Protein AF-A0A831V1U1-F1 (afdb_monomer_lite)

Radius of gyration: 28.72 Å; chains: 1; bounding box: 87×65×82 Å

Secondary structure (DSSP, 8-state):
--S-SS----TT--BTTTTSSTT--BSS-TTTTGGG--TT-TT----S-----BS-TTS-SSEEEEETT---EEEEE--SSS--EEEEETT--EESSTT-TTSPEESEEEE-TT-EEEEEBSTTSTTTTTT--EEEEEEESSHHHHHTT-EEEEEEESS----PPBGGGTTTT--SSTTGGGGPPBPTT---B--SS-TT-BPPPPPPPPTTSBPPPPPPPEEEEEE-SSSSS---EEEEEES-TTS---TTTTSTTTTT-TTSPPPPPTTTT-TTTT-B-TT--SEEE--TTTT-EEEE--BTTB--EEEEE--EEE--TT--HHHHHHHHHHTSSEE-EEBTTS-EE---GGGB-TTS-B-SSSEE------BTTBSS--S-B-TT--B--TT--EEE--SPPPBTTB-S--EEE--SS-TTS-EEEEEEEEEEEEE-STT--EEEEEEEEEEGGGHHHHHTTSS----EEEEEETT-EEEEEEEE-S-SEEPP-SSB-BEE--EE-EEESSSB--TTTSSSS--BTS----EE-HHHHHHHHHHHHHHHHHSSSPPPPPPPTT-SS--SS-----BTTTBT-GGGTTTT--EEEEEEE----B-TT--B---EEEEEEESSSHHHHHTTT-EEEEEEEPTT-EEEETTT-PBSS-STTS----SEEEEE--S-TTSPPPEEEE---EEEEE--B-TT--SEE-TTS-SEE---TTGGGTBSS-S--EE-TTSS-TT-EE--SB-TTSPBSP--BSS--S--SEEEETTB---HHHHTEEEEEE-TTSSEEEEPSGGGG-HHHHT------B-TTS-B----TT-TTPPPPPTTS--GGG--TT---SSPP-----

Foldseek 3Di:
DQWAQPPQVFLDPFACLAFHFAAFAFPFDPCPQVVVQDLVRPRSPPRAQTGAFTFQQQQGHLEAEDAQLAFDKDKDFQQDPFDKFKKAKAQWWAFQDNVDLPGAIFRIDIDTHGDIGIGGTPCRHACHLLSFFDKIKIAGPPVVRVSVPRIGIYGYKQAAAQKFAFCQCVVVNDHDDPPPVRTTAGDAFIDAQWGQRHQRHGIDHHDDHDFPAFHRHHAQRKGKHFDQLQPPPDGRIIAIDGDRLLAANMPPNQFPCRHPARSYAGWADAQFQPVVVPWNQLLPAIKTWHTVSNVWDWDADDHLFAGDIFTQATAIDHADSNGDSNLVSLQVVLLQFFDWGAGPVRHTQGQDQVLQDPVGHGHGRHRGHLNRGADAQASRGAQQAESSNDFQDAQDWGFHAQVDDDDVVDDGGPQIDGANAGPVRAQEAEKEKDAAWAQFEFLRWIDLGFIAIDFLVCVVCPRVLQDHQFFAEAEAAASGKYKYKYKYAYDQWQFGFLAAHIGGPQWWFKAKTDWHGHRQNARRDNHYSGGHRTWGYQVSQVSVLSNLLSNQVPPPHQDFHDDDVPDDPHDSHTDRFARPRQGCHPPSSRNSMIITMHMTTFHFSAHPVRATPGSAKIKIFTPRQRQSHVLSHGIHIYGYFHHPKWKAAPQPRHTALPDPNRGDDHQWIWIPDPDDPNHDHTDIGHDKDKRFNNKIFRHPQDASADNSSDHHDHDDLCSCVRIAFGPDWDQPPPDPCRVDIDHDQAEPVGHGDSNYDNGDDDRGHGMHIRSHDDDLQLLQKDQQDQDPVRHGIDGDDDLSRDSVLSPDDDDFDADPVRHTPDDDPVCPPDDDDDPQDDPVSSDYPSGGDPRDGPDRDD

pLDDT: mean 86.14, std 14.24, range [25.5, 98.62]

Structure (mmCIF, N/CA/C/O backbone):
data_AF-A0A831V1U1-F1
#
_entry.id   AF-A0A831V1U1-F1
#
loop_
_atom_site.group_PDB
_atom_site.id
_atom_site.type_symbol
_atom_site.label_atom_id
_atom_site.label_alt_id
_atom_site.label_comp_id
_atom_site.label_asym_id
_atom_site.label_entity_id
_atom_site.label_seq_id
_atom_site.pdbx_PDB_ins_code
_atom_site.Cartn_x
_atom_site.Cartn_y
_atom_site.Cartn_z
_atom_site.occupancy
_atom_site.B_iso_or_equiv
_atom_site.auth_seq_id
_atom_site.auth_comp_id
_atom_site.auth_asym_id
_atom_site.auth_atom_id
_atom_site.pdbx_PDB_model_num
ATOM 1 N N . MET A 1 1 ? -3.317 -6.434 -20.256 1.00 73.88 1 MET A N 1
ATOM 2 C CA . MET A 1 1 ? -1.854 -6.380 -20.459 1.00 73.88 1 MET A CA 1
ATOM 3 C C . MET A 1 1 ? -1.454 -7.655 -21.163 1.00 73.88 1 MET A C 1
ATOM 5 O O . MET A 1 1 ? -2.101 -8.667 -20.911 1.00 73.88 1 MET A O 1
ATOM 9 N N . HIS A 1 2 ? -0.514 -7.597 -22.107 1.00 75.56 2 HIS A N 1
ATOM 10 C CA . HIS A 1 2 ? -0.268 -8.735 -22.996 1.00 75.56 2 HIS A CA 1
ATOM 11 C C . HIS A 1 2 ? 0.249 -9.985 -22.270 1.00 75.56 2 HIS A C 1
ATOM 13 O O . HIS A 1 2 ? -0.296 -11.062 -22.506 1.00 75.56 2 HIS A O 1
ATOM 19 N N . ASP A 1 3 ? 1.255 -9.830 -21.404 1.00 86.31 3 ASP A N 1
ATOM 20 C CA . ASP A 1 3 ? 1.997 -10.955 -20.821 1.00 86.31 3 ASP A CA 1
ATOM 21 C C . ASP A 1 3 ? 1.844 -11.098 -19.295 1.00 86.31 3 ASP A C 1
ATOM 23 O O . ASP A 1 3 ? 2.495 -11.944 -18.692 1.00 86.31 3 ASP A O 1
ATOM 27 N N . CYS A 1 4 ? 0.979 -10.312 -18.641 1.00 89.25 4 CYS A N 1
ATOM 28 C CA . CYS A 1 4 ? 0.854 -10.379 -17.181 1.00 89.25 4 CYS A CA 1
ATOM 29 C C . CYS A 1 4 ? 0.055 -11.607 -16.708 1.00 89.25 4 CYS A C 1
ATOM 31 O O . CYS A 1 4 ? -1.171 -11.672 -16.888 1.00 89.25 4 CYS A O 1
ATOM 33 N N . LEU A 1 5 ? 0.741 -12.554 -16.066 1.00 92.12 5 LEU A N 1
ATOM 34 C CA . LEU A 1 5 ? 0.160 -13.791 -15.552 1.00 92.12 5 LEU A CA 1
ATOM 35 C C . LEU A 1 5 ? -0.629 -13.552 -14.265 1.00 92.12 5 LEU A C 1
ATOM 37 O O . LEU A 1 5 ? -1.731 -14.075 -14.139 1.00 92.12 5 LEU A O 1
ATOM 41 N N . ASP A 1 6 ? -0.103 -12.754 -13.341 1.00 89.38 6 ASP A N 1
ATOM 42 C CA . ASP A 1 6 ? -0.631 -12.612 -11.979 1.00 89.38 6 ASP A CA 1
ATOM 43 C C . ASP A 1 6 ? -1.456 -11.345 -11.734 1.00 89.38 6 ASP A C 1
ATOM 45 O O . ASP A 1 6 ? -2.028 -11.188 -10.662 1.00 89.38 6 ASP A O 1
ATOM 49 N N . CYS A 1 7 ? -1.619 -10.492 -12.744 1.00 86.38 7 CYS A N 1
ATOM 50 C CA . CYS A 1 7 ? -2.587 -9.399 -12.713 1.00 86.38 7 CYS A CA 1
ATOM 51 C C . CYS A 1 7 ? -4.013 -9.966 -12.709 1.00 86.38 7 CYS A C 1
ATOM 53 O O . CYS A 1 7 ? -4.438 -10.582 -13.702 1.00 86.38 7 CYS A O 1
ATOM 55 N N . ALA A 1 8 ? -4.736 -9.772 -11.607 1.00 77.31 8 ALA A N 1
ATOM 56 C CA . ALA A 1 8 ? -5.944 -10.511 -11.252 1.00 77.31 8 ALA A CA 1
ATOM 57 C C . ALA A 1 8 ? -7.177 -9.613 -11.059 1.00 77.31 8 ALA A C 1
ATOM 59 O O . ALA A 1 8 ? -7.968 -9.818 -10.144 1.00 77.31 8 ALA A O 1
ATOM 60 N N . TYR A 1 9 ? -7.385 -8.662 -11.976 1.00 71.94 9 TYR A N 1
ATOM 61 C CA . TYR A 1 9 ? -8.545 -7.756 -11.969 1.00 71.94 9 TYR A CA 1
ATOM 62 C C . TYR A 1 9 ? -8.716 -7.000 -10.646 1.00 71.94 9 TYR A C 1
ATOM 64 O O . TYR A 1 9 ? -9.843 -6.654 -10.284 1.00 71.94 9 TYR A O 1
ATOM 72 N N . GLU A 1 10 ? -7.607 -6.740 -9.950 1.00 66.44 10 GLU A N 1
ATOM 73 C CA . GLU A 1 10 ? -7.578 -5.862 -8.795 1.00 66.44 10 GLU A CA 1
ATOM 74 C C . GLU A 1 10 ? -8.264 -4.561 -9.205 1.00 66.44 10 GLU A C 1
ATOM 76 O O . GLU A 1 10 ? -8.009 -4.015 -10.287 1.00 66.44 10 GLU A O 1
ATOM 81 N N . GLU A 1 11 ? -9.188 -4.092 -8.370 1.00 61.53 11 GLU A N 1
ATOM 82 C CA . GLU A 1 11 ? -10.051 -2.965 -8.724 1.00 61.53 11 GLU A CA 1
ATOM 83 C C . GLU A 1 11 ? -9.225 -1.710 -9.062 1.00 61.53 11 GLU A C 1
ATOM 85 O O . GLU A 1 11 ? -9.681 -0.846 -9.815 1.00 61.53 11 GLU A O 1
ATOM 90 N N . PHE A 1 12 ? -7.986 -1.651 -8.552 1.00 60.12 12 PHE A N 1
ATOM 91 C CA . PHE A 1 12 ? -7.034 -0.564 -8.733 1.00 60.12 12 PHE A CA 1
ATOM 92 C C . PHE A 1 12 ? -5.619 -1.122 -8.863 1.00 60.12 12 PHE A C 1
ATOM 94 O O . PHE A 1 12 ? -4.846 -1.168 -7.909 1.00 60.12 12 PHE A O 1
ATOM 101 N N . PHE A 1 13 ? -5.261 -1.557 -10.066 1.00 62.22 13 PHE A N 1
ATOM 102 C CA . PHE A 1 13 ? -3.875 -1.890 -10.357 1.00 62.22 13 PHE A CA 1
ATOM 103 C C . PHE A 1 13 ? -3.053 -0.602 -10.523 1.00 62.22 13 PHE A C 1
ATOM 105 O O . PHE A 1 13 ? -3.128 0.061 -11.559 1.00 62.22 13 PHE A O 1
ATOM 112 N N . LEU A 1 14 ? -2.300 -0.231 -9.485 1.00 74.81 14 LEU A N 1
ATOM 113 C CA . LEU A 1 14 ? -1.526 1.018 -9.408 1.00 74.81 14 LEU A CA 1
ATOM 114 C C . LEU A 1 14 ? -0.040 0.824 -9.745 1.00 74.81 14 LEU A C 1
ATOM 116 O O . LEU A 1 14 ? 0.726 1.784 -9.679 1.00 74.81 14 LEU A O 1
ATOM 120 N N . ALA A 1 15 ? 0.375 -0.391 -10.119 1.00 84.38 15 ALA A N 1
ATOM 121 C CA . ALA A 1 15 ? 1.784 -0.730 -10.267 1.00 84.38 15 ALA A CA 1
ATOM 122 C C . ALA A 1 15 ? 2.310 -0.529 -11.699 1.00 84.38 15 ALA A C 1
ATOM 124 O O . ALA A 1 15 ? 1.796 -1.089 -12.673 1.00 84.38 15 ALA A O 1
ATOM 125 N N . ALA A 1 16 ? 3.415 0.205 -11.803 1.00 89.88 16 ALA A N 1
ATOM 126 C CA . ALA A 1 16 ? 4.151 0.459 -13.036 1.00 89.88 16 ALA A CA 1
ATOM 127 C C . ALA A 1 16 ? 4.931 -0.770 -13.536 1.00 89.88 16 ALA A C 1
ATOM 129 O O . ALA A 1 16 ? 5.255 -0.858 -14.720 1.00 89.88 16 ALA A O 1
ATOM 130 N N . SER A 1 17 ? 5.151 -1.767 -12.670 1.00 88.94 17 SER A N 1
ATOM 131 C CA . SER A 1 17 ? 5.842 -3.024 -12.998 1.00 88.94 17 SER A CA 1
ATOM 132 C C . SER A 1 17 ? 5.250 -3.776 -14.187 1.00 88.94 17 SER A C 1
ATOM 134 O O . SER A 1 17 ? 5.945 -4.577 -14.805 1.00 88.94 17 SER A O 1
ATOM 136 N N . THR A 1 18 ? 3.993 -3.514 -14.544 1.00 87.19 18 THR A N 1
ATOM 137 C CA . THR A 1 18 ? 3.295 -4.239 -15.606 1.00 87.19 18 THR A CA 1
ATOM 138 C C . THR A 1 18 ? 3.363 -3.581 -16.979 1.00 87.19 18 THR A C 1
ATOM 140 O O . THR A 1 18 ? 3.681 -4.262 -17.947 1.00 87.19 18 THR A O 1
ATOM 143 N N . VAL A 1 19 ? 3.063 -2.284 -17.095 1.00 86.00 19 VAL A N 1
ATOM 144 C CA . VAL A 1 19 ? 3.016 -1.547 -18.378 1.00 86.00 19 VAL A CA 1
ATOM 145 C C . VAL A 1 19 ? 3.568 -0.119 -18.270 1.00 86.00 19 VAL A C 1
ATOM 147 O O . VAL A 1 19 ? 3.154 0.768 -19.014 1.00 86.00 19 VAL A O 1
ATOM 150 N N . GLY A 1 20 ? 4.484 0.105 -17.326 1.00 88.06 20 GLY A N 1
ATOM 151 C CA . GLY A 1 20 ? 5.144 1.391 -17.129 1.00 88.06 20 GLY A CA 1
ATOM 152 C C . GLY A 1 20 ? 4.308 2.403 -16.343 1.00 88.06 20 GLY A C 1
ATOM 153 O O . GLY A 1 20 ? 3.296 2.078 -15.724 1.00 88.06 20 GLY A O 1
ATOM 154 N N . ASP A 1 21 ? 4.776 3.651 -16.334 1.00 92.06 21 ASP A N 1
ATOM 155 C CA . ASP A 1 21 ? 4.222 4.724 -15.505 1.00 92.06 21 ASP A CA 1
ATOM 156 C C . ASP A 1 21 ? 2.752 5.065 -15.840 1.00 92.06 21 ASP A C 1
ATOM 158 O O . ASP A 1 21 ? 2.279 4.947 -16.975 1.00 92.06 21 ASP A O 1
ATOM 162 N N . VAL A 1 22 ? 2.012 5.537 -14.831 1.00 89.06 22 VAL A N 1
ATOM 163 C CA . VAL A 1 22 ? 0.583 5.869 -14.952 1.00 89.06 22 VAL A CA 1
ATOM 164 C C . VAL A 1 22 ? 0.298 6.902 -16.033 1.00 89.06 22 VAL A C 1
ATOM 166 O O . VAL A 1 22 ? 0.948 7.941 -16.129 1.00 89.06 22 VAL A O 1
ATOM 169 N N . GLY A 1 23 ? -0.779 6.674 -16.790 1.00 87.88 23 GLY A N 1
ATOM 170 C CA . GLY A 1 23 ? -1.296 7.664 -17.735 1.00 87.88 23 GLY A CA 1
ATOM 171 C C . GLY A 1 23 ? -0.321 7.960 -18.872 1.00 87.88 23 GLY A C 1
ATOM 172 O O . GLY A 1 23 ? -0.492 8.961 -19.566 1.00 87.88 23 GLY A O 1
ATOM 173 N N . MET A 1 24 ? 0.691 7.104 -19.054 1.00 91.06 24 MET A N 1
ATOM 174 C CA . MET A 1 24 ? 1.722 7.290 -20.055 1.00 91.06 24 MET A CA 1
ATOM 175 C C . MET A 1 24 ? 1.120 7.354 -21.459 1.00 91.06 24 MET A C 1
ATOM 177 O O . MET A 1 24 ? 0.352 6.486 -21.888 1.00 91.06 24 MET A O 1
ATOM 181 N N . LEU A 1 25 ? 1.482 8.402 -22.192 1.00 91.81 25 LEU A N 1
ATOM 182 C CA . LEU A 1 25 ? 1.055 8.587 -23.568 1.00 91.81 25 LEU A CA 1
ATOM 183 C C . LEU A 1 25 ? 1.937 7.746 -24.485 1.00 91.81 25 LEU A C 1
ATOM 185 O O . LEU A 1 25 ? 3.139 7.966 -24.592 1.00 91.81 25 LEU A O 1
ATOM 189 N N . VAL A 1 26 ? 1.321 6.803 -25.189 1.00 92.12 26 VAL A N 1
ATOM 190 C CA . VAL A 1 26 ? 2.001 5.897 -26.122 1.00 92.12 26 VAL A CA 1
ATOM 191 C C . VAL A 1 26 ? 1.446 6.041 -27.536 1.00 92.12 26 VAL A C 1
ATOM 193 O O . VAL A 1 26 ? 0.350 6.567 -27.746 1.00 92.12 26 VAL A O 1
ATOM 196 N N . ASP A 1 27 ? 2.205 5.572 -28.523 1.00 91.56 27 ASP A N 1
ATOM 197 C CA . ASP A 1 27 ? 1.799 5.572 -29.931 1.00 91.56 27 ASP A CA 1
ATOM 198 C C . ASP A 1 27 ? 0.545 4.719 -30.192 1.00 91.56 27 ASP A C 1
ATOM 200 O O . ASP A 1 27 ? -0.335 5.130 -30.956 1.00 91.56 27 ASP A O 1
ATOM 204 N N . VAL A 1 28 ? 0.439 3.559 -29.536 1.00 88.94 28 VAL A N 1
ATOM 205 C CA . VAL A 1 28 ? -0.732 2.675 -29.611 1.00 88.94 28 VAL A CA 1
ATOM 206 C C . VAL A 1 28 ? -1.112 2.176 -28.211 1.00 88.94 28 VAL A C 1
ATOM 208 O O . VAL A 1 28 ? -0.437 1.302 -27.672 1.00 88.94 28 VAL A O 1
ATOM 211 N N . PRO A 1 29 ? -2.209 2.685 -27.619 1.00 83.56 29 PRO A N 1
ATOM 212 C CA . PRO A 1 29 ? -2.657 2.251 -26.299 1.00 83.56 29 PRO A CA 1
ATOM 213 C C . PRO A 1 29 ? -3.017 0.762 -26.225 1.00 83.56 29 PRO A C 1
ATOM 215 O O . PRO A 1 29 ? -3.589 0.192 -27.161 1.00 83.56 29 PRO A O 1
ATOM 218 N N . ALA A 1 30 ? -2.782 0.154 -25.059 1.00 75.50 30 ALA A N 1
ATOM 219 C CA . ALA A 1 30 ? -3.033 -1.266 -24.803 1.00 75.50 30 ALA A CA 1
ATOM 220 C C . ALA A 1 30 ? -4.495 -1.701 -25.059 1.00 75.50 30 ALA A C 1
ATOM 222 O O . ALA A 1 30 ? -4.759 -2.852 -25.420 1.00 75.50 30 ALA A O 1
ATOM 223 N N . ASN A 1 31 ? -5.468 -0.790 -24.931 1.00 73.19 31 ASN A N 1
ATOM 224 C CA . ASN A 1 31 ? -6.891 -1.085 -25.129 1.00 73.19 31 ASN A CA 1
ATOM 225 C C . ASN A 1 31 ? -7.378 -0.991 -26.588 1.00 73.19 31 ASN A C 1
ATOM 227 O O . ASN A 1 31 ? -8.497 -1.419 -26.862 1.00 73.19 31 ASN A O 1
ATOM 231 N N . VAL A 1 32 ? -6.567 -0.496 -27.531 1.00 77.56 32 VAL A N 1
ATOM 232 C CA . VAL A 1 32 ? -6.975 -0.353 -28.943 1.00 77.56 32 VAL A CA 1
ATOM 233 C C . VAL A 1 32 ? -7.375 -1.705 -29.539 1.00 77.56 32 VAL A C 1
ATOM 235 O O . VAL A 1 32 ? -6.604 -2.663 -29.497 1.00 77.56 32 VAL A O 1
ATOM 238 N N . GLY A 1 33 ? -8.567 -1.799 -30.122 1.00 71.19 33 GLY A N 1
ATOM 239 C CA . GLY A 1 33 ? -9.129 -3.022 -30.694 1.00 71.19 33 GLY A CA 1
ATOM 240 C C . GLY A 1 33 ? -9.949 -3.864 -29.710 1.00 71.19 33 GLY A C 1
ATOM 241 O O . GLY A 1 33 ? -10.678 -4.751 -30.160 1.00 71.19 33 GLY A O 1
ATOM 242 N N . LEU A 1 34 ? -9.898 -3.589 -28.398 1.00 70.19 34 LEU A N 1
ATOM 243 C CA . LEU A 1 34 ? -10.770 -4.254 -27.418 1.00 70.19 34 LEU A CA 1
ATOM 244 C C . LEU A 1 34 ? -12.226 -3.797 -27.552 1.00 70.19 34 LEU A C 1
ATOM 246 O O . LEU A 1 34 ? -13.135 -4.555 -27.242 1.00 70.19 34 LEU A O 1
ATOM 250 N N . GLU A 1 35 ? -12.478 -2.608 -28.097 1.00 69.19 35 GLU A N 1
ATOM 251 C CA . GLU A 1 35 ? -13.822 -2.118 -28.413 1.00 69.19 35 GLU A CA 1
ATOM 252 C C . GLU A 1 35 ? -14.573 -2.984 -29.443 1.00 69.19 35 GLU A C 1
ATOM 254 O O . GLU A 1 35 ? -15.791 -2.869 -29.580 1.00 69.19 35 GLU A O 1
ATOM 259 N N . ALA A 1 36 ? -13.858 -3.847 -30.172 1.00 70.31 36 ALA A N 1
ATOM 260 C CA . ALA A 1 36 ? -14.434 -4.810 -31.109 1.00 70.31 36 ALA A CA 1
ATOM 261 C C . ALA A 1 36 ? -14.717 -6.188 -30.474 1.00 70.31 36 ALA A C 1
ATOM 263 O O . ALA A 1 36 ? -15.311 -7.045 -31.135 1.00 70.31 36 ALA A O 1
ATOM 264 N N . CYS A 1 37 ? -14.299 -6.395 -29.220 1.00 68.88 37 CYS A N 1
ATOM 265 C CA . CYS A 1 37 ? -14.507 -7.613 -28.442 1.00 68.88 37 CYS A CA 1
ATOM 266 C C . CYS A 1 37 ? -15.970 -7.677 -27.979 1.00 68.88 37 CYS A C 1
ATOM 268 O O . CYS A 1 37 ? -16.477 -6.740 -27.359 1.00 68.88 37 CYS A O 1
ATOM 270 N N . ASP A 1 38 ? -16.680 -8.757 -28.312 1.00 64.56 38 ASP A N 1
ATOM 271 C CA . ASP A 1 38 ? -18.042 -8.950 -27.806 1.00 64.56 38 ASP A CA 1
ATOM 272 C C . ASP A 1 38 ? -18.037 -9.585 -26.397 1.00 64.56 38 ASP A C 1
ATOM 274 O O . ASP A 1 38 ? -17.019 -10.127 -25.969 1.00 64.56 38 ASP A O 1
ATOM 278 N N . PRO A 1 39 ? -19.156 -9.557 -25.645 1.00 58.59 39 PRO A N 1
ATOM 279 C CA . PRO A 1 39 ? -19.223 -10.162 -24.308 1.00 58.59 39 PRO A CA 1
ATOM 280 C C . PRO A 1 39 ? -18.994 -11.681 -24.263 1.00 58.59 39 PRO A C 1
ATOM 282 O O . PRO A 1 39 ? -18.900 -12.246 -23.179 1.00 58.59 39 PRO A O 1
ATOM 285 N N . ALA A 1 40 ? -18.963 -12.357 -25.415 1.00 63.41 40 ALA A N 1
ATOM 286 C CA . ALA A 1 40 ? -18.595 -13.766 -25.541 1.00 63.41 40 ALA A CA 1
ATOM 287 C C . ALA A 1 40 ? -17.118 -13.936 -25.951 1.00 63.41 40 ALA A C 1
ATOM 289 O O . ALA A 1 40 ? -16.709 -15.033 -26.332 1.00 63.41 40 ALA A O 1
ATOM 290 N N . LEU A 1 41 ? -16.340 -12.854 -25.873 1.00 61.53 41 LEU A N 1
ATOM 291 C CA . LEU A 1 41 ? -14.935 -12.753 -26.239 1.00 61.53 41 LEU A CA 1
ATOM 292 C C . LEU A 1 41 ? -14.646 -13.120 -27.708 1.00 61.53 41 LEU A C 1
ATOM 294 O O . LEU A 1 41 ? -13.529 -13.502 -28.065 1.00 61.53 41 LEU A O 1
ATOM 298 N N . ASN A 1 42 ? -15.629 -12.979 -28.605 1.00 62.19 42 ASN A N 1
ATOM 299 C CA . ASN A 1 42 ? -15.361 -13.090 -30.036 1.00 62.19 42 ASN A CA 1
ATOM 300 C C . ASN A 1 42 ? -14.681 -11.815 -30.549 1.00 62.19 42 ASN A C 1
ATOM 302 O O . ASN A 1 42 ? -14.969 -10.708 -30.100 1.00 62.19 42 ASN A O 1
ATOM 306 N N . ASN A 1 43 ? -13.833 -11.975 -31.569 1.00 63.91 43 ASN A N 1
ATOM 307 C CA . ASN A 1 43 ? -13.110 -10.891 -32.252 1.00 63.91 43 ASN A CA 1
ATOM 308 C C . ASN A 1 43 ? -12.090 -10.130 -31.388 1.00 63.91 43 ASN A C 1
ATOM 310 O O . ASN A 1 43 ? -11.574 -9.107 -31.827 1.00 63.91 43 ASN A O 1
ATOM 314 N N . CYS A 1 44 ? -11.706 -10.659 -30.227 1.00 65.44 44 CYS A N 1
ATOM 315 C CA . CYS A 1 44 ? -10.692 -10.062 -29.349 1.00 65.44 44 CYS A CA 1
ATOM 316 C C . CYS A 1 44 ? -9.257 -10.370 -29.823 1.00 65.44 44 CYS A C 1
ATOM 318 O O . CYS A 1 44 ? -8.339 -10.461 -29.023 1.00 65.44 44 CYS A O 1
ATOM 320 N N . ALA A 1 45 ? -9.046 -10.543 -31.135 1.00 52.66 45 ALA A N 1
ATOM 321 C CA . ALA A 1 45 ? -7.785 -10.992 -31.738 1.00 52.66 45 ALA A CA 1
ATOM 322 C C . ALA A 1 45 ? -6.632 -9.964 -31.656 1.00 52.66 45 ALA A C 1
ATOM 324 O O . ALA A 1 45 ? -5.567 -10.196 -32.220 1.00 52.66 45 ALA A O 1
ATOM 325 N N . ALA A 1 46 ? -6.831 -8.835 -30.974 1.00 53.16 46 ALA A N 1
ATOM 326 C CA . ALA A 1 46 ? -5.822 -7.804 -30.747 1.00 53.16 46 ALA A CA 1
ATOM 327 C C . ALA A 1 46 ? -5.061 -8.033 -29.423 1.00 53.16 46 ALA A C 1
ATOM 329 O O . ALA A 1 46 ? -4.960 -7.116 -28.605 1.00 53.16 46 ALA A O 1
ATOM 330 N N . VAL A 1 47 ? -4.567 -9.259 -29.208 1.00 60.59 47 VAL A N 1
ATOM 331 C CA . VAL A 1 47 ? -3.699 -9.625 -28.073 1.00 60.59 47 VAL A CA 1
ATOM 332 C C . VAL A 1 47 ? -2.246 -9.616 -28.556 1.00 60.59 47 VAL A C 1
ATOM 334 O O . VAL A 1 47 ? -1.930 -10.270 -29.549 1.00 60.59 47 VAL A O 1
ATOM 337 N N . GLY A 1 48 ? -1.392 -8.834 -27.899 1.00 63.94 48 GLY A N 1
ATOM 338 C CA . GLY A 1 48 ? 0.006 -8.584 -28.274 1.00 63.94 48 GLY A CA 1
ATOM 339 C C . GLY A 1 48 ? 0.500 -7.258 -27.683 1.00 63.94 48 GLY A C 1
ATOM 340 O O . GLY A 1 48 ? -0.353 -6.441 -27.317 1.00 63.94 48 GLY A O 1
ATOM 341 N N . PRO A 1 49 ? 1.824 -7.017 -27.608 1.00 71.75 49 PRO A N 1
ATOM 342 C CA . PRO A 1 49 ? 2.349 -5.707 -27.235 1.00 71.75 49 PRO A CA 1
ATOM 343 C C . PRO A 1 49 ? 1.935 -4.694 -28.307 1.00 71.75 49 PRO A C 1
ATOM 345 O O . PRO A 1 49 ? 1.986 -4.991 -29.508 1.00 71.75 49 PRO A O 1
ATOM 348 N N . LYS A 1 50 ? 1.452 -3.521 -27.888 1.00 81.56 50 LYS A N 1
ATOM 349 C CA . LYS A 1 50 ? 0.927 -2.508 -28.822 1.00 81.56 50 LYS A CA 1
ATOM 350 C C . LYS A 1 50 ? 1.826 -1.292 -28.900 1.00 81.56 50 LYS A C 1
ATOM 352 O O . LYS A 1 50 ? 2.116 -0.829 -30.006 1.00 81.56 50 LYS A O 1
ATOM 357 N N . ALA A 1 51 ? 2.252 -0.803 -27.742 1.00 89.19 51 ALA A N 1
ATOM 358 C CA . ALA A 1 51 ? 3.091 0.372 -27.642 1.00 89.19 51 ALA A CA 1
ATOM 359 C C . ALA A 1 51 ? 4.518 0.069 -28.119 1.00 89.19 51 ALA A C 1
ATOM 361 O O . ALA A 1 51 ? 5.123 -0.924 -27.727 1.00 89.19 51 ALA A O 1
ATOM 362 N N . ASN A 1 52 ? 5.070 0.949 -28.953 1.00 90.25 52 ASN A N 1
ATOM 363 C CA . ASN A 1 52 ? 6.470 0.883 -29.385 1.00 90.25 52 ASN A CA 1
ATOM 364 C C . ASN A 1 52 ? 7.306 2.017 -28.794 1.00 90.25 52 ASN A C 1
ATOM 366 O O . ASN A 1 52 ? 8.536 1.932 -28.781 1.00 90.25 52 ASN A O 1
ATOM 370 N N . VAL A 1 53 ? 6.660 3.110 -28.377 1.00 92.56 53 VAL A N 1
ATOM 371 C CA . VAL A 1 53 ? 7.341 4.297 -27.864 1.00 92.56 53 VAL A CA 1
ATOM 372 C C . VAL A 1 53 ? 6.424 5.119 -26.961 1.00 92.56 53 VAL A C 1
ATOM 374 O O . VAL A 1 53 ? 5.238 5.289 -27.251 1.00 92.56 53 VAL A O 1
ATOM 377 N N . ALA A 1 54 ? 7.004 5.674 -25.898 1.00 93.94 54 ALA A N 1
ATOM 378 C CA . ALA A 1 54 ? 6.385 6.733 -25.112 1.00 93.94 54 ALA A CA 1
ATOM 379 C C . ALA A 1 54 ? 6.525 8.080 -25.841 1.00 93.94 54 ALA A C 1
ATOM 381 O O . ALA A 1 54 ? 7.601 8.448 -26.320 1.00 93.94 54 ALA A O 1
ATOM 382 N N . LEU A 1 55 ? 5.425 8.813 -25.944 1.00 92.94 55 LEU A N 1
ATOM 383 C CA . LEU A 1 55 ? 5.369 10.143 -26.538 1.00 92.94 55 LEU A CA 1
ATOM 384 C C . LEU A 1 55 ? 5.694 11.202 -25.481 1.00 92.94 55 LEU A C 1
ATOM 386 O O . LEU A 1 55 ? 5.445 10.992 -24.302 1.00 92.94 55 LEU A O 1
ATOM 390 N N . TYR A 1 56 ? 6.193 12.359 -25.924 1.00 92.00 56 TYR A N 1
ATOM 391 C CA . TYR A 1 56 ? 6.514 13.501 -25.050 1.00 92.00 56 TYR A CA 1
ATOM 392 C C . TYR A 1 56 ? 7.513 13.123 -23.939 1.00 92.00 56 TYR A C 1
ATOM 394 O O . TYR A 1 56 ? 7.190 13.186 -22.763 1.00 92.00 56 TYR A O 1
ATOM 402 N N . PRO A 1 57 ? 8.743 12.713 -24.292 1.00 89.31 57 PRO A N 1
ATOM 403 C CA . PRO A 1 57 ? 9.718 12.155 -23.346 1.00 89.31 57 PRO A CA 1
ATOM 404 C C . PRO A 1 57 ? 10.152 13.110 -22.221 1.00 89.31 57 PRO A C 1
ATOM 406 O O . PRO A 1 57 ? 10.815 12.683 -21.281 1.00 89.31 57 PRO A O 1
ATOM 409 N N . ASP A 1 58 ? 9.849 14.401 -22.339 1.00 85.69 58 ASP A N 1
ATOM 410 C CA . ASP A 1 58 ? 10.061 15.405 -21.303 1.00 85.69 58 ASP A CA 1
ATOM 411 C C . ASP A 1 58 ? 8.968 15.418 -20.220 1.00 85.69 58 ASP A C 1
ATOM 413 O O . ASP A 1 58 ? 9.232 15.927 -19.133 1.00 85.69 58 ASP A O 1
ATOM 417 N N . ASP A 1 59 ? 7.788 14.854 -20.502 1.00 88.56 59 ASP A N 1
ATOM 418 C CA . ASP A 1 59 ? 6.649 14.701 -19.583 1.00 88.56 59 ASP A CA 1
ATOM 419 C C . ASP A 1 59 ? 5.684 13.598 -20.091 1.00 88.56 59 ASP A C 1
ATOM 421 O O . ASP A 1 59 ? 4.597 13.892 -20.601 1.00 88.56 59 ASP A O 1
ATOM 425 N N . PRO A 1 60 ? 6.104 12.315 -20.084 1.00 86.44 60 PRO A N 1
ATOM 426 C CA . PRO A 1 60 ? 5.393 11.267 -20.818 1.00 86.44 60 PRO A CA 1
ATOM 427 C C . PRO A 1 60 ? 4.151 10.729 -20.094 1.00 86.44 60 PRO A C 1
ATOM 429 O O . PRO A 1 60 ? 3.358 10.022 -20.718 1.00 86.44 60 PRO A O 1
ATOM 432 N N . SER A 1 61 ? 3.983 11.018 -18.800 1.00 92.81 61 SER A N 1
ATOM 433 C CA . SER A 1 61 ? 3.074 10.314 -17.882 1.00 92.81 61 SER A CA 1
ATOM 434 C C . SER A 1 61 ? 2.528 11.222 -16.777 1.00 92.81 61 SER A C 1
ATOM 436 O O . SER A 1 61 ? 3.062 12.293 -16.524 1.00 92.81 61 SER A O 1
ATOM 438 N N . ASN A 1 62 ? 1.524 10.753 -16.034 1.00 92.94 62 ASN A N 1
ATOM 439 C CA . ASN A 1 62 ? 0.980 11.431 -14.850 1.00 92.94 62 ASN A CA 1
ATOM 440 C C . ASN A 1 62 ? 1.850 11.197 -13.593 1.00 92.94 62 ASN A C 1
ATOM 442 O O . ASN A 1 62 ? 1.348 10.826 -12.527 1.00 92.94 62 ASN A O 1
ATOM 446 N N . VAL A 1 63 ? 3.166 11.381 -13.724 1.00 95.50 63 VAL A N 1
ATOM 447 C CA . VAL A 1 63 ? 4.140 11.215 -12.637 1.00 95.50 63 VAL A CA 1
ATOM 448 C C . VAL A 1 63 ? 4.894 12.524 -12.446 1.00 95.50 63 VAL A C 1
ATOM 450 O O . VAL A 1 63 ? 5.647 12.967 -13.306 1.00 95.50 63 VAL A O 1
ATOM 453 N N . HIS A 1 64 ? 4.707 13.145 -11.288 1.00 95.38 64 HIS A N 1
ATOM 454 C CA . HIS A 1 64 ? 5.462 14.320 -10.866 1.00 95.38 64 HIS A CA 1
ATOM 455 C C . HIS A 1 64 ? 6.757 13.880 -10.203 1.00 95.38 64 HIS A C 1
ATOM 457 O O . HIS A 1 64 ? 6.795 12.844 -9.547 1.00 95.38 64 HIS A O 1
ATOM 463 N N . HIS A 1 65 ? 7.813 14.680 -10.308 1.00 96.06 65 HIS A N 1
ATOM 464 C CA . HIS A 1 65 ? 9.127 14.286 -9.809 1.00 96.06 65 HIS A CA 1
ATOM 465 C C . HIS A 1 65 ? 9.773 15.366 -8.937 1.00 96.06 65 HIS A C 1
ATOM 467 O O . HIS A 1 65 ? 9.695 16.559 -9.238 1.00 96.06 65 HIS A O 1
ATOM 473 N N . SER A 1 66 ? 10.485 14.942 -7.895 1.00 96.56 66 SER A N 1
ATOM 474 C CA . SER A 1 66 ? 11.416 15.790 -7.138 1.00 96.56 66 SER A CA 1
ATOM 475 C C . SER A 1 66 ? 12.523 14.959 -6.501 1.00 96.56 66 SER A C 1
ATOM 477 O O . SER A 1 66 ? 12.421 13.737 -6.435 1.00 96.56 66 SER A O 1
ATOM 479 N N . TYR A 1 67 ? 13.576 15.608 -6.008 1.00 97.12 67 TYR A N 1
ATOM 480 C CA . TYR A 1 67 ? 14.576 14.933 -5.183 1.00 97.12 67 TYR A CA 1
ATOM 481 C C . TYR A 1 67 ? 14.161 14.937 -3.712 1.00 97.12 67 TYR A C 1
ATOM 483 O O . TYR A 1 67 ? 13.499 15.871 -3.250 1.00 97.12 67 TYR A O 1
ATOM 491 N N . THR A 1 68 ? 14.589 13.936 -2.940 1.00 95.62 68 THR A N 1
ATOM 492 C CA . THR A 1 68 ? 14.461 13.955 -1.475 1.00 95.62 68 THR A CA 1
ATOM 493 C C . THR A 1 68 ? 14.988 15.284 -0.917 1.00 95.62 68 THR A C 1
ATOM 495 O O . THR A 1 68 ? 16.041 15.776 -1.325 1.00 95.62 68 THR A O 1
ATOM 498 N N . ASN A 1 69 ? 14.264 15.866 0.045 1.00 92.75 69 ASN A N 1
ATOM 499 C CA . ASN A 1 69 ? 14.476 17.203 0.619 1.00 92.75 69 ASN A CA 1
ATOM 500 C C . ASN A 1 69 ? 14.081 18.397 -0.254 1.00 92.75 69 ASN A C 1
ATOM 502 O O . ASN A 1 69 ? 14.280 19.532 0.193 1.00 92.75 69 ASN A O 1
ATOM 506 N N . ASP A 1 70 ? 13.539 18.222 -1.460 1.00 94.88 70 ASP A N 1
ATOM 507 C CA . ASP A 1 70 ? 13.013 19.348 -2.231 1.00 94.88 70 ASP A CA 1
ATOM 508 C C . ASP A 1 70 ? 11.768 19.951 -1.580 1.00 94.88 70 ASP A C 1
ATOM 510 O O . ASP A 1 70 ? 10.888 19.254 -1.091 1.00 94.88 70 ASP A O 1
ATOM 514 N N . ALA A 1 71 ? 11.673 21.283 -1.589 1.00 92.62 71 ALA A N 1
ATOM 515 C CA . ALA A 1 71 ? 10.512 21.953 -1.019 1.00 92.62 71 ALA A CA 1
ATOM 516 C C . ALA A 1 71 ? 9.394 21.937 -2.064 1.00 92.62 71 ALA A C 1
ATOM 518 O O . ALA A 1 71 ? 9.544 22.551 -3.121 1.00 92.62 71 ALA A O 1
ATOM 519 N N . VAL A 1 72 ? 8.285 21.261 -1.762 1.00 93.31 72 VAL A N 1
ATOM 520 C CA . VAL A 1 72 ? 7.180 21.048 -2.704 1.00 93.31 72 VAL A CA 1
ATOM 521 C C . VAL A 1 72 ? 5.896 21.684 -2.182 1.00 93.31 72 VAL A C 1
ATOM 523 O O . VAL A 1 72 ? 5.608 21.681 -0.984 1.00 93.31 72 VAL A O 1
ATOM 526 N N . LYS A 1 73 ? 5.128 22.269 -3.105 1.00 94.38 73 LYS A N 1
ATOM 527 C CA . LYS A 1 73 ? 3.782 22.784 -2.854 1.00 94.38 73 LYS A CA 1
ATOM 528 C C . LYS A 1 73 ? 2.855 22.305 -3.955 1.00 94.38 73 LYS A C 1
ATOM 530 O O . LYS A 1 73 ? 3.117 22.577 -5.125 1.00 94.38 73 LYS A O 1
ATOM 535 N N . PHE A 1 74 ? 1.738 21.704 -3.577 1.00 94.69 74 PHE A N 1
ATOM 536 C CA . PHE A 1 74 ? 0.671 21.363 -4.512 1.00 94.69 74 PHE A CA 1
ATOM 537 C C . PHE A 1 74 ? -0.359 22.488 -4.530 1.00 94.69 74 PHE A C 1
ATOM 539 O O . PHE A 1 74 ? -0.772 22.988 -3.484 1.00 94.69 74 PHE A O 1
ATOM 546 N N . ARG A 1 75 ? -0.771 22.924 -5.722 1.00 94.31 75 ARG A N 1
ATOM 547 C CA . ARG A 1 75 ? -1.842 23.914 -5.895 1.00 94.31 75 ARG A CA 1
ATOM 548 C C . ARG A 1 75 ? -3.002 23.246 -6.604 1.00 94.31 75 ARG A C 1
ATOM 550 O O . ARG A 1 75 ? -2.992 23.137 -7.825 1.00 94.31 75 ARG A O 1
ATOM 557 N N . ASN A 1 76 ? -3.984 22.815 -5.829 1.00 93.25 76 ASN A N 1
ATOM 558 C CA . ASN A 1 76 ? -5.145 22.114 -6.347 1.00 93.25 76 ASN A CA 1
ATOM 559 C C . ASN A 1 76 ? -6.308 23.090 -6.559 1.00 93.25 76 ASN A C 1
ATOM 561 O O . ASN A 1 76 ? -6.605 23.918 -5.694 1.00 93.25 76 ASN A O 1
ATOM 565 N N . LEU A 1 77 ? -6.959 23.001 -7.716 1.00 93.75 77 LEU A N 1
ATOM 566 C CA . LEU A 1 77 ? -8.108 23.811 -8.100 1.00 93.75 77 LEU A CA 1
ATOM 567 C C . LEU A 1 77 ? -9.202 22.891 -8.636 1.00 93.75 77 LEU A C 1
ATOM 569 O O . LEU A 1 77 ? -9.010 22.215 -9.644 1.00 93.75 77 LEU A O 1
ATOM 573 N N . HIS A 1 78 ? -10.389 22.960 -8.040 1.00 94.12 78 HIS A N 1
ATOM 574 C CA . HIS A 1 78 ? -11.565 22.311 -8.607 1.00 94.12 78 HIS A CA 1
ATOM 575 C C . HIS A 1 78 ? -12.177 23.209 -9.684 1.00 94.12 78 HIS A C 1
ATOM 577 O O . HIS A 1 78 ? -12.923 24.154 -9.406 1.00 94.12 78 HIS A O 1
ATOM 583 N N . ALA A 1 79 ? -11.820 22.920 -10.935 1.00 91.00 79 ALA A N 1
ATOM 584 C CA . ALA A 1 79 ? -12.320 23.626 -12.114 1.00 91.00 79 ALA A CA 1
ATOM 585 C C . ALA A 1 79 ? -13.676 23.092 -12.624 1.00 91.00 79 ALA A C 1
ATOM 587 O O . ALA A 1 79 ? -14.254 23.662 -13.554 1.00 91.00 79 ALA A O 1
ATOM 588 N N . GLY A 1 80 ? -14.177 21.993 -12.053 1.00 86.75 80 GLY A N 1
ATOM 589 C CA . GLY A 1 80 ? -15.407 21.333 -12.474 1.00 86.75 80 GLY A CA 1
ATOM 590 C C . GLY A 1 80 ? -16.680 22.041 -11.981 1.00 86.75 80 GLY A C 1
ATOM 591 O O . GLY A 1 80 ? -16.657 22.809 -11.020 1.00 86.75 80 GLY A O 1
ATOM 592 N N . PRO A 1 81 ? -17.834 21.794 -12.628 1.00 85.31 81 PRO A N 1
ATOM 593 C CA . PRO A 1 81 ? -19.087 22.475 -12.299 1.00 85.31 81 PRO A CA 1
ATOM 594 C C . PRO A 1 81 ? -19.906 21.801 -11.181 1.00 85.31 81 PRO A C 1
ATOM 596 O O . PRO A 1 81 ? -20.908 22.373 -10.749 1.00 85.31 81 PRO A O 1
ATOM 599 N N . LYS A 1 82 ? -19.560 20.570 -10.776 1.00 84.69 82 LYS A N 1
ATOM 600 C CA . LYS A 1 82 ? -20.313 19.715 -9.839 1.00 84.69 82 LYS A CA 1
ATOM 601 C C . LYS A 1 82 ? -19.369 18.782 -9.069 1.00 84.69 82 LYS A C 1
ATOM 603 O O . LYS A 1 82 ? -18.207 18.681 -9.441 1.00 84.69 82 LYS A O 1
ATOM 608 N N . GLU A 1 83 ? -19.940 18.101 -8.071 1.00 85.44 83 GLU A N 1
ATOM 609 C CA . GLU A 1 83 ? -19.333 17.050 -7.234 1.00 85.44 83 GLU A CA 1
ATOM 610 C C . GLU A 1 83 ? -18.199 17.521 -6.317 1.00 85.44 83 GLU A C 1
ATOM 612 O O . GLU A 1 83 ? -17.491 18.481 -6.603 1.00 85.44 83 GLU A O 1
ATOM 617 N N . GLN A 1 84 ? -18.088 16.874 -5.158 1.00 89.88 84 GLN A N 1
ATOM 618 C CA . GLN A 1 84 ? -16.955 17.031 -4.248 1.00 89.88 84 GLN A CA 1
ATOM 619 C C . GLN A 1 84 ? -15.903 15.982 -4.612 1.00 89.88 84 GLN A C 1
ATOM 621 O O . GLN A 1 84 ? -16.257 14.876 -5.013 1.00 89.88 84 GLN A O 1
ATOM 626 N N . HIS A 1 85 ? -14.635 16.328 -4.434 1.00 93.25 85 HIS A N 1
ATOM 627 C CA . HIS A 1 85 ? -13.508 15.403 -4.507 1.00 93.25 85 HIS A CA 1
ATOM 628 C C . HIS A 1 85 ? -12.749 15.450 -3.183 1.00 93.25 85 HIS A C 1
ATOM 630 O O . HIS A 1 85 ? -12.851 16.432 -2.448 1.00 93.25 85 HIS A O 1
ATOM 636 N N . ILE A 1 86 ? -11.972 14.420 -2.877 1.00 93.56 86 ILE A N 1
ATOM 637 C CA . ILE A 1 86 ? -11.129 14.391 -1.679 1.00 93.56 86 ILE A CA 1
ATOM 638 C C . ILE A 1 86 ? -9.695 14.227 -2.150 1.00 93.56 86 ILE A C 1
ATOM 640 O O . ILE A 1 86 ? -9.327 13.140 -2.553 1.00 93.56 86 ILE A O 1
ATOM 644 N N . PHE A 1 87 ? -8.891 15.288 -2.144 1.00 95.19 87 PHE A N 1
ATOM 645 C CA . PHE A 1 87 ? -7.469 15.160 -2.464 1.00 95.19 87 PHE A CA 1
ATOM 646 C C . PHE A 1 87 ? -6.778 14.451 -1.305 1.00 95.19 87 PHE A C 1
ATOM 648 O O . PHE A 1 87 ? -6.690 15.047 -0.235 1.00 95.19 87 PHE A O 1
ATOM 655 N N . HIS A 1 88 ? -6.320 13.222 -1.514 1.00 95.31 88 HIS A N 1
ATOM 656 C CA . HIS A 1 88 ? -5.476 12.488 -0.579 1.00 95.31 88 HIS A CA 1
ATOM 657 C C . HIS A 1 88 ? -4.085 12.293 -1.180 1.00 95.31 88 HIS A C 1
ATOM 659 O O . HIS A 1 88 ? -3.983 12.053 -2.380 1.00 95.31 88 HIS A O 1
ATOM 665 N N . LEU A 1 89 ? -3.036 12.426 -0.368 1.00 95.62 89 LEU A N 1
ATOM 666 C CA . LEU A 1 89 ? -1.641 12.222 -0.753 1.00 95.62 89 LEU A CA 1
ATOM 667 C C . LEU A 1 89 ? -0.963 11.301 0.266 1.00 95.62 89 LEU A C 1
ATOM 669 O O . LEU A 1 89 ? -0.938 11.605 1.458 1.00 95.62 89 LEU A O 1
ATOM 673 N N . HIS A 1 90 ? -0.370 10.213 -0.216 1.00 95.25 90 HIS A N 1
ATOM 674 C CA . HIS A 1 90 ? 0.275 9.219 0.637 1.00 95.25 90 HIS A CA 1
ATOM 675 C C . HIS A 1 90 ? 1.594 9.746 1.239 1.00 95.25 90 HIS A C 1
ATOM 677 O O . HIS A 1 90 ? 2.333 10.520 0.616 1.00 95.25 90 HIS A O 1
ATOM 683 N N . ASN A 1 91 ? 1.891 9.307 2.469 1.00 93.44 91 ASN A N 1
ATOM 684 C CA . ASN A 1 91 ? 3.107 9.554 3.272 1.00 93.44 91 ASN A CA 1
ATOM 685 C C . ASN A 1 91 ? 3.491 11.024 3.559 1.00 93.44 91 ASN A C 1
ATOM 687 O O . ASN A 1 91 ? 4.453 11.303 4.278 1.00 93.44 91 ASN A O 1
ATOM 691 N N . HIS A 1 92 ? 2.769 11.993 3.000 1.00 94.88 92 HIS A N 1
ATOM 692 C CA . HIS A 1 92 ? 3.097 13.406 3.115 1.00 94.88 92 HIS A CA 1
ATOM 693 C C . HIS A 1 92 ? 1.913 14.190 3.652 1.00 94.88 92 HIS A C 1
ATOM 695 O O . HIS A 1 92 ? 0.802 14.116 3.141 1.00 94.88 92 HIS A O 1
ATOM 701 N N . GLN A 1 93 ? 2.192 15.019 4.648 1.00 93.62 93 GLN A N 1
ATOM 702 C CA . GLN A 1 93 ? 1.182 15.807 5.331 1.00 93.62 93 GLN A CA 1
ATOM 703 C C . GLN A 1 93 ? 1.478 17.303 5.220 1.00 93.62 93 GLN A C 1
ATOM 705 O O . GLN A 1 93 ? 2.619 17.733 4.992 1.00 93.62 93 GLN A O 1
ATOM 710 N N . TRP A 1 94 ? 0.435 18.103 5.408 1.00 93.44 94 TRP A N 1
ATOM 711 C CA . TRP A 1 94 ? 0.477 19.561 5.429 1.00 93.44 94 TRP A CA 1
ATOM 712 C C . TRP A 1 94 ? -0.433 20.106 6.529 1.00 93.44 94 TRP A C 1
ATOM 714 O O . TRP A 1 94 ? -1.340 19.434 7.016 1.00 93.44 94 TRP A O 1
ATOM 724 N N . LEU A 1 95 ? -0.225 21.365 6.904 1.00 91.31 95 LEU A N 1
ATOM 725 C CA . LEU A 1 95 ? -1.188 22.098 7.723 1.00 91.31 95 LEU A CA 1
ATOM 726 C C . LEU A 1 95 ? -2.282 22.704 6.839 1.00 91.31 95 LEU A C 1
ATOM 728 O O . LEU A 1 95 ? -1.976 23.330 5.822 1.00 91.31 95 LEU A O 1
ATOM 732 N N . PHE A 1 96 ? -3.551 22.596 7.246 1.00 90.69 96 PHE A N 1
ATOM 733 C CA . PHE A 1 96 ? -4.677 23.228 6.539 1.00 90.69 96 PHE A CA 1
ATOM 734 C C . PHE A 1 96 ? -4.448 24.733 6.302 1.00 90.69 96 PHE A C 1
ATOM 736 O O . PHE A 1 96 ? -4.747 25.267 5.234 1.00 90.69 96 PHE A O 1
ATOM 743 N N . ASN A 1 97 ? -3.871 25.416 7.290 1.00 89.69 97 ASN A N 1
ATOM 744 C CA . ASN A 1 97 ? -3.330 26.762 7.191 1.00 89.69 97 ASN A CA 1
ATOM 745 C C . ASN A 1 97 ? -1.871 26.752 7.662 1.00 89.69 97 ASN A C 1
ATOM 747 O O . ASN A 1 97 ? -1.606 26.727 8.858 1.00 89.69 97 ASN A O 1
ATOM 751 N N . ALA A 1 98 ? -0.930 26.846 6.723 1.00 85.56 98 ALA A N 1
ATOM 752 C CA . ALA A 1 98 ? 0.509 26.799 7.000 1.00 85.56 98 ALA A CA 1
ATOM 753 C C . ALA A 1 98 ? 1.037 27.920 7.921 1.00 85.56 98 ALA A C 1
ATOM 755 O O . ALA A 1 98 ? 2.144 27.811 8.435 1.00 85.56 98 ALA A O 1
ATOM 756 N N . ASN A 1 99 ? 0.274 29.001 8.133 1.00 84.38 99 ASN A N 1
ATOM 757 C CA . ASN A 1 99 ? 0.666 30.102 9.025 1.00 84.38 99 ASN A CA 1
ATOM 758 C C . ASN A 1 99 ? 0.089 29.976 10.445 1.00 84.38 99 ASN A C 1
ATOM 760 O O . ASN A 1 99 ? 0.197 30.924 11.223 1.00 84.38 99 ASN A O 1
ATOM 764 N N . ASP A 1 100 ? -0.585 28.869 10.753 1.00 85.06 100 ASP A N 1
ATOM 765 C CA . ASP A 1 100 ? -1.203 28.614 12.049 1.00 85.06 100 ASP A CA 1
ATOM 766 C C . ASP A 1 100 ? -0.797 27.220 12.535 1.00 85.06 100 ASP A C 1
ATOM 768 O O . ASP A 1 100 ? -1.209 26.200 11.989 1.00 85.06 100 ASP A O 1
ATOM 772 N N . ASP A 1 101 ? 0.016 27.178 13.580 1.00 78.44 101 ASP A N 1
ATOM 773 C CA . ASP A 1 101 ? 0.451 25.954 14.252 1.00 78.44 101 ASP A CA 1
ATOM 774 C C . ASP A 1 101 ? -0.686 25.272 15.041 1.00 78.44 101 ASP A C 1
ATOM 776 O O . ASP A 1 101 ? -0.577 24.108 15.429 1.00 78.44 101 ASP A O 1
ATOM 780 N N . ASN A 1 102 ? -1.823 25.959 15.211 1.00 84.81 102 ASN A N 1
ATOM 781 C CA . ASN A 1 102 ? -3.086 25.388 15.680 1.00 84.81 102 ASN A CA 1
ATOM 782 C C . ASN A 1 102 ? -3.973 24.879 14.528 1.00 84.81 102 ASN A C 1
ATOM 784 O O . ASN A 1 102 ? -5.110 24.463 14.758 1.00 84.81 102 ASN A O 1
ATOM 788 N N . SER A 1 103 ? -3.467 24.846 13.291 1.00 88.06 103 SER A N 1
ATOM 789 C CA . SER A 1 103 ? -4.195 24.304 12.144 1.00 88.06 103 SER A CA 1
ATOM 790 C C . SER A 1 103 ? -4.152 22.779 12.064 1.00 88.06 103 SER A C 1
ATOM 792 O O . SER A 1 103 ? -3.206 22.152 12.525 1.00 88.06 103 SER A O 1
ATOM 794 N N . ASN A 1 104 ? -5.182 22.150 11.503 1.00 87.88 104 ASN A N 1
ATOM 795 C CA . ASN A 1 104 ? -5.223 20.691 11.374 1.00 87.88 104 ASN A CA 1
ATOM 796 C C . ASN A 1 104 ? -4.063 20.187 10.510 1.00 87.88 104 ASN A C 1
ATOM 798 O O . ASN A 1 104 ? -3.791 20.762 9.454 1.00 87.88 104 ASN A O 1
ATOM 802 N N . TYR A 1 105 ? -3.418 19.118 10.966 1.00 90.38 105 TYR A N 1
ATOM 803 C CA . TYR A 1 105 ? -2.430 18.364 10.208 1.00 90.38 105 TYR A CA 1
ATOM 804 C C . TYR A 1 105 ? -3.168 17.317 9.374 1.00 90.38 105 TYR A C 1
ATOM 806 O O . TYR A 1 105 ? -3.968 16.558 9.913 1.00 90.38 105 TYR A O 1
ATOM 814 N N . LEU A 1 106 ? -2.991 17.366 8.057 1.00 93.19 106 LEU A N 1
ATOM 815 C CA . LEU A 1 106 ? -3.830 16.667 7.090 1.00 93.19 106 LEU A CA 1
ATOM 816 C C . LEU A 1 106 ? -2.977 15.912 6.073 1.00 93.19 106 LEU A C 1
ATOM 818 O O . LEU A 1 106 ? -1.936 16.412 5.650 1.00 93.19 106 LEU A O 1
ATOM 822 N N . ASP A 1 107 ? -3.495 14.777 5.617 1.00 93.88 107 ASP A N 1
ATOM 823 C CA . ASP A 1 107 ? -3.102 14.083 4.385 1.00 93.88 107 ASP A CA 1
ATOM 824 C C . ASP A 1 107 ? -4.251 14.012 3.363 1.00 93.88 107 ASP A C 1
ATOM 826 O O . ASP A 1 107 ? -4.062 13.537 2.243 1.00 93.88 107 ASP A O 1
ATOM 830 N N . ALA A 1 108 ? -5.448 14.476 3.737 1.00 94.31 108 ALA A N 1
ATOM 831 C CA . ALA A 1 108 ? -6.644 14.462 2.914 1.00 94.31 108 ALA A CA 1
ATOM 832 C C . ALA A 1 108 ? -7.449 15.762 3.072 1.00 94.31 108 ALA A C 1
ATOM 834 O O . ALA A 1 108 ? -7.622 16.289 4.173 1.00 94.31 108 ALA A O 1
ATOM 835 N N . GLN A 1 109 ? -7.968 16.295 1.963 1.00 93.25 109 GLN A N 1
ATOM 836 C CA . GLN A 1 109 ? -8.764 17.523 1.947 1.00 93.25 109 GLN A CA 1
ATOM 837 C C . GLN A 1 109 ? -9.907 17.446 0.931 1.00 93.25 109 GLN A C 1
ATOM 839 O O . GLN A 1 109 ? -9.685 17.363 -0.278 1.00 93.25 109 GLN A O 1
ATOM 844 N N . GLY A 1 110 ? -11.140 17.592 1.423 1.00 93.81 110 GLY A N 1
ATOM 845 C CA . GLY A 1 110 ? -12.314 17.804 0.578 1.00 93.81 110 GLY A CA 1
ATOM 846 C C . GLY A 1 110 ? -12.203 19.106 -0.224 1.00 93.81 110 GLY A C 1
ATOM 847 O O . GLY A 1 110 ? -11.899 20.164 0.338 1.00 93.81 110 GLY A O 1
ATOM 848 N N . ILE A 1 111 ? -12.454 19.034 -1.529 1.00 93.12 111 ILE A N 1
ATOM 849 C CA . ILE A 1 111 ? -12.426 20.151 -2.471 1.00 93.12 111 ILE A CA 1
ATOM 850 C C . ILE A 1 111 ? -13.692 20.123 -3.337 1.00 93.12 111 ILE A C 1
ATOM 852 O O . ILE A 1 111 ? -14.034 19.105 -3.937 1.00 93.12 111 ILE A O 1
ATOM 856 N N . GLY A 1 112 ? -14.395 21.255 -3.405 1.00 94.25 112 GLY A N 1
ATOM 857 C CA . GLY A 1 112 ? -15.669 21.384 -4.114 1.00 94.25 112 GLY A CA 1
ATOM 858 C C . GLY A 1 112 ? -15.610 22.399 -5.256 1.00 94.25 112 GLY A C 1
ATOM 859 O O . GLY A 1 112 ? -14.624 23.123 -5.385 1.00 94.25 112 GLY A O 1
ATOM 860 N N . PRO A 1 113 ? -16.668 22.510 -6.077 1.00 94.12 113 PRO A N 1
ATOM 861 C CA . PRO A 1 113 ? -16.657 23.343 -7.277 1.00 94.12 113 PRO A CA 1
ATOM 862 C C . PRO A 1 113 ? -16.255 24.796 -7.002 1.00 94.12 113 PRO A C 1
ATOM 864 O O . PRO A 1 113 ? -16.885 25.489 -6.199 1.00 94.12 113 PRO A O 1
ATOM 867 N N . GLY A 1 114 ? -15.217 25.272 -7.695 1.00 91.94 114 GLY A N 1
ATOM 868 C CA . GLY A 1 114 ? -14.717 26.644 -7.589 1.00 91.94 114 GLY A CA 1
ATOM 869 C C . GLY A 1 114 ? -13.823 26.933 -6.378 1.00 91.94 114 GLY A C 1
ATOM 870 O O . GLY A 1 114 ? -13.393 28.079 -6.227 1.00 91.94 114 GLY A O 1
ATOM 871 N N . SER A 1 115 ? -13.523 25.945 -5.527 1.00 93.38 115 SER A N 1
ATOM 872 C CA . SER A 1 115 ? -12.525 26.094 -4.465 1.00 93.38 115 SER A CA 1
ATOM 873 C C . SER A 1 115 ? -11.123 25.721 -4.952 1.00 93.38 115 SER A C 1
ATOM 875 O O . SER A 1 115 ? -10.948 24.967 -5.910 1.00 93.38 115 SER A O 1
ATOM 877 N N . GLY A 1 116 ? -10.104 26.241 -4.271 1.00 92.81 116 GLY A N 1
ATOM 878 C CA . GLY A 1 116 ? -8.713 25.881 -4.509 1.00 92.81 116 GLY A CA 1
ATOM 879 C C . GLY A 1 116 ? -7.900 25.985 -3.227 1.00 92.81 116 GLY A C 1
ATOM 880 O O . GLY A 1 116 ? -8.150 26.868 -2.404 1.00 92.81 116 GLY A O 1
ATOM 881 N N . TYR A 1 117 ? -6.942 25.080 -3.070 1.00 93.81 117 TYR A N 1
ATOM 882 C CA . TYR A 1 117 ? -6.086 24.967 -1.895 1.00 93.81 117 TYR A CA 1
ATOM 883 C C . TYR A 1 117 ? -4.619 24.910 -2.318 1.00 93.81 117 TYR A C 1
ATOM 885 O O . TYR A 1 117 ? -4.277 24.446 -3.405 1.00 93.81 117 TYR A O 1
ATOM 893 N N . THR A 1 118 ? -3.742 25.428 -1.461 1.00 94.38 118 THR A N 1
ATOM 894 C CA . THR A 1 118 ? -2.296 25.227 -1.580 1.00 94.38 118 THR A CA 1
ATOM 895 C C . THR A 1 118 ? -1.858 24.354 -0.419 1.00 94.38 118 THR A C 1
ATOM 897 O O . THR A 1 118 ? -1.998 24.766 0.728 1.00 94.38 118 THR A O 1
ATOM 900 N N . TYR A 1 119 ? -1.349 23.169 -0.728 1.00 94.19 119 TYR A N 1
ATOM 901 C CA . TYR A 1 119 ? -0.816 22.225 0.244 1.00 94.19 119 TYR A CA 1
ATOM 902 C C . TYR A 1 119 ? 0.691 22.467 0.344 1.00 94.19 119 TYR A C 1
ATOM 904 O O . TYR A 1 119 ? 1.438 22.195 -0.600 1.00 94.19 119 TYR A O 1
ATOM 912 N N . GLU A 1 120 ? 1.130 23.075 1.446 1.00 93.88 120 GLU A N 1
ATOM 913 C CA . GLU A 1 120 ? 2.551 23.276 1.739 1.00 93.88 120 GLU A CA 1
ATOM 914 C C . GLU A 1 120 ? 3.055 22.059 2.506 1.00 93.88 120 GLU A C 1
ATOM 916 O O . GLU A 1 120 ? 2.717 21.894 3.674 1.00 93.88 120 GLU A O 1
ATOM 921 N N . ILE A 1 121 ? 3.805 21.185 1.834 1.00 94.38 121 ILE A N 1
ATOM 922 C CA . ILE A 1 121 ? 4.229 19.914 2.425 1.00 94.38 121 ILE A CA 1
ATOM 923 C C . ILE A 1 121 ? 5.201 20.182 3.583 1.00 94.38 121 ILE A C 1
ATOM 925 O O . ILE A 1 121 ? 6.199 20.892 3.416 1.00 94.38 121 ILE A O 1
ATOM 929 N N . ASN A 1 122 ? 4.896 19.620 4.755 1.00 89.38 122 ASN A N 1
ATOM 930 C CA . ASN A 1 122 ? 5.657 19.833 5.986 1.00 89.38 122 ASN A CA 1
ATOM 931 C C . ASN A 1 122 ? 7.057 19.178 5.945 1.00 89.38 122 ASN A C 1
ATOM 933 O O . ASN A 1 122 ? 7.405 18.437 5.025 1.00 89.38 122 ASN A O 1
ATOM 937 N N . PHE A 1 123 ? 7.881 19.489 6.955 1.00 86.00 123 PHE A N 1
ATOM 938 C CA . PHE A 1 123 ? 9.174 18.838 7.246 1.00 86.00 123 PHE A CA 1
ATOM 939 C C . PHE A 1 123 ? 10.183 18.801 6.083 1.00 86.00 123 PHE A C 1
ATOM 941 O O . PHE A 1 123 ? 10.973 17.870 5.914 1.00 86.00 123 PHE A O 1
ATOM 948 N N . GLY A 1 124 ? 10.199 19.875 5.291 1.00 77.75 124 GLY A N 1
ATOM 949 C CA . GLY A 1 124 ? 11.155 20.053 4.198 1.00 77.75 124 GLY A CA 1
ATOM 950 C C . GLY A 1 124 ? 10.672 19.541 2.843 1.00 77.75 124 GLY A C 1
ATOM 951 O O . GLY A 1 124 ? 11.427 19.658 1.881 1.00 77.75 124 GLY A O 1
ATOM 952 N N . GLY A 1 125 ? 9.425 19.069 2.746 1.00 90.25 125 GLY A N 1
ATOM 953 C CA . GLY A 1 125 ? 8.777 18.711 1.490 1.00 90.25 125 GLY A CA 1
ATOM 954 C C . GLY A 1 125 ? 8.970 17.245 1.107 1.00 90.25 125 GLY A C 1
ATOM 955 O O . GLY A 1 125 ? 8.478 16.350 1.788 1.00 90.25 125 GLY A O 1
ATOM 956 N N . SER A 1 126 ? 9.645 17.015 -0.016 1.00 94.94 126 SER A N 1
ATOM 957 C CA . SER A 1 126 ? 9.846 15.709 -0.642 1.00 94.94 126 SER A CA 1
ATOM 958 C C . SER A 1 126 ? 10.508 14.701 0.290 1.00 94.94 126 SER A C 1
ATOM 960 O O . SER A 1 126 ? 11.576 14.970 0.849 1.00 94.94 126 SER A O 1
ATOM 962 N N . GLY A 1 127 ? 9.889 13.527 0.405 1.00 91.75 127 GLY A N 1
ATOM 963 C CA . GLY A 1 127 ? 10.317 12.437 1.279 1.00 91.75 127 GLY A CA 1
ATOM 964 C C . GLY A 1 127 ? 9.833 12.567 2.731 1.00 91.75 127 GLY A C 1
ATOM 965 O O . GLY A 1 127 ? 10.102 11.678 3.538 1.00 91.75 127 GLY A O 1
ATOM 966 N N . ASN A 1 128 ? 9.165 13.683 3.055 1.00 84.62 128 ASN A N 1
ATOM 967 C CA . ASN A 1 128 ? 8.718 14.140 4.377 1.00 84.62 128 ASN A CA 1
ATOM 968 C C . ASN A 1 128 ? 9.697 13.781 5.531 1.00 84.62 128 ASN A C 1
ATOM 970 O O . ASN A 1 128 ? 10.887 13.616 5.273 1.00 84.62 128 ASN A O 1
ATOM 974 N N . ARG A 1 129 ? 9.291 13.752 6.811 1.00 90.62 129 ARG A N 1
ATOM 975 C CA . ARG A 1 129 ? 10.216 13.568 7.964 1.00 90.62 129 ARG A CA 1
ATOM 976 C C . ARG A 1 129 ? 11.240 12.433 7.767 1.00 90.62 129 ARG A C 1
ATOM 978 O O . ARG A 1 129 ? 12.432 12.649 7.978 1.00 90.62 129 ARG A O 1
ATOM 985 N N . ASN A 1 130 ? 10.796 11.289 7.247 1.00 90.94 130 ASN A N 1
ATOM 986 C CA . ASN A 1 130 ? 11.607 10.079 7.071 1.00 90.94 130 ASN A CA 1
ATOM 987 C C . ASN A 1 130 ? 12.653 10.158 5.958 1.00 90.94 130 ASN A C 1
ATOM 989 O O . ASN A 1 130 ? 13.496 9.267 5.875 1.00 90.94 130 ASN A O 1
ATOM 993 N N . LYS A 1 131 ? 12.607 11.184 5.099 1.00 94.19 131 LYS A N 1
ATOM 994 C CA . LYS A 1 131 ? 13.484 11.328 3.923 1.00 94.19 131 LYS A CA 1
ATOM 995 C C . LYS A 1 131 ? 13.350 10.166 2.941 1.00 94.19 131 LYS A C 1
ATOM 997 O O . LYS A 1 131 ? 14.345 9.698 2.389 1.00 94.19 131 LYS A O 1
ATOM 1002 N N . THR A 1 132 ? 12.118 9.713 2.744 1.00 94.31 132 THR A N 1
ATOM 1003 C CA . THR A 1 132 ? 11.829 8.563 1.895 1.00 94.31 132 THR A CA 1
ATOM 1004 C C . THR A 1 132 ? 12.044 8.864 0.410 1.00 94.31 132 THR A C 1
ATOM 1006 O O . THR A 1 132 ? 11.910 10.012 -0.027 1.00 94.31 132 THR A O 1
ATOM 1009 N N . SER A 1 133 ? 12.396 7.833 -0.349 1.00 96.06 133 SER A N 1
ATOM 1010 C CA . SER A 1 133 ? 12.290 7.770 -1.811 1.00 96.06 133 SER A CA 1
ATOM 1011 C C . SER A 1 133 ? 11.134 6.841 -2.182 1.00 96.06 133 SER A C 1
ATOM 1013 O O . SER A 1 133 ? 10.651 6.098 -1.335 1.00 96.06 133 SER A O 1
ATOM 1015 N N . GLY A 1 134 ? 10.654 6.905 -3.422 1.00 96.75 134 GLY A N 1
ATOM 1016 C CA . GLY A 1 134 ? 9.539 6.067 -3.876 1.00 96.75 134 GLY A CA 1
ATOM 1017 C C . GLY A 1 134 ? 8.433 6.837 -4.581 1.00 96.75 134 GLY A C 1
ATOM 1018 O O . GLY A 1 134 ? 8.509 8.060 -4.731 1.00 96.75 134 GLY A O 1
ATOM 1019 N N . ASP A 1 135 ? 7.395 6.116 -4.996 1.00 97.19 135 ASP A N 1
ATOM 1020 C CA . ASP A 1 135 ? 6.199 6.692 -5.612 1.00 97.19 135 ASP A CA 1
ATOM 1021 C C . ASP A 1 135 ? 5.099 6.910 -4.566 1.00 97.19 135 ASP A C 1
ATOM 1023 O O . ASP A 1 135 ? 4.539 5.963 -4.023 1.00 97.19 135 ASP A O 1
ATOM 1027 N N . ALA A 1 136 ? 4.769 8.170 -4.281 1.00 95.69 136 ALA A N 1
ATOM 1028 C CA . ALA A 1 136 ? 3.607 8.532 -3.476 1.00 95.69 136 ALA A CA 1
ATOM 1029 C C . ALA A 1 136 ? 2.421 8.805 -4.400 1.00 95.69 136 ALA A C 1
ATOM 1031 O O . ALA A 1 136 ? 2.468 9.731 -5.212 1.00 95.69 136 ALA A O 1
ATOM 1032 N N . ILE A 1 137 ? 1.343 8.035 -4.282 1.00 94.38 137 ILE A N 1
ATOM 1033 C CA . ILE A 1 137 ? 0.114 8.348 -5.008 1.00 94.38 137 ILE A CA 1
ATOM 1034 C C . ILE A 1 137 ? -0.578 9.557 -4.377 1.00 94.38 137 ILE A C 1
ATOM 1036 O O . ILE A 1 137 ? -0.589 9.745 -3.156 1.00 94.38 137 ILE A O 1
ATOM 1040 N N . PHE A 1 138 ? -1.194 10.375 -5.223 1.00 94.25 138 PHE A N 1
ATOM 1041 C CA . PHE A 1 138 ? -2.254 11.264 -4.788 1.00 94.25 138 PHE A CA 1
ATOM 1042 C C . PHE A 1 138 ? -3.478 11.101 -5.669 1.00 94.25 138 PHE A C 1
ATOM 1044 O O . PHE A 1 138 ? -3.391 10.936 -6.886 1.00 94.25 138 PHE A O 1
ATOM 1051 N N . HIS A 1 139 ? -4.646 11.130 -5.042 1.00 93.50 139 HIS A N 1
ATOM 1052 C CA . HIS A 1 139 ? -5.869 10.741 -5.714 1.00 93.50 139 HIS A CA 1
ATOM 1053 C C . HIS A 1 139 ? -7.119 11.353 -5.103 1.00 93.50 139 HIS A C 1
ATOM 1055 O O . HIS A 1 139 ? -7.088 11.959 -4.031 1.00 93.50 139 HIS A O 1
ATOM 1061 N N . CYS A 1 140 ? -8.240 11.188 -5.808 1.00 92.44 140 CYS A N 1
ATOM 1062 C CA . CYS A 1 140 ? -9.542 11.375 -5.196 1.00 92.44 140 CYS A CA 1
ATOM 1063 C C . CYS A 1 140 ? -9.839 10.203 -4.250 1.00 92.44 140 CYS A C 1
ATOM 1065 O O . CYS A 1 140 ? -10.031 9.079 -4.710 1.00 92.44 140 CYS A O 1
ATOM 1067 N N . HIS A 1 141 ? -9.953 10.461 -2.949 1.00 90.75 141 HIS A N 1
ATOM 1068 C CA . HIS A 1 141 ? -10.345 9.483 -1.921 1.00 90.75 141 HIS A CA 1
ATOM 1069 C C . HIS A 1 141 ? -11.858 9.190 -1.917 1.00 90.75 141 HIS A C 1
ATOM 1071 O O . HIS A 1 141 ? -12.455 8.829 -0.912 1.00 90.75 141 HIS A O 1
ATOM 1077 N N . PHE A 1 142 ? -12.515 9.392 -3.062 1.00 84.69 142 PHE A N 1
ATOM 1078 C CA . PHE A 1 142 ? -13.857 8.894 -3.322 1.00 84.69 142 PHE A CA 1
ATOM 1079 C C . PHE A 1 142 ? -13.759 7.825 -4.409 1.00 84.69 142 PHE A C 1
ATOM 1081 O O . PHE A 1 142 ? -13.474 8.134 -5.569 1.00 84.69 142 PHE A O 1
ATOM 1088 N N . TYR A 1 143 ? -13.967 6.564 -4.025 1.00 79.31 143 TYR A N 1
ATOM 1089 C CA . TYR A 1 143 ? -13.581 5.398 -4.828 1.00 79.31 143 TYR A CA 1
ATOM 1090 C C . TYR A 1 143 ? -14.100 5.365 -6.267 1.00 79.31 143 TYR A C 1
ATOM 1092 O O . TYR A 1 143 ? -13.312 5.046 -7.158 1.00 79.31 143 TYR A O 1
ATOM 1100 N N . PRO A 1 144 ? -15.350 5.761 -6.571 1.00 81.62 144 PRO A N 1
ATOM 1101 C CA . PRO A 1 144 ? -15.784 5.839 -7.962 1.00 81.62 144 PRO A CA 1
ATOM 1102 C C . PRO A 1 144 ? -14.910 6.770 -8.817 1.00 81.62 144 PRO A C 1
ATOM 1104 O O . PRO A 1 144 ? -14.637 6.468 -9.975 1.00 81.62 144 PRO A O 1
ATOM 1107 N N . HIS A 1 145 ? -14.438 7.895 -8.268 1.00 87.31 145 HIS A N 1
ATOM 1108 C CA . HIS A 1 145 ? -13.538 8.810 -8.981 1.00 87.31 145 HIS A CA 1
ATOM 1109 C C . HIS A 1 145 ? -12.137 8.225 -9.136 1.00 87.31 145 HIS A C 1
ATOM 1111 O O . HIS A 1 145 ? -11.540 8.368 -10.203 1.00 87.31 145 HIS A O 1
ATOM 1117 N N . PHE A 1 146 ? -11.642 7.538 -8.106 1.00 85.56 146 PHE A N 1
ATOM 1118 C CA . PHE A 1 146 ? -10.378 6.810 -8.169 1.00 85.56 146 PHE A CA 1
ATOM 1119 C C . PHE A 1 146 ? -10.393 5.775 -9.303 1.00 85.56 146 PHE A C 1
ATOM 1121 O O . PHE A 1 146 ? -9.523 5.787 -10.172 1.00 85.56 146 PHE A O 1
ATOM 1128 N N . ALA A 1 147 ? -11.467 4.988 -9.391 1.00 80.94 147 ALA A N 1
ATOM 1129 C CA . ALA A 1 147 ? -11.647 3.951 -10.410 1.00 80.94 147 ALA A CA 1
ATOM 1130 C C . ALA A 1 147 ? -11.715 4.506 -11.830 1.00 80.94 147 ALA A C 1
ATOM 1132 O O . ALA A 1 147 ? -11.308 3.860 -12.791 1.00 80.94 147 ALA A O 1
ATOM 1133 N N . MET A 1 148 ? -12.233 5.726 -11.970 1.00 82.50 148 MET A N 1
ATOM 1134 C CA . MET A 1 148 ? -12.314 6.429 -13.247 1.00 82.50 148 MET A CA 1
ATOM 1135 C C . MET A 1 148 ? -10.991 7.090 -13.667 1.00 82.50 148 MET A C 1
ATOM 1137 O O . MET A 1 148 ? -10.958 7.738 -14.713 1.00 82.50 148 MET A O 1
ATOM 1141 N N . GLY A 1 149 ? -9.912 6.931 -12.892 1.00 84.81 149 GLY A N 1
ATOM 1142 C CA . GLY A 1 149 ? -8.586 7.446 -13.237 1.00 84.81 149 GLY A CA 1
ATOM 1143 C C . GL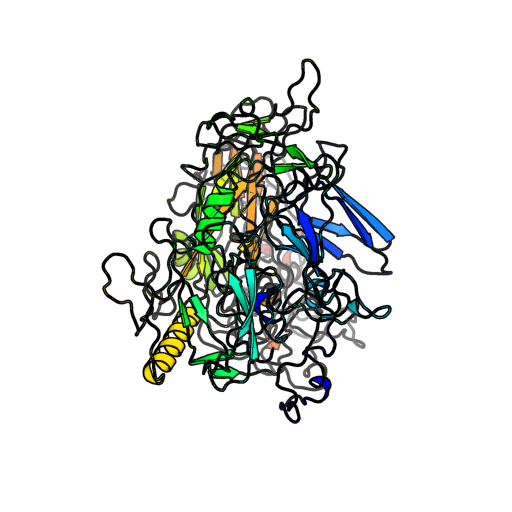Y A 1 149 ? -8.235 8.794 -12.605 1.00 84.81 149 GLY A C 1
ATOM 1144 O O . GLY A 1 149 ? -7.365 9.487 -13.123 1.00 84.81 149 GLY A O 1
ATOM 1145 N N . MET A 1 150 ? -8.914 9.216 -11.529 1.00 89.75 150 MET A N 1
ATOM 1146 C CA . MET A 1 150 ? -8.598 10.474 -10.836 1.00 89.75 150 MET A CA 1
ATOM 1147 C C . MET A 1 150 ? -7.474 10.287 -9.808 1.00 89.75 150 MET A C 1
ATOM 1149 O O . MET A 1 150 ? -7.691 10.394 -8.596 1.00 89.75 150 MET A O 1
ATOM 1153 N N . TRP A 1 151 ? -6.282 9.986 -10.312 1.00 91.12 151 TRP A N 1
ATOM 1154 C CA . TRP A 1 151 ? -5.070 9.772 -9.532 1.00 91.12 151 TRP A CA 1
ATOM 1155 C C . TRP A 1 151 ? -3.822 10.012 -10.376 1.00 91.12 151 TRP A C 1
ATOM 1157 O O . TRP A 1 151 ? -3.838 9.890 -11.601 1.00 91.12 151 TRP A O 1
ATOM 1167 N N . GLU A 1 152 ? -2.746 10.381 -9.698 1.00 93.50 152 GLU A N 1
ATOM 1168 C CA . GLU A 1 152 ? -1.434 10.666 -10.268 1.00 93.50 152 GLU A CA 1
ATOM 1169 C C . GLU A 1 152 ? -0.371 10.249 -9.238 1.00 93.50 152 GLU A C 1
ATOM 1171 O O . GLU A 1 152 ? -0.684 9.978 -8.074 1.00 93.50 152 GLU A O 1
ATOM 1176 N N . MET A 1 153 ? 0.892 10.183 -9.649 1.00 95.25 153 MET A N 1
ATOM 1177 C CA . MET A 1 153 ? 1.997 9.828 -8.754 1.00 95.25 153 MET A CA 1
ATOM 1178 C C . MET A 1 153 ? 2.935 11.001 -8.528 1.00 95.25 153 MET A C 1
ATOM 1180 O O . MET A 1 153 ? 3.099 11.876 -9.376 1.00 95.25 153 MET A O 1
ATOM 1184 N N . TRP A 1 154 ? 3.608 10.980 -7.388 1.00 96.69 154 TRP A N 1
ATOM 1185 C CA . TRP A 1 154 ? 4.743 11.822 -7.071 1.00 96.69 154 TRP A CA 1
ATOM 1186 C C . TRP A 1 154 ? 5.949 10.943 -6.726 1.00 96.69 154 TRP A C 1
ATOM 1188 O O . TRP A 1 154 ? 6.024 10.367 -5.643 1.00 96.69 154 TRP A O 1
ATOM 1198 N N . ARG A 1 155 ? 6.897 10.854 -7.661 1.00 97.50 155 ARG A N 1
ATOM 1199 C CA . ARG A 1 155 ? 8.152 10.116 -7.525 1.00 97.50 155 ARG A CA 1
ATOM 1200 C C . ARG A 1 155 ? 9.214 10.955 -6.828 1.00 97.50 155 ARG A C 1
ATOM 1202 O O . ARG A 1 155 ? 9.627 12.005 -7.335 1.00 97.50 155 ARG A O 1
ATOM 1209 N N . VAL A 1 156 ? 9.699 10.452 -5.700 1.00 97.69 156 VAL A N 1
ATOM 1210 C CA . VAL A 1 156 ? 10.791 11.044 -4.928 1.00 97.69 156 VAL A CA 1
ATOM 1211 C C . VAL A 1 156 ? 12.097 10.310 -5.223 1.00 97.69 156 VAL A C 1
ATOM 1213 O O . VAL A 1 156 ? 12.243 9.131 -4.905 1.00 97.69 156 VAL A O 1
ATOM 1216 N N . HIS A 1 157 ? 13.052 11.028 -5.811 1.00 97.88 157 HIS A N 1
ATOM 1217 C CA . HIS A 1 157 ? 14.351 10.503 -6.234 1.00 97.88 157 HIS A CA 1
ATOM 1218 C C . HIS A 1 157 ? 15.439 10.707 -5.175 1.00 97.88 157 HIS A C 1
ATOM 1220 O O . HIS A 1 157 ? 15.604 11.796 -4.619 1.00 97.88 157 HIS A O 1
ATOM 1226 N N . ASP A 1 158 ? 16.228 9.663 -4.951 1.00 97.50 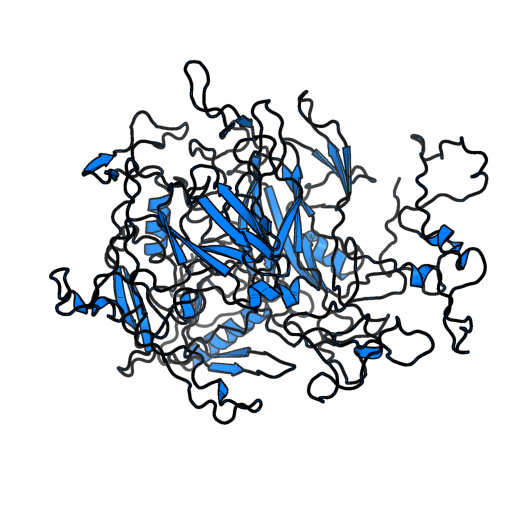158 ASP A N 1
ATOM 1227 C CA . ASP A 1 158 ? 17.362 9.578 -4.021 1.00 97.50 158 ASP A CA 1
ATOM 1228 C C . ASP A 1 158 ? 18.732 9.789 -4.696 1.00 97.50 158 ASP A C 1
ATOM 1230 O O . ASP A 1 158 ? 19.747 9.962 -4.019 1.00 97.50 158 ASP A O 1
ATOM 1234 N N . VAL A 1 159 ? 18.759 9.818 -6.027 1.00 97.25 159 VAL A N 1
ATOM 1235 C CA . VAL A 1 159 ? 19.941 10.037 -6.875 1.00 97.25 159 VAL A CA 1
ATOM 1236 C C . VAL A 1 159 ? 19.647 11.088 -7.942 1.00 97.25 159 VAL A C 1
ATOM 1238 O O . VAL A 1 159 ? 18.494 11.422 -8.188 1.00 97.25 159 VAL A O 1
ATOM 1241 N N . LEU A 1 160 ? 20.684 11.612 -8.594 1.00 96.44 160 LEU A N 1
ATOM 1242 C CA . LEU A 1 160 ? 20.556 12.577 -9.683 1.00 96.44 160 LEU A CA 1
ATOM 1243 C C . LEU A 1 160 ? 19.947 11.940 -10.942 1.00 96.44 160 LEU A C 1
ATOM 1245 O O . LEU A 1 160 ? 20.525 11.007 -11.501 1.00 96.44 160 LEU A O 1
ATOM 1249 N N . GLU A 1 161 ? 18.883 12.547 -11.470 1.00 95.56 161 GLU A N 1
ATOM 1250 C CA . GLU A 1 161 ? 18.263 12.166 -12.741 1.00 95.56 161 GLU A CA 1
ATOM 1251 C C . GLU A 1 161 ? 18.589 13.181 -13.842 1.00 95.56 161 GLU A C 1
ATOM 1253 O O . GLU A 1 161 ? 18.002 14.260 -13.951 1.00 95.56 161 GLU A O 1
ATOM 1258 N N . THR A 1 162 ? 19.550 12.825 -14.699 1.00 92.25 162 THR A N 1
ATOM 1259 C CA . THR A 1 162 ? 19.982 13.662 -15.834 1.00 92.25 162 THR A CA 1
ATOM 1260 C C . THR A 1 162 ? 19.081 13.537 -17.065 1.00 92.25 162 THR A C 1
ATOM 1262 O O . THR A 1 162 ? 19.337 14.193 -18.075 1.00 92.25 162 THR A O 1
ATOM 1265 N N . GLY A 1 163 ? 18.052 12.693 -16.980 1.00 92.25 163 GLY A N 1
ATOM 1266 C CA . GLY A 1 163 ? 17.159 12.316 -18.067 1.00 92.25 163 GLY A CA 1
ATOM 1267 C C . GLY A 1 163 ? 17.745 11.264 -19.007 1.00 92.25 163 GLY A C 1
ATOM 1268 O O . GLY A 1 163 ? 18.962 11.056 -19.078 1.00 92.25 163 GLY A O 1
ATOM 1269 N N . THR A 1 164 ? 16.861 10.592 -19.738 1.00 93.44 164 THR A N 1
ATOM 1270 C CA . THR A 1 164 ? 17.231 9.554 -20.704 1.00 93.44 164 THR A CA 1
ATOM 1271 C C . THR A 1 164 ? 17.783 10.157 -21.992 1.00 93.44 164 THR A C 1
ATOM 1273 O O . THR A 1 164 ? 17.148 10.987 -22.644 1.00 93.44 164 THR A O 1
ATOM 1276 N N . GLU A 1 165 ? 18.954 9.686 -22.426 1.00 91.88 165 GLU A N 1
ATOM 1277 C CA . GLU A 1 165 ? 19.431 9.981 -23.775 1.00 91.88 165 GLU A CA 1
ATOM 1278 C C . GLU A 1 165 ? 18.538 9.278 -24.806 1.00 91.88 165 GLU A C 1
ATOM 1280 O O . GLU A 1 165 ? 18.393 8.058 -24.783 1.00 91.88 165 GLU A O 1
ATOM 1285 N N . LEU A 1 166 ? 17.951 10.042 -25.728 1.00 92.75 166 LEU A N 1
ATOM 1286 C CA . LEU A 1 166 ? 17.085 9.512 -26.783 1.00 92.75 166 LEU A CA 1
ATOM 1287 C C . LEU A 1 166 ? 17.877 9.149 -28.041 1.00 92.75 166 LEU A C 1
ATOM 1289 O O . LEU A 1 166 ? 18.849 9.819 -28.392 1.00 92.75 166 LEU A O 1
ATOM 1293 N N . ALA A 1 167 ? 17.417 8.136 -28.779 1.00 91.81 167 ALA A N 1
ATOM 1294 C CA . ALA A 1 167 ? 18.063 7.667 -30.008 1.00 91.81 167 ALA A CA 1
ATOM 1295 C C . ALA A 1 167 ? 18.269 8.786 -31.052 1.00 91.81 167 ALA A C 1
ATOM 1297 O O . ALA A 1 167 ? 19.295 8.819 -31.737 1.00 91.81 167 ALA A O 1
ATOM 1298 N N . ALA A 1 168 ? 17.337 9.741 -31.135 1.00 91.31 168 ALA A N 1
ATOM 1299 C CA . ALA A 1 168 ? 17.437 10.903 -32.016 1.00 91.31 168 ALA A CA 1
ATOM 1300 C C . ALA A 1 168 ? 18.608 11.854 -31.685 1.00 91.31 168 ALA A C 1
ATOM 1302 O O . ALA A 1 168 ? 19.039 12.602 -32.560 1.00 91.31 168 ALA A O 1
ATOM 1303 N N . SER A 1 169 ? 19.157 11.824 -30.464 1.00 86.75 169 SER A N 1
ATOM 1304 C CA . SER A 1 169 ? 20.274 12.686 -30.035 1.00 86.75 169 SER A CA 1
ATOM 1305 C C . SER A 1 169 ? 21.639 12.255 -30.590 1.00 86.75 169 SER A C 1
ATOM 1307 O O . SER A 1 169 ? 22.603 13.026 -30.539 1.00 86.75 169 SER A O 1
ATOM 1309 N N . GLY A 1 170 ? 21.742 11.024 -31.107 1.00 74.31 170 GLY A N 1
ATOM 1310 C CA . GLY A 1 170 ? 22.912 10.522 -31.831 1.00 74.31 170 GLY A CA 1
ATOM 1311 C C . GLY A 1 170 ? 24.249 10.591 -31.078 1.00 74.31 170 GLY A C 1
ATOM 1312 O O . GLY A 1 170 ? 25.281 10.762 -31.729 1.00 74.31 170 GLY A O 1
ATOM 1313 N N . GLY A 1 171 ? 24.265 10.528 -29.738 1.00 71.19 171 GLY A N 1
ATOM 1314 C CA . GLY A 1 171 ? 25.491 10.618 -28.929 1.00 71.19 171 GLY A CA 1
ATOM 1315 C C . GLY A 1 171 ? 26.096 12.021 -28.810 1.00 71.19 171 GLY A C 1
ATOM 1316 O O . GLY A 1 171 ? 27.066 12.217 -28.080 1.00 71.19 171 GLY A O 1
ATOM 1317 N N . ALA A 1 172 ? 25.570 13.006 -29.545 1.00 70.81 172 ALA A N 1
ATOM 1318 C CA . ALA A 1 172 ? 26.073 14.381 -29.570 1.00 70.81 172 ALA A CA 1
ATOM 1319 C C . ALA A 1 172 ? 25.216 15.348 -28.733 1.00 70.81 172 ALA A C 1
ATOM 1321 O O . ALA A 1 172 ? 25.553 16.529 -28.640 1.00 70.81 172 ALA A O 1
ATOM 1322 N N . GLY A 1 173 ? 24.115 14.861 -28.151 1.00 67.19 173 GLY A N 1
ATOM 1323 C CA . GLY A 1 173 ? 23.190 15.641 -27.324 1.00 67.19 173 GLY A CA 1
ATOM 1324 C C . GLY A 1 173 ? 22.211 16.529 -28.103 1.00 67.19 173 GLY A C 1
ATOM 1325 O O . GLY A 1 173 ? 21.513 17.331 -27.490 1.00 67.19 173 GLY A O 1
ATOM 1326 N N . PHE A 1 174 ? 22.141 16.411 -29.435 1.00 75.69 174 PHE A N 1
ATOM 1327 C CA . PHE A 1 174 ? 21.256 17.225 -30.276 1.00 75.69 174 PHE A CA 1
ATOM 1328 C C . PHE A 1 174 ? 20.594 16.382 -31.370 1.00 75.69 174 PHE A C 1
ATOM 1330 O O . PHE A 1 174 ? 21.256 15.572 -32.013 1.00 75.69 174 PHE A O 1
ATOM 1337 N N . HIS A 1 175 ? 19.306 16.626 -31.617 1.00 82.62 175 HIS A N 1
ATOM 1338 C CA . HIS A 1 175 ? 18.555 16.031 -32.725 1.00 82.62 175 HIS A CA 1
ATOM 1339 C C . HIS A 1 175 ? 18.836 16.738 -34.060 1.00 82.62 175 HIS A C 1
ATOM 1341 O O . HIS A 1 175 ? 19.194 17.920 -34.091 1.00 82.62 175 HIS A O 1
ATOM 1347 N N . ALA A 1 176 ? 18.668 16.025 -35.176 1.00 82.88 176 ALA A N 1
ATOM 1348 C CA . ALA A 1 176 ? 19.013 16.526 -36.507 1.00 82.88 176 ALA A CA 1
ATOM 1349 C C . ALA A 1 176 ? 17.875 17.329 -37.156 1.00 82.88 176 ALA A C 1
ATOM 1351 O O . ALA A 1 176 ? 18.146 18.265 -37.918 1.00 82.88 176 ALA A O 1
ATOM 1352 N N . ALA A 1 177 ? 16.617 16.995 -36.852 1.00 84.50 177 ALA A N 1
ATOM 1353 C CA . ALA A 1 177 ? 15.441 17.698 -37.353 1.00 84.50 177 ALA A CA 1
ATOM 1354 C C . ALA A 1 177 ? 14.502 18.172 -36.226 1.00 84.50 177 ALA A C 1
ATOM 1356 O O . ALA A 1 177 ? 14.425 17.548 -35.168 1.00 84.50 177 ALA A O 1
ATOM 1357 N N . PRO A 1 178 ? 13.762 19.280 -36.435 1.00 83.38 178 PRO A N 1
ATOM 1358 C CA . PRO A 1 178 ? 12.841 19.806 -35.432 1.00 83.38 178 PRO A CA 1
ATOM 1359 C C . PRO A 1 178 ? 11.825 18.757 -34.969 1.00 83.38 178 PRO A C 1
ATOM 1361 O O . PRO A 1 178 ? 11.232 18.069 -35.797 1.00 83.38 178 PRO A O 1
ATOM 1364 N N . PHE A 1 179 ? 11.583 18.710 -33.657 1.00 82.75 179 PHE A N 1
ATOM 1365 C CA . PHE A 1 179 ? 10.594 17.844 -32.999 1.00 82.75 179 PHE A CA 1
ATOM 1366 C C . PHE A 1 179 ? 10.890 16.336 -33.033 1.00 82.75 179 PHE A C 1
ATOM 1368 O O . PHE A 1 179 ? 10.064 15.566 -32.552 1.00 82.75 179 PHE A O 1
ATOM 1375 N N . GLU A 1 180 ? 12.059 15.899 -33.517 1.00 85.19 180 GLU A N 1
ATOM 1376 C CA . GLU A 1 180 ? 12.432 14.471 -33.531 1.00 85.19 180 GLU A CA 1
ATOM 1377 C C . GLU A 1 180 ? 12.441 13.829 -32.138 1.00 85.19 180 GLU A C 1
ATOM 1379 O O . GLU A 1 180 ? 12.229 12.627 -32.026 1.00 85.19 180 GLU A O 1
ATOM 1384 N N . LEU A 1 181 ? 12.636 14.616 -31.073 1.00 82.88 181 LEU A N 1
ATOM 1385 C CA . LEU A 1 181 ? 12.587 14.100 -29.704 1.00 82.88 181 LEU A CA 1
ATOM 1386 C C . LEU A 1 181 ? 11.176 13.662 -29.288 1.00 82.88 181 LEU A C 1
ATOM 1388 O O . LEU A 1 181 ? 11.064 12.725 -28.517 1.00 82.88 181 LEU A O 1
ATOM 1392 N N . GLY A 1 182 ? 10.105 14.264 -29.821 1.00 83.62 182 GLY A N 1
ATOM 1393 C CA . GLY A 1 182 ? 8.739 14.087 -29.300 1.00 83.62 182 GLY A CA 1
ATOM 1394 C C . GLY A 1 182 ? 8.169 12.662 -29.368 1.00 83.62 182 GLY A C 1
ATOM 1395 O O . GLY A 1 182 ? 7.156 12.393 -28.731 1.00 83.62 182 GLY A O 1
ATOM 1396 N N . ALA A 1 183 ? 8.803 11.768 -30.130 1.00 85.75 183 ALA A N 1
ATOM 1397 C CA . ALA A 1 183 ? 8.454 10.349 -30.226 1.00 85.75 183 ALA A CA 1
ATOM 1398 C C . ALA A 1 183 ? 9.704 9.463 -30.416 1.00 85.75 183 ALA A C 1
ATOM 1400 O O . ALA A 1 183 ? 9.637 8.420 -31.066 1.00 85.75 183 ALA A O 1
ATOM 1401 N N . SER A 1 184 ? 10.875 9.910 -29.941 1.00 90.88 184 SER A N 1
ATOM 1402 C CA . SER A 1 184 ? 12.105 9.118 -30.046 1.00 90.88 184 SER A CA 1
ATOM 1403 C C . SER A 1 184 ? 12.193 8.134 -28.878 1.00 90.88 184 SER A C 1
ATOM 1405 O O . SER A 1 184 ? 12.110 8.577 -27.734 1.00 90.88 184 SER A O 1
ATOM 1407 N N . PRO A 1 185 ? 12.472 6.842 -29.123 1.00 93.62 185 PRO A N 1
ATOM 1408 C CA . PRO A 1 185 ? 12.744 5.901 -28.043 1.00 93.62 185 PRO A CA 1
ATOM 1409 C C . PRO A 1 185 ? 14.069 6.238 -27.331 1.00 93.62 185 PRO A C 1
ATOM 1411 O O . PRO A 1 185 ? 14.898 6.983 -27.890 1.00 93.62 185 PRO A O 1
ATOM 1414 N N . PRO A 1 186 ? 14.303 5.663 -26.136 1.00 94.38 186 PRO A N 1
ATOM 1415 C CA . PRO A 1 186 ? 15.612 5.661 -25.489 1.00 94.38 186 PRO A CA 1
ATOM 1416 C C . PRO A 1 186 ? 16.727 5.189 -26.433 1.00 94.38 186 PRO A C 1
ATOM 1418 O O . PRO A 1 186 ? 16.533 4.322 -27.289 1.00 94.38 186 PRO A O 1
ATOM 1421 N N . ALA A 1 187 ? 17.915 5.779 -26.304 1.00 92.69 187 ALA A N 1
ATOM 1422 C CA . ALA A 1 187 ? 19.107 5.310 -26.997 1.00 92.69 187 ALA A CA 1
ATOM 1423 C C . ALA A 1 187 ? 19.544 3.944 -26.445 1.00 92.69 187 ALA A C 1
ATOM 1425 O O . ALA A 1 187 ? 19.341 3.624 -25.275 1.00 92.69 187 ALA A O 1
ATOM 1426 N N . ALA A 1 188 ? 20.183 3.131 -27.287 1.00 91.31 188 ALA A N 1
ATOM 1427 C CA . ALA A 1 188 ? 20.679 1.826 -26.861 1.00 91.31 188 ALA A CA 1
ATOM 1428 C C . ALA A 1 188 ? 21.688 1.968 -25.706 1.00 91.31 188 ALA A C 1
ATOM 1430 O O . ALA A 1 188 ? 22.683 2.683 -25.837 1.00 91.31 188 ALA A O 1
ATOM 1431 N N . GLY A 1 189 ? 21.442 1.264 -24.598 1.00 89.75 189 GLY A N 1
ATOM 1432 C CA . GLY A 1 189 ? 22.273 1.336 -23.392 1.00 89.75 189 GLY A CA 1
ATOM 1433 C C . GLY A 1 189 ? 22.016 2.563 -22.507 1.00 89.75 189 GLY A C 1
ATOM 1434 O O . GLY A 1 189 ? 22.777 2.795 -21.570 1.00 89.75 189 GLY A O 1
ATOM 1435 N N . ALA A 1 190 ? 20.984 3.363 -22.793 1.00 92.31 190 ALA A N 1
ATOM 1436 C CA . ALA A 1 190 ? 20.609 4.488 -21.946 1.00 92.31 190 ALA A CA 1
ATOM 1437 C C . ALA A 1 190 ? 19.976 4.024 -20.622 1.00 92.31 190 ALA A C 1
ATOM 1439 O O . ALA A 1 190 ? 19.348 2.963 -20.544 1.00 92.31 190 ALA A O 1
ATOM 1440 N N . ARG A 1 191 ? 20.102 4.870 -19.593 1.00 94.75 191 ARG A N 1
ATOM 1441 C CA . ARG A 1 191 ? 19.286 4.802 -18.376 1.00 94.75 191 ARG A CA 1
ATOM 1442 C C . ARG A 1 191 ? 17.858 5.206 -18.746 1.00 94.75 191 ARG A C 1
ATOM 1444 O O . ARG A 1 191 ? 17.640 6.338 -19.176 1.00 94.75 191 ARG A O 1
ATOM 1451 N N . ALA A 1 192 ? 16.925 4.279 -18.617 1.00 95.81 192 ALA A N 1
ATOM 1452 C CA . ALA A 1 192 ? 15.507 4.417 -18.934 1.00 95.81 192 ALA A CA 1
ATOM 1453 C C . ALA A 1 192 ? 14.718 3.500 -17.985 1.00 95.81 192 ALA A C 1
ATOM 1455 O O . ALA A 1 192 ? 15.315 2.606 -17.381 1.00 95.81 192 ALA A O 1
ATOM 1456 N N . LEU A 1 193 ? 13.415 3.719 -17.828 1.00 96.56 193 LEU A N 1
ATOM 1457 C CA . LEU A 1 193 ? 12.570 2.778 -17.094 1.00 96.56 193 LEU A CA 1
ATOM 1458 C C . LEU A 1 193 ? 12.260 1.583 -18.002 1.00 96.56 193 LEU A C 1
ATOM 1460 O O . LEU A 1 193 ? 12.082 1.766 -19.209 1.00 96.56 193 LEU A O 1
ATOM 1464 N N . PRO A 1 194 ? 12.233 0.356 -17.471 1.00 95.75 194 PRO A N 1
ATOM 1465 C CA . PRO A 1 194 ? 11.766 -0.782 -18.241 1.00 95.75 194 PRO A CA 1
ATOM 1466 C C . PRO A 1 194 ? 10.241 -0.751 -18.395 1.00 95.75 194 PRO A C 1
ATOM 1468 O O . PRO A 1 194 ? 9.546 -0.006 -17.709 1.00 95.75 194 PRO A O 1
ATOM 1471 N N . ASP A 1 195 ? 9.725 -1.560 -19.312 1.00 94.06 195 ASP A N 1
ATOM 1472 C CA . ASP A 1 195 ? 8.310 -1.582 -19.667 1.00 94.06 195 ASP A CA 1
ATOM 1473 C C . ASP A 1 195 ? 7.891 -2.972 -20.162 1.00 94.06 195 ASP A C 1
ATOM 1475 O O . ASP A 1 195 ? 8.648 -3.638 -20.879 1.00 94.06 195 ASP A O 1
ATOM 1479 N N . GLY A 1 196 ? 6.684 -3.402 -19.786 1.00 90.94 196 GLY A N 1
ATOM 1480 C CA . GLY A 1 196 ? 6.144 -4.718 -20.134 1.00 90.94 196 GLY A CA 1
ATOM 1481 C C . GLY A 1 196 ? 5.702 -4.883 -21.591 1.00 90.94 196 GLY A C 1
ATOM 1482 O O . GLY A 1 196 ? 5.396 -6.001 -21.992 1.00 90.94 196 GLY A O 1
ATOM 1483 N N . GLU A 1 197 ? 5.668 -3.812 -22.390 1.00 89.31 197 GLU A N 1
ATOM 1484 C CA . GLU A 1 197 ? 5.326 -3.845 -23.819 1.00 89.31 197 GLU A CA 1
ATOM 1485 C C . GLU A 1 197 ? 6.372 -3.126 -24.702 1.00 89.31 197 GLU A C 1
ATOM 1487 O O . GLU A 1 197 ? 6.634 -3.551 -25.830 1.00 89.31 197 GLU A O 1
ATOM 1492 N N . ILE A 1 198 ? 7.006 -2.055 -24.210 1.00 93.06 198 ILE A N 1
ATOM 1493 C CA . ILE A 1 198 ? 7.952 -1.230 -24.973 1.00 93.06 198 ILE A CA 1
ATOM 1494 C C . ILE A 1 198 ? 9.372 -1.798 -24.862 1.00 93.06 198 ILE A C 1
ATOM 1496 O O . ILE A 1 198 ? 10.069 -1.641 -23.860 1.00 93.06 198 ILE A O 1
ATOM 1500 N N . LEU A 1 199 ? 9.863 -2.380 -25.958 1.00 93.38 199 LEU A N 1
ATOM 1501 C CA . LEU A 1 199 ? 11.175 -3.045 -26.021 1.00 93.38 199 LEU A CA 1
ATOM 1502 C C . LEU A 1 199 ? 12.385 -2.140 -25.736 1.00 93.38 199 LEU A C 1
ATOM 1504 O O . LEU A 1 199 ? 13.459 -2.633 -25.396 1.00 93.38 199 LEU A O 1
ATOM 1508 N N . ALA A 1 200 ? 12.256 -0.830 -25.946 1.00 93.88 200 ALA A N 1
ATOM 1509 C CA . ALA A 1 200 ? 13.320 0.135 -25.667 1.00 93.88 200 ALA A CA 1
ATOM 1510 C C . ALA A 1 200 ? 13.257 0.704 -24.237 1.00 93.88 200 ALA A C 1
ATOM 1512 O O . ALA A 1 200 ? 14.128 1.494 -23.872 1.00 93.88 200 ALA A O 1
ATOM 1513 N N . GLY A 1 201 ? 12.237 0.331 -23.458 1.00 94.75 201 GLY A N 1
ATOM 1514 C CA . GLY A 1 201 ? 11.859 1.023 -22.233 1.00 94.75 201 GLY A CA 1
ATOM 1515 C C . GLY A 1 201 ? 11.286 2.416 -22.495 1.00 94.75 201 GLY A C 1
ATOM 1516 O O . GLY A 1 201 ? 11.061 2.831 -23.639 1.00 94.75 201 GLY A O 1
ATOM 1517 N N . THR A 1 202 ? 11.076 3.155 -21.415 1.00 95.31 202 THR A N 1
ATOM 1518 C CA . THR A 1 202 ? 10.462 4.480 -21.415 1.00 95.31 202 THR A CA 1
ATOM 1519 C C . THR A 1 202 ? 11.439 5.528 -20.870 1.00 95.31 202 THR A C 1
ATOM 1521 O O . THR A 1 202 ? 12.273 5.246 -20.003 1.00 95.31 202 THR A O 1
ATOM 1524 N N . PRO A 1 203 ? 11.432 6.743 -21.437 1.00 94.69 203 PRO A N 1
ATOM 1525 C CA . PRO A 1 203 ? 12.366 7.789 -21.057 1.00 94.69 203 PRO A CA 1
ATOM 1526 C C . PRO A 1 203 ? 12.036 8.359 -19.675 1.00 94.69 203 PRO A C 1
ATOM 1528 O O . PRO A 1 203 ? 10.878 8.577 -19.338 1.00 94.69 203 PRO A O 1
ATOM 1531 N N . ILE A 1 204 ? 13.080 8.657 -18.909 1.00 94.56 204 ILE A N 1
ATOM 1532 C CA . ILE A 1 204 ? 13.015 9.374 -17.638 1.00 94.56 204 ILE A CA 1
ATOM 1533 C C . ILE A 1 204 ? 13.221 10.867 -17.920 1.00 94.56 204 ILE A C 1
ATOM 1535 O O . ILE A 1 204 ? 14.207 11.219 -18.587 1.00 94.56 204 ILE A O 1
ATOM 1539 N N . PRO A 1 205 ? 12.354 11.758 -17.405 1.00 93.44 205 PRO A N 1
ATOM 1540 C CA . PRO A 1 205 ? 12.567 13.197 -17.486 1.00 93.44 205 PRO A CA 1
ATOM 1541 C C . PRO A 1 205 ? 13.842 13.636 -16.754 1.00 93.44 205 PRO A C 1
ATOM 1543 O O . PRO A 1 205 ? 14.177 13.136 -15.682 1.00 93.44 205 PRO A O 1
ATOM 1546 N N . ALA A 1 206 ? 14.558 14.617 -17.307 1.00 92.25 206 ALA A N 1
ATOM 1547 C CA . ALA A 1 206 ? 15.663 15.251 -16.591 1.00 92.25 206 ALA A CA 1
ATOM 1548 C C . ALA A 1 206 ? 15.120 16.177 -15.494 1.00 92.25 206 ALA A C 1
ATOM 1550 O O . ALA A 1 206 ? 14.317 17.068 -15.778 1.00 92.25 206 ALA A O 1
ATOM 1551 N N . LEU A 1 207 ? 15.607 16.033 -14.261 1.00 93.88 207 LEU A N 1
ATOM 1552 C CA . LEU A 1 207 ? 15.195 16.890 -13.151 1.00 93.88 207 LEU A CA 1
ATOM 1553 C C . LEU A 1 207 ? 16.203 18.007 -12.912 1.00 93.88 207 LEU A C 1
ATOM 1555 O O . LEU A 1 207 ? 17.386 17.761 -12.671 1.00 93.88 207 LEU A O 1
ATOM 1559 N N . VAL A 1 208 ? 15.709 19.246 -12.901 1.00 91.81 208 VAL A N 1
ATOM 1560 C CA . VAL A 1 208 ? 16.507 20.431 -12.570 1.00 91.81 208 VAL A CA 1
ATOM 1561 C C . VAL A 1 208 ? 16.607 20.574 -11.046 1.00 91.81 208 VAL A C 1
ATOM 1563 O O . VAL A 1 208 ? 15.590 20.832 -10.403 1.00 91.81 208 VAL A O 1
ATOM 1566 N N . PRO A 1 209 ? 17.808 20.474 -10.451 1.00 91.06 209 PRO A N 1
ATOM 1567 C CA . PRO A 1 209 ? 17.974 20.599 -9.006 1.00 91.06 209 PRO A CA 1
ATOM 1568 C C . PRO A 1 209 ? 17.652 22.010 -8.499 1.00 91.06 209 PRO A C 1
ATOM 1570 O O . PRO A 1 209 ? 17.951 23.009 -9.164 1.00 91.06 209 PRO A O 1
ATOM 1573 N N . LEU A 1 210 ? 17.095 22.112 -7.288 1.00 91.25 210 LEU A N 1
ATOM 1574 C CA . LEU A 1 210 ? 16.786 23.407 -6.685 1.00 91.25 210 LEU A CA 1
ATOM 1575 C C . LEU A 1 210 ? 18.071 24.191 -6.333 1.00 91.25 210 LEU A C 1
ATOM 1577 O O . LEU A 1 210 ? 18.964 23.658 -5.667 1.00 91.25 210 LEU A O 1
ATOM 1581 N N . PRO A 1 211 ? 18.181 25.481 -6.716 1.00 89.69 211 PRO A N 1
ATOM 1582 C CA . PRO A 1 211 ? 19.347 26.296 -6.388 1.00 89.69 211 PRO A CA 1
ATOM 1583 C C . PRO A 1 211 ? 19.614 26.374 -4.882 1.00 89.69 211 PRO A C 1
ATOM 1585 O O . PRO A 1 211 ? 18.702 26.589 -4.085 1.00 89.69 211 PRO A O 1
ATOM 1588 N N . GLY A 1 212 ? 20.887 26.259 -4.499 1.00 88.50 212 GLY A N 1
ATOM 1589 C CA . GLY A 1 212 ? 21.320 26.351 -3.102 1.00 88.50 212 GLY A CA 1
ATOM 1590 C C . GLY A 1 212 ? 21.067 25.095 -2.262 1.00 88.50 212 GLY A C 1
ATOM 1591 O O . GLY A 1 212 ? 21.431 25.098 -1.089 1.00 88.50 212 GLY A O 1
ATOM 1592 N N . LYS A 1 213 ? 20.493 24.030 -2.840 1.00 91.00 213 LYS A N 1
ATOM 1593 C CA . LYS A 1 213 ? 20.419 22.710 -2.206 1.00 91.00 213 LYS A CA 1
ATOM 1594 C C . LYS A 1 213 ? 21.557 21.801 -2.689 1.00 91.00 213 LYS A C 1
ATOM 1596 O O . LYS A 1 213 ? 21.971 21.927 -3.847 1.00 91.00 213 LYS A O 1
ATOM 1601 N N . PRO A 1 214 ? 22.073 20.908 -1.825 1.00 94.75 214 PRO A N 1
ATOM 1602 C CA . PRO A 1 214 ? 22.947 19.818 -2.246 1.00 94.75 214 PRO A CA 1
ATOM 1603 C C . PRO A 1 214 ? 22.264 18.969 -3.321 1.00 94.75 214 PRO A C 1
ATOM 1605 O O . PRO A 1 214 ? 21.088 18.632 -3.199 1.00 94.75 214 PRO A O 1
ATOM 1608 N N . LEU A 1 215 ? 23.002 18.650 -4.380 1.00 95.56 215 LEU A N 1
ATOM 1609 C CA . LEU A 1 215 ? 22.554 17.768 -5.449 1.00 95.56 215 LEU A CA 1
ATOM 1610 C C . LEU A 1 215 ? 22.347 16.354 -4.906 1.00 95.56 215 LEU A C 1
ATOM 1612 O O . LEU A 1 215 ? 23.116 15.899 -4.055 1.00 95.56 215 LEU A O 1
ATOM 1616 N N . ALA A 1 216 ? 21.366 15.641 -5.450 1.00 96.25 216 ALA A N 1
ATOM 1617 C CA . ALA A 1 216 ? 21.281 14.207 -5.237 1.00 96.25 216 ALA A CA 1
ATOM 1618 C C . ALA A 1 216 ? 22.575 13.520 -5.744 1.00 96.25 216 ALA A C 1
ATOM 1620 O O . ALA A 1 216 ? 23.150 13.971 -6.745 1.00 96.25 216 ALA A O 1
ATOM 1621 N N . PRO A 1 217 ? 23.083 12.480 -5.058 1.00 96.25 217 PRO A N 1
ATOM 1622 C CA . PRO A 1 217 ? 24.288 11.763 -5.463 1.00 96.25 217 PRO A CA 1
ATOM 1623 C C . PRO A 1 217 ? 24.174 11.158 -6.863 1.00 96.25 217 PRO A C 1
ATOM 1625 O O . PRO A 1 217 ? 23.083 10.867 -7.347 1.00 96.25 217 PRO A O 1
ATOM 1628 N N . LEU A 1 218 ? 25.310 10.940 -7.528 1.00 95.56 218 LEU A N 1
ATOM 1629 C CA . LEU A 1 218 ? 25.301 10.268 -8.827 1.00 95.56 218 LEU A CA 1
ATOM 1630 C C . LEU A 1 218 ? 24.847 8.807 -8.674 1.00 95.56 218 LEU A C 1
ATOM 1632 O O . LEU A 1 218 ? 25.380 8.103 -7.808 1.00 95.56 218 LEU A O 1
ATOM 1636 N N . PRO A 1 219 ? 23.937 8.329 -9.538 1.00 97.12 219 PRO A N 1
ATOM 1637 C CA . PRO A 1 219 ? 23.492 6.947 -9.490 1.00 97.12 219 PRO A CA 1
ATOM 1638 C C . PRO A 1 219 ? 24.588 5.971 -9.916 1.00 97.12 219 PRO A C 1
ATOM 1640 O O . PRO A 1 219 ? 25.449 6.290 -10.744 1.00 97.12 219 PRO A O 1
ATOM 1643 N N . GLY A 1 220 ? 24.498 4.737 -9.419 1.00 97.50 220 GLY A N 1
ATOM 1644 C CA . GLY A 1 220 ? 25.121 3.587 -10.070 1.00 97.50 220 GLY A CA 1
ATOM 1645 C C . GLY A 1 220 ? 24.592 3.416 -11.500 1.00 97.50 220 GLY A C 1
ATOM 1646 O O . GLY A 1 220 ? 23.432 3.718 -11.794 1.00 97.50 220 GLY A O 1
ATOM 1647 N N . ARG A 1 221 ? 25.438 2.955 -12.429 1.00 97.25 221 ARG A N 1
ATOM 1648 C CA . ARG A 1 221 ? 25.029 2.814 -13.834 1.00 97.25 221 ARG A CA 1
ATOM 1649 C C . ARG A 1 221 ? 23.980 1.718 -14.003 1.00 97.25 221 ARG A C 1
ATOM 1651 O O . ARG A 1 221 ? 24.155 0.597 -13.523 1.00 97.25 221 ARG A O 1
ATOM 1658 N N . VAL A 1 222 ? 22.953 2.044 -14.780 1.00 97.38 222 VAL A N 1
ATOM 1659 C CA . VAL A 1 222 ? 21.870 1.151 -15.202 1.00 97.38 222 VAL A CA 1
ATOM 1660 C C . VAL A 1 222 ? 21.638 1.354 -16.692 1.00 97.38 222 VAL A C 1
ATOM 1662 O O . VAL A 1 222 ? 21.793 2.469 -17.194 1.00 97.38 222 VAL A O 1
ATOM 1665 N N . GLN A 1 223 ? 21.259 0.288 -17.385 1.00 96.31 223 GLN A N 1
ATOM 1666 C CA . GLN A 1 223 ? 20.762 0.357 -18.754 1.00 96.31 223 GLN A CA 1
ATOM 1667 C C . GLN A 1 223 ? 19.485 -0.464 -18.907 1.00 96.31 223 GLN A C 1
ATOM 1669 O O . GLN A 1 223 ? 19.284 -1.422 -18.166 1.00 96.31 223 GLN A O 1
ATOM 1674 N N . VAL A 1 224 ? 18.655 -0.123 -19.890 1.00 95.44 224 VAL A N 1
ATOM 1675 C CA . VAL A 1 224 ? 17.528 -0.975 -20.292 1.00 95.44 224 VAL A CA 1
ATOM 1676 C C . VAL A 1 224 ? 17.976 -1.970 -21.354 1.00 95.44 224 VAL A C 1
ATOM 1678 O O . VAL A 1 224 ? 18.695 -1.621 -22.297 1.00 95.44 224 VAL A O 1
ATOM 1681 N N . VAL A 1 225 ? 17.545 -3.219 -21.197 1.00 95.12 225 VAL A N 1
ATOM 1682 C CA . VAL A 1 225 ? 17.773 -4.303 -22.151 1.00 95.12 225 VAL A CA 1
ATOM 1683 C C . VAL A 1 225 ? 16.456 -4.970 -22.524 1.00 95.12 225 VAL A C 1
ATOM 1685 O O . VAL A 1 225 ? 15.502 -4.982 -21.753 1.00 95.12 225 VAL A O 1
ATOM 1688 N N . GLN A 1 226 ? 16.413 -5.531 -23.726 1.00 94.88 226 GLN A N 1
ATOM 1689 C CA . GLN A 1 226 ? 15.277 -6.316 -24.196 1.00 94.88 226 GLN A CA 1
ATOM 1690 C C . GLN A 1 226 ? 15.216 -7.655 -23.457 1.00 94.88 226 GLN A C 1
ATOM 1692 O O . GLN A 1 226 ? 16.247 -8.316 -23.304 1.00 94.88 226 GLN A O 1
ATOM 1697 N N . LYS A 1 227 ? 14.011 -8.054 -23.046 1.00 92.94 227 LYS A N 1
ATOM 1698 C CA . LYS A 1 227 ? 13.726 -9.354 -22.440 1.00 92.94 227 LYS A CA 1
ATOM 1699 C C . LYS A 1 227 ? 13.046 -10.247 -23.474 1.00 92.94 227 LYS A C 1
ATOM 1701 O O . LYS A 1 227 ? 12.021 -9.875 -24.034 1.00 92.94 227 LYS A O 1
ATOM 1706 N N . ASP A 1 228 ? 13.648 -11.407 -23.705 1.00 93.06 228 ASP A N 1
ATOM 1707 C CA . ASP A 1 228 ? 13.063 -12.540 -24.426 1.00 93.06 228 ASP A CA 1
ATOM 1708 C C . ASP A 1 228 ? 12.774 -13.623 -23.379 1.00 93.06 228 ASP A C 1
ATOM 1710 O O . ASP A 1 228 ? 13.678 -14.336 -22.930 1.00 93.06 228 ASP A O 1
ATOM 1714 N N . ALA A 1 229 ? 11.536 -13.645 -22.891 1.00 90.00 229 ALA A N 1
ATOM 1715 C CA . ALA A 1 229 ? 11.117 -14.475 -21.767 1.00 90.00 229 ALA A CA 1
ATOM 1716 C C . ALA A 1 229 ? 11.084 -15.966 -22.133 1.00 90.00 229 ALA A C 1
ATOM 1718 O O . ALA A 1 229 ? 11.284 -16.828 -21.268 1.00 90.00 229 ALA A O 1
ATOM 1719 N N . ASN A 1 230 ? 10.844 -16.268 -23.412 1.00 88.56 230 ASN A N 1
ATOM 1720 C CA . ASN A 1 230 ? 10.609 -17.617 -23.912 1.00 88.56 230 ASN A CA 1
ATOM 1721 C C . ASN A 1 230 ? 11.857 -18.234 -24.601 1.00 88.56 230 ASN A C 1
ATOM 1723 O O . ASN A 1 230 ? 11.969 -19.460 -24.717 1.00 88.56 230 ASN A O 1
ATOM 1727 N N . GLY A 1 231 ? 12.827 -17.402 -24.995 1.00 89.38 231 GLY A N 1
ATOM 1728 C CA . GLY A 1 231 ? 14.097 -17.785 -25.612 1.00 89.38 231 GLY A CA 1
ATOM 1729 C C . GLY A 1 231 ? 14.033 -18.091 -27.115 1.00 89.38 231 GLY A C 1
ATOM 1730 O O . GLY A 1 231 ? 14.929 -18.778 -27.625 1.00 89.38 231 GLY A O 1
ATOM 1731 N N . ASP A 1 232 ? 12.997 -17.651 -27.831 1.00 91.56 232 ASP A N 1
ATOM 1732 C CA . ASP A 1 232 ? 12.800 -17.881 -29.271 1.00 91.56 232 ASP A CA 1
ATOM 1733 C C . ASP A 1 232 ? 13.516 -16.856 -30.173 1.00 91.56 232 ASP A C 1
ATOM 1735 O O . ASP A 1 232 ? 13.572 -17.031 -31.399 1.00 91.56 232 ASP A O 1
ATOM 1739 N N . GLY A 1 233 ? 14.135 -15.837 -29.575 1.00 92.62 233 GLY A N 1
ATOM 1740 C CA . GLY A 1 233 ? 14.831 -14.744 -30.240 1.00 92.62 233 GLY A CA 1
ATOM 1741 C C . GLY A 1 233 ? 13.955 -13.527 -30.550 1.00 92.62 233 GLY A C 1
ATOM 1742 O O . GLY A 1 233 ? 14.432 -12.633 -31.259 1.00 92.62 233 GLY A O 1
ATOM 1743 N N . ILE A 1 234 ? 12.709 -13.481 -30.070 1.00 90.50 234 ILE A N 1
ATOM 1744 C CA . ILE A 1 234 ? 11.769 -12.367 -30.223 1.00 90.50 234 ILE A CA 1
ATOM 1745 C C . ILE A 1 234 ? 11.472 -11.779 -28.837 1.00 90.50 234 ILE A C 1
ATOM 1747 O O . ILE A 1 234 ? 10.710 -12.359 -28.079 1.00 90.50 234 ILE A O 1
ATOM 1751 N N . PRO A 1 235 ? 12.019 -10.598 -28.510 1.00 91.69 235 PRO A N 1
ATOM 1752 C CA . PRO A 1 235 ? 11.725 -9.950 -27.239 1.00 91.69 235 PRO A CA 1
ATOM 1753 C C . PRO A 1 235 ? 10.252 -9.567 -27.084 1.00 91.69 235 PRO A C 1
ATOM 1755 O O . PRO A 1 235 ? 9.660 -9.014 -28.016 1.00 91.69 235 PRO A O 1
ATOM 1758 N N . GLU A 1 236 ? 9.700 -9.790 -25.894 1.00 89.31 236 GLU A N 1
ATOM 1759 C CA . GLU A 1 236 ? 8.333 -9.407 -25.529 1.00 89.31 236 GLU A CA 1
ATOM 1760 C C . GLU A 1 236 ? 8.266 -8.106 -24.727 1.00 89.31 236 GLU A C 1
ATOM 1762 O O . GLU A 1 236 ? 7.264 -7.397 -24.805 1.00 89.31 236 GLU A O 1
ATOM 1767 N N . SER A 1 237 ? 9.323 -7.777 -23.981 1.00 91.69 237 SER A N 1
ATOM 1768 C CA . SER A 1 237 ? 9.353 -6.615 -23.091 1.00 91.69 237 SER A CA 1
ATOM 1769 C C . SER A 1 237 ? 10.767 -6.049 -22.921 1.00 91.69 237 SER A C 1
ATOM 1771 O O . SER A 1 237 ? 11.712 -6.414 -23.636 1.00 91.69 237 SER A O 1
ATOM 1773 N N . SER A 1 238 ? 10.928 -5.117 -21.985 1.00 94.25 238 SER A N 1
ATOM 1774 C CA . SER A 1 238 ? 12.229 -4.634 -21.535 1.00 94.25 238 SER A CA 1
ATOM 1775 C C . SER A 1 238 ? 12.386 -4.765 -20.022 1.00 94.25 238 SER A C 1
ATOM 1777 O O . SER A 1 238 ? 11.411 -4.788 -19.278 1.00 94.25 238 SER A O 1
ATOM 1779 N N . GLN A 1 239 ? 13.632 -4.856 -19.565 1.00 95.38 239 GLN A N 1
ATOM 1780 C CA . GLN A 1 239 ? 14.005 -4.950 -18.154 1.00 95.38 239 GLN A CA 1
ATOM 1781 C C . GLN A 1 239 ? 15.225 -4.071 -17.869 1.00 95.38 239 GLN A C 1
ATOM 1783 O O . GLN A 1 239 ? 16.004 -3.742 -18.774 1.00 95.38 239 GLN A O 1
ATOM 1788 N N . ALA A 1 240 ? 15.402 -3.684 -16.610 1.00 96.50 240 ALA A N 1
ATOM 1789 C CA . ALA A 1 240 ? 16.608 -2.994 -16.190 1.00 96.50 240 ALA A CA 1
ATOM 1790 C C . ALA A 1 240 ? 17.789 -3.973 -16.115 1.00 96.50 240 ALA A C 1
ATOM 1792 O O . ALA A 1 240 ? 17.639 -5.172 -15.896 1.00 96.50 240 ALA A O 1
ATOM 1793 N N . GLN A 1 241 ? 18.993 -3.444 -16.289 1.00 97.31 241 GLN A N 1
ATOM 1794 C CA . GLN A 1 241 ? 20.235 -4.136 -15.996 1.00 97.31 241 GLN A CA 1
ATOM 1795 C C . GLN A 1 241 ? 21.135 -3.203 -15.192 1.00 97.31 241 GLN A C 1
ATOM 1797 O O . GLN A 1 241 ? 21.690 -2.234 -15.728 1.00 97.31 241 GLN A O 1
ATOM 1802 N N . VAL A 1 242 ? 21.301 -3.508 -13.908 1.00 97.69 242 VAL A N 1
ATOM 1803 C CA . VAL A 1 242 ? 22.151 -2.749 -12.991 1.00 97.69 242 VAL A CA 1
ATOM 1804 C C . VAL A 1 242 ? 23.603 -3.181 -13.178 1.00 97.69 242 VAL A C 1
ATOM 1806 O O . VAL A 1 242 ? 23.982 -4.331 -12.941 1.00 97.69 242 VAL A O 1
ATOM 1809 N N . ILE A 1 243 ? 24.442 -2.241 -13.617 1.00 97.62 243 ILE A N 1
ATOM 1810 C CA . ILE A 1 243 ? 25.856 -2.479 -13.933 1.00 97.62 243 ILE A CA 1
ATOM 1811 C C . ILE A 1 243 ? 26.713 -2.318 -12.672 1.00 97.62 243 ILE A C 1
ATOM 1813 O O . ILE A 1 243 ? 27.550 -3.171 -12.373 1.00 97.62 243 ILE A O 1
ATOM 1817 N N . ASP A 1 244 ? 26.504 -1.236 -11.920 1.00 97.44 244 ASP A N 1
ATOM 1818 C CA . ASP A 1 244 ? 27.286 -0.919 -10.720 1.00 97.44 244 ASP A CA 1
ATOM 1819 C C . ASP A 1 244 ? 26.580 -1.420 -9.449 1.00 97.44 244 ASP A C 1
ATOM 1821 O O . ASP A 1 244 ? 26.125 -0.640 -8.623 1.00 97.44 244 ASP A O 1
ATOM 1825 N N . ARG A 1 245 ? 26.513 -2.745 -9.274 1.00 96.12 245 ARG A N 1
ATOM 1826 C CA . ARG A 1 245 ? 25.696 -3.416 -8.235 1.00 96.12 245 ARG A CA 1
ATOM 1827 C C . ARG A 1 245 ? 26.051 -3.096 -6.771 1.00 96.12 245 ARG A C 1
ATOM 1829 O O . ARG A 1 245 ? 25.271 -3.400 -5.884 1.00 96.12 245 ARG A O 1
ATOM 1836 N N . ASN A 1 246 ? 27.213 -2.491 -6.509 1.00 95.88 246 ASN A N 1
ATOM 1837 C CA . ASN A 1 246 ? 27.650 -2.089 -5.160 1.00 95.88 246 ASN A CA 1
ATOM 1838 C C . ASN A 1 246 ? 27.406 -0.596 -4.863 1.00 95.88 246 ASN A C 1
ATOM 1840 O O . ASN A 1 246 ? 27.904 -0.082 -3.863 1.00 95.88 246 ASN A O 1
ATOM 1844 N N . GLN A 1 247 ? 26.729 0.118 -5.758 1.00 96.69 247 GLN A N 1
ATOM 1845 C CA . GLN A 1 247 ? 26.377 1.526 -5.616 1.00 96.69 247 GLN A CA 1
ATOM 1846 C C . GLN A 1 247 ? 24.865 1.648 -5.769 1.00 96.69 247 GLN A C 1
ATOM 1848 O O . GLN A 1 247 ? 24.296 0.969 -6.618 1.00 96.69 247 GLN A O 1
ATOM 1853 N N . ASN A 1 248 ? 24.224 2.522 -4.987 1.00 98.12 248 ASN A N 1
ATOM 1854 C CA . ASN A 1 248 ? 22.794 2.772 -5.136 1.00 98.12 248 ASN A CA 1
ATOM 1855 C C . ASN A 1 248 ? 22.488 3.226 -6.581 1.00 98.12 248 ASN A C 1
ATOM 1857 O O . ASN A 1 248 ? 22.978 4.285 -6.997 1.00 98.12 248 ASN A O 1
ATOM 1861 N N . PRO A 1 249 ? 21.724 2.449 -7.374 1.00 98.06 249 PRO A N 1
ATOM 1862 C CA . PRO A 1 249 ? 21.341 2.858 -8.720 1.00 98.06 249 PRO A CA 1
ATOM 1863 C C . PRO A 1 249 ? 20.243 3.928 -8.708 1.00 98.06 249 PRO A C 1
ATOM 1865 O O . PRO A 1 249 ? 19.999 4.529 -9.755 1.00 98.06 249 PRO A O 1
ATOM 1868 N N . GLY A 1 250 ? 19.629 4.173 -7.546 1.00 97.94 250 GLY A N 1
ATOM 1869 C CA . GLY A 1 250 ? 18.497 5.058 -7.315 1.00 97.94 250 GLY A CA 1
ATOM 1870 C C . GLY A 1 250 ? 17.152 4.444 -7.649 1.00 97.94 250 GLY A C 1
ATOM 1871 O O . GLY A 1 250 ? 17.067 3.513 -8.453 1.00 97.94 250 GLY A O 1
ATOM 1872 N N . TYR A 1 251 ? 16.105 4.966 -7.025 1.00 98.06 251 TYR A N 1
ATOM 1873 C CA . TYR A 1 251 ? 14.741 4.497 -7.228 1.00 98.0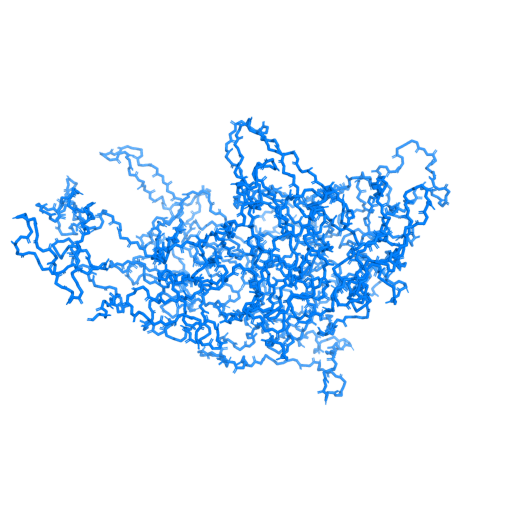6 251 TYR A CA 1
ATOM 1874 C C . TYR A 1 251 ? 14.286 4.769 -8.678 1.00 98.06 251 TYR A C 1
ATOM 1876 O O . TYR A 1 251 ? 14.527 5.863 -9.193 1.00 98.06 251 TYR A O 1
ATOM 1884 N N . PRO A 1 252 ? 13.637 3.807 -9.366 1.00 97.19 252 PRO A N 1
ATOM 1885 C CA . PRO A 1 252 ? 13.175 2.504 -8.868 1.00 97.19 252 PRO A CA 1
ATOM 1886 C C . PRO A 1 252 ? 14.112 1.316 -9.148 1.00 97.19 252 PRO A C 1
ATOM 1888 O O . PRO A 1 252 ? 13.736 0.162 -8.971 1.00 97.19 252 PRO A O 1
ATOM 1891 N N . PHE A 1 253 ? 15.345 1.551 -9.593 1.00 97.94 253 PHE A N 1
ATOM 1892 C CA . PHE A 1 253 ? 16.237 0.515 -10.134 1.00 97.94 253 PHE A CA 1
ATOM 1893 C C . PHE A 1 253 ? 16.774 -0.508 -9.129 1.00 97.94 253 PHE A C 1
ATOM 1895 O O . PHE A 1 253 ? 17.518 -1.408 -9.515 1.00 97.94 253 PHE A O 1
ATOM 1902 N N . TRP A 1 254 ? 16.424 -0.372 -7.855 1.00 97.06 254 TRP A N 1
ATOM 1903 C CA . TRP A 1 254 ? 16.761 -1.323 -6.803 1.00 97.06 254 TRP A CA 1
ATOM 1904 C C . TRP A 1 254 ? 15.581 -2.190 -6.352 1.00 97.06 254 TRP A C 1
ATOM 1906 O O . TRP A 1 254 ? 15.781 -3.049 -5.502 1.00 97.06 254 TRP A O 1
ATOM 1916 N N . ILE A 1 255 ? 14.386 -2.010 -6.921 1.00 97.44 255 ILE A N 1
ATOM 1917 C CA . ILE A 1 255 ? 13.197 -2.809 -6.598 1.00 97.44 255 ILE A CA 1
ATOM 1918 C C . ILE A 1 255 ? 13.327 -4.212 -7.209 1.00 97.44 255 ILE A C 1
ATOM 1920 O O . ILE A 1 255 ? 13.487 -4.349 -8.426 1.00 97.44 255 ILE A O 1
ATOM 1924 N N . ALA A 1 256 ? 13.245 -5.273 -6.397 1.00 96.19 256 ALA A N 1
ATOM 1925 C CA . ALA A 1 256 ? 13.244 -6.642 -6.925 1.00 96.19 256 ALA A CA 1
ATOM 1926 C C . ALA A 1 256 ? 12.122 -6.865 -7.954 1.00 96.19 256 ALA A C 1
ATOM 1928 O O . ALA A 1 256 ? 10.989 -6.420 -7.782 1.00 96.19 256 ALA A O 1
ATOM 1929 N N . GLY A 1 257 ? 12.453 -7.580 -9.030 1.00 94.50 257 GLY A N 1
ATOM 1930 C CA . GLY A 1 257 ? 11.585 -7.750 -10.197 1.00 94.50 257 GLY A CA 1
ATOM 1931 C C . GLY A 1 257 ? 11.966 -6.851 -11.368 1.00 94.50 257 GLY A C 1
ATOM 1932 O O . GLY A 1 257 ? 11.782 -7.256 -12.514 1.00 94.50 257 GLY A O 1
ATOM 1933 N N . ILE A 1 258 ? 12.591 -5.691 -11.134 1.00 95.31 258 ILE A N 1
ATOM 1934 C CA . ILE A 1 258 ? 12.900 -4.747 -12.220 1.00 95.31 258 ILE A CA 1
ATOM 1935 C C . ILE A 1 258 ? 13.954 -5.272 -13.215 1.00 95.31 258 ILE A C 1
ATOM 1937 O O . ILE A 1 258 ? 13.974 -4.855 -14.376 1.00 95.31 258 ILE A O 1
ATOM 1941 N N . GLU A 1 259 ? 14.811 -6.205 -12.784 1.00 95.31 259 GLU A N 1
ATOM 1942 C CA . GLU A 1 259 ? 15.807 -6.876 -13.634 1.00 95.31 259 GLU A CA 1
ATOM 1943 C C . GLU A 1 259 ? 15.299 -8.185 -14.266 1.00 95.31 259 GLU A C 1
ATOM 1945 O O . GLU A 1 259 ? 15.968 -8.709 -15.156 1.00 95.31 259 GLU A O 1
ATOM 1950 N N . ASP A 1 260 ? 14.142 -8.710 -13.838 1.00 92.94 260 ASP A N 1
ATOM 1951 C CA . ASP A 1 260 ? 13.734 -10.088 -14.155 1.00 92.94 260 ASP A CA 1
ATOM 1952 C C . ASP A 1 260 ? 12.293 -10.223 -14.652 1.00 92.94 260 ASP A C 1
ATOM 1954 O O . ASP A 1 260 ? 12.049 -10.970 -15.594 1.00 92.94 260 ASP A O 1
ATOM 1958 N N . THR A 1 261 ? 11.321 -9.552 -14.030 1.00 93.94 261 THR A N 1
ATOM 1959 C CA . THR A 1 261 ? 9.878 -9.830 -14.174 1.00 93.94 261 THR A CA 1
ATOM 1960 C C . THR A 1 261 ? 9.046 -8.591 -14.494 1.00 93.94 261 THR A C 1
ATOM 1962 O O . THR A 1 261 ? 7.858 -8.547 -14.192 1.00 93.94 261 THR A O 1
ATOM 1965 N N . VAL A 1 262 ? 9.630 -7.585 -15.148 1.00 93.38 262 VAL A N 1
ATOM 1966 C CA . VAL A 1 262 ? 8.846 -6.479 -15.722 1.00 93.38 262 VAL A CA 1
ATOM 1967 C C . VAL A 1 262 ? 7.819 -7.042 -16.714 1.00 93.38 262 VAL A C 1
ATOM 1969 O O . VAL A 1 262 ? 8.129 -7.923 -17.521 1.00 93.38 262 VAL A O 1
ATOM 1972 N N . GLY A 1 263 ? 6.584 -6.555 -16.612 1.00 90.44 263 GLY A N 1
ATOM 1973 C CA . GLY A 1 263 ? 5.379 -7.145 -17.194 1.00 90.44 263 GLY A CA 1
ATOM 1974 C C . GLY A 1 263 ? 4.455 -7.814 -16.168 1.00 90.44 263 GLY A C 1
ATOM 1975 O O . GLY A 1 263 ? 3.363 -8.230 -16.547 1.00 90.44 263 GLY A O 1
ATOM 1976 N N . GLN A 1 264 ? 4.870 -7.916 -14.901 1.00 92.62 264 GLN A N 1
ATOM 1977 C CA . GLN A 1 264 ? 4.210 -8.690 -13.835 1.00 92.62 264 GLN A CA 1
ATOM 1978 C C . GLN A 1 264 ? 4.041 -7.842 -12.566 1.00 92.62 264 GLN A C 1
ATOM 1980 O O . GLN A 1 264 ? 4.518 -6.702 -12.508 1.00 92.62 264 GLN A O 1
ATOM 1985 N N . ARG A 1 265 ? 3.365 -8.376 -11.541 1.00 91.94 265 ARG A N 1
ATOM 1986 C CA . ARG A 1 265 ? 3.285 -7.726 -10.219 1.00 91.94 265 ARG A CA 1
ATOM 1987 C C . ARG A 1 265 ? 4.665 -7.618 -9.559 1.00 91.94 265 ARG A C 1
ATOM 1989 O O . ARG A 1 265 ? 5.557 -8.432 -9.807 1.00 91.94 265 ARG A O 1
ATOM 1996 N N . SER A 1 266 ? 4.862 -6.576 -8.746 1.00 92.38 266 SER A N 1
ATOM 1997 C CA . SER A 1 266 ? 6.096 -6.399 -7.971 1.00 92.38 266 SER A CA 1
ATOM 1998 C C . SER A 1 266 ? 6.180 -7.418 -6.832 1.00 92.38 266 SER A C 1
ATOM 2000 O O . SER A 1 266 ? 5.191 -8.023 -6.425 1.00 92.38 266 SER A O 1
ATOM 2002 N N . ALA A 1 267 ? 7.392 -7.644 -6.325 1.00 94.56 267 ALA A N 1
ATOM 2003 C CA . ALA A 1 267 ? 7.595 -8.534 -5.188 1.00 94.56 267 ALA A CA 1
ATOM 2004 C C . ALA A 1 267 ? 7.010 -7.936 -3.893 1.00 94.56 267 ALA A C 1
ATOM 2006 O O . ALA A 1 267 ? 6.916 -6.716 -3.752 1.00 94.56 267 ALA A O 1
ATOM 2007 N N . THR A 1 268 ? 6.740 -8.793 -2.901 1.00 95.50 268 THR A N 1
ATOM 2008 C CA . THR A 1 268 ? 6.635 -8.370 -1.489 1.00 95.50 268 THR A CA 1
ATOM 2009 C C . THR A 1 268 ? 7.927 -7.636 -1.071 1.00 95.50 268 THR A C 1
ATOM 2011 O O . THR A 1 268 ? 9.006 -8.019 -1.557 1.00 95.50 268 THR A O 1
ATOM 2014 N N . PRO A 1 269 ? 7.879 -6.621 -0.189 1.00 96.75 269 PRO A N 1
ATOM 2015 C CA . PRO A 1 269 ? 9.086 -5.958 0.302 1.00 96.75 269 PRO A CA 1
ATOM 2016 C C . PRO A 1 269 ? 10.069 -6.930 0.982 1.00 96.75 269 PRO A C 1
ATOM 2018 O O . PRO A 1 269 ? 9.665 -7.989 1.472 1.00 96.75 269 PRO A O 1
ATOM 2021 N N . PRO A 1 270 ? 11.380 -6.628 0.985 1.00 97.31 270 PRO A N 1
ATOM 2022 C CA . PRO A 1 270 ? 12.344 -7.406 1.757 1.00 97.31 270 PRO A CA 1
ATOM 2023 C C . PRO A 1 270 ? 12.099 -7.236 3.267 1.00 97.31 270 PRO A C 1
ATOM 2025 O O . PRO A 1 270 ? 11.760 -6.145 3.714 1.00 97.31 270 PRO A O 1
ATOM 2028 N N . LEU A 1 271 ? 12.371 -8.288 4.046 1.00 96.69 271 LEU A N 1
ATOM 2029 C CA . LEU A 1 271 ? 12.244 -8.401 5.511 1.00 96.69 271 LEU A CA 1
ATOM 2030 C C . LEU A 1 271 ? 10.819 -8.534 6.074 1.00 96.69 271 LEU A C 1
ATOM 2032 O O . LEU A 1 271 ? 10.671 -8.856 7.256 1.00 96.69 271 LEU A O 1
ATOM 2036 N N . ASP A 1 272 ? 9.774 -8.319 5.281 1.00 95.38 272 ASP A N 1
ATOM 2037 C CA . ASP A 1 272 ? 8.391 -8.308 5.778 1.00 95.38 272 ASP A CA 1
ATOM 2038 C C . ASP A 1 272 ? 7.868 -9.677 6.206 1.00 95.38 272 ASP A C 1
ATOM 2040 O O . ASP A 1 272 ? 6.939 -9.764 7.011 1.00 95.38 272 ASP A O 1
ATOM 2044 N N . MET A 1 273 ? 8.452 -10.753 5.686 1.00 95.62 273 MET A N 1
ATOM 2045 C CA . MET A 1 273 ? 8.140 -12.121 6.082 1.00 95.62 273 MET A CA 1
ATOM 2046 C C . MET A 1 273 ? 9.219 -12.737 6.969 1.00 95.62 273 MET A C 1
ATOM 2048 O O . MET A 1 273 ? 9.175 -13.944 7.215 1.00 95.62 273 MET A O 1
ATOM 2052 N N . ASP A 1 274 ? 10.175 -11.949 7.471 1.00 93.88 274 ASP A N 1
ATOM 2053 C CA . ASP A 1 274 ? 11.237 -12.464 8.328 1.00 93.88 274 ASP A CA 1
ATOM 2054 C C . ASP A 1 274 ? 10.637 -13.096 9.604 1.00 93.88 274 ASP A C 1
ATOM 2056 O O . ASP A 1 274 ? 10.073 -12.393 10.458 1.00 93.88 274 ASP A O 1
ATOM 2060 N N . PRO A 1 275 ? 10.786 -14.421 9.804 1.00 93.00 275 PRO A N 1
ATOM 2061 C CA . PRO A 1 275 ? 10.220 -15.107 10.960 1.00 93.00 275 PRO A CA 1
ATOM 2062 C C . PRO A 1 275 ? 10.847 -14.665 12.284 1.00 93.00 275 PRO A C 1
ATOM 2064 O O . PRO A 1 275 ? 10.250 -14.865 13.343 1.00 93.00 275 PRO A O 1
ATOM 2067 N N . THR A 1 276 ? 12.034 -14.052 12.261 1.00 92.62 276 THR A N 1
ATOM 2068 C CA . THR A 1 276 ? 12.667 -13.488 13.460 1.00 92.62 276 THR A CA 1
ATOM 2069 C C . THR A 1 276 ? 12.011 -12.181 13.913 1.00 92.62 276 THR A C 1
ATOM 2071 O O . THR A 1 276 ? 12.061 -11.868 15.104 1.00 92.62 276 THR A O 1
ATOM 2074 N N . ALA A 1 277 ? 11.337 -11.474 13.000 1.00 92.75 277 ALA A N 1
ATOM 2075 C CA . ALA A 1 277 ? 10.550 -10.269 13.264 1.00 92.75 277 ALA A CA 1
ATOM 2076 C C . ALA A 1 277 ? 9.036 -10.552 13.405 1.00 92.75 277 ALA A C 1
ATOM 2078 O O . ALA A 1 277 ? 8.263 -9.662 13.766 1.00 92.75 277 ALA A O 1
ATOM 2079 N N . GLY A 1 278 ? 8.616 -11.803 13.184 1.00 94.38 278 GLY A N 1
ATOM 2080 C CA . GLY A 1 278 ? 7.230 -12.270 13.301 1.00 94.38 278 GLY A CA 1
ATOM 2081 C C . GLY A 1 278 ? 6.479 -12.412 11.974 1.00 94.38 278 GLY A C 1
ATOM 2082 O O . GLY A 1 278 ? 5.277 -12.671 11.999 1.00 94.38 278 GLY A O 1
ATOM 2083 N N . GLY A 1 279 ? 7.171 -12.270 10.843 1.00 96.75 279 GLY A N 1
ATOM 2084 C CA . GLY A 1 279 ? 6.629 -12.532 9.516 1.00 96.75 279 GLY A CA 1
ATOM 2085 C C . GLY A 1 279 ? 6.457 -14.031 9.250 1.00 96.75 279 GLY A C 1
ATOM 2086 O O . GLY A 1 279 ? 7.059 -14.877 9.919 1.00 96.75 279 GLY A O 1
ATOM 2087 N N . VAL A 1 280 ? 5.583 -14.377 8.304 1.00 97.56 280 VAL A N 1
ATOM 2088 C CA . VAL A 1 280 ? 5.270 -15.770 7.942 1.00 97.56 280 VAL A CA 1
ATOM 2089 C C . VAL A 1 280 ? 5.020 -15.862 6.438 1.00 97.56 280 VAL A C 1
ATOM 2091 O O . VAL A 1 280 ? 4.157 -15.158 5.915 1.00 97.56 280 VAL A O 1
ATOM 2094 N N . ASP A 1 281 ? 5.731 -16.759 5.748 1.00 96.19 281 ASP A N 1
ATOM 2095 C CA . ASP A 1 281 ? 5.646 -16.945 4.289 1.00 96.19 281 ASP A CA 1
ATOM 2096 C C . ASP A 1 281 ? 4.599 -17.986 3.840 1.00 96.19 281 ASP A C 1
ATOM 2098 O O . ASP A 1 281 ? 4.271 -18.084 2.657 1.00 96.19 281 ASP A O 1
ATOM 2102 N N . GLY A 1 282 ? 4.042 -18.757 4.779 1.00 96.69 282 GLY A N 1
ATOM 2103 C CA . GLY A 1 282 ? 3.040 -19.785 4.495 1.00 96.69 282 GLY A CA 1
ATOM 2104 C C . GLY A 1 282 ? 3.563 -20.939 3.627 1.00 96.69 282 GLY A C 1
ATOM 2105 O O . GLY A 1 282 ? 2.761 -21.667 3.043 1.00 96.69 282 GLY A O 1
ATOM 2106 N N . GLY A 1 283 ? 4.882 -21.125 3.517 1.00 95.88 283 GLY A N 1
ATOM 2107 C CA . GLY A 1 283 ? 5.512 -22.106 2.626 1.00 95.88 283 GLY A CA 1
ATOM 2108 C C . GLY A 1 283 ? 5.812 -21.585 1.215 1.00 95.88 283 GLY A C 1
ATOM 2109 O O . GLY A 1 283 ? 6.345 -22.333 0.390 1.00 95.88 283 GLY A O 1
ATOM 2110 N N . LEU A 1 284 ? 5.510 -20.312 0.931 1.00 96.50 284 LEU A N 1
ATOM 2111 C CA . LEU A 1 284 ? 5.803 -19.648 -0.337 1.00 96.50 284 LEU A CA 1
ATOM 2112 C C . LEU A 1 284 ? 6.754 -18.460 -0.111 1.00 96.50 284 LEU A C 1
ATOM 2114 O O . LEU A 1 284 ? 6.294 -17.359 0.197 1.00 96.50 284 LEU A O 1
ATOM 2118 N N . PRO A 1 285 ? 8.072 -18.659 -0.301 1.00 95.38 285 PRO A N 1
ATOM 2119 C CA . PRO A 1 285 ? 9.069 -17.612 -0.094 1.00 95.38 285 PRO A CA 1
ATOM 2120 C C . PRO A 1 285 ? 8.849 -16.392 -0.989 1.00 95.38 285 PRO A C 1
ATOM 2122 O O . PRO A 1 285 ? 8.163 -16.469 -2.012 1.00 95.38 285 PRO A O 1
ATOM 2125 N N . ARG A 1 286 ? 9.504 -15.277 -0.653 1.00 96.06 286 ARG A N 1
ATOM 2126 C CA . ARG A 1 286 ? 9.505 -14.041 -1.446 1.00 96.06 286 ARG A CA 1
ATOM 2127 C C . ARG A 1 286 ? 9.811 -14.308 -2.926 1.00 96.06 286 ARG A C 1
ATOM 2129 O O . ARG A 1 286 ? 10.848 -14.888 -3.262 1.00 96.06 286 ARG A O 1
ATOM 2136 N N . HIS A 1 287 ? 8.901 -13.899 -3.809 1.00 96.62 287 HIS A N 1
ATOM 2137 C CA . HIS A 1 287 ? 8.969 -14.193 -5.241 1.00 96.62 287 HIS A CA 1
ATOM 2138 C C . HIS A 1 287 ? 8.171 -13.193 -6.086 1.00 96.62 287 HIS A C 1
ATOM 2140 O O . HIS A 1 287 ? 7.327 -12.465 -5.566 1.00 96.62 287 HIS A O 1
ATOM 2146 N N . THR A 1 288 ? 8.398 -13.248 -7.395 1.00 95.94 288 THR A N 1
ATOM 2147 C CA . THR A 1 288 ? 7.467 -12.828 -8.454 1.00 95.94 288 THR A CA 1
ATOM 2148 C C . THR A 1 288 ? 7.197 -14.010 -9.389 1.00 95.94 288 THR A C 1
ATOM 2150 O O . THR A 1 288 ? 7.872 -15.046 -9.313 1.00 95.94 288 THR A O 1
ATOM 2153 N N . LEU A 1 289 ? 6.185 -13.893 -10.249 1.00 95.75 289 LEU A N 1
ATOM 2154 C CA . LEU A 1 289 ? 5.873 -14.888 -11.276 1.00 95.75 289 LEU A CA 1
ATOM 2155 C C . LEU A 1 289 ? 6.212 -14.327 -12.655 1.00 95.75 289 LEU A C 1
ATOM 2157 O O . LEU A 1 289 ? 5.938 -13.172 -12.937 1.00 95.75 289 LEU A O 1
ATOM 2161 N N . ASP A 1 290 ? 6.825 -15.143 -13.505 1.00 94.00 290 ASP A N 1
ATOM 2162 C CA . ASP A 1 290 ? 7.107 -14.833 -14.906 1.00 94.00 290 ASP A CA 1
ATOM 2163 C C . ASP A 1 290 ? 5.825 -15.020 -15.757 1.00 94.00 290 ASP A C 1
ATOM 2165 O O . ASP A 1 290 ? 4.925 -15.778 -15.387 1.00 94.00 290 ASP A O 1
ATOM 2169 N N . GLY A 1 291 ? 5.744 -14.340 -16.904 1.00 92.81 291 GLY A N 1
ATOM 2170 C CA . GLY A 1 291 ? 4.514 -14.215 -17.700 1.00 92.81 291 GLY A CA 1
ATOM 2171 C C . GLY A 1 291 ? 4.045 -15.454 -18.471 1.00 92.81 291 GLY A C 1
ATOM 2172 O O . GLY A 1 291 ? 4.625 -16.544 -18.406 1.00 92.81 291 GLY A O 1
ATOM 2173 N N . TYR A 1 292 ? 2.999 -15.272 -19.281 1.00 92.25 292 TYR A N 1
ATOM 2174 C CA . TYR A 1 292 ? 2.500 -16.302 -20.203 1.00 92.25 292 TYR A CA 1
ATOM 2175 C C . TYR A 1 292 ? 3.569 -16.739 -21.217 1.00 92.25 292 TYR A C 1
ATOM 2177 O O . TYR A 1 292 ? 3.698 -17.931 -21.503 1.00 92.25 292 TYR A O 1
ATOM 2185 N N . ALA A 1 293 ? 4.377 -15.803 -21.720 1.00 90.88 293 ALA A N 1
ATOM 2186 C CA . ALA A 1 293 ? 5.492 -16.060 -22.628 1.00 90.88 293 ALA A CA 1
ATOM 2187 C C . ALA A 1 293 ? 6.522 -17.013 -22.003 1.00 90.88 293 ALA A C 1
ATOM 2189 O O . ALA A 1 293 ? 7.056 -17.891 -22.676 1.00 90.88 293 ALA A O 1
ATOM 2190 N N . ALA A 1 294 ? 6.724 -16.933 -20.687 1.00 92.44 294 ALA A N 1
ATOM 2191 C CA . ALA A 1 294 ? 7.625 -17.809 -19.946 1.00 92.44 294 ALA A CA 1
ATOM 2192 C C . ALA A 1 294 ? 7.033 -19.202 -19.628 1.00 92.44 294 ALA A C 1
ATOM 2194 O O . ALA A 1 294 ? 7.630 -19.975 -18.872 1.00 92.44 294 ALA A O 1
ATOM 2195 N N . GLY A 1 295 ? 5.875 -19.545 -20.204 1.00 92.56 295 GLY A N 1
ATOM 2196 C CA . GLY A 1 295 ? 5.177 -20.812 -19.979 1.00 92.56 295 GLY A CA 1
ATOM 2197 C C . GLY A 1 295 ? 4.117 -20.759 -18.879 1.00 92.56 295 GLY A C 1
ATOM 2198 O O . GLY A 1 295 ? 3.645 -21.814 -18.452 1.00 92.56 295 GLY A O 1
ATOM 2199 N N . GLY A 1 296 ? 3.745 -19.559 -18.422 1.00 94.88 296 GLY A N 1
ATOM 2200 C CA . GLY A 1 296 ? 2.610 -19.350 -17.531 1.00 94.88 296 GLY A CA 1
ATOM 2201 C C . GLY A 1 296 ? 1.279 -19.759 -18.171 1.00 94.88 296 GLY A C 1
ATOM 2202 O O . GLY A 1 296 ? 1.102 -19.677 -19.388 1.00 94.88 296 GLY A O 1
ATOM 2203 N N . ALA A 1 297 ? 0.324 -20.198 -17.354 1.00 95.12 297 ALA A N 1
ATOM 2204 C CA . ALA A 1 297 ? -1.016 -20.560 -17.809 1.00 95.12 297 ALA A CA 1
ATOM 2205 C C . ALA A 1 297 ? -2.067 -20.279 -16.736 1.00 95.12 297 ALA A C 1
ATOM 2207 O O . ALA A 1 297 ? -1.848 -20.566 -15.559 1.00 95.12 297 ALA A O 1
ATOM 2208 N N . SER A 1 298 ? -3.244 -19.814 -17.150 1.00 94.00 298 SER A N 1
ATOM 2209 C CA . SER A 1 298 ? -4.377 -19.550 -16.263 1.00 94.00 298 SER A CA 1
ATOM 2210 C C . SER A 1 298 ? -5.711 -19.989 -16.872 1.00 94.00 298 SER A C 1
ATOM 2212 O O . SER A 1 298 ? -5.822 -20.292 -18.065 1.00 94.00 298 SER A O 1
ATOM 2214 N N . ILE A 1 299 ? -6.732 -20.045 -16.020 1.00 92.38 299 ILE A N 1
ATOM 2215 C CA . ILE A 1 299 ? -8.135 -20.197 -16.388 1.00 92.38 299 ILE A CA 1
ATOM 2216 C C . ILE A 1 299 ? -8.861 -18.945 -15.906 1.00 92.38 299 ILE A C 1
ATOM 2218 O O . ILE A 1 299 ? -9.053 -18.755 -14.704 1.00 92.38 299 ILE A O 1
ATOM 2222 N N . ASP A 1 300 ? -9.292 -18.128 -16.862 1.00 86.75 300 ASP A N 1
ATOM 2223 C CA . ASP A 1 300 ? -9.893 -16.827 -16.589 1.00 86.75 300 ASP A CA 1
ATOM 2224 C C . ASP A 1 300 ? -11.379 -16.839 -16.965 1.00 86.75 300 ASP A C 1
ATOM 2226 O O . ASP A 1 300 ? -11.792 -17.414 -17.978 1.00 86.75 300 ASP A O 1
ATOM 2230 N N . THR A 1 301 ? -12.199 -16.172 -16.161 1.00 87.00 301 THR A N 1
ATOM 2231 C CA . THR A 1 301 ? -13.599 -15.876 -16.457 1.00 87.00 301 THR A CA 1
ATOM 2232 C C . THR A 1 301 ? -13.811 -14.382 -16.297 1.00 87.00 301 THR A C 1
ATOM 2234 O O . THR A 1 301 ? -13.568 -13.842 -15.230 1.00 87.00 301 THR A O 1
ATOM 2237 N N . GLN A 1 302 ? -14.294 -13.717 -17.348 1.00 83.88 302 GLN A N 1
ATOM 2238 C CA . GLN A 1 302 ? -14.622 -12.294 -17.307 1.00 83.88 302 GLN A CA 1
ATOM 2239 C C . GLN A 1 302 ? -16.008 -12.068 -17.907 1.00 83.88 302 GLN A C 1
ATOM 2241 O O . GLN A 1 302 ? -16.199 -12.048 -19.124 1.00 83.88 302 GLN A O 1
ATOM 2246 N N . ASN A 1 303 ? -17.010 -11.938 -17.046 1.00 85.38 303 ASN A N 1
ATOM 2247 C CA . ASN A 1 303 ? -18.381 -11.640 -17.433 1.00 85.38 303 ASN A CA 1
ATOM 2248 C C . ASN A 1 303 ? -19.075 -10.790 -16.357 1.00 85.38 303 ASN A C 1
ATOM 2250 O O . ASN A 1 303 ? -18.495 -10.452 -15.335 1.00 85.38 303 ASN A O 1
ATOM 2254 N N . ARG A 1 304 ? -20.351 -10.445 -16.570 1.00 87.19 304 ARG A N 1
ATOM 2255 C CA . ARG A 1 304 ? -21.101 -9.543 -15.673 1.00 87.19 304 ARG A CA 1
ATOM 2256 C C . ARG A 1 304 ? -21.223 -10.016 -14.210 1.00 87.19 304 ARG A C 1
ATOM 2258 O O . ARG A 1 304 ? -21.738 -9.259 -13.399 1.00 87.19 304 ARG A O 1
ATOM 2265 N N . LEU A 1 305 ? -20.942 -11.287 -13.925 1.00 91.62 305 LEU A N 1
ATOM 2266 C CA . LEU A 1 305 ? -21.104 -11.915 -12.612 1.00 91.62 305 LEU A CA 1
ATOM 2267 C C . LEU A 1 305 ? -19.777 -12.387 -12.015 1.00 91.62 305 LEU A C 1
ATOM 2269 O O . LEU A 1 305 ? -19.757 -12.735 -10.839 1.00 91.62 305 LEU A O 1
ATOM 2273 N N . ASP A 1 306 ? -18.722 -12.481 -12.821 1.00 90.88 306 ASP A N 1
ATOM 2274 C CA . ASP A 1 306 ? -17.549 -13.273 -12.478 1.00 90.88 306 ASP A CA 1
ATOM 2275 C C . ASP A 1 306 ? -16.294 -12.751 -13.184 1.00 90.88 306 ASP A C 1
ATOM 2277 O O . ASP A 1 306 ? -16.280 -12.648 -14.415 1.00 90.88 306 ASP A O 1
ATOM 2281 N N . PHE A 1 307 ? -15.281 -12.432 -12.377 1.00 89.88 307 PHE A N 1
ATOM 2282 C CA . PHE A 1 307 ? -13.946 -11.967 -12.759 1.00 89.88 307 PHE A CA 1
ATOM 2283 C C . PHE A 1 307 ? -12.843 -12.927 -12.277 1.00 89.88 307 PHE A C 1
ATOM 2285 O O . PHE A 1 307 ? -11.725 -12.514 -11.991 1.00 89.88 307 PHE A O 1
ATOM 2292 N N . SER A 1 308 ? -13.150 -14.214 -12.123 1.00 89.25 308 SER A N 1
ATOM 2293 C CA . SER A 1 308 ? -12.191 -15.209 -11.635 1.00 89.25 308 SER A CA 1
ATOM 2294 C C . SER A 1 308 ? -10.955 -15.332 -12.512 1.00 89.25 308 SER A C 1
ATOM 2296 O O . SER A 1 308 ? -11.048 -15.368 -13.739 1.00 89.25 308 SER A O 1
ATOM 2298 N N . LYS A 1 309 ? -9.817 -15.552 -11.861 1.00 91.12 309 LYS A N 1
ATOM 2299 C CA . LYS A 1 309 ? -8.563 -15.943 -12.488 1.00 91.12 309 LYS A CA 1
ATOM 2300 C C . LYS A 1 309 ? -7.880 -16.977 -11.607 1.00 91.12 309 LYS A C 1
ATOM 2302 O O . LYS A 1 309 ? -7.736 -16.738 -10.417 1.00 91.12 309 LYS A O 1
ATOM 2307 N N . VAL A 1 310 ? -7.526 -18.118 -12.192 1.00 93.75 310 VAL A N 1
ATOM 2308 C CA . VAL A 1 310 ? -6.836 -19.215 -11.498 1.00 93.75 310 VAL A CA 1
ATOM 2309 C C . VAL A 1 310 ? -5.577 -19.554 -12.271 1.00 93.75 310 VAL A C 1
ATOM 2311 O O . VAL A 1 310 ? -5.656 -20.003 -13.418 1.00 93.75 310 VAL A O 1
ATOM 2314 N N . ILE A 1 311 ? -4.415 -19.355 -11.663 1.00 96.12 311 ILE A N 1
ATOM 2315 C CA . ILE A 1 311 ? -3.123 -19.692 -12.252 1.00 96.12 311 ILE A CA 1
ATOM 2316 C C . ILE A 1 311 ? -2.894 -21.200 -12.103 1.00 96.12 311 ILE A C 1
ATOM 2318 O O . ILE A 1 311 ? -2.996 -21.775 -11.027 1.00 96.12 311 ILE A O 1
ATOM 2322 N N . THR A 1 312 ? -2.584 -21.864 -13.214 1.00 97.19 312 THR A N 1
ATOM 2323 C CA . THR A 1 312 ? -2.411 -23.328 -13.286 1.00 97.19 312 THR A CA 1
ATOM 2324 C C . THR A 1 312 ? -0.969 -23.751 -13.554 1.00 97.19 312 THR A C 1
ATOM 2326 O O . THR A 1 312 ? -0.597 -24.887 -13.269 1.00 97.19 312 THR A O 1
ATOM 2329 N N . ALA A 1 313 ? -0.147 -22.847 -14.087 1.00 97.38 313 ALA A N 1
ATOM 2330 C CA . ALA A 1 313 ? 1.288 -23.023 -14.261 1.00 97.38 313 ALA A CA 1
ATOM 2331 C C . ALA A 1 313 ? 1.967 -21.659 -14.125 1.00 97.38 313 ALA A C 1
ATOM 2333 O O . ALA A 1 313 ? 1.496 -20.694 -14.728 1.00 97.38 313 ALA A O 1
ATOM 2334 N N . ALA A 1 314 ? 3.063 -21.576 -13.374 1.00 96.81 314 ALA A N 1
ATOM 2335 C CA . ALA A 1 314 ? 3.824 -20.338 -13.243 1.00 96.81 314 ALA A CA 1
ATOM 2336 C C . ALA A 1 314 ? 5.311 -20.619 -13.040 1.00 96.81 314 ALA A C 1
ATOM 2338 O O . ALA A 1 314 ? 5.689 -21.433 -12.199 1.00 96.81 314 ALA A O 1
ATOM 2339 N N . LYS A 1 315 ? 6.164 -19.916 -13.783 1.00 96.38 315 LYS A N 1
ATOM 2340 C CA . LYS A 1 315 ? 7.606 -19.925 -13.542 1.00 96.38 315 LYS A CA 1
ATOM 2341 C C . LYS A 1 315 ? 7.919 -18.894 -12.452 1.00 96.38 315 LYS A C 1
ATOM 2343 O O . LYS A 1 315 ? 7.666 -17.717 -12.682 1.00 96.38 315 LYS A O 1
ATOM 2348 N N . PRO A 1 316 ? 8.453 -19.278 -11.284 1.00 96.50 316 PRO A N 1
ATOM 2349 C CA . PRO A 1 316 ? 8.774 -18.307 -10.244 1.00 96.50 316 PRO A CA 1
ATOM 2350 C C . PRO A 1 316 ? 10.137 -17.646 -10.477 1.00 96.50 316 PRO A C 1
ATOM 2352 O O . PRO A 1 316 ? 11.051 -18.261 -11.036 1.00 96.50 316 PRO A O 1
ATOM 2355 N N . VAL A 1 317 ? 10.305 -16.440 -9.942 1.00 96.25 317 VAL A N 1
ATOM 2356 C CA . VAL A 1 317 ? 11.606 -15.827 -9.651 1.00 96.25 317 VAL A CA 1
ATOM 2357 C C . VAL A 1 317 ? 11.660 -15.557 -8.150 1.00 96.25 317 VAL A C 1
ATOM 2359 O O . VAL A 1 317 ? 10.893 -14.754 -7.634 1.00 96.25 317 VAL A O 1
ATOM 2362 N N . PHE A 1 318 ? 12.523 -16.278 -7.428 1.00 96.75 318 PHE A N 1
ATOM 2363 C CA . PHE A 1 318 ? 12.657 -16.145 -5.973 1.00 96.75 318 PHE A CA 1
ATOM 2364 C C . PHE A 1 318 ? 13.693 -15.086 -5.603 1.00 96.75 318 PHE A C 1
ATOM 2366 O O . PHE A 1 318 ? 14.758 -15.020 -6.219 1.00 96.75 318 PHE A O 1
ATOM 2373 N N . TYR A 1 319 ? 13.420 -14.339 -4.534 1.00 96.06 319 TYR A N 1
ATOM 2374 C CA . TYR A 1 319 ? 14.308 -13.311 -3.992 1.00 96.06 319 TYR A CA 1
ATOM 2375 C C . TYR A 1 319 ? 14.705 -13.624 -2.545 1.00 96.06 319 TYR A C 1
ATOM 2377 O O . TYR A 1 319 ? 13.940 -14.274 -1.830 1.00 96.06 319 TYR A O 1
ATOM 2385 N N . PRO A 1 320 ? 15.905 -13.213 -2.087 1.00 95.25 320 PRO A N 1
ATOM 2386 C CA . PRO A 1 320 ? 16.275 -13.371 -0.689 1.00 95.25 320 PRO A CA 1
ATOM 2387 C C . PRO A 1 320 ? 15.345 -12.540 0.195 1.00 95.25 320 PRO A C 1
ATOM 2389 O O . PRO A 1 320 ? 15.047 -11.389 -0.136 1.00 95.25 320 PRO A O 1
ATOM 2392 N N . GLU A 1 321 ? 14.934 -13.105 1.331 1.00 94.12 321 GLU A N 1
ATOM 2393 C CA . GLU A 1 321 ? 14.124 -12.385 2.320 1.00 94.12 321 GLU A CA 1
ATOM 2394 C C . GLU A 1 321 ? 14.879 -11.179 2.895 1.00 94.12 321 GLU A C 1
ATOM 2396 O O . GLU A 1 321 ? 14.293 -10.132 3.124 1.00 94.12 321 GLU A O 1
ATOM 2401 N N . ASP A 1 322 ? 16.204 -11.282 3.032 1.00 94.75 322 ASP A N 1
ATOM 2402 C CA . ASP A 1 322 ? 17.073 -10.191 3.488 1.00 94.75 322 ASP A CA 1
ATOM 2403 C C . ASP A 1 322 ? 17.466 -9.199 2.376 1.00 94.75 322 ASP A C 1
ATOM 2405 O O . ASP A 1 322 ? 18.288 -8.312 2.600 1.00 94.75 322 ASP A O 1
ATOM 2409 N N . GLY A 1 323 ? 16.906 -9.361 1.175 1.00 96.25 323 GLY A N 1
ATOM 2410 C CA . GLY A 1 323 ? 17.131 -8.515 0.010 1.00 96.25 323 GLY A CA 1
ATOM 2411 C C . GLY A 1 323 ? 18.188 -9.028 -0.979 1.00 96.25 323 GLY A C 1
ATOM 2412 O O . GLY A 1 323 ? 19.160 -9.715 -0.633 1.00 96.25 323 GLY A O 1
ATOM 2413 N N . THR A 1 324 ? 18.009 -8.669 -2.250 1.00 96.69 324 THR A N 1
ATOM 2414 C CA . THR A 1 324 ? 18.995 -8.813 -3.327 1.00 96.69 324 THR A CA 1
ATOM 2415 C C . THR A 1 324 ? 20.249 -7.983 -3.036 1.00 96.69 324 THR A C 1
ATOM 2417 O O . THR A 1 324 ? 20.292 -7.156 -2.126 1.00 96.69 324 THR A O 1
ATOM 2420 N N . ASP A 1 325 ? 21.316 -8.193 -3.801 1.00 96.69 325 ASP A N 1
ATOM 2421 C CA . ASP A 1 325 ? 22.531 -7.386 -3.675 1.00 96.69 325 ASP A CA 1
ATOM 2422 C C . ASP A 1 325 ? 22.301 -5.901 -4.005 1.00 96.69 325 ASP A C 1
ATOM 2424 O O . ASP A 1 325 ? 22.870 -5.044 -3.330 1.00 96.69 325 ASP A O 1
ATOM 2428 N N . VAL A 1 326 ? 21.430 -5.592 -4.970 1.00 98.00 326 VAL A N 1
ATOM 2429 C CA . VAL A 1 326 ? 21.066 -4.208 -5.311 1.00 98.00 326 VAL A CA 1
ATOM 2430 C C . VAL A 1 326 ? 20.177 -3.583 -4.230 1.00 98.00 326 VAL A C 1
ATOM 2432 O O . VAL A 1 326 ? 20.435 -2.452 -3.818 1.00 98.00 326 VAL A O 1
ATOM 2435 N N . GLU A 1 327 ? 19.197 -4.324 -3.700 1.00 98.44 327 GLU A N 1
ATOM 2436 C CA . GLU A 1 327 ? 18.386 -3.873 -2.557 1.00 98.44 327 GLU A CA 1
ATOM 2437 C C . GLU A 1 327 ? 19.281 -3.555 -1.353 1.00 98.44 327 GLU A C 1
ATOM 2439 O O . GLU A 1 327 ? 19.161 -2.486 -0.762 1.00 98.44 327 GLU A O 1
ATOM 2444 N N . LYS A 1 328 ? 20.256 -4.420 -1.045 1.00 98.31 328 LYS A N 1
ATOM 2445 C CA . LYS A 1 328 ? 21.238 -4.200 0.030 1.00 98.31 328 LYS A CA 1
ATOM 2446 C C . LYS A 1 328 ? 22.132 -2.982 -0.210 1.00 98.31 328 LYS A C 1
ATOM 2448 O O . LYS A 1 328 ? 22.501 -2.308 0.751 1.00 98.31 328 LYS A O 1
ATOM 2453 N N . ALA A 1 329 ? 22.484 -2.676 -1.461 1.00 98.25 329 ALA A N 1
ATOM 2454 C CA . ALA A 1 329 ? 23.226 -1.460 -1.792 1.00 98.25 329 ALA A CA 1
ATOM 2455 C C . ALA A 1 329 ? 22.390 -0.193 -1.532 1.00 98.25 329 ALA A C 1
ATOM 2457 O O . ALA A 1 329 ? 22.921 0.787 -1.006 1.00 98.25 329 ALA A O 1
ATOM 2458 N N . ALA A 1 330 ? 21.089 -0.224 -1.838 1.00 98.44 330 ALA A N 1
ATOM 2459 C CA . ALA A 1 330 ? 20.162 0.858 -1.511 1.00 98.44 330 ALA A CA 1
ATOM 2460 C C . ALA A 1 330 ? 19.927 0.978 0.008 1.00 98.44 330 ALA A C 1
ATOM 2462 O O . ALA A 1 330 ? 20.048 2.074 0.551 1.00 98.44 330 ALA A O 1
ATOM 2463 N N . MET A 1 331 ? 19.715 -0.134 0.724 1.00 98.62 331 MET A N 1
ATOM 2464 C CA . MET A 1 331 ? 19.629 -0.152 2.195 1.00 98.62 331 MET A CA 1
ATOM 2465 C C . MET A 1 331 ? 20.879 0.469 2.836 1.00 98.62 331 MET A C 1
ATOM 2467 O O . MET A 1 331 ? 20.777 1.303 3.731 1.00 98.62 331 MET A O 1
ATOM 2471 N N . ALA A 1 332 ? 22.077 0.117 2.353 1.00 98.19 332 ALA A N 1
ATOM 2472 C CA . ALA A 1 332 ? 23.330 0.683 2.852 1.00 98.19 332 ALA A CA 1
ATOM 2473 C C . ALA A 1 332 ? 23.457 2.189 2.567 1.00 98.19 332 ALA A C 1
ATOM 2475 O O . ALA A 1 332 ? 23.939 2.929 3.422 1.00 98.19 332 ALA A O 1
ATOM 2476 N N . PHE A 1 333 ? 23.010 2.646 1.394 1.00 98.31 333 PHE A N 1
ATOM 2477 C CA . PHE A 1 333 ? 22.979 4.067 1.044 1.00 98.31 333 PHE A CA 1
ATOM 2478 C C . PHE A 1 333 ? 22.029 4.860 1.949 1.00 98.31 333 PHE A C 1
ATOM 2480 O O . PHE A 1 333 ? 22.410 5.912 2.462 1.00 98.31 333 PHE A O 1
ATOM 2487 N N . HIS A 1 334 ? 20.821 4.348 2.192 1.00 97.81 334 HIS A N 1
ATOM 2488 C CA . HIS A 1 334 ? 19.852 5.005 3.068 1.00 97.81 334 HIS A CA 1
ATOM 2489 C C . HIS A 1 334 ? 20.197 4.886 4.560 1.00 97.81 334 HIS A C 1
ATOM 2491 O O . HIS A 1 334 ? 19.749 5.717 5.347 1.00 97.81 334 HIS A O 1
ATOM 2497 N N . ALA A 1 335 ? 21.051 3.934 4.950 1.00 96.81 335 ALA A N 1
ATOM 2498 C CA . ALA A 1 335 ? 21.630 3.859 6.291 1.00 96.81 335 ALA A CA 1
ATOM 2499 C C . ALA A 1 335 ? 22.734 4.903 6.548 1.00 96.81 335 ALA A C 1
ATOM 2501 O O . ALA A 1 335 ? 23.148 5.097 7.695 1.00 96.81 335 ALA A O 1
ATOM 2502 N N . GLU A 1 336 ? 23.202 5.610 5.515 1.00 96.00 336 GLU A N 1
ATOM 2503 C CA . GLU A 1 336 ? 24.118 6.743 5.635 1.00 96.00 336 GLU A CA 1
ATOM 2504 C C . GLU A 1 336 ? 23.343 8.065 5.569 1.00 96.00 336 GLU A C 1
ATOM 2506 O O . GLU A 1 336 ? 22.774 8.440 4.544 1.00 96.00 336 GLU A O 1
ATOM 2511 N N . ARG A 1 337 ? 23.322 8.802 6.687 1.00 95.25 337 ARG A N 1
ATOM 2512 C CA . ARG A 1 337 ? 22.477 9.998 6.820 1.00 95.25 337 ARG A CA 1
ATOM 2513 C C . ARG A 1 337 ? 22.871 11.131 5.882 1.00 95.25 337 ARG A C 1
ATOM 2515 O O . ARG A 1 337 ? 21.990 11.840 5.416 1.00 95.25 337 ARG A O 1
ATOM 2522 N N . CYS A 1 338 ? 24.156 11.335 5.623 1.00 96.81 338 CYS A N 1
ATOM 2523 C CA . CYS A 1 338 ? 24.626 12.452 4.816 1.00 96.81 338 CYS A CA 1
ATOM 2524 C C . CYS A 1 338 ? 25.642 11.981 3.786 1.00 96.81 338 CYS A C 1
ATOM 2526 O O . CYS A 1 338 ? 26.605 11.309 4.137 1.00 96.81 338 CYS A O 1
ATOM 2528 N N . HIS A 1 339 ? 25.448 12.424 2.545 1.00 97.38 339 HIS A N 1
ATOM 2529 C CA . HIS A 1 339 ? 26.297 12.120 1.400 1.00 97.38 339 HIS A CA 1
ATOM 2530 C C . HIS A 1 339 ? 26.994 13.387 0.904 1.00 97.38 339 HIS A C 1
ATOM 2532 O O . HIS A 1 339 ? 26.337 14.397 0.623 1.00 97.38 339 HIS A O 1
ATOM 2538 N N . ASP A 1 340 ? 28.319 13.335 0.761 1.00 96.75 340 ASP A N 1
ATOM 2539 C CA . ASP A 1 340 ? 29.084 14.413 0.128 1.00 96.75 340 ASP A CA 1
ATOM 2540 C C . ASP A 1 340 ? 28.589 14.643 -1.308 1.00 96.75 340 ASP A C 1
ATOM 2542 O O . ASP A 1 340 ? 28.433 13.709 -2.096 1.00 96.75 340 ASP A O 1
ATOM 2546 N N . SER A 1 341 ? 28.357 15.906 -1.662 1.00 95.50 341 SER A N 1
ATOM 2547 C CA . SER A 1 341 ? 27.808 16.288 -2.961 1.00 95.50 341 SER A CA 1
ATOM 2548 C C . SER A 1 341 ? 28.340 17.656 -3.417 1.00 95.50 341 SER A C 1
ATOM 2550 O O . SER A 1 341 ? 29.376 18.148 -2.961 1.00 95.50 341 SER A O 1
ATOM 2552 N N . ALA A 1 342 ? 27.651 18.288 -4.359 1.00 94.56 342 ALA A N 1
ATOM 2553 C CA . ALA A 1 342 ? 27.881 19.654 -4.805 1.00 94.56 342 ALA A CA 1
ATOM 2554 C C . ALA A 1 342 ? 26.557 20.427 -4.838 1.00 94.56 342 ALA A C 1
ATOM 2556 O O . ALA A 1 342 ? 25.486 19.840 -4.773 1.00 94.56 342 ALA A O 1
ATOM 2557 N N . LEU A 1 343 ? 26.620 21.748 -4.942 1.00 93.75 343 LEU A N 1
ATOM 2558 C CA . LEU A 1 343 ? 25.491 22.598 -5.304 1.00 93.75 343 LEU A CA 1
ATOM 2559 C C . LEU A 1 343 ? 25.357 22.656 -6.832 1.00 93.75 343 LEU A C 1
ATOM 2561 O O . LEU A 1 343 ? 26.299 22.352 -7.567 1.00 93.75 343 LEU A O 1
ATOM 2565 N N . ALA A 1 344 ? 24.213 23.135 -7.323 1.00 89.81 344 ALA A N 1
ATOM 2566 C CA . ALA A 1 344 ? 23.955 23.288 -8.760 1.00 89.81 344 ALA A CA 1
ATOM 2567 C C . ALA A 1 344 ? 24.964 24.199 -9.503 1.00 89.81 344 ALA A C 1
ATOM 2569 O O . ALA A 1 344 ? 25.092 24.107 -10.721 1.00 89.81 344 ALA A O 1
ATOM 2570 N N . ASP A 1 345 ? 25.693 25.071 -8.795 1.00 90.50 345 ASP A N 1
ATOM 2571 C CA . ASP A 1 345 ? 26.750 25.922 -9.362 1.00 90.50 345 ASP A CA 1
ATOM 2572 C C . ASP A 1 345 ? 28.153 25.274 -9.351 1.00 90.50 345 ASP A C 1
ATOM 2574 O O . ASP A 1 345 ? 29.129 25.898 -9.774 1.00 90.50 345 ASP A O 1
ATOM 2578 N N . GLY A 1 346 ? 28.256 24.023 -8.889 1.00 90.25 346 GLY A N 1
ATOM 2579 C CA . GLY A 1 346 ? 29.499 23.259 -8.773 1.00 90.25 346 GLY A CA 1
ATOM 2580 C C . GLY A 1 346 ? 30.271 23.482 -7.470 1.00 90.25 346 GLY A C 1
ATOM 2581 O O . GLY A 1 346 ? 31.332 22.881 -7.287 1.00 90.25 346 GLY A O 1
ATOM 2582 N N . THR A 1 347 ? 29.777 24.322 -6.558 1.00 94.88 347 THR A N 1
ATOM 2583 C CA . THR A 1 347 ? 30.375 24.488 -5.226 1.00 94.88 347 THR A CA 1
ATOM 2584 C C . THR A 1 347 ? 30.261 23.179 -4.435 1.00 94.88 347 THR A C 1
ATOM 2586 O O . THR A 1 347 ? 29.167 22.624 -4.384 1.00 94.88 347 THR A O 1
ATOM 2589 N N . PRO A 1 348 ? 31.329 22.670 -3.789 1.00 95.94 348 PRO A N 1
ATOM 2590 C CA . PRO A 1 348 ? 31.233 21.478 -2.946 1.00 95.94 348 PRO A CA 1
ATOM 2591 C C . PRO A 1 348 ? 30.224 21.651 -1.803 1.00 95.94 348 PRO A C 1
ATOM 2593 O O . PRO A 1 348 ? 30.228 22.677 -1.121 1.00 95.94 348 PRO A O 1
ATOM 2596 N N . ALA A 1 349 ? 29.400 20.632 -1.582 1.00 95.62 349 ALA A N 1
ATOM 2597 C CA . ALA A 1 349 ? 28.411 20.532 -0.516 1.00 95.62 349 ALA A CA 1
ATOM 2598 C C . ALA A 1 349 ? 28.718 19.262 0.289 1.00 95.62 349 ALA A C 1
ATOM 2600 O O . ALA A 1 349 ? 28.136 18.204 0.062 1.00 95.62 349 ALA A O 1
ATOM 2601 N N . ASN A 1 350 ? 29.723 19.360 1.160 1.00 96.44 350 ASN A N 1
ATOM 2602 C CA . ASN A 1 350 ? 30.208 18.228 1.946 1.00 96.44 350 ASN A CA 1
ATOM 2603 C C . ASN A 1 350 ? 29.441 18.118 3.262 1.00 96.44 350 ASN A C 1
ATOM 2605 O O . ASN A 1 350 ? 29.031 19.134 3.834 1.00 96.44 350 ASN A O 1
ATOM 2609 N N . CYS A 1 351 ? 29.336 16.903 3.780 1.00 96.56 351 CYS A N 1
ATOM 2610 C CA . CYS A 1 351 ? 28.806 16.641 5.104 1.00 96.56 351 CYS A CA 1
ATOM 2611 C C . CYS A 1 351 ? 29.629 17.368 6.162 1.00 96.56 351 CYS A C 1
ATOM 2613 O O . CYS A 1 351 ? 30.853 17.234 6.233 1.00 96.56 351 CYS A O 1
ATOM 2615 N N . ASP A 1 352 ? 28.950 18.174 6.974 1.00 94.75 352 ASP A N 1
ATOM 2616 C CA . ASP A 1 352 ? 29.592 19.013 7.975 1.00 94.75 352 ASP A CA 1
ATOM 2617 C C . ASP A 1 352 ? 30.005 18.151 9.177 1.00 94.75 352 ASP A C 1
ATOM 2619 O O . ASP A 1 352 ? 29.124 17.655 9.883 1.00 94.75 352 ASP A O 1
ATOM 2623 N N . PRO A 1 353 ? 31.308 17.996 9.484 1.00 92.56 353 PRO A N 1
ATOM 2624 C CA . PRO A 1 353 ? 31.754 17.214 10.636 1.00 92.56 353 PRO A CA 1
ATOM 2625 C C . PRO A 1 353 ? 31.275 17.773 11.983 1.00 92.56 353 PRO A C 1
ATOM 2627 O O . PRO A 1 353 ? 31.311 17.061 12.983 1.00 92.56 353 PRO A O 1
ATOM 2630 N N . ALA A 1 354 ? 30.851 19.042 12.032 1.00 91.81 354 ALA A N 1
ATOM 2631 C CA . ALA A 1 354 ? 30.252 19.659 13.213 1.00 91.81 354 ALA A CA 1
ATOM 2632 C C . ALA A 1 354 ? 28.732 19.421 13.322 1.00 91.81 354 ALA A C 1
ATOM 2634 O O . ALA A 1 354 ? 28.118 19.890 14.277 1.00 91.81 354 ALA A O 1
ATOM 2635 N N . SER A 1 355 ? 28.125 18.711 12.364 1.00 89.12 355 SER A N 1
ATOM 2636 C CA . SER A 1 355 ? 26.692 18.379 12.336 1.00 89.12 355 SER A CA 1
ATOM 2637 C C . SER A 1 355 ? 26.371 16.965 12.825 1.00 89.12 355 SER A C 1
ATOM 2639 O O . SER A 1 355 ? 25.284 16.461 12.548 1.00 89.12 355 SER A O 1
ATOM 2641 N N . ALA A 1 356 ? 27.315 16.311 13.504 1.00 90.75 356 ALA A N 1
ATOM 2642 C CA . ALA A 1 356 ? 27.055 15.030 14.145 1.00 90.75 356 ALA A CA 1
ATOM 2643 C C . ALA A 1 356 ? 25.904 15.180 15.154 1.00 90.75 356 ALA A C 1
ATOM 2645 O O . ALA A 1 356 ? 25.992 16.030 16.040 1.00 90.75 356 ALA A O 1
ATOM 2646 N N . ASN A 1 357 ? 24.858 14.379 14.978 1.00 86.94 357 ASN A N 1
ATOM 2647 C CA . ASN A 1 357 ? 23.760 14.229 15.930 1.00 86.94 357 ASN A CA 1
ATOM 2648 C C . ASN A 1 357 ? 24.193 13.355 17.129 1.00 86.94 357 ASN A C 1
ATOM 2650 O O . ASN A 1 357 ? 25.366 12.962 17.214 1.00 86.94 357 ASN A O 1
ATOM 2654 N N . ASP A 1 358 ? 23.287 13.026 18.048 1.00 85.31 358 ASP A N 1
ATOM 2655 C CA . ASP A 1 358 ? 23.627 12.287 19.272 1.00 85.31 358 ASP A CA 1
ATOM 2656 C C . ASP A 1 358 ? 24.103 10.850 18.990 1.00 85.31 358 ASP A C 1
ATOM 2658 O O . ASP A 1 358 ? 24.933 10.303 19.726 1.00 85.31 358 ASP A O 1
ATOM 2662 N N . SER A 1 359 ? 23.684 10.257 17.867 1.00 85.00 359 SER A N 1
ATOM 2663 C CA . SER A 1 359 ? 24.198 8.973 17.364 1.00 85.00 359 SER A CA 1
ATOM 2664 C C . SER A 1 359 ? 25.525 9.094 16.602 1.00 85.00 359 SER A C 1
ATOM 2666 O O . SER A 1 359 ? 26.047 8.095 16.097 1.00 85.00 359 SER A O 1
ATOM 2668 N N . GLY A 1 360 ? 26.086 10.299 16.481 1.00 88.62 360 GLY A N 1
ATOM 2669 C CA . GLY A 1 360 ? 27.325 10.570 15.753 1.00 88.62 360 GLY A CA 1
ATOM 2670 C C . GLY A 1 360 ? 27.177 10.596 14.227 1.00 88.62 360 GLY A C 1
ATOM 2671 O O . GLY A 1 360 ? 28.190 10.586 13.522 1.00 88.62 360 GLY A O 1
ATOM 2672 N N . LYS A 1 361 ? 25.948 10.622 13.700 1.00 90.75 361 LYS A N 1
ATOM 2673 C CA . LYS A 1 361 ? 25.658 10.695 12.262 1.00 90.75 361 LYS A CA 1
ATOM 2674 C C . LYS A 1 361 ? 25.632 12.149 11.814 1.00 90.75 361 LYS A C 1
ATOM 2676 O O . LYS A 1 361 ? 25.017 12.998 12.451 1.00 90.75 361 LYS A O 1
ATOM 2681 N N . LEU A 1 362 ? 26.297 12.450 10.703 1.00 93.19 362 LEU A N 1
ATOM 2682 C CA . LEU A 1 362 ? 26.293 13.801 10.142 1.00 93.19 362 LEU A CA 1
ATOM 2683 C C . LEU A 1 362 ? 24.911 14.099 9.552 1.00 93.19 362 LEU A C 1
ATOM 2685 O O . LEU A 1 362 ? 24.383 13.296 8.788 1.00 93.19 362 LEU A O 1
ATOM 2689 N N . SER A 1 363 ? 24.330 15.242 9.908 1.00 87.44 363 SER A N 1
ATOM 2690 C CA . SER A 1 363 ? 22.931 15.574 9.597 1.00 87.44 363 SER A CA 1
ATOM 2691 C C . SER A 1 363 ? 22.769 16.754 8.632 1.00 87.44 363 SER A C 1
ATOM 2693 O O . SER A 1 363 ? 21.654 17.045 8.203 1.00 87.44 363 SER A O 1
ATOM 2695 N N . ARG A 1 364 ? 23.854 17.471 8.292 1.00 90.56 364 ARG A N 1
ATOM 2696 C CA . ARG A 1 364 ? 23.812 18.688 7.457 1.00 90.56 364 ARG A CA 1
ATOM 2697 C C . ARG A 1 364 ? 25.021 18.810 6.522 1.00 90.56 364 ARG A C 1
ATOM 2699 O O . ARG A 1 364 ? 26.044 18.155 6.696 1.00 90.56 364 ARG A O 1
ATOM 2706 N N . GLY A 1 365 ? 24.914 19.717 5.549 1.00 91.69 365 GLY A N 1
ATOM 2707 C CA . GLY A 1 365 ? 25.995 20.123 4.637 1.00 91.69 365 GLY A CA 1
ATOM 2708 C C . GLY A 1 365 ? 25.973 19.418 3.277 1.00 91.69 365 GLY A C 1
ATOM 2709 O O . GLY A 1 365 ? 26.117 20.092 2.256 1.00 91.69 365 GLY A O 1
ATOM 2710 N N . GLY A 1 366 ? 25.733 18.105 3.266 1.00 95.00 366 GLY A N 1
ATOM 2711 C CA . GLY A 1 366 ? 25.566 17.284 2.062 1.00 95.00 366 GLY A CA 1
ATOM 2712 C C . GLY A 1 366 ? 24.110 16.914 1.768 1.00 95.00 366 GLY A C 1
ATOM 2713 O O . GLY A 1 366 ? 23.180 17.514 2.311 1.00 95.00 366 GLY A O 1
ATOM 2714 N N . PHE A 1 367 ? 23.906 15.926 0.897 1.00 96.31 367 PHE A N 1
ATOM 2715 C CA . PHE A 1 367 ? 22.578 15.381 0.605 1.00 96.31 367 PHE A CA 1
ATOM 2716 C C . PHE A 1 367 ? 22.135 14.451 1.738 1.00 96.31 367 PHE A C 1
ATOM 2718 O O . PHE A 1 367 ? 22.844 13.502 2.066 1.00 96.31 367 PHE A O 1
ATOM 2725 N N . VAL A 1 368 ? 20.988 14.739 2.356 1.00 95.25 368 VAL A N 1
ATOM 2726 C CA . VAL A 1 368 ? 20.545 14.065 3.586 1.00 95.25 368 VAL A CA 1
ATOM 2727 C C . VAL A 1 368 ? 19.502 12.993 3.277 1.00 95.25 368 VAL A C 1
ATOM 2729 O O . VAL A 1 368 ? 18.489 13.286 2.647 1.00 95.25 368 VAL A O 1
ATOM 2732 N N . THR A 1 369 ? 19.713 11.773 3.759 1.00 96.12 369 THR A N 1
ATOM 2733 C CA . THR A 1 369 ? 18.736 10.672 3.716 1.00 96.12 369 THR A CA 1
ATOM 2734 C C . THR A 1 369 ? 18.293 10.294 5.138 1.00 96.12 369 THR A C 1
ATOM 2736 O O . THR A 1 369 ? 18.651 10.975 6.101 1.00 96.12 369 THR A O 1
ATOM 2739 N N . ASN A 1 370 ? 17.489 9.236 5.285 1.00 95.62 370 ASN A N 1
ATOM 2740 C CA . ASN A 1 370 ? 16.985 8.761 6.576 1.00 95.62 370 ASN A CA 1
ATOM 2741 C C . ASN A 1 370 ? 18.133 8.514 7.573 1.00 95.62 370 ASN A C 1
ATOM 2743 O O . ASN A 1 370 ? 18.170 9.080 8.669 1.00 95.62 370 ASN A O 1
ATOM 2747 N N . GLY A 1 371 ? 19.134 7.754 7.132 1.00 95.50 371 GLY A N 1
ATOM 2748 C CA . GLY A 1 371 ? 20.352 7.480 7.867 1.00 95.50 371 GLY A CA 1
ATOM 2749 C C . GLY A 1 371 ? 20.264 6.328 8.854 1.00 95.50 371 GLY A C 1
ATOM 2750 O O . GLY A 1 371 ? 21.207 6.178 9.625 1.00 95.50 371 GLY A O 1
ATOM 2751 N N . GLN A 1 372 ? 19.185 5.542 8.895 1.00 95.38 372 GLN A N 1
ATOM 2752 C CA . GLN A 1 372 ? 19.038 4.408 9.815 1.00 95.38 372 GLN A CA 1
ATOM 2753 C C . GLN A 1 372 ? 19.214 3.046 9.132 1.00 95.38 372 GLN A C 1
ATOM 2755 O O . GLN A 1 372 ? 18.980 2.927 7.932 1.00 95.38 372 GLN A O 1
ATOM 2760 N N . PRO A 1 373 ? 19.643 2.009 9.880 1.00 94.38 373 PRO A N 1
ATOM 2761 C CA . PRO A 1 373 ? 19.740 0.652 9.350 1.00 94.38 373 PRO A CA 1
ATOM 2762 C C . PRO A 1 373 ? 18.386 0.101 8.890 1.00 94.38 373 PRO A C 1
ATOM 2764 O O . PRO A 1 373 ? 17.349 0.455 9.445 1.00 94.38 373 PRO A O 1
ATOM 2767 N N . SER A 1 374 ? 18.427 -0.839 7.945 1.00 96.50 374 SER A N 1
ATOM 2768 C CA . SER A 1 374 ? 17.260 -1.605 7.504 1.00 96.50 374 SER A CA 1
ATOM 2769 C C . SER A 1 374 ? 16.639 -2.406 8.651 1.00 96.50 374 SER A C 1
ATOM 2771 O O . SER A 1 374 ? 17.359 -3.081 9.399 1.00 96.50 374 SER A O 1
ATOM 2773 N N . ILE A 1 375 ? 15.312 -2.401 8.730 1.00 96.31 375 ILE A N 1
ATOM 2774 C CA . ILE A 1 375 ? 14.517 -3.173 9.692 1.00 96.31 375 ILE A CA 1
ATOM 2775 C C . ILE A 1 375 ? 13.246 -3.706 9.008 1.00 96.31 375 ILE A C 1
ATOM 2777 O O . ILE A 1 375 ? 12.816 -3.156 7.996 1.00 96.31 375 ILE A O 1
ATOM 2781 N N . ALA A 1 376 ? 12.640 -4.772 9.538 1.00 95.81 376 ALA A N 1
ATOM 2782 C CA . ALA A 1 376 ? 11.376 -5.305 9.015 1.00 95.81 376 ALA A CA 1
ATOM 2783 C C . ALA A 1 376 ? 10.261 -4.239 9.021 1.00 95.81 376 ALA A C 1
ATOM 2785 O O . ALA A 1 376 ? 10.119 -3.502 10.004 1.00 95.81 376 ALA A O 1
ATOM 2786 N N . GLY A 1 377 ? 9.504 -4.143 7.922 1.00 95.38 377 GLY A N 1
ATOM 2787 C CA . GLY A 1 377 ? 8.501 -3.100 7.687 1.00 95.38 377 GLY A CA 1
ATOM 2788 C C . GLY A 1 377 ? 9.060 -1.698 7.401 1.00 95.38 377 GLY A C 1
ATOM 2789 O O . GLY A 1 377 ? 8.280 -0.762 7.249 1.00 95.38 377 GLY A O 1
ATOM 2790 N N . ALA A 1 378 ? 10.387 -1.518 7.370 1.00 96.94 378 ALA A N 1
ATOM 2791 C CA . ALA A 1 378 ? 11.050 -0.277 6.954 1.00 96.94 378 ALA A CA 1
ATOM 2792 C C . ALA A 1 378 ? 12.497 -0.531 6.462 1.00 96.94 378 ALA A C 1
ATOM 2794 O O . ALA A 1 378 ? 13.469 -0.093 7.094 1.00 96.94 378 ALA A O 1
ATOM 2795 N N . PRO A 1 379 ? 12.681 -1.289 5.364 1.00 97.50 379 PRO A N 1
ATOM 2796 C CA . PRO A 1 379 ? 14.001 -1.674 4.871 1.00 97.50 379 PRO A CA 1
ATOM 2797 C C . PRO A 1 379 ? 14.890 -0.494 4.447 1.00 97.50 379 PRO A C 1
ATOM 2799 O O . PRO A 1 379 ? 16.113 -0.606 4.546 1.00 97.50 379 PRO A O 1
ATOM 2802 N N . TYR A 1 380 ? 14.321 0.627 4.001 1.00 97.75 380 TYR A N 1
ATOM 2803 C CA . TYR A 1 380 ? 15.080 1.775 3.491 1.00 97.75 380 TYR A CA 1
ATOM 2804 C C . TYR A 1 380 ? 14.950 2.997 4.390 1.00 97.75 380 TYR A C 1
ATOM 2806 O O . TYR A 1 380 ? 15.888 3.788 4.503 1.00 97.75 380 TYR A O 1
ATOM 2814 N N . ASN A 1 381 ? 13.794 3.201 5.018 1.00 96.00 381 ASN A N 1
ATOM 2815 C CA . ASN A 1 381 ? 13.521 4.417 5.773 1.00 96.00 381 ASN A CA 1
ATOM 2816 C C . ASN A 1 381 ? 12.812 4.109 7.093 1.00 96.00 381 ASN A C 1
ATOM 2818 O O . ASN A 1 381 ? 11.589 4.165 7.164 1.00 96.00 381 ASN A O 1
ATOM 2822 N N . GLU A 1 382 ? 13.583 3.848 8.155 1.00 95.50 382 GLU A N 1
ATOM 2823 C CA . GLU A 1 382 ? 13.050 3.693 9.517 1.00 95.50 382 GLU A CA 1
ATOM 2824 C C . GLU A 1 382 ? 12.264 4.956 9.919 1.00 95.50 382 GLU A C 1
ATOM 2826 O O . GLU A 1 382 ? 12.858 6.042 9.994 1.00 95.50 382 GLU A O 1
ATOM 2831 N N . PRO A 1 383 ? 10.941 4.851 10.152 1.00 95.56 383 PRO A N 1
ATOM 2832 C CA . PRO A 1 383 ? 10.113 6.000 10.502 1.00 95.56 383 PRO A CA 1
ATOM 2833 C C . PRO A 1 383 ? 10.360 6.532 11.915 1.00 95.56 383 PRO A C 1
ATOM 2835 O O . PRO A 1 383 ? 10.047 7.687 12.193 1.00 95.56 383 PRO A O 1
ATOM 2838 N N . CYS A 1 384 ? 10.916 5.713 12.808 1.00 94.25 384 CYS A N 1
ATOM 2839 C CA . CYS A 1 384 ? 11.146 6.052 14.209 1.00 94.25 384 CYS A CA 1
ATOM 2840 C C . CYS A 1 384 ? 12.391 6.911 14.437 1.00 94.25 384 CYS A C 1
ATOM 2842 O O . CYS A 1 384 ? 13.309 6.525 15.167 1.00 94.25 384 CYS A O 1
ATOM 2844 N N . ILE A 1 385 ? 12.424 8.079 13.802 1.00 91.94 385 ILE A N 1
ATOM 2845 C CA . ILE A 1 385 ? 13.498 9.056 13.947 1.00 91.94 385 ILE A CA 1
ATOM 2846 C C . ILE A 1 385 ? 12.961 10.417 14.365 1.00 91.94 385 ILE A C 1
ATOM 2848 O O . ILE A 1 385 ? 11.834 10.792 14.035 1.00 91.94 385 ILE A O 1
ATOM 2852 N N . ASP A 1 386 ? 13.797 11.176 15.058 1.00 89.31 386 ASP A N 1
ATOM 2853 C CA . ASP A 1 386 ? 13.548 12.594 15.276 1.00 89.31 386 ASP A CA 1
ATOM 2854 C C . ASP A 1 386 ? 14.013 13.454 14.085 1.00 89.31 386 ASP A C 1
ATOM 2856 O O . ASP A 1 386 ? 14.503 12.954 13.062 1.00 89.31 386 ASP A O 1
ATOM 2860 N N . ASP A 1 387 ? 13.835 14.773 14.184 1.00 87.44 387 ASP A N 1
ATOM 2861 C CA . ASP A 1 387 ? 14.156 15.681 13.080 1.00 87.44 387 ASP A CA 1
ATOM 2862 C C . ASP A 1 387 ? 15.675 15.916 12.915 1.00 87.44 387 ASP A C 1
ATOM 2864 O O . ASP A 1 387 ? 16.127 16.316 11.833 1.00 87.44 387 ASP A O 1
ATOM 2868 N N . GLU A 1 388 ? 16.489 15.598 13.930 1.00 85.44 388 GLU A N 1
ATOM 2869 C CA . GLU A 1 388 ? 17.953 15.527 13.814 1.00 85.44 388 GLU A CA 1
ATOM 2870 C C . GLU A 1 388 ? 18.428 14.222 13.170 1.00 85.44 388 GLU A C 1
ATOM 2872 O O . GLU A 1 388 ? 19.519 14.178 12.580 1.00 85.44 388 GLU A O 1
ATOM 2877 N N . GLY A 1 389 ? 17.566 13.203 13.156 1.00 88.94 389 GLY A N 1
ATOM 2878 C CA . GLY A 1 389 ? 17.795 11.889 12.574 1.00 88.94 389 GLY A CA 1
ATOM 2879 C C . GLY A 1 389 ? 18.321 10.856 13.519 1.00 88.94 389 GLY A C 1
ATOM 2880 O O . GLY A 1 389 ? 18.908 9.878 13.050 1.00 88.94 389 GLY A O 1
ATOM 2881 N N . ASP A 1 390 ? 18.218 11.101 14.812 1.00 89.69 390 ASP A N 1
ATOM 2882 C CA . ASP A 1 390 ? 18.526 10.096 15.796 1.00 89.69 390 ASP A CA 1
ATOM 2883 C C . ASP A 1 390 ? 17.407 9.075 15.865 1.00 89.69 390 ASP A C 1
ATOM 2885 O O . ASP A 1 390 ? 16.233 9.371 15.647 1.00 89.69 390 ASP A O 1
ATOM 2889 N N . LEU A 1 391 ? 17.810 7.827 16.100 1.00 90.75 391 LEU A N 1
ATOM 2890 C CA . LEU A 1 391 ? 16.847 6.763 16.302 1.00 90.75 391 LEU A CA 1
ATOM 2891 C C . LEU A 1 391 ? 16.128 7.043 17.618 1.00 90.75 391 LEU A C 1
ATOM 2893 O O . LEU A 1 391 ? 16.771 7.226 18.653 1.00 90.75 391 LEU A O 1
ATOM 2897 N N . PHE A 1 392 ? 14.805 7.076 17.580 1.00 90.19 392 PHE A N 1
ATOM 2898 C CA . PHE A 1 392 ? 14.022 7.501 18.723 1.00 90.19 392 PHE A CA 1
ATOM 2899 C C . PHE A 1 392 ? 13.755 6.318 19.660 1.00 90.19 392 PHE A C 1
ATOM 2901 O O . PHE A 1 392 ? 12.782 5.574 19.525 1.00 90.19 392 PHE A O 1
ATOM 2908 N N . LEU A 1 393 ? 14.709 6.084 20.562 1.00 92.00 393 LEU A N 1
ATOM 2909 C CA . LEU A 1 393 ? 14.734 4.936 21.468 1.00 92.00 393 LEU A CA 1
ATOM 2910 C C . LEU A 1 393 ? 13.818 5.117 22.682 1.00 92.00 393 LEU A C 1
ATOM 2912 O O . LEU A 1 393 ? 13.559 6.229 23.146 1.00 92.00 393 LEU A O 1
ATOM 2916 N N . THR A 1 394 ? 13.388 3.995 23.254 1.00 92.44 394 THR A N 1
ATOM 2917 C CA . THR A 1 394 ? 12.550 3.963 24.456 1.00 92.44 394 THR A CA 1
ATOM 2918 C C . THR A 1 394 ? 13.206 4.722 25.609 1.00 92.44 394 THR A C 1
ATOM 2920 O O . THR A 1 394 ? 14.351 4.456 25.983 1.00 92.44 394 THR A O 1
ATOM 2923 N N . GLY A 1 395 ? 12.480 5.665 26.213 1.00 86.81 395 GLY A N 1
ATOM 2924 C CA . GLY A 1 395 ? 13.001 6.447 27.338 1.00 86.81 395 GLY A CA 1
ATOM 2925 C C . GLY A 1 395 ? 13.990 7.565 26.964 1.00 86.81 395 GLY A C 1
ATOM 2926 O O . GLY A 1 395 ? 14.430 8.289 27.861 1.00 86.81 395 GLY A O 1
ATOM 2927 N N . GLN A 1 396 ? 14.325 7.742 25.681 1.00 86.38 396 GLN A N 1
ATOM 2928 C CA . GLN A 1 396 ? 15.157 8.844 25.192 1.00 86.38 396 GLN A CA 1
ATOM 2929 C C . GLN A 1 396 ? 14.292 10.060 24.827 1.00 86.38 396 GLN A C 1
ATOM 2931 O O . GLN A 1 396 ? 13.191 9.911 24.308 1.00 86.38 396 GLN A O 1
ATOM 2936 N N . SER A 1 397 ? 14.775 11.272 25.115 1.00 85.00 397 SER A N 1
ATOM 2937 C CA . SER A 1 397 ? 14.144 12.493 24.603 1.00 85.00 397 SER A CA 1
ATOM 2938 C C . SER A 1 397 ? 14.545 12.694 23.147 1.00 85.00 397 SER A C 1
ATOM 2940 O O . SER A 1 397 ? 15.734 12.613 22.856 1.00 85.00 397 SER A O 1
ATOM 2942 N N . GLY A 1 398 ? 13.579 12.943 22.270 1.00 83.62 398 GLY A N 1
ATOM 2943 C CA . GLY A 1 398 ? 13.815 13.254 20.859 1.00 83.62 398 GLY A CA 1
ATOM 2944 C C . GLY A 1 398 ? 13.595 14.733 20.580 1.00 83.62 398 GLY A C 1
ATOM 2945 O O . GLY A 1 398 ? 12.825 15.381 21.300 1.00 83.62 398 GLY A O 1
ATOM 2946 N N . ASP A 1 399 ? 14.246 15.232 19.532 1.00 83.94 399 ASP A N 1
ATOM 2947 C CA . ASP A 1 399 ? 14.212 16.641 19.145 1.00 83.94 399 ASP A CA 1
ATOM 2948 C C . ASP A 1 399 ? 13.366 16.851 17.880 1.00 83.94 399 ASP A C 1
ATOM 2950 O O . ASP A 1 399 ? 13.728 16.452 16.769 1.00 83.94 399 ASP A O 1
ATOM 2954 N N . PHE A 1 400 ? 12.211 17.504 18.045 1.00 85.88 400 PHE A N 1
ATOM 2955 C CA . PHE A 1 400 ? 11.233 17.698 16.971 1.00 85.88 400 PHE A CA 1
ATOM 2956 C C . PHE A 1 400 ? 10.954 19.173 16.689 1.00 85.88 400 PHE A C 1
ATOM 2958 O O . PHE A 1 400 ? 10.892 20.013 17.594 1.00 85.88 400 PHE A O 1
ATOM 2965 N N . PHE A 1 401 ? 10.721 19.493 15.415 1.00 79.50 401 PHE A N 1
ATOM 2966 C CA . PHE A 1 401 ? 10.357 20.834 14.972 1.00 79.50 401 PHE A CA 1
ATOM 2967 C C . PHE A 1 401 ? 9.068 21.306 15.650 1.00 79.50 401 PHE A C 1
ATOM 2969 O O . PHE A 1 401 ? 8.020 20.679 15.560 1.00 79.50 401 PHE A O 1
ATOM 2976 N N . ASP A 1 402 ? 9.157 22.477 16.273 1.00 68.75 402 ASP A N 1
ATOM 2977 C CA . ASP A 1 402 ? 8.095 23.193 16.987 1.00 68.75 402 ASP A CA 1
ATOM 2978 C C . ASP A 1 402 ? 7.506 24.358 16.167 1.00 68.75 402 ASP A C 1
ATOM 2980 O O . ASP A 1 402 ? 6.722 25.159 16.668 1.00 68.75 402 ASP A O 1
ATOM 2984 N N . GLY A 1 403 ? 7.935 24.510 14.909 1.00 66.50 403 GLY A N 1
ATOM 2985 C CA . GLY A 1 403 ? 7.545 25.625 14.043 1.00 66.50 403 GLY A CA 1
ATOM 2986 C C . GLY A 1 403 ? 8.245 26.958 14.349 1.00 66.50 403 GLY A C 1
ATOM 2987 O O . GLY A 1 403 ? 7.978 27.951 13.664 1.00 66.50 403 GLY A O 1
ATOM 2988 N N . VAL A 1 404 ? 9.169 27.014 15.319 1.00 64.31 404 VAL A N 1
ATOM 2989 C CA . VAL A 1 404 ? 9.940 28.225 15.627 1.00 64.31 404 VAL A CA 1
ATOM 2990 C C . VAL A 1 404 ? 11.156 28.302 14.707 1.00 64.31 404 VAL A C 1
ATOM 2992 O O . VAL A 1 404 ? 12.016 27.424 14.678 1.00 64.31 404 VAL A O 1
ATOM 2995 N N . LEU A 1 405 ? 11.254 29.384 13.928 1.00 59.91 405 LEU A N 1
ATOM 2996 C CA . LEU A 1 405 ? 12.458 29.643 13.139 1.00 59.91 405 LEU A CA 1
ATOM 2997 C C . LEU A 1 405 ? 13.641 29.916 14.079 1.00 59.91 405 LEU A C 1
ATOM 2999 O O . LEU A 1 405 ? 13.481 30.717 15.005 1.00 59.91 405 LEU A O 1
ATOM 3003 N N . PRO A 1 406 ? 14.838 29.365 13.810 1.00 59.19 406 PRO A N 1
ATOM 3004 C CA . PRO A 1 406 ? 15.992 29.621 14.658 1.00 59.19 406 PRO A CA 1
ATOM 3005 C C . PRO A 1 406 ? 16.321 31.123 14.665 1.00 59.19 406 PRO A C 1
ATOM 3007 O O . PRO A 1 406 ? 16.523 31.746 13.618 1.00 59.19 406 PRO A O 1
ATOM 3010 N N . GLN A 1 407 ? 16.350 31.725 15.856 1.00 54.06 407 GLN A N 1
ATOM 3011 C CA . GLN A 1 407 ? 16.670 33.140 16.092 1.00 54.06 407 GLN A CA 1
ATOM 3012 C C . GLN A 1 407 ? 17.682 33.251 17.243 1.00 54.06 407 GLN A C 1
ATOM 3014 O O . GLN A 1 407 ? 17.763 32.354 18.077 1.00 54.06 407 GLN A O 1
ATOM 3019 N N . PRO A 1 408 ? 18.464 34.340 17.364 1.00 47.50 408 PRO A N 1
ATOM 3020 C CA . PRO A 1 408 ? 19.379 34.502 18.494 1.00 47.50 408 PRO A CA 1
ATOM 3021 C C . PRO A 1 408 ? 18.640 34.415 19.844 1.00 47.50 408 PRO A C 1
ATOM 3023 O O . PRO A 1 408 ? 17.899 35.330 20.205 1.00 47.50 408 PRO A O 1
ATOM 3026 N N . GLY A 1 409 ? 18.860 33.325 20.588 1.00 51.69 409 GLY A N 1
ATOM 3027 C CA . GLY A 1 409 ? 18.199 33.035 21.869 1.00 51.69 409 GLY A CA 1
ATOM 3028 C C . GLY A 1 409 ? 16.948 32.146 21.795 1.00 51.69 409 GLY A C 1
ATOM 3029 O O . GLY A 1 409 ? 16.344 31.924 22.840 1.00 51.69 409 GLY A O 1
ATOM 3030 N N . PHE A 1 410 ? 16.577 31.649 20.609 1.00 48.09 410 PHE A N 1
ATOM 3031 C CA . PHE A 1 410 ? 15.493 30.686 20.386 1.00 48.09 410 PHE A CA 1
ATOM 3032 C C . PHE A 1 410 ? 15.982 29.571 19.457 1.00 48.09 410 PHE A C 1
ATOM 3034 O O . PHE A 1 410 ? 16.357 29.827 18.309 1.00 48.09 410 PHE A O 1
ATOM 3041 N N . GLU A 1 411 ? 16.005 28.349 19.976 1.00 56.78 411 GLU A N 1
ATOM 3042 C CA . GLU A 1 411 ? 16.360 27.148 19.224 1.00 56.78 411 GLU A CA 1
ATOM 3043 C C . GLU A 1 411 ? 15.142 26.702 18.399 1.00 56.78 411 GLU A C 1
ATOM 3045 O O . GLU A 1 411 ? 14.009 26.833 18.849 1.00 56.78 411 GLU A O 1
ATOM 3050 N N . SER A 1 412 ? 15.368 26.257 17.163 1.00 60.00 412 SER A N 1
ATOM 3051 C CA . SER A 1 412 ? 14.388 25.466 16.411 1.00 60.00 412 SER A CA 1
ATOM 3052 C C . SER A 1 412 ? 14.595 24.021 16.839 1.00 60.00 412 SER A C 1
ATOM 3054 O O . SER A 1 412 ? 15.759 23.629 16.828 1.00 60.00 412 SER A O 1
ATOM 3056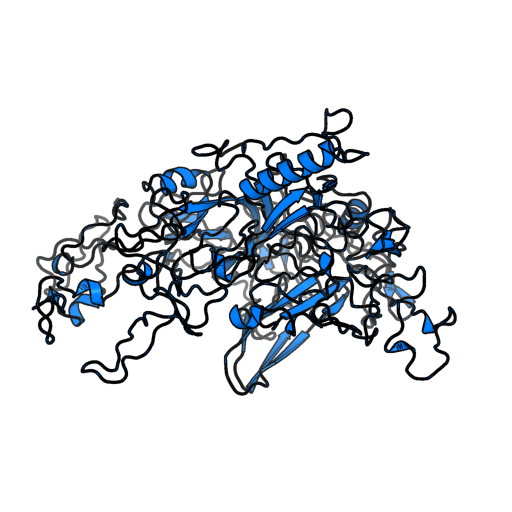 N N . LEU A 1 413 ? 13.531 23.276 17.159 1.00 68.81 413 LEU A N 1
ATOM 3057 C CA . LEU A 1 413 ? 13.532 21.945 17.814 1.00 68.81 413 LEU A CA 1
ATOM 3058 C C . LEU A 1 413 ? 13.247 21.966 19.334 1.00 68.81 413 LEU A C 1
ATOM 3060 O O . LEU A 1 413 ? 13.932 21.310 20.107 1.00 68.81 413 LEU A O 1
ATOM 3064 N N . THR A 1 414 ? 12.249 22.728 19.803 1.00 65.06 414 THR A N 1
ATOM 3065 C CA . THR A 1 414 ? 11.899 22.726 21.244 1.00 65.06 414 THR A CA 1
ATOM 3066 C C . THR A 1 414 ? 10.812 21.723 21.638 1.00 65.06 414 THR A C 1
ATOM 3068 O O . THR A 1 414 ? 10.516 21.581 22.829 1.00 65.06 414 THR A O 1
ATOM 3071 N N . THR A 1 415 ? 10.223 21.007 20.672 1.00 73.75 415 THR A N 1
ATOM 3072 C CA . THR A 1 415 ? 9.285 19.925 20.983 1.00 73.75 415 THR A CA 1
ATOM 3073 C C . THR A 1 415 ? 10.082 18.717 21.443 1.00 73.75 415 THR A C 1
ATOM 3075 O O . THR A 1 415 ? 10.720 18.045 20.637 1.00 73.75 415 THR A O 1
ATOM 3078 N N . VAL A 1 416 ? 10.018 18.457 22.747 1.00 72.69 416 VAL A N 1
ATOM 3079 C CA . VAL A 1 416 ? 10.681 17.330 23.403 1.00 72.69 416 VAL A CA 1
ATOM 3080 C C . VAL A 1 416 ? 9.648 16.328 23.898 1.00 72.69 416 VAL A C 1
ATOM 3082 O O . VAL A 1 416 ? 8.617 16.696 24.465 1.00 72.69 416 VAL A O 1
ATOM 3085 N N . GLY A 1 417 ? 9.935 15.048 23.701 1.00 74.56 417 GLY A N 1
ATOM 3086 C CA . GLY A 1 417 ? 9.077 13.952 24.130 1.00 74.56 417 GLY A CA 1
ATOM 3087 C C . GLY A 1 417 ? 9.882 12.690 24.357 1.00 74.56 417 GLY A C 1
ATOM 3088 O O . GLY A 1 417 ? 10.957 12.526 23.787 1.00 74.56 417 GLY A O 1
ATOM 3089 N N . THR A 1 418 ? 9.367 11.808 25.207 1.00 82.31 418 THR A N 1
ATOM 3090 C CA . THR A 1 418 ? 9.999 10.527 25.519 1.00 82.31 418 THR A CA 1
ATOM 3091 C C . THR A 1 418 ? 9.014 9.403 25.219 1.00 82.31 418 THR A C 1
ATOM 3093 O O . THR A 1 418 ? 7.941 9.399 25.831 1.00 82.31 418 THR A O 1
ATOM 3096 N N . PRO A 1 419 ? 9.346 8.463 24.316 1.00 86.50 419 PRO A N 1
ATOM 3097 C CA . PRO A 1 419 ? 8.437 7.408 23.926 1.00 86.50 419 PRO A CA 1
ATOM 3098 C C . PRO A 1 419 ? 8.478 6.301 24.979 1.00 86.50 419 PRO A C 1
ATOM 3100 O O . PRO A 1 419 ? 9.546 5.920 25.474 1.00 86.50 419 PRO A O 1
ATOM 3103 N N . GLU A 1 420 ? 7.303 5.780 25.320 1.00 87.31 420 GLU A N 1
ATOM 3104 C CA . GLU A 1 420 ? 7.197 4.525 26.069 1.00 87.31 420 GLU A CA 1
ATOM 3105 C C . GLU A 1 420 ? 7.521 3.335 25.160 1.00 87.31 420 GLU A C 1
ATOM 3107 O O . GLU A 1 420 ? 8.139 2.368 25.601 1.00 87.31 420 GLU A O 1
ATOM 3112 N N . PHE A 1 421 ? 7.162 3.452 23.881 1.00 94.00 421 PHE A N 1
ATOM 3113 C CA . PHE A 1 421 ? 7.437 2.471 22.844 1.00 94.00 421 PHE A CA 1
ATOM 3114 C C . PHE A 1 421 ? 8.293 3.116 21.752 1.00 94.00 421 PHE A C 1
ATOM 3116 O O . PHE A 1 421 ? 7.766 3.742 20.836 1.00 94.00 421 PHE A O 1
ATOM 3123 N N . GLY A 1 422 ? 9.619 3.021 21.881 1.00 94.50 422 GLY A N 1
ATOM 3124 C CA . GLY A 1 422 ? 10.571 3.548 20.896 1.00 94.50 422 GLY A CA 1
ATOM 3125 C C . GLY A 1 422 ? 10.956 2.527 19.822 1.00 94.50 422 GLY A C 1
ATOM 3126 O O . GLY A 1 422 ? 10.427 1.418 19.767 1.00 94.50 422 GLY A O 1
ATOM 3127 N N . ALA A 1 423 ? 11.923 2.873 18.970 1.00 94.56 423 ALA A N 1
ATOM 3128 C CA . ALA A 1 423 ? 12.354 2.019 17.858 1.00 94.56 423 ALA A CA 1
ATOM 3129 C C . ALA A 1 423 ? 12.903 0.640 18.296 1.00 94.56 423 ALA A C 1
ATOM 3131 O O . ALA A 1 423 ? 12.791 -0.347 17.568 1.00 94.56 423 ALA A O 1
ATOM 3132 N N . ASP A 1 424 ? 13.507 0.548 19.479 1.00 94.44 424 ASP A N 1
ATOM 3133 C CA . ASP A 1 424 ? 14.061 -0.691 20.037 1.00 94.44 424 ASP A CA 1
ATOM 3134 C C . ASP A 1 424 ? 13.009 -1.608 20.674 1.00 94.44 424 ASP A C 1
ATOM 3136 O O . ASP A 1 424 ? 13.220 -2.819 20.768 1.00 94.44 424 ASP A O 1
ATOM 3140 N N . ALA A 1 425 ? 11.880 -1.040 21.096 1.00 95.00 425 ALA A N 1
ATOM 3141 C CA . ALA A 1 425 ? 10.766 -1.747 21.713 1.00 95.00 425 ALA A CA 1
ATOM 3142 C C . ALA A 1 425 ? 9.432 -1.141 21.236 1.00 95.00 425 ALA A C 1
ATOM 3144 O O . ALA A 1 425 ? 8.715 -0.522 22.027 1.00 95.00 425 ALA A O 1
ATOM 3145 N N . PRO A 1 426 ? 9.096 -1.291 19.940 1.00 96.06 426 PRO A N 1
ATOM 3146 C CA . PRO A 1 426 ? 7.896 -0.692 19.377 1.00 96.06 426 PRO A CA 1
ATOM 3147 C C . PRO A 1 426 ? 6.640 -1.333 19.968 1.00 96.06 426 PRO A C 1
ATOM 3149 O O . PRO A 1 426 ? 6.637 -2.487 20.406 1.00 96.06 426 PRO A O 1
ATOM 3152 N N . ARG A 1 427 ? 5.538 -0.593 19.921 1.00 95.81 427 ARG A N 1
ATOM 3153 C CA . ARG A 1 427 ? 4.210 -1.085 20.257 1.00 95.81 427 ARG A CA 1
ATOM 3154 C C . ARG A 1 427 ? 3.781 -2.100 19.197 1.00 95.81 427 ARG A C 1
ATOM 3156 O O . ARG A 1 427 ? 3.736 -1.770 18.018 1.00 95.81 427 ARG A O 1
ATOM 3163 N N . VAL A 1 428 ? 3.471 -3.332 19.584 1.00 96.69 428 VAL A N 1
ATOM 3164 C CA . VAL A 1 428 ? 3.172 -4.421 18.645 1.00 96.69 428 VAL A CA 1
ATOM 3165 C C . VAL A 1 428 ? 1.678 -4.707 18.618 1.00 96.69 428 VAL A C 1
ATOM 3167 O O . VAL A 1 428 ? 1.078 -5.002 19.648 1.00 96.69 428 VAL A O 1
ATOM 3170 N N . TYR A 1 429 ? 1.103 -4.696 17.419 1.00 97.81 429 TYR A N 1
ATOM 3171 C CA . TYR A 1 429 ? -0.247 -5.179 17.150 1.00 97.81 429 TYR A CA 1
ATOM 3172 C C . TYR A 1 429 ? -0.177 -6.374 16.207 1.00 97.81 429 TYR A C 1
ATOM 3174 O O . TYR A 1 429 ? 0.389 -6.275 15.120 1.00 97.81 429 TYR A O 1
ATOM 3182 N N . LYS A 1 430 ? -0.748 -7.507 16.621 1.00 98.06 430 LYS A N 1
ATOM 3183 C CA . LYS A 1 430 ? -0.842 -8.726 15.809 1.00 98.06 430 LYS A CA 1
ATOM 3184 C C . LYS A 1 430 ? -2.303 -8.990 15.508 1.00 98.06 430 LYS A C 1
ATOM 3186 O O . LYS A 1 430 ? -3.062 -9.383 16.399 1.00 98.06 430 LYS A O 1
ATOM 3191 N N . ALA A 1 431 ? -2.691 -8.737 14.268 1.00 97.50 431 ALA A N 1
ATOM 3192 C CA . ALA A 1 431 ? -4.071 -8.852 13.844 1.00 97.50 431 ALA A CA 1
ATOM 3193 C C . ALA A 1 431 ? -4.197 -9.720 12.598 1.00 97.50 431 ALA A C 1
ATOM 3195 O O . ALA A 1 431 ? -3.299 -9.794 11.757 1.00 97.50 431 ALA A O 1
ATOM 3196 N N . ALA A 1 432 ? -5.354 -10.355 12.483 1.00 97.50 432 ALA A N 1
ATOM 3197 C CA . ALA A 1 432 ? -5.739 -11.146 11.342 1.00 97.50 432 ALA A CA 1
ATOM 3198 C C . ALA A 1 432 ? -7.016 -10.594 10.716 1.00 97.50 432 ALA A C 1
ATOM 3200 O O . ALA A 1 432 ? -7.934 -10.158 11.416 1.00 97.50 432 ALA A O 1
ATOM 3201 N N . VAL A 1 433 ? -7.094 -10.674 9.393 1.00 97.19 433 VAL A N 1
ATOM 3202 C CA . VAL A 1 433 ? -8.342 -10.452 8.668 1.00 97.19 433 VAL A CA 1
ATOM 3203 C C . VAL A 1 433 ? -9.092 -11.766 8.560 1.00 97.19 433 VAL A C 1
ATOM 3205 O O . VAL A 1 433 ? -8.544 -12.752 8.068 1.00 97.19 433 VAL A O 1
ATOM 3208 N N . ILE A 1 434 ? -10.351 -11.779 8.992 1.00 95.56 434 ILE A N 1
ATOM 3209 C CA . ILE A 1 434 ? -11.218 -12.960 8.948 1.00 95.56 434 ILE A CA 1
ATOM 3210 C C . ILE A 1 434 ? -12.490 -12.679 8.156 1.00 95.56 434 ILE A C 1
ATOM 3212 O O . ILE A 1 434 ? -12.991 -11.557 8.172 1.00 95.56 434 ILE A O 1
ATOM 3216 N N . GLN A 1 435 ? -13.043 -13.716 7.523 1.00 94.88 435 GLN A N 1
ATOM 3217 C CA . GLN A 1 435 ? -14.399 -13.705 6.973 1.00 94.88 435 GLN A CA 1
ATOM 3218 C C . GLN A 1 435 ? -15.346 -14.428 7.938 1.00 94.88 435 GLN A C 1
ATOM 3220 O O . GLN A 1 435 ? -15.025 -15.520 8.404 1.00 94.88 435 GLN A O 1
ATOM 3225 N N . THR A 1 436 ? -16.495 -13.835 8.262 1.00 92.75 436 THR A N 1
ATOM 3226 C CA . THR A 1 436 ? -17.474 -14.441 9.176 1.00 92.75 436 THR A CA 1
ATOM 3227 C C . THR A 1 436 ? -18.894 -13.920 8.947 1.00 92.75 436 THR A C 1
ATOM 3229 O O . THR A 1 436 ? -19.106 -12.857 8.370 1.00 92.75 436 THR A O 1
ATOM 3232 N N . ASP A 1 437 ? -19.885 -14.669 9.432 1.00 93.25 437 ASP A N 1
ATOM 3233 C CA . ASP A 1 437 ? -21.288 -14.264 9.440 1.00 93.25 437 ASP A CA 1
ATOM 3234 C C . ASP A 1 437 ? -21.596 -13.332 10.621 1.00 93.25 437 ASP A C 1
ATOM 3236 O O . ASP A 1 437 ? -21.718 -13.774 11.775 1.00 93.25 437 ASP A O 1
ATOM 3240 N N . VAL A 1 438 ? -21.747 -12.038 10.324 1.00 91.19 438 VAL A N 1
ATOM 3241 C CA . VAL A 1 438 ? -22.016 -10.993 11.319 1.00 91.19 438 VAL A CA 1
ATOM 3242 C C . VAL A 1 438 ? -23.494 -10.643 11.371 1.00 91.19 438 VAL A C 1
ATOM 3244 O O . VAL A 1 438 ? -24.081 -10.236 10.375 1.00 91.19 438 VAL A O 1
ATOM 3247 N N . VAL A 1 439 ? -24.085 -10.723 12.569 1.00 88.94 439 VAL A N 1
ATOM 3248 C CA . VAL A 1 439 ? -25.443 -10.221 12.831 1.00 88.94 439 VAL A CA 1
ATOM 3249 C C . VAL A 1 439 ? -25.395 -8.750 13.240 1.00 88.94 439 VAL A C 1
ATOM 3251 O O . VAL A 1 439 ? -24.865 -8.402 14.293 1.00 88.94 439 VAL A O 1
ATOM 3254 N N . LEU A 1 440 ? -26.015 -7.901 12.427 1.00 87.38 440 LEU A N 1
ATOM 3255 C CA . LEU A 1 440 ? -25.926 -6.443 12.484 1.00 87.38 440 LEU A CA 1
ATOM 3256 C C . LEU A 1 440 ? -27.018 -5.807 13.355 1.00 87.38 440 LEU A C 1
ATOM 3258 O O . LEU A 1 440 ? -26.895 -4.652 13.753 1.00 87.38 440 LEU A O 1
ATOM 3262 N N . ASN A 1 441 ? -28.120 -6.509 13.643 1.00 82.12 441 ASN A N 1
ATOM 3263 C CA . ASN A 1 441 ? -29.214 -5.944 14.438 1.00 82.12 441 ASN A CA 1
ATOM 3264 C C . ASN A 1 441 ? -30.050 -6.983 15.194 1.00 82.12 441 ASN A C 1
ATOM 3266 O O . ASN A 1 441 ? -29.963 -8.186 14.945 1.00 82.12 441 ASN A O 1
ATOM 3270 N N . LYS A 1 442 ? -30.924 -6.509 16.091 1.00 75.38 442 LYS A N 1
ATOM 3271 C CA . LYS A 1 442 ? -31.828 -7.362 16.889 1.00 75.38 442 LYS A CA 1
ATOM 3272 C C . LYS A 1 442 ? -32.850 -8.146 16.081 1.00 75.38 442 LYS A C 1
ATOM 3274 O O . LYS A 1 442 ? -33.292 -9.193 16.538 1.00 75.38 442 LYS A O 1
ATOM 3279 N N . THR A 1 443 ? -33.218 -7.672 14.891 1.00 77.25 443 THR A N 1
ATOM 3280 C CA . THR A 1 443 ? -34.106 -8.440 14.010 1.00 77.25 443 THR A CA 1
ATOM 3281 C C . THR A 1 443 ? -33.408 -9.626 13.360 1.00 77.25 443 THR A C 1
ATOM 3283 O O . THR A 1 443 ? -34.099 -10.461 12.794 1.00 77.25 443 THR A O 1
ATOM 3286 N N . GLY A 1 444 ? -32.078 -9.719 13.471 1.00 82.69 444 GLY A N 1
ATOM 3287 C CA . GLY A 1 444 ? -31.267 -10.797 12.923 1.00 82.69 444 GLY A CA 1
ATOM 3288 C C . GLY A 1 444 ? -30.769 -10.534 11.504 1.00 82.69 444 GLY A C 1
ATOM 3289 O O . GLY A 1 444 ? -30.412 -11.492 10.825 1.00 82.69 444 GLY A O 1
ATOM 3290 N N . TYR A 1 445 ? -30.776 -9.279 11.033 1.00 90.69 445 TYR A N 1
ATOM 3291 C CA . TYR A 1 445 ? -30.130 -8.961 9.758 1.00 90.69 445 TYR A CA 1
ATOM 3292 C C . TYR A 1 445 ? -28.655 -9.290 9.869 1.00 90.69 445 TYR A C 1
ATOM 3294 O O . TYR A 1 445 ? -28.032 -8.966 10.882 1.00 90.69 445 TYR A O 1
ATOM 3302 N N . HIS A 1 446 ? -28.119 -9.947 8.855 1.00 93.12 446 HIS A N 1
ATOM 3303 C CA . HIS A 1 446 ? -26.776 -10.491 8.918 1.00 93.12 446 HIS A CA 1
ATOM 3304 C C . HIS A 1 446 ? -26.099 -10.472 7.559 1.00 93.12 446 HIS A C 1
ATOM 3306 O O . HIS A 1 446 ? -26.769 -10.354 6.532 1.00 93.12 446 HIS A O 1
ATOM 3312 N N . PHE A 1 447 ? -24.777 -10.577 7.552 1.00 95.50 447 PHE A N 1
ATOM 3313 C CA . PHE A 1 447 ? -24.007 -10.657 6.325 1.00 95.50 447 PHE A CA 1
ATOM 3314 C C . PHE A 1 447 ? -22.962 -11.775 6.417 1.00 95.50 447 PHE A C 1
ATOM 3316 O O . PHE A 1 447 ? -22.102 -11.712 7.298 1.00 95.50 447 PHE A O 1
ATOM 3323 N N . PRO A 1 448 ? -23.031 -12.800 5.542 1.00 94.75 448 PRO A N 1
ATOM 3324 C CA . PRO A 1 448 ? -22.217 -14.007 5.677 1.00 94.75 448 PRO A CA 1
ATOM 3325 C C . PRO A 1 448 ? -20.788 -13.863 5.127 1.00 94.75 448 PRO A C 1
ATOM 3327 O O . PRO A 1 448 ? -19.940 -14.695 5.434 1.00 94.75 448 PRO A O 1
ATOM 3330 N N . GLN A 1 449 ? -20.515 -12.817 4.338 1.00 95.00 449 GLN A N 1
ATOM 3331 C CA . GLN A 1 449 ? -19.184 -12.505 3.799 1.00 95.00 449 GLN A CA 1
ATOM 3332 C C . GLN A 1 449 ? -18.545 -11.287 4.490 1.00 95.00 449 GLN A C 1
ATOM 3334 O O . GLN A 1 449 ? -17.733 -10.600 3.875 1.00 95.00 449 GLN A O 1
ATOM 3339 N N . GLN A 1 450 ? -18.915 -10.976 5.742 1.00 94.50 450 GLN A N 1
ATOM 3340 C CA . GLN A 1 450 ? -18.310 -9.846 6.455 1.00 94.50 450 GLN A CA 1
ATOM 3341 C C . GLN A 1 450 ? -16.818 -10.113 6.639 1.00 94.50 450 GLN A C 1
ATOM 3343 O O . GLN A 1 450 ? -16.446 -11.176 7.142 1.00 94.50 450 GLN A O 1
ATOM 3348 N N . ARG A 1 451 ? -15.976 -9.142 6.284 1.00 94.19 451 ARG A N 1
ATOM 3349 C CA . ARG A 1 451 ? -14.530 -9.200 6.491 1.00 94.19 451 ARG A CA 1
ATOM 3350 C C . ARG A 1 451 ? -14.129 -8.133 7.491 1.00 94.19 451 ARG A C 1
ATOM 3352 O O . ARG A 1 451 ? -14.389 -6.960 7.269 1.00 94.19 451 ARG A O 1
ATOM 3359 N N . ILE A 1 452 ? -13.538 -8.547 8.604 1.00 94.19 452 ILE A N 1
ATOM 3360 C CA . ILE A 1 452 ? -13.139 -7.644 9.691 1.00 94.19 452 ILE A CA 1
ATOM 3361 C C . ILE A 1 452 ? -11.733 -7.970 10.168 1.00 94.19 452 ILE A C 1
ATOM 3363 O O . ILE A 1 452 ? -11.276 -9.113 10.070 1.00 94.19 452 ILE A O 1
ATOM 3367 N N . ILE A 1 453 ? -11.074 -6.958 10.721 1.00 96.19 453 ILE A N 1
ATOM 3368 C CA . ILE A 1 453 ? -9.778 -7.103 11.374 1.00 96.19 453 ILE A CA 1
ATOM 3369 C C . ILE A 1 453 ? -10.023 -7.460 12.839 1.00 96.19 453 ILE A C 1
ATOM 3371 O O . ILE A 1 453 ? -10.863 -6.861 13.511 1.00 96.19 453 ILE A O 1
ATOM 3375 N N . VAL A 1 454 ? -9.314 -8.466 13.339 1.00 96.12 454 VAL A N 1
ATOM 3376 C CA . VAL A 1 454 ? -9.432 -8.936 14.720 1.00 96.12 454 VAL A CA 1
ATOM 3377 C C . VAL A 1 454 ? -8.045 -9.292 15.236 1.00 96.12 454 VAL A C 1
ATOM 3379 O O . VAL A 1 454 ? -7.232 -9.858 14.511 1.00 96.12 454 VAL A O 1
ATOM 3382 N N . LEU A 1 455 ? -7.761 -8.984 16.499 1.00 97.69 455 LEU A N 1
ATOM 3383 C CA . LEU A 1 455 ? -6.518 -9.410 17.138 1.00 97.69 455 LEU A CA 1
ATOM 3384 C C . LEU A 1 455 ? -6.396 -10.935 17.166 1.00 97.69 455 LEU A C 1
ATOM 3386 O O . LEU A 1 455 ? -7.403 -11.636 17.287 1.00 97.69 455 LEU A O 1
ATOM 3390 N N . ASN A 1 456 ? -5.167 -11.447 17.104 1.00 97.75 456 ASN A N 1
ATOM 3391 C CA . ASN A 1 456 ? -4.913 -12.883 16.987 1.00 97.75 456 ASN A CA 1
ATOM 3392 C C . ASN A 1 456 ? -5.640 -13.717 18.055 1.00 97.75 456 ASN A C 1
ATOM 3394 O O . ASN A 1 456 ? -6.282 -14.715 17.719 1.00 97.75 456 ASN A O 1
ATOM 3398 N N . GLU A 1 457 ? -5.602 -13.308 19.327 1.00 96.94 457 GLU A N 1
ATOM 3399 C CA . GLU A 1 457 ? -6.279 -14.039 20.407 1.00 96.94 457 GLU A CA 1
ATOM 3400 C C . GLU A 1 457 ? -7.813 -13.887 20.386 1.00 96.94 457 GLU A C 1
ATOM 3402 O O . GLU A 1 457 ? -8.521 -14.704 20.977 1.00 96.94 457 GLU A O 1
ATOM 3407 N N . ASP A 1 458 ? -8.345 -12.886 19.678 1.00 96.81 458 ASP A N 1
ATOM 3408 C CA . ASP A 1 458 ? -9.783 -12.607 19.579 1.00 96.81 458 ASP A CA 1
ATOM 3409 C C . ASP A 1 458 ? -10.449 -13.254 18.350 1.00 96.81 458 ASP A C 1
ATOM 3411 O O . ASP A 1 458 ? -11.683 -13.267 18.267 1.00 96.81 458 ASP A O 1
ATOM 3415 N N . VAL A 1 459 ? -9.674 -13.849 17.432 1.00 96.44 459 VAL A N 1
ATOM 3416 C CA . VAL A 1 459 ? -10.190 -14.554 16.243 1.00 96.44 459 VAL A CA 1
ATOM 3417 C C . VAL A 1 459 ? -11.150 -15.678 16.636 1.00 96.44 459 VAL A C 1
ATOM 3419 O O . VAL A 1 459 ? -12.314 -15.658 16.235 1.00 96.44 459 VAL A O 1
ATOM 3422 N N . ALA A 1 460 ? -10.704 -16.636 17.455 1.00 94.38 460 ALA A N 1
ATOM 3423 C CA . ALA A 1 460 ? -11.542 -17.769 17.852 1.00 94.38 460 ALA A CA 1
ATOM 3424 C C . ALA A 1 460 ? -12.802 -17.327 18.632 1.00 94.38 460 ALA A C 1
ATOM 3426 O O . ALA A 1 460 ? -13.899 -17.712 18.228 1.00 94.38 460 ALA A O 1
ATOM 3427 N N . PRO A 1 461 ? -12.716 -16.448 19.657 1.00 93.38 461 PRO A N 1
ATOM 3428 C CA . PRO A 1 461 ? -13.902 -15.910 20.323 1.00 93.38 461 PRO A CA 1
ATOM 3429 C C . PRO A 1 461 ? -14.908 -15.223 19.389 1.00 93.38 461 PRO A C 1
ATOM 3431 O O . PRO A 1 461 ? -16.118 -15.334 19.615 1.00 93.38 461 PRO A O 1
ATOM 3434 N N . THR A 1 462 ? -14.424 -14.519 18.361 1.00 92.06 462 THR A N 1
ATOM 3435 C CA . THR A 1 462 ? -15.269 -13.811 17.386 1.00 92.06 462 THR A CA 1
ATOM 3436 C C . THR A 1 462 ? -15.961 -14.794 16.436 1.00 92.06 462 THR A C 1
ATOM 3438 O O . THR A 1 462 ? -17.171 -14.687 16.229 1.00 92.06 462 THR A O 1
ATOM 3441 N N . LEU A 1 463 ? -15.240 -15.801 15.927 1.00 91.12 463 LEU A N 1
ATOM 3442 C CA . LEU A 1 463 ? -15.806 -16.869 15.088 1.00 91.12 463 LEU A CA 1
ATOM 3443 C C . LEU A 1 463 ? -16.828 -17.727 15.849 1.00 91.12 463 LEU A C 1
ATOM 3445 O O . LEU A 1 463 ? -17.905 -18.014 15.329 1.00 91.12 463 LEU A O 1
ATOM 3449 N N . ASP A 1 464 ? -16.550 -18.044 17.115 1.00 89.88 464 ASP A N 1
ATOM 3450 C CA . ASP A 1 464 ? -17.455 -18.797 17.995 1.00 89.88 464 ASP A CA 1
ATOM 3451 C C . ASP A 1 464 ? -18.664 -17.965 18.474 1.00 89.88 464 ASP A C 1
ATOM 3453 O O . ASP A 1 464 ? -19.503 -18.451 19.239 1.00 89.88 464 ASP A O 1
ATOM 3457 N N . LYS A 1 465 ? -18.760 -16.693 18.054 1.00 86.31 465 LYS A N 1
ATOM 3458 C CA . LYS A 1 465 ? -19.796 -15.723 18.453 1.00 86.31 465 LYS A CA 1
ATOM 3459 C C . LYS A 1 465 ? -19.878 -15.506 19.976 1.00 86.31 465 LYS A C 1
ATOM 3461 O O . LYS A 1 465 ? -20.914 -15.089 20.498 1.00 86.31 465 LYS A O 1
ATOM 3466 N N . THR A 1 466 ? -18.783 -15.757 20.701 1.00 87.38 466 THR A N 1
ATOM 3467 C CA . THR A 1 466 ? -18.662 -15.495 22.151 1.00 87.38 466 THR A CA 1
ATOM 3468 C C . THR A 1 466 ? -18.180 -14.075 22.445 1.00 87.38 466 THR A C 1
ATOM 3470 O O . THR A 1 466 ? -18.504 -13.524 23.499 1.00 87.38 466 THR A O 1
ATOM 3473 N N . ARG A 1 467 ? -17.484 -13.460 21.482 1.00 86.56 467 ARG A N 1
ATOM 3474 C CA . ARG A 1 467 ? -17.183 -12.029 21.411 1.00 86.56 467 ARG A CA 1
ATOM 3475 C C . ARG A 1 467 ? -18.029 -11.406 20.290 1.00 86.56 467 ARG A C 1
ATOM 3477 O O . ARG A 1 467 ? -18.059 -11.964 19.192 1.00 86.56 467 ARG A O 1
ATOM 3484 N N . PRO A 1 468 ? -18.749 -10.296 20.533 1.00 82.88 468 PRO A N 1
ATOM 3485 C CA . PRO A 1 468 ? -19.429 -9.592 19.455 1.00 82.88 468 PRO A CA 1
ATOM 3486 C C . PRO A 1 468 ? -18.420 -8.983 18.467 1.00 82.88 468 PRO A C 1
ATOM 3488 O O . PRO A 1 468 ? -17.318 -8.618 18.879 1.00 82.88 468 PRO A O 1
ATOM 3491 N N . PRO A 1 469 ? -18.787 -8.830 17.185 1.00 84.75 469 PRO A N 1
ATOM 3492 C CA . PRO A 1 469 ? -17.991 -8.060 16.247 1.00 84.75 469 PRO A CA 1
ATOM 3493 C C . PRO A 1 469 ? -17.975 -6.604 16.703 1.00 84.75 469 PRO A C 1
ATOM 3495 O O . PRO A 1 469 ? -19.005 -6.034 17.069 1.00 84.75 469 PRO A O 1
ATOM 3498 N N . GLU A 1 470 ? -16.785 -6.030 16.693 1.00 87.50 470 GLU A N 1
ATOM 3499 C CA . GLU A 1 470 ? -16.521 -4.639 17.032 1.00 87.50 470 GLU A CA 1
ATOM 3500 C C . GLU A 1 470 ? -15.427 -4.136 16.092 1.00 87.50 470 GLU A C 1
ATOM 3502 O O . GLU A 1 470 ? -14.574 -4.948 15.713 1.00 87.50 470 GLU A O 1
ATOM 3507 N N . PRO A 1 471 ? -15.432 -2.839 15.742 1.00 88.75 471 PRO A N 1
ATOM 3508 C CA . PRO A 1 471 ? -14.365 -2.227 14.963 1.00 88.75 471 PRO A CA 1
ATOM 3509 C C . PRO A 1 471 ? -13.003 -2.488 15.585 1.00 88.75 471 PRO A C 1
ATOM 3511 O O . PRO A 1 471 ? -12.856 -2.455 16.815 1.00 88.75 471 PRO A O 1
ATOM 3514 N N . PHE A 1 472 ? -11.995 -2.713 14.749 1.00 94.00 472 PHE A N 1
ATOM 3515 C CA . PHE A 1 472 ? -10.637 -2.812 15.248 1.00 94.00 472 PHE A CA 1
ATOM 3516 C C . PHE A 1 472 ? -10.084 -1.413 15.510 1.00 94.00 472 PHE A C 1
ATOM 3518 O O . PHE A 1 472 ? -9.882 -0.623 14.592 1.00 94.00 472 PHE A O 1
ATOM 3525 N N . VAL A 1 473 ? -9.871 -1.107 16.789 1.00 93.69 473 VAL A N 1
ATOM 3526 C CA . VAL A 1 473 ? -9.349 0.186 17.237 1.00 93.69 473 VAL A CA 1
ATOM 3527 C C . VAL A 1 473 ? -7.933 -0.004 17.759 1.00 93.69 473 VAL A C 1
ATOM 3529 O O . VAL A 1 473 ? -7.731 -0.558 18.841 1.00 93.69 473 VAL A O 1
ATOM 3532 N N . ILE A 1 474 ? -6.960 0.466 16.990 1.00 94.94 474 ILE A N 1
ATOM 3533 C CA . ILE A 1 474 ? -5.556 0.568 17.380 1.00 94.94 474 ILE A CA 1
ATOM 3534 C C . ILE A 1 474 ? -5.394 1.874 18.158 1.00 94.94 474 ILE A C 1
ATOM 3536 O O . ILE A 1 474 ? -5.884 2.921 17.740 1.00 94.94 474 ILE A O 1
ATOM 3540 N N . ARG A 1 475 ? -4.701 1.835 19.294 1.00 93.19 475 ARG A N 1
ATOM 3541 C CA . ARG A 1 475 ? -4.367 3.044 20.056 1.00 93.19 475 ARG A CA 1
ATOM 3542 C C . ARG A 1 475 ? -2.860 3.192 20.154 1.00 93.19 475 ARG A C 1
ATOM 3544 O O . ARG A 1 475 ? -2.172 2.233 20.504 1.00 93.19 475 ARG A O 1
ATOM 3551 N N . LEU A 1 476 ? -2.347 4.369 19.834 1.00 93.44 476 LEU A N 1
ATOM 3552 C CA . LEU A 1 476 ? -0.947 4.737 20.041 1.00 93.44 476 LEU A CA 1
ATOM 3553 C C . LEU A 1 476 ? -0.922 6.018 20.872 1.00 93.44 476 LEU A C 1
ATOM 3555 O O . LEU A 1 476 ? -1.869 6.797 20.827 1.00 93.44 476 LEU A O 1
ATOM 3559 N N . ASN A 1 477 ? 0.156 6.260 21.601 1.00 90.38 477 ASN A N 1
ATOM 3560 C CA . ASN A 1 477 ? 0.427 7.590 22.129 1.00 90.38 477 ASN A CA 1
ATOM 3561 C C . ASN A 1 477 ? 1.209 8.407 21.088 1.00 90.38 477 ASN A C 1
ATOM 3563 O O . ASN A 1 477 ? 1.940 7.844 20.270 1.00 90.38 477 ASN A O 1
ATOM 3567 N N . THR A 1 478 ? 1.111 9.737 21.133 1.00 88.56 478 THR A N 1
ATOM 3568 C CA . THR A 1 478 ? 2.092 10.616 20.480 1.00 88.56 478 THR A CA 1
ATOM 3569 C C . THR A 1 478 ? 3.502 10.138 20.836 1.00 88.56 478 THR A C 1
ATOM 3571 O O . THR A 1 478 ? 3.734 9.793 21.997 1.00 88.56 478 THR A O 1
ATOM 3574 N N . PHE A 1 479 ? 4.428 10.144 19.868 1.00 90.00 479 PHE A N 1
ATOM 3575 C CA . PHE A 1 479 ? 5.801 9.620 19.967 1.00 90.00 479 PHE A CA 1
ATOM 3576 C C . PHE A 1 479 ? 5.949 8.096 19.865 1.00 90.00 479 PHE A C 1
ATOM 3578 O O . PHE A 1 479 ? 7.079 7.636 19.708 1.00 90.00 479 PHE A O 1
ATOM 3585 N N . ASP A 1 480 ? 4.872 7.308 19.924 1.00 92.81 480 ASP A N 1
ATOM 3586 C CA . ASP A 1 480 ? 5.002 5.854 19.832 1.00 92.81 480 ASP A CA 1
ATOM 3587 C C . ASP A 1 480 ? 5.475 5.416 18.438 1.00 92.81 480 ASP A C 1
ATOM 3589 O O . ASP A 1 480 ? 4.964 5.827 17.390 1.00 92.81 480 ASP A O 1
ATOM 3593 N N . CYS A 1 481 ? 6.421 4.489 18.460 1.00 95.62 481 CYS A N 1
ATOM 3594 C CA . CYS A 1 481 ? 6.729 3.588 17.369 1.00 95.62 481 CYS A CA 1
ATOM 3595 C C . CYS A 1 481 ? 5.819 2.374 17.441 1.00 95.62 481 CYS A C 1
ATOM 3597 O O . CYS A 1 481 ? 5.652 1.789 18.511 1.00 95.62 481 CYS A O 1
ATOM 3599 N N . ALA A 1 482 ? 5.279 1.952 16.303 1.00 95.94 482 ALA A N 1
ATOM 3600 C CA . ALA A 1 482 ? 4.415 0.789 16.214 1.00 95.94 482 ALA A CA 1
ATOM 3601 C C . ALA A 1 482 ? 4.903 -0.204 15.160 1.00 95.94 482 ALA A C 1
ATOM 3603 O O . ALA A 1 482 ? 5.502 0.158 14.150 1.00 95.94 482 ALA A O 1
ATOM 3604 N N . THR A 1 483 ? 4.632 -1.480 15.399 1.00 96.69 483 THR A N 1
ATOM 3605 C CA . THR A 1 483 ? 4.794 -2.565 14.436 1.00 96.69 483 THR A CA 1
ATOM 3606 C C . THR A 1 483 ? 3.466 -3.290 14.308 1.00 96.69 483 THR A C 1
ATOM 3608 O O . THR A 1 483 ? 2.889 -3.730 15.306 1.00 96.69 483 THR A O 1
ATOM 3611 N N . TYR A 1 484 ? 2.991 -3.414 13.077 1.00 97.00 484 TYR A N 1
ATOM 3612 C CA . TYR A 1 484 ? 1.746 -4.080 12.744 1.00 97.00 484 TYR A CA 1
ATOM 3613 C C . TYR A 1 484 ? 2.049 -5.378 11.998 1.00 97.00 484 TYR A C 1
ATOM 3615 O O . TYR A 1 484 ? 2.623 -5.361 10.914 1.00 97.00 484 TYR A O 1
ATOM 3623 N N . GLN A 1 485 ? 1.704 -6.509 12.612 1.00 97.69 485 GLN A N 1
ATOM 3624 C CA . GLN A 1 485 ? 1.792 -7.832 12.000 1.00 97.69 485 GLN A CA 1
ATOM 3625 C C . GLN A 1 485 ? 0.421 -8.182 11.430 1.00 97.69 485 GLN A C 1
ATOM 3627 O O . GLN A 1 485 ? -0.519 -8.451 12.185 1.00 97.69 485 GLN A O 1
ATOM 3632 N N . HIS A 1 486 ? 0.322 -8.163 10.105 1.00 97.44 486 HIS A N 1
ATOM 3633 C CA . HIS A 1 486 ? -0.921 -8.322 9.367 1.00 97.44 486 HIS A CA 1
ATOM 3634 C C . HIS A 1 486 ? -1.025 -9.739 8.803 1.00 97.44 486 HIS A C 1
ATOM 3636 O O . HIS A 1 486 ? -0.276 -10.111 7.903 1.00 97.44 486 HIS A O 1
ATOM 3642 N N . THR A 1 487 ? -1.938 -10.544 9.353 1.00 98.25 487 THR A N 1
ATOM 3643 C CA . THR A 1 487 ? -2.206 -11.913 8.889 1.00 98.25 487 THR A CA 1
ATOM 3644 C C . THR A 1 487 ? -3.440 -11.947 7.990 1.00 98.25 487 THR A C 1
ATOM 3646 O O . THR A 1 487 ? -4.499 -11.445 8.368 1.00 98.25 487 THR A O 1
ATOM 3649 N N . ASN A 1 488 ? -3.361 -12.612 6.839 1.00 97.88 488 ASN A N 1
ATOM 3650 C CA . ASN A 1 488 ? -4.528 -12.820 5.983 1.00 97.88 488 ASN A CA 1
ATOM 3651 C C . ASN A 1 488 ? -5.104 -14.237 6.168 1.00 97.88 488 ASN A C 1
ATOM 3653 O O . ASN A 1 488 ? -4.440 -15.227 5.855 1.00 97.88 488 ASN A O 1
ATOM 3657 N N . LEU A 1 489 ? -6.343 -14.334 6.672 1.00 97.31 489 LEU A N 1
ATOM 3658 C CA . LEU A 1 489 ? -7.095 -15.590 6.823 1.00 97.31 489 LEU A CA 1
ATOM 3659 C C . LEU A 1 489 ? -8.369 -15.630 5.960 1.00 97.31 489 LEU A C 1
ATOM 3661 O O . LEU A 1 489 ? -9.164 -16.568 6.094 1.00 97.31 489 LEU A O 1
ATOM 3665 N N . VAL A 1 490 ? -8.604 -14.626 5.105 1.00 95.44 490 VAL A N 1
ATOM 3666 C CA . VAL A 1 490 ? -9.784 -14.614 4.231 1.00 95.44 490 VAL A CA 1
ATOM 3667 C C . VAL A 1 490 ? -9.598 -15.566 3.045 1.00 95.44 490 VAL A C 1
ATOM 3669 O O . VAL A 1 490 ? -8.465 -15.846 2.651 1.00 95.44 490 VAL A O 1
ATOM 3672 N N . PRO A 1 491 ? -10.691 -16.077 2.454 1.00 93.94 491 PRO A N 1
ATOM 3673 C CA . PRO A 1 491 ? -10.622 -16.799 1.186 1.00 93.94 491 PRO A CA 1
ATOM 3674 C C . PRO A 1 491 ? -10.038 -15.936 0.056 1.00 93.94 491 PRO A C 1
ATOM 3676 O O . PRO A 1 491 ? -10.248 -14.724 0.031 1.00 93.94 491 PRO A O 1
ATOM 3679 N N . GLU A 1 492 ? -9.383 -16.569 -0.921 1.00 93.06 492 GLU A N 1
ATOM 3680 C CA . GLU A 1 492 ? -8.781 -15.898 -2.085 1.00 93.06 492 GLU A CA 1
ATOM 3681 C C . GLU A 1 492 ? -9.800 -15.288 -3.061 1.00 93.06 492 GLU A C 1
ATOM 3683 O O . GLU A 1 492 ? -9.428 -14.603 -4.011 1.00 93.06 492 GLU A O 1
ATOM 3688 N N . VAL A 1 493 ? -11.093 -15.521 -2.831 1.00 92.31 493 VAL A N 1
ATOM 3689 C CA . VAL A 1 493 ? -12.192 -14.988 -3.633 1.00 92.31 493 VAL A CA 1
ATOM 3690 C C . VAL A 1 493 ? -13.275 -14.398 -2.737 1.00 92.31 493 VAL A C 1
ATOM 3692 O O . VAL A 1 493 ? -13.633 -14.970 -1.704 1.00 92.31 493 VAL A O 1
ATOM 3695 N N . TYR A 1 494 ? -13.850 -13.282 -3.175 1.00 93.62 494 TYR A N 1
ATOM 3696 C CA . TYR A 1 494 ? -15.165 -12.824 -2.745 1.00 93.62 494 TYR A CA 1
ATOM 3697 C C . TYR A 1 494 ? -16.248 -13.457 -3.629 1.00 93.62 494 TYR A C 1
ATOM 3699 O O . TYR A 1 494 ? -16.239 -13.295 -4.853 1.00 93.62 494 TYR A O 1
ATOM 3707 N N . GLU A 1 495 ? -17.170 -14.222 -3.042 1.00 95.69 495 GLU A N 1
ATOM 3708 C CA . GLU A 1 495 ? -18.178 -14.946 -3.820 1.00 95.69 495 GLU A CA 1
ATOM 3709 C C . GLU A 1 495 ? -19.309 -14.021 -4.285 1.00 95.69 495 GLU A C 1
ATOM 3711 O O . GLU A 1 495 ? -19.738 -13.116 -3.568 1.00 95.69 495 GLU A O 1
ATOM 3716 N N . LEU A 1 496 ? -19.829 -14.289 -5.488 1.00 95.81 496 LEU A N 1
ATOM 3717 C CA . LEU A 1 496 ? -20.946 -13.546 -6.082 1.00 95.81 496 LEU A CA 1
ATOM 3718 C C . LEU A 1 496 ? -22.132 -13.477 -5.115 1.00 95.81 496 LEU A C 1
ATOM 3720 O O . LEU A 1 496 ? -22.646 -14.518 -4.705 1.00 95.81 496 LEU A O 1
ATOM 3724 N N . ASP A 1 497 ? -22.662 -12.279 -4.880 1.00 95.19 497 ASP A N 1
ATOM 3725 C CA . ASP A 1 497 ? -23.887 -12.073 -4.108 1.00 95.19 497 ASP A CA 1
ATOM 3726 C C . ASP A 1 497 ? -24.863 -11.088 -4.804 1.00 95.19 497 ASP A C 1
ATOM 3728 O O . ASP A 1 497 ? -24.732 -10.795 -5.996 1.00 95.19 497 ASP A O 1
ATOM 3732 N N . ASP A 1 498 ? -25.944 -10.667 -4.133 1.00 94.38 498 ASP A N 1
ATOM 3733 C CA . ASP A 1 498 ? -26.926 -9.734 -4.717 1.00 94.38 498 ASP A CA 1
ATOM 3734 C C . ASP A 1 498 ? -26.411 -8.283 -4.857 1.00 94.38 498 ASP A C 1
ATOM 3736 O O . ASP A 1 498 ? -27.102 -7.458 -5.469 1.00 94.38 498 ASP A O 1
ATOM 3740 N N . TYR A 1 499 ? -25.227 -7.985 -4.316 1.00 93.75 499 TYR A N 1
ATOM 3741 C CA . TYR A 1 499 ? -24.594 -6.670 -4.267 1.00 93.75 499 TYR A CA 1
ATOM 3742 C C . TYR A 1 499 ? -23.332 -6.596 -5.124 1.00 93.75 499 TYR A C 1
ATOM 3744 O O . TYR A 1 499 ? -23.193 -5.648 -5.892 1.00 93.75 499 TYR A O 1
ATOM 3752 N N . GLN A 1 500 ? -22.446 -7.591 -5.037 1.00 92.19 500 GLN A N 1
ATOM 3753 C CA . GLN A 1 500 ? -21.113 -7.563 -5.638 1.00 92.19 500 GLN A CA 1
ATOM 3754 C C . GLN A 1 500 ? -20.830 -8.763 -6.539 1.00 92.19 500 GLN A C 1
ATOM 3756 O O . GLN A 1 500 ? -21.341 -9.869 -6.342 1.00 92.19 500 GLN A O 1
ATOM 3761 N N . VAL A 1 501 ? -20.056 -8.507 -7.598 1.00 92.25 501 VAL A N 1
ATOM 3762 C CA . VAL A 1 501 ? -19.629 -9.531 -8.565 1.00 92.25 501 VAL A CA 1
ATOM 3763 C C . VAL A 1 501 ? -18.596 -10.451 -7.914 1.00 92.25 501 VAL A C 1
ATOM 3765 O O . VAL A 1 501 ? -17.913 -10.036 -6.986 1.00 92.25 501 VAL A O 1
ATOM 3768 N N . ARG A 1 502 ? -18.454 -11.694 -8.395 1.00 93.75 502 ARG A N 1
ATOM 3769 C CA . ARG A 1 502 ? -17.373 -12.569 -7.921 1.00 93.75 502 ARG A CA 1
ATOM 3770 C C . ARG A 1 502 ? -16.031 -11.983 -8.356 1.00 93.75 502 ARG A C 1
ATOM 3772 O O . ARG A 1 502 ? -15.795 -11.872 -9.563 1.00 93.75 502 ARG A O 1
ATOM 3779 N N . THR A 1 503 ? -15.177 -11.640 -7.399 1.00 91.44 503 THR A N 1
ATOM 3780 C CA . THR A 1 503 ? -13.867 -11.013 -7.626 1.00 91.44 503 THR A CA 1
ATOM 3781 C C . THR A 1 503 ? -12.763 -11.762 -6.882 1.00 91.44 503 THR A C 1
ATOM 3783 O O . THR A 1 503 ? -12.987 -12.252 -5.771 1.00 91.44 503 THR A O 1
ATOM 3786 N N . PRO A 1 504 ? -11.560 -11.875 -7.469 1.00 91.00 504 PRO A N 1
ATOM 3787 C CA . PRO A 1 504 ? -10.375 -12.260 -6.719 1.00 91.00 504 PRO A CA 1
ATOM 3788 C C . PRO A 1 504 ? -10.136 -11.275 -5.571 1.00 91.00 504 PRO A C 1
ATOM 3790 O O . PRO A 1 504 ? -10.243 -10.064 -5.738 1.00 91.00 504 PRO A O 1
ATOM 3793 N N . THR A 1 505 ? -9.822 -11.816 -4.402 1.00 88.94 505 THR A N 1
ATOM 3794 C CA . THR A 1 505 ? -9.393 -11.073 -3.212 1.00 88.94 505 THR A CA 1
ATOM 3795 C C . THR A 1 505 ? -8.158 -11.757 -2.663 1.00 88.94 505 THR A C 1
ATOM 3797 O O . THR A 1 505 ? -8.121 -12.291 -1.552 1.00 88.94 505 THR A O 1
ATOM 3800 N N . ASP A 1 506 ? -7.183 -11.864 -3.547 1.00 89.62 506 ASP A N 1
ATOM 3801 C CA . ASP A 1 506 ? -5.997 -12.678 -3.398 1.00 89.62 506 ASP A CA 1
ATOM 3802 C C . ASP A 1 506 ? -5.016 -12.084 -2.388 1.00 89.62 506 ASP A C 1
ATOM 3804 O O . ASP A 1 506 ? -4.293 -12.840 -1.737 1.00 89.62 506 ASP A O 1
ATOM 3808 N N . ILE A 1 507 ? -5.043 -10.760 -2.229 1.00 92.25 507 ILE A N 1
ATOM 3809 C CA . ILE A 1 507 ? -4.174 -9.964 -1.371 1.00 92.25 507 ILE A CA 1
ATOM 3810 C C . ILE A 1 507 ? -4.979 -8.920 -0.586 1.00 92.25 507 ILE A C 1
ATOM 3812 O O . ILE A 1 507 ? -6.025 -8.456 -1.036 1.00 92.25 507 ILE A O 1
ATOM 3816 N N . ILE A 1 508 ? -4.489 -8.562 0.602 1.00 93.25 508 ILE A N 1
ATOM 3817 C CA . ILE A 1 508 ? -4.993 -7.435 1.397 1.00 93.25 508 ILE A CA 1
ATOM 3818 C C . ILE A 1 508 ? -3.798 -6.615 1.875 1.00 93.25 508 ILE A C 1
ATOM 3820 O O . ILE A 1 508 ? -2.887 -7.180 2.483 1.00 93.25 508 ILE A O 1
ATOM 3824 N N . GLY A 1 509 ? -3.817 -5.304 1.650 1.00 90.88 509 GLY A N 1
ATOM 3825 C CA . GLY A 1 509 ? -2.777 -4.371 2.099 1.00 90.88 509 GLY A CA 1
ATOM 3826 C C . GLY A 1 509 ? -3.388 -3.244 2.921 1.00 90.88 509 GLY A C 1
ATOM 3827 O O . GLY A 1 509 ? -4.349 -2.629 2.483 1.00 90.88 509 GLY A O 1
ATOM 3828 N N . GLN A 1 510 ? -2.880 -2.994 4.129 1.00 90.56 510 GLN A N 1
ATOM 3829 C CA . GLN A 1 510 ? -3.457 -2.006 5.049 1.00 90.56 510 GLN A CA 1
ATOM 3830 C C . GLN A 1 510 ? -2.773 -0.650 4.880 1.00 90.56 510 GLN A C 1
ATOM 3832 O O . GLN A 1 510 ? -1.679 -0.433 5.399 1.00 90.56 510 GLN A O 1
ATOM 3837 N N . HIS A 1 511 ? -3.410 0.258 4.139 1.00 93.50 511 HIS A N 1
ATOM 3838 C CA . HIS A 1 511 ? -2.929 1.628 3.977 1.00 93.50 511 HIS A CA 1
ATOM 3839 C C . HIS A 1 511 ? -3.327 2.482 5.175 1.00 93.50 511 HIS A C 1
ATOM 3841 O O . HIS A 1 511 ? -4.480 2.414 5.596 1.00 93.50 511 HIS A O 1
ATOM 3847 N N . ILE A 1 512 ? -2.413 3.283 5.733 1.00 93.38 512 ILE A N 1
ATOM 3848 C CA . ILE A 1 512 ? -2.637 4.075 6.954 1.00 93.38 512 ILE A CA 1
ATOM 3849 C C . ILE A 1 512 ? -2.471 5.586 6.732 1.00 93.38 512 ILE A C 1
ATOM 3851 O O . ILE A 1 512 ? -1.476 6.060 6.184 1.00 93.38 512 ILE A O 1
ATOM 3855 N N . HIS A 1 513 ? -3.434 6.353 7.249 1.00 93.75 513 HIS A N 1
ATOM 3856 C CA . HIS A 1 513 ? -3.482 7.816 7.158 1.00 93.75 513 HIS A CA 1
ATOM 3857 C C . HIS A 1 513 ? -2.770 8.520 8.320 1.00 93.75 513 HIS A C 1
ATOM 3859 O O . HIS A 1 513 ? -3.091 8.228 9.467 1.00 93.75 513 HIS A O 1
ATOM 3865 N N . LEU A 1 514 ? -1.935 9.526 8.019 1.00 93.25 514 LEU A N 1
ATOM 3866 C CA . LEU A 1 514 ? -1.133 10.435 8.877 1.00 93.25 514 LEU A CA 1
ATOM 3867 C C . LEU A 1 514 ? 0.214 9.974 9.490 1.00 93.25 514 LEU A C 1
ATOM 3869 O O . LEU A 1 514 ? 1.127 10.807 9.455 1.00 93.25 514 LEU A O 1
ATOM 3873 N N . PRO A 1 515 ? 0.405 8.769 10.073 1.00 93.56 515 PRO A N 1
ATOM 3874 C CA . PRO A 1 515 ? 1.701 8.325 10.572 1.00 93.56 515 PRO A CA 1
ATOM 3875 C C . PRO A 1 515 ? 2.797 8.346 9.514 1.00 93.56 515 PRO A C 1
ATOM 3877 O O . PRO A 1 515 ? 2.544 8.409 8.310 1.00 93.56 515 PRO A O 1
ATOM 3880 N N . LYS A 1 516 ? 4.037 8.252 9.987 1.00 94.12 516 LYS A N 1
ATOM 3881 C CA . LYS A 1 516 ? 5.204 8.086 9.124 1.00 94.12 516 LYS A CA 1
ATOM 3882 C C . LYS A 1 516 ? 5.532 6.616 8.943 1.00 94.12 516 LYS A C 1
ATOM 3884 O O . LYS A 1 516 ? 5.449 5.850 9.900 1.00 94.12 516 LYS A O 1
ATOM 3889 N N . TRP A 1 517 ? 5.963 6.259 7.741 1.00 95.44 517 TRP A N 1
ATOM 3890 C CA . TRP A 1 517 ? 6.322 4.897 7.346 1.00 95.44 517 TRP A CA 1
ATOM 3891 C C . TRP A 1 517 ? 7.272 4.922 6.128 1.00 95.44 517 TRP A C 1
ATOM 3893 O O . TRP A 1 517 ? 7.559 5.994 5.575 1.00 95.44 517 TRP A O 1
ATOM 3903 N N . ASP A 1 518 ? 7.839 3.770 5.764 1.00 96.56 518 ASP A N 1
ATOM 3904 C CA . ASP A 1 518 ? 8.714 3.621 4.590 1.00 96.56 518 ASP A CA 1
ATOM 3905 C C . ASP A 1 518 ? 7.872 3.566 3.310 1.00 96.56 518 ASP A C 1
ATOM 3907 O O . ASP A 1 518 ? 7.137 2.600 3.105 1.00 96.56 518 ASP A O 1
ATOM 3911 N N . LEU A 1 519 ? 7.983 4.585 2.443 1.00 95.62 519 LEU A N 1
ATOM 3912 C CA . LEU A 1 519 ? 7.096 4.739 1.284 1.00 95.62 519 LEU A CA 1
ATOM 3913 C C . LEU A 1 519 ? 7.056 3.507 0.387 1.00 95.62 519 LEU A C 1
ATOM 3915 O O . LEU A 1 519 ? 6.011 3.142 -0.142 1.00 95.62 519 LEU A O 1
ATOM 3919 N N . THR A 1 520 ? 8.218 2.895 0.200 1.00 95.44 520 THR A N 1
ATOM 3920 C CA . THR A 1 520 ? 8.375 1.824 -0.778 1.00 95.44 520 THR A CA 1
ATOM 3921 C C . THR A 1 520 ? 7.856 0.484 -0.287 1.00 95.44 520 THR A C 1
ATOM 3923 O O . THR A 1 520 ? 7.589 -0.378 -1.122 1.00 95.44 520 THR A O 1
ATOM 3926 N N . ALA A 1 521 ? 7.718 0.314 1.031 1.00 95.44 521 ALA A N 1
ATOM 3927 C CA . ALA A 1 521 ? 7.553 -0.988 1.669 1.00 95.44 521 ALA A CA 1
ATOM 3928 C C . ALA A 1 521 ? 6.409 -1.075 2.694 1.00 95.44 521 ALA A C 1
ATOM 3930 O O . ALA A 1 521 ? 6.100 -2.176 3.116 1.00 95.44 521 ALA A O 1
ATOM 3931 N N . ALA A 1 522 ? 5.805 0.041 3.116 1.00 95.25 522 ALA A N 1
ATOM 3932 C CA . ALA A 1 522 ? 4.835 0.055 4.220 1.00 95.25 522 ALA A CA 1
ATOM 3933 C C . ALA A 1 522 ? 3.572 0.894 3.934 1.00 95.25 522 ALA A C 1
ATOM 3935 O O . ALA A 1 522 ? 2.930 1.396 4.860 1.00 95.25 522 ALA A O 1
ATOM 3936 N N . ASP A 1 523 ? 3.241 1.094 2.656 1.00 92.81 523 ASP A N 1
ATOM 3937 C CA . ASP A 1 523 ? 2.073 1.873 2.228 1.00 92.81 523 ASP A CA 1
ATOM 3938 C C . ASP A 1 523 ? 0.747 1.111 2.322 1.00 92.81 523 ASP A C 1
ATOM 3940 O O . ASP A 1 523 ? -0.313 1.720 2.262 1.00 92.81 523 ASP A O 1
ATOM 3944 N N . GLY A 1 524 ? 0.778 -0.218 2.378 1.00 90.25 524 GLY A N 1
ATOM 3945 C CA . GLY A 1 524 ? -0.402 -1.068 2.232 1.00 90.25 524 GLY A CA 1
ATOM 3946 C C . GLY A 1 524 ? -0.974 -1.115 0.812 1.00 90.25 524 GLY A C 1
ATOM 3947 O O . GLY A 1 524 ? -2.147 -1.441 0.640 1.00 90.25 524 GLY A O 1
ATOM 3948 N N . SER A 1 525 ? -0.186 -0.751 -0.203 1.00 88.88 525 SER A N 1
ATOM 3949 C CA . SER A 1 525 ? -0.600 -0.712 -1.610 1.00 88.88 525 SER A CA 1
ATOM 3950 C C . SER A 1 525 ? 0.544 -1.133 -2.551 1.00 88.88 525 SER A C 1
ATOM 3952 O O . SER A 1 525 ? 1.640 -1.462 -2.100 1.00 88.88 525 SER A O 1
ATOM 3954 N N . ALA A 1 526 ? 0.297 -1.119 -3.867 1.00 88.88 526 ALA A N 1
ATOM 3955 C CA . ALA A 1 526 ? 1.309 -1.323 -4.909 1.00 88.88 526 ALA A CA 1
ATOM 3956 C C . ALA A 1 526 ? 1.393 -0.092 -5.831 1.00 88.88 526 ALA A C 1
ATOM 3958 O O . ALA A 1 526 ? 0.903 -0.103 -6.961 1.00 88.88 526 ALA A O 1
ATOM 3959 N N . ASN A 1 527 ? 1.977 0.996 -5.326 1.00 92.06 527 ASN A N 1
ATOM 3960 C CA . ASN A 1 527 ? 2.037 2.286 -6.013 1.00 92.06 527 ASN A CA 1
ATOM 3961 C C . ASN A 1 527 ? 3.260 2.425 -6.925 1.00 92.06 527 ASN A C 1
ATOM 3963 O O . ASN A 1 527 ? 4.395 2.486 -6.459 1.00 92.06 527 ASN A O 1
ATOM 3967 N N . GLY A 1 528 ? 3.030 2.559 -8.230 1.00 93.31 528 GLY A N 1
ATOM 3968 C CA . GLY A 1 528 ? 4.089 2.811 -9.203 1.00 93.31 528 GLY A CA 1
ATOM 3969 C C . GLY A 1 528 ? 5.099 1.674 -9.201 1.00 93.31 528 GLY A C 1
ATOM 3970 O O . GLY A 1 528 ? 4.726 0.517 -9.388 1.00 93.31 528 GLY A O 1
ATOM 3971 N N . TRP A 1 529 ? 6.371 1.991 -9.003 1.00 95.75 529 TRP A N 1
ATOM 3972 C CA . TRP A 1 529 ? 7.415 0.972 -8.875 1.00 95.75 529 TRP A CA 1
ATOM 3973 C C . TRP A 1 529 ? 7.679 0.521 -7.434 1.00 95.75 529 TRP A C 1
ATOM 3975 O O . TRP A 1 529 ? 8.618 -0.240 -7.224 1.00 95.75 529 TRP A O 1
ATOM 3985 N N . ASN A 1 530 ? 6.893 0.950 -6.441 1.00 96.25 530 ASN A N 1
ATOM 3986 C CA . ASN A 1 530 ? 7.031 0.434 -5.080 1.00 96.25 530 ASN A CA 1
ATOM 3987 C C . ASN A 1 530 ? 6.739 -1.082 -5.041 1.00 96.25 530 ASN A C 1
ATOM 3989 O O . ASN A 1 530 ? 6.188 -1.681 -5.977 1.00 96.25 530 ASN A O 1
ATOM 3993 N N . TYR A 1 531 ? 7.106 -1.715 -3.930 1.00 95.88 531 TYR A N 1
ATOM 3994 C CA . TYR A 1 531 ? 6.769 -3.113 -3.695 1.00 95.88 531 TYR A CA 1
ATOM 3995 C C . TYR A 1 531 ? 5.261 -3.319 -3.560 1.00 95.88 531 TYR A C 1
ATOM 3997 O O . TYR A 1 531 ? 4.492 -2.394 -3.305 1.00 95.88 531 TYR A O 1
ATOM 4005 N N . GLU A 1 532 ? 4.853 -4.572 -3.707 1.00 92.81 532 GLU A N 1
ATOM 4006 C CA . GLU A 1 532 ? 3.518 -5.019 -3.353 1.00 92.81 532 GLU A CA 1
ATOM 4007 C C . GLU A 1 532 ? 3.442 -5.235 -1.835 1.00 92.81 532 GLU A C 1
ATOM 4009 O O . GLU A 1 532 ? 3.718 -6.331 -1.336 1.00 92.81 532 GLU A O 1
ATOM 4014 N N . ASP A 1 533 ? 3.088 -4.184 -1.093 1.00 92.50 533 ASP A N 1
ATOM 4015 C CA . ASP A 1 533 ? 2.899 -4.259 0.359 1.00 92.50 533 ASP A CA 1
ATOM 4016 C C . ASP A 1 533 ? 1.491 -4.767 0.707 1.00 92.50 533 ASP A C 1
ATOM 4018 O O . ASP A 1 533 ? 0.591 -4.035 1.127 1.00 92.50 533 ASP A O 1
ATOM 4022 N N . GLY A 1 534 ? 1.282 -6.062 0.481 1.00 92.50 534 GLY A N 1
ATOM 4023 C CA . GLY A 1 534 ? 0.070 -6.752 0.890 1.00 92.50 534 GLY A CA 1
ATOM 4024 C C . GLY A 1 534 ? 0.319 -8.208 1.269 1.00 92.50 534 GLY A C 1
ATOM 4025 O O . GLY A 1 534 ? 1.311 -8.841 0.901 1.00 92.50 534 GLY A O 1
ATOM 4026 N N . THR A 1 535 ? -0.616 -8.768 2.028 1.00 96.25 535 THR A N 1
ATOM 4027 C CA . THR A 1 535 ? -0.550 -10.136 2.539 1.00 96.25 535 THR A CA 1
ATOM 4028 C C . THR A 1 535 ? -1.438 -11.048 1.701 1.00 96.25 535 THR A C 1
ATOM 4030 O O . THR A 1 535 ? -2.664 -10.894 1.691 1.00 96.25 535 THR A O 1
ATOM 4033 N N . LEU A 1 536 ? -0.837 -12.020 1.008 1.00 96.12 536 LEU A N 1
ATOM 4034 C CA . LEU A 1 536 ? -1.600 -13.001 0.232 1.00 96.12 536 LEU A CA 1
ATOM 4035 C C . LEU A 1 536 ? -2.493 -13.859 1.135 1.00 96.12 536 LEU A C 1
ATOM 4037 O O . LEU A 1 536 ? -2.091 -14.280 2.222 1.00 96.12 536 LEU A O 1
ATOM 4041 N N . SER A 1 537 ? -3.685 -14.158 0.637 1.00 96.25 537 SER A N 1
ATOM 4042 C CA . SER A 1 537 ? -4.620 -15.106 1.236 1.00 96.25 537 SER A CA 1
ATOM 4043 C C . SER A 1 537 ? -4.055 -16.536 1.227 1.00 96.25 537 SER A C 1
ATOM 4045 O O . SER A 1 537 ? -3.255 -16.893 0.352 1.00 96.25 537 SER A O 1
ATOM 4047 N N . PRO A 1 538 ? -4.493 -17.408 2.155 1.00 97.69 538 PRO A N 1
ATOM 4048 C CA . PRO A 1 538 ? -3.982 -18.773 2.243 1.00 97.69 538 PRO A CA 1
ATOM 4049 C C . PRO A 1 538 ? -4.217 -19.582 0.964 1.00 97.69 538 PRO A C 1
ATOM 4051 O O . PRO A 1 538 ? -3.364 -20.370 0.562 1.00 97.69 538 PRO A O 1
ATOM 4054 N N . GLY A 1 539 ? -5.364 -19.406 0.302 1.00 96.19 539 GLY A N 1
ATOM 4055 C CA . GLY A 1 539 ? -5.624 -20.126 -0.941 1.00 96.19 539 GLY A CA 1
ATOM 4056 C C . GLY A 1 539 ? -4.885 -19.571 -2.146 1.00 96.19 539 GLY A C 1
ATOM 4057 O O . GLY A 1 539 ? -4.460 -20.375 -2.968 1.00 96.19 539 GLY A O 1
ATOM 4058 N N . MET A 1 540 ? -4.576 -18.270 -2.188 1.00 96.00 540 MET A N 1
ATOM 4059 C CA . MET A 1 540 ? -3.657 -17.736 -3.197 1.00 96.00 540 MET A CA 1
ATOM 4060 C C . MET A 1 540 ? -2.246 -18.320 -3.028 1.00 96.00 540 MET A C 1
ATOM 4062 O O . MET A 1 540 ? -1.598 -18.687 -4.006 1.00 96.00 540 MET A O 1
ATOM 4066 N N . VAL A 1 541 ? -1.771 -18.490 -1.790 1.00 98.06 541 VAL A N 1
ATOM 4067 C CA . VAL A 1 541 ? -0.490 -19.169 -1.524 1.00 98.06 541 VAL A CA 1
ATOM 4068 C C . VAL A 1 541 ? -0.508 -20.612 -2.033 1.00 98.06 541 VAL A C 1
ATOM 4070 O O . VAL A 1 541 ? 0.434 -21.034 -2.707 1.00 98.06 541 VAL A O 1
ATOM 4073 N N . ARG A 1 542 ? -1.586 -21.361 -1.767 1.00 98.19 542 ARG A N 1
ATOM 4074 C CA . ARG A 1 542 ? -1.745 -22.734 -2.275 1.00 98.19 542 ARG A CA 1
ATOM 4075 C C . ARG A 1 542 ? -1.802 -22.780 -3.801 1.00 98.19 542 ARG A C 1
ATOM 4077 O O . ARG A 1 542 ? -1.082 -23.584 -4.384 1.00 98.19 542 ARG A O 1
ATOM 4084 N N . GLU A 1 543 ? -2.582 -21.907 -4.435 1.00 97.75 543 GLU A N 1
ATOM 4085 C CA . GLU A 1 543 ? -2.684 -21.813 -5.896 1.00 97.75 543 GLU A CA 1
ATOM 4086 C C . GLU A 1 543 ? -1.308 -21.574 -6.527 1.00 97.75 543 GLU A C 1
ATOM 4088 O O . GLU A 1 543 ? -0.891 -22.316 -7.417 1.00 97.75 543 GLU A O 1
ATOM 4093 N N . ARG A 1 544 ? -0.549 -20.594 -6.020 1.00 97.62 544 ARG A N 1
ATOM 4094 C CA . ARG A 1 544 ? 0.799 -20.300 -6.524 1.00 97.62 544 ARG A CA 1
ATOM 4095 C C . ARG A 1 544 ? 1.754 -21.475 -6.321 1.00 97.62 544 ARG A C 1
ATOM 4097 O O . ARG A 1 544 ? 2.506 -21.801 -7.235 1.00 97.62 544 ARG A O 1
ATOM 4104 N N . ILE A 1 545 ? 1.716 -22.142 -5.165 1.00 98.44 545 ILE A N 1
ATOM 4105 C CA . ILE A 1 545 ? 2.515 -23.352 -4.910 1.00 98.44 545 ILE A CA 1
ATOM 4106 C C . ILE A 1 545 ? 2.173 -24.456 -5.917 1.00 98.44 545 ILE A C 1
ATOM 4108 O O . ILE A 1 545 ? 3.078 -25.048 -6.507 1.00 98.44 545 ILE A O 1
ATOM 4112 N N . GLU A 1 546 ? 0.887 -24.720 -6.146 1.00 98.25 546 GLU A N 1
ATOM 4113 C CA . GLU A 1 546 ? 0.425 -25.721 -7.110 1.00 98.25 546 GLU A CA 1
ATOM 4114 C C . GLU A 1 546 ? 0.870 -25.373 -8.537 1.00 98.25 546 GLU A C 1
ATOM 4116 O O . GLU A 1 546 ? 1.429 -26.228 -9.228 1.00 98.25 546 GLU A O 1
ATOM 4121 N N . ALA A 1 547 ? 0.720 -24.113 -8.952 1.00 98.19 547 ALA A N 1
ATOM 4122 C CA . ALA A 1 547 ? 1.140 -23.629 -10.263 1.00 98.19 547 ALA A CA 1
ATOM 4123 C C . ALA A 1 547 ? 2.663 -23.705 -10.473 1.00 98.19 547 ALA A C 1
ATOM 4125 O O . ALA A 1 547 ? 3.125 -24.115 -11.543 1.00 98.19 547 ALA A O 1
ATOM 4126 N N . ILE A 1 548 ? 3.455 -23.346 -9.457 1.00 98.38 548 ILE A N 1
ATOM 4127 C CA . ILE A 1 548 ? 4.922 -23.440 -9.482 1.00 98.38 548 ILE A CA 1
ATOM 4128 C C . ILE A 1 548 ? 5.366 -24.900 -9.559 1.00 98.38 548 ILE A C 1
ATOM 4130 O O . ILE A 1 548 ? 6.232 -25.252 -10.363 1.00 98.38 548 ILE A O 1
ATOM 4134 N N . ASN A 1 549 ? 4.761 -25.770 -8.749 1.00 98.12 549 ASN A N 1
ATOM 4135 C CA . ASN A 1 549 ? 5.053 -27.198 -8.767 1.00 98.12 549 ASN A CA 1
ATOM 4136 C C . ASN A 1 549 ? 4.718 -27.805 -10.133 1.00 98.12 549 ASN A C 1
ATOM 4138 O O . ASN A 1 549 ? 5.539 -28.527 -10.697 1.00 98.12 549 ASN A O 1
ATOM 4142 N N . HIS A 1 550 ? 3.563 -27.456 -10.707 1.00 97.50 550 HIS A N 1
ATOM 4143 C CA . HIS A 1 550 ? 3.163 -27.918 -12.032 1.00 97.50 550 HIS A CA 1
ATOM 4144 C C . HIS A 1 550 ? 4.128 -27.451 -13.133 1.00 97.50 550 HIS A C 1
ATOM 4146 O O . HIS A 1 550 ? 4.518 -28.235 -14.006 1.00 97.50 550 HIS A O 1
ATOM 4152 N N . PHE A 1 551 ? 4.574 -26.193 -13.073 1.00 96.75 551 PHE A N 1
ATOM 4153 C CA . PHE A 1 551 ? 5.619 -25.698 -13.962 1.00 96.75 551 PHE A CA 1
ATOM 4154 C C . PHE A 1 551 ? 6.910 -26.509 -13.793 1.00 96.75 551 PHE A C 1
ATOM 4156 O O . PHE A 1 551 ? 7.430 -27.045 -14.766 1.00 96.75 551 PHE A O 1
ATOM 4163 N N . ASN A 1 552 ? 7.401 -26.687 -12.566 1.00 96.75 552 ASN A N 1
ATOM 4164 C CA . ASN A 1 552 ? 8.640 -27.416 -12.288 1.00 96.75 552 ASN A CA 1
ATOM 4165 C C . ASN A 1 552 ? 8.590 -28.902 -12.691 1.00 96.75 552 ASN A C 1
ATOM 4167 O O . ASN A 1 552 ? 9.619 -29.472 -13.049 1.00 96.75 552 ASN A O 1
ATOM 4171 N N . GLU A 1 553 ? 7.417 -29.536 -12.676 1.00 95.94 553 GLU A N 1
ATOM 4172 C CA . GLU A 1 553 ? 7.226 -30.911 -13.156 1.00 95.94 553 GLU A CA 1
ATOM 4173 C C . GLU A 1 553 ? 7.352 -31.043 -14.680 1.00 95.94 553 GLU A C 1
ATOM 4175 O O . GLU A 1 553 ? 7.714 -32.110 -15.190 1.00 95.94 553 GLU A O 1
ATOM 4180 N N . THR A 1 554 ? 7.036 -29.976 -15.414 1.00 92.81 554 THR A N 1
ATOM 4181 C CA . THR A 1 554 ? 6.943 -29.981 -16.881 1.00 92.81 554 THR A CA 1
ATOM 4182 C C . THR A 1 554 ? 8.088 -29.229 -17.562 1.00 92.81 554 THR A C 1
ATOM 4184 O O . THR A 1 554 ? 8.416 -29.520 -18.717 1.00 92.81 554 THR A O 1
ATOM 4187 N N . ALA A 1 555 ? 8.734 -28.304 -16.853 1.00 90.69 555 ALA A N 1
ATOM 4188 C CA . ALA A 1 555 ? 9.790 -27.453 -17.369 1.00 90.69 555 ALA A CA 1
ATOM 4189 C C . ALA A 1 555 ? 11.096 -28.233 -17.629 1.00 90.69 555 ALA A C 1
ATOM 4191 O O . ALA A 1 555 ? 11.500 -29.082 -16.830 1.00 90.69 555 ALA A O 1
ATOM 4192 N N . PRO A 1 556 ? 11.845 -27.903 -18.702 1.00 87.50 556 PRO A N 1
ATOM 4193 C CA . PRO A 1 556 ? 13.164 -28.488 -18.955 1.00 87.50 556 PRO A CA 1
ATOM 4194 C C . PRO A 1 556 ? 14.184 -28.213 -17.843 1.00 87.50 556 PRO A C 1
ATOM 4196 O O . PRO A 1 556 ? 15.165 -28.943 -17.699 1.00 87.50 556 PRO A O 1
ATOM 4199 N N . THR A 1 557 ? 14.006 -27.121 -17.100 1.00 88.25 557 THR A N 1
ATOM 4200 C CA . THR A 1 557 ? 14.869 -26.711 -15.990 1.00 88.25 557 THR A CA 1
ATOM 4201 C C . THR A 1 557 ? 13.987 -26.170 -14.866 1.00 88.25 557 THR A C 1
ATOM 4203 O O . THR A 1 557 ? 13.528 -25.035 -14.967 1.00 88.25 557 THR A O 1
ATOM 4206 N N . PRO A 1 558 ? 13.728 -26.975 -13.820 1.00 91.75 558 PRO A N 1
ATOM 4207 C CA . PRO A 1 558 ? 12.993 -26.525 -12.645 1.00 91.75 558 PRO A CA 1
ATOM 4208 C C . PRO A 1 558 ? 13.705 -25.365 -11.946 1.00 91.75 558 PRO A C 1
ATOM 4210 O O . PRO A 1 558 ? 14.938 -25.342 -11.870 1.00 91.75 558 PRO A O 1
ATOM 4213 N N . VAL A 1 559 ? 12.930 -24.435 -11.396 1.00 93.56 559 VAL A N 1
ATOM 4214 C CA . VAL A 1 559 ? 13.432 -23.312 -10.600 1.00 93.56 559 VAL A CA 1
ATOM 4215 C C . VAL A 1 559 ? 13.394 -23.700 -9.124 1.00 93.56 559 VAL A C 1
ATOM 4217 O O . VAL A 1 559 ? 12.346 -24.073 -8.597 1.00 93.56 559 VAL A O 1
ATOM 4220 N N . ALA A 1 560 ? 14.550 -23.643 -8.463 1.00 91.69 560 ALA A N 1
ATOM 4221 C CA . ALA A 1 560 ? 14.671 -23.899 -7.032 1.00 91.69 560 ALA A CA 1
ATOM 4222 C C . ALA A 1 560 ? 14.558 -22.596 -6.231 1.00 91.69 560 ALA A C 1
ATOM 4224 O O . ALA A 1 560 ? 15.017 -21.549 -6.691 1.00 91.69 560 ALA A O 1
ATOM 4225 N N . THR A 1 561 ? 14.014 -22.672 -5.016 1.00 90.38 561 THR A N 1
ATOM 4226 C CA . THR A 1 561 ? 14.061 -21.561 -4.059 1.00 90.38 561 THR A CA 1
ATOM 4227 C C . THR A 1 561 ? 15.493 -21.189 -3.702 1.00 90.38 561 THR A C 1
ATOM 4229 O O . THR A 1 561 ? 16.432 -21.980 -3.838 1.00 90.38 561 THR A O 1
ATOM 4232 N N . ILE A 1 562 ? 15.658 -19.986 -3.162 1.00 85.94 562 ILE A N 1
ATOM 4233 C CA . ILE A 1 562 ? 16.920 -19.594 -2.545 1.00 85.94 562 ILE A CA 1
ATOM 4234 C C . ILE A 1 562 ? 17.092 -20.393 -1.243 1.00 85.94 562 ILE A C 1
ATOM 4236 O O . ILE A 1 562 ? 16.152 -20.450 -0.447 1.00 85.94 562 ILE A O 1
ATOM 4240 N N . PRO A 1 563 ? 18.251 -21.045 -1.021 1.00 77.00 563 PRO A N 1
ATOM 4241 C CA . PRO A 1 563 ? 18.473 -21.824 0.190 1.00 77.00 563 PRO A CA 1
ATOM 4242 C C . PRO A 1 563 ? 18.414 -20.946 1.440 1.00 77.00 563 PRO A C 1
ATOM 4244 O O . PRO A 1 563 ? 19.126 -19.944 1.533 1.00 77.00 563 PRO A O 1
ATOM 4247 N N . THR A 1 564 ? 17.632 -21.369 2.426 1.00 68.94 564 THR A N 1
ATOM 4248 C CA . THR A 1 564 ? 17.648 -20.780 3.771 1.00 68.94 564 THR A CA 1
ATOM 4249 C C . THR A 1 564 ? 18.704 -21.454 4.658 1.00 68.94 564 THR A C 1
ATOM 4251 O O . THR A 1 564 ? 19.370 -22.419 4.260 1.00 68.94 564 THR A O 1
ATOM 4254 N N . LEU A 1 565 ? 18.931 -20.931 5.870 1.00 49.75 565 LEU A N 1
ATOM 4255 C CA . LEU A 1 565 ? 19.959 -21.448 6.778 1.00 49.75 565 LEU A CA 1
ATOM 4256 C C . LEU A 1 565 ? 19.715 -22.933 7.110 1.00 49.75 565 LEU A C 1
ATOM 4258 O O . LEU A 1 565 ? 18.810 -23.279 7.861 1.00 49.75 565 LEU A O 1
ATOM 4262 N N . GLY A 1 566 ? 20.587 -23.806 6.600 1.00 53.00 566 GLY A N 1
ATOM 4263 C CA . GLY A 1 566 ? 20.527 -25.255 6.825 1.00 53.00 566 GLY A CA 1
ATOM 4264 C C . GLY A 1 566 ? 20.041 -26.069 5.621 1.00 53.00 566 GLY A C 1
ATOM 4265 O O . GLY A 1 566 ? 20.197 -27.291 5.635 1.00 53.00 566 GLY A O 1
ATOM 4266 N N . GLU A 1 567 ? 19.543 -25.424 4.562 1.00 66.06 567 GLU A N 1
ATOM 4267 C CA . GLU A 1 567 ? 19.197 -26.078 3.298 1.00 66.06 567 GLU A CA 1
ATOM 4268 C C . GLU A 1 567 ? 20.398 -26.177 2.348 1.00 66.06 567 GLU A C 1
ATOM 4270 O O . GLU A 1 567 ? 21.205 -25.257 2.208 1.00 66.06 567 GLU A O 1
ATOM 4275 N N . VAL A 1 568 ? 20.507 -27.306 1.641 1.00 62.88 568 VAL A N 1
ATOM 4276 C CA . VAL A 1 568 ? 21.497 -27.506 0.574 1.00 62.88 568 VAL A CA 1
ATOM 4277 C C . VAL A 1 568 ? 20.760 -27.554 -0.762 1.00 62.88 568 VAL A C 1
ATOM 4279 O O . VAL A 1 568 ? 20.176 -28.577 -1.101 1.00 62.88 568 VAL A O 1
ATOM 4282 N N . GLY A 1 569 ? 20.825 -26.465 -1.533 1.00 70.38 569 GLY A N 1
ATOM 4283 C CA . GLY A 1 569 ? 20.393 -26.443 -2.938 1.00 70.38 569 GLY A CA 1
ATOM 4284 C C . GLY A 1 569 ? 18.950 -26.008 -3.229 1.00 70.38 569 GLY A C 1
ATOM 4285 O O . GLY A 1 569 ? 18.544 -26.141 -4.379 1.00 70.38 569 GLY A O 1
ATOM 4286 N N . GLY A 1 570 ? 18.215 -25.464 -2.251 1.00 83.62 570 GLY A N 1
ATOM 4287 C CA . GLY A 1 570 ? 16.858 -24.933 -2.450 1.00 83.62 570 GLY A CA 1
ATOM 4288 C C . GLY A 1 570 ? 15.796 -26.010 -2.708 1.00 83.62 570 GLY A C 1
ATOM 4289 O O . GLY A 1 570 ? 16.109 -27.180 -2.945 1.00 83.62 570 GLY A O 1
ATOM 4290 N N . ARG A 1 571 ? 14.519 -25.623 -2.660 1.00 86.00 571 ARG A N 1
ATOM 4291 C CA . ARG A 1 571 ? 13.363 -26.499 -2.906 1.00 86.00 571 ARG A CA 1
ATOM 4292 C C . ARG A 1 571 ? 12.844 -26.287 -4.327 1.00 86.00 571 ARG A C 1
ATOM 4294 O O . ARG A 1 571 ? 12.632 -25.156 -4.739 1.00 86.00 571 ARG A O 1
ATOM 4301 N N . THR A 1 572 ? 12.630 -27.365 -5.079 1.00 88.69 572 THR A N 1
ATOM 4302 C CA . THR A 1 572 ? 11.938 -27.333 -6.392 1.00 88.69 572 THR A CA 1
ATOM 4303 C C . THR A 1 572 ? 10.488 -27.804 -6.302 1.00 88.69 572 THR A C 1
ATOM 4305 O O . THR A 1 572 ? 9.718 -27.602 -7.236 1.00 88.69 572 THR A O 1
ATOM 4308 N N . HIS A 1 573 ? 10.118 -28.416 -5.178 1.00 94.25 573 HIS A N 1
ATOM 4309 C CA . HIS A 1 573 ? 8.747 -28.745 -4.826 1.00 94.25 573 HIS A CA 1
ATOM 4310 C C . HIS A 1 573 ? 8.408 -28.016 -3.529 1.00 94.25 573 HIS A C 1
ATOM 4312 O O . HIS A 1 573 ? 9.132 -28.162 -2.540 1.00 94.25 573 HIS A O 1
ATOM 4318 N N . LEU A 1 574 ? 7.357 -27.207 -3.567 1.00 96.12 574 LEU A N 1
ATOM 4319 C CA . LEU A 1 574 ? 6.872 -26.416 -2.445 1.00 96.12 574 LEU A CA 1
ATOM 4320 C C . LEU A 1 574 ? 5.663 -27.090 -1.805 1.00 96.12 574 LEU A C 1
ATOM 4322 O O . LEU A 1 574 ? 4.870 -27.736 -2.488 1.00 96.12 574 LEU A O 1
ATOM 4326 N N . GLU A 1 575 ? 5.509 -26.899 -0.501 1.00 96.81 575 GLU A N 1
ATOM 4327 C CA . GLU A 1 575 ? 4.346 -27.349 0.258 1.00 96.81 575 GLU A CA 1
ATOM 4328 C C . GLU A 1 575 ? 3.847 -26.172 1.099 1.00 96.81 575 GLU A C 1
ATOM 4330 O O . GLU A 1 575 ? 4.673 -25.473 1.690 1.00 96.81 575 GLU A O 1
ATOM 4335 N N . PRO A 1 576 ? 2.528 -25.924 1.158 1.00 97.75 576 PRO A N 1
ATOM 4336 C CA . PRO A 1 576 ? 1.999 -24.871 2.007 1.00 97.75 576 PRO A CA 1
ATOM 4337 C C . PRO A 1 576 ? 2.195 -25.246 3.480 1.00 97.75 576 PRO A C 1
ATOM 4339 O O . PRO A 1 576 ? 1.998 -26.397 3.883 1.00 97.75 576 PRO A O 1
ATOM 4342 N N . GLU A 1 577 ? 2.555 -24.264 4.296 1.00 97.44 577 GLU A N 1
ATOM 4343 C CA . GLU A 1 577 ? 2.886 -24.462 5.705 1.00 97.44 577 GLU A CA 1
ATOM 4344 C C . GLU A 1 577 ? 1.769 -23.937 6.619 1.00 97.44 577 GLU A C 1
ATOM 4346 O O . GLU A 1 577 ? 1.015 -23.019 6.289 1.00 97.44 577 GLU A O 1
ATOM 4351 N N . ALA A 1 578 ? 1.612 -24.573 7.781 1.00 98.12 578 ALA A N 1
ATOM 4352 C CA . ALA A 1 578 ? 0.642 -24.143 8.780 1.00 98.12 578 ALA A CA 1
ATOM 4353 C C . ALA A 1 578 ? 1.168 -22.906 9.515 1.00 98.12 578 ALA A C 1
ATOM 4355 O O . ALA A 1 578 ? 2.319 -22.888 9.952 1.00 98.12 578 ALA A O 1
ATOM 4356 N N . HIS A 1 579 ? 0.313 -21.904 9.718 1.00 98.19 579 HIS A N 1
ATOM 4357 C CA . HIS A 1 579 ? 0.715 -20.691 10.419 1.00 98.19 579 HIS A CA 1
ATOM 4358 C C . HIS A 1 579 ? 1.098 -21.008 11.883 1.00 98.19 579 HIS A C 1
ATOM 4360 O O . HIS A 1 579 ? 0.362 -21.741 12.551 1.00 98.19 579 HIS A O 1
ATOM 4366 N N . PRO A 1 580 ? 2.181 -20.434 12.448 1.00 96.94 580 PRO A N 1
ATOM 4367 C CA . PRO A 1 580 ? 2.651 -20.765 13.800 1.00 96.94 580 PRO A CA 1
ATOM 4368 C C . PRO A 1 580 ? 1.606 -20.582 14.912 1.00 96.94 580 PRO A C 1
ATOM 4370 O O . PRO A 1 580 ? 1.549 -21.376 15.848 1.00 96.94 580 PRO A O 1
ATOM 4373 N N . PHE A 1 581 ? 0.775 -19.540 14.805 1.00 97.19 581 PHE A N 1
ATOM 4374 C CA . PHE A 1 581 ? -0.321 -19.262 15.743 1.00 97.19 581 PHE A CA 1
ATOM 4375 C C . PHE A 1 581 ? -1.640 -19.976 15.380 1.00 97.19 581 PHE A C 1
ATOM 4377 O O . PHE A 1 581 ? -2.197 -20.702 16.198 1.00 97.19 581 PHE A O 1
ATOM 4384 N N . PHE A 1 582 ? -2.139 -19.797 14.151 1.00 97.88 582 PHE A N 1
ATOM 4385 C CA . PHE A 1 582 ? -3.453 -20.287 13.719 1.00 97.88 582 PHE A CA 1
ATOM 4386 C C . PHE A 1 582 ? -3.486 -21.750 13.236 1.00 97.88 582 PHE A C 1
ATOM 4388 O O . PHE A 1 582 ? -4.561 -22.324 13.041 1.00 97.88 582 PHE A O 1
ATOM 4395 N N . GLY A 1 583 ? -2.327 -22.378 13.031 1.00 97.81 583 GLY A N 1
ATOM 4396 C CA . GLY A 1 583 ? -2.228 -23.687 12.397 1.00 97.81 583 GLY A CA 1
ATOM 4397 C C . GLY A 1 583 ? -2.771 -23.665 10.965 1.00 97.81 583 GLY A C 1
ATOM 4398 O O . GLY A 1 583 ? -2.629 -22.681 10.246 1.00 97.81 583 GLY A O 1
ATOM 4399 N N . ALA A 1 584 ? -3.404 -24.763 10.550 1.00 96.44 584 ALA A N 1
ATOM 4400 C CA . ALA A 1 584 ? -4.093 -24.852 9.260 1.00 96.44 584 ALA A CA 1
ATOM 4401 C C . ALA A 1 584 ? -5.540 -24.316 9.309 1.00 96.44 584 ALA A C 1
ATOM 4403 O O . ALA A 1 584 ? -6.243 -24.361 8.303 1.00 96.44 584 ALA A O 1
ATOM 4404 N N . GLY A 1 585 ? -6.000 -23.832 10.468 1.00 92.69 585 GLY A N 1
ATOM 4405 C CA . GLY A 1 585 ? -7.377 -23.384 10.664 1.00 92.69 585 GLY A CA 1
ATOM 4406 C C . GLY A 1 585 ? -8.437 -24.494 10.611 1.00 92.69 585 GLY A C 1
ATOM 4407 O O . GLY A 1 585 ? -8.110 -25.681 10.484 1.00 92.69 585 GLY A O 1
ATOM 4408 N N . PRO A 1 586 ? -9.723 -24.124 10.737 1.00 87.00 586 PRO A N 1
ATOM 4409 C CA . PRO A 1 586 ? -10.848 -25.043 10.571 1.00 87.00 586 PRO A CA 1
ATOM 4410 C C . PRO A 1 586 ? -10.835 -25.680 9.176 1.00 87.00 586 PRO A C 1
ATOM 4412 O O . PRO A 1 586 ? -10.673 -24.986 8.179 1.00 87.00 586 PRO A O 1
ATOM 4415 N N . ASP A 1 587 ? -10.963 -27.007 9.105 1.00 86.44 587 ASP A N 1
ATOM 4416 C CA . ASP A 1 587 ? -10.978 -27.783 7.852 1.00 86.44 587 ASP A CA 1
ATOM 4417 C C . ASP A 1 587 ? -9.772 -27.561 6.907 1.00 86.44 587 ASP A C 1
ATOM 4419 O O . ASP A 1 587 ? -9.806 -27.962 5.745 1.00 86.44 587 ASP A O 1
ATOM 4423 N N . GLY A 1 588 ? -8.671 -26.982 7.405 1.00 92.31 588 GLY A N 1
ATOM 4424 C CA . GLY A 1 588 ? -7.455 -26.725 6.628 1.00 92.31 588 GLY A CA 1
ATOM 4425 C C . GLY A 1 588 ? -7.489 -25.452 5.773 1.00 92.31 588 GLY A C 1
ATOM 4426 O O . GLY A 1 588 ? -6.577 -25.243 4.972 1.00 92.31 588 GLY A O 1
ATOM 4427 N N . THR A 1 589 ? -8.508 -24.599 5.921 1.00 91.88 589 THR A N 1
ATOM 4428 C CA . THR A 1 589 ? -8.713 -23.417 5.062 1.00 91.88 589 THR A CA 1
ATOM 4429 C C . THR A 1 589 ? -7.610 -22.365 5.189 1.00 91.88 589 THR A C 1
ATOM 4431 O O . THR A 1 589 ? -7.340 -21.652 4.221 1.00 91.88 589 THR A O 1
ATOM 4434 N N . TRP A 1 590 ? -6.914 -22.311 6.328 1.00 96.69 590 TRP A N 1
ATOM 4435 C CA . TRP A 1 590 ? -5.821 -21.368 6.600 1.00 96.69 590 TRP A CA 1
ATOM 4436 C C . TRP A 1 590 ? -4.427 -21.950 6.338 1.00 96.69 590 TRP A C 1
ATOM 4438 O O . TRP A 1 590 ? -3.422 -21.314 6.648 1.00 96.69 590 TRP A O 1
ATOM 4448 N N . LEU A 1 591 ? -4.329 -23.161 5.780 1.00 98.00 591 LEU A N 1
ATOM 4449 C CA . LEU A 1 591 ? -3.042 -23.716 5.360 1.00 98.00 591 LEU A CA 1
ATOM 4450 C C . LEU A 1 591 ? -2.415 -22.815 4.282 1.00 98.00 591 LEU A C 1
ATOM 4452 O O . LEU A 1 591 ? -3.038 -22.599 3.244 1.00 98.00 591 LEU A O 1
ATOM 4456 N N . GLY A 1 592 ? -1.207 -22.307 4.524 1.00 98.06 592 GLY A N 1
ATOM 4457 C CA . GLY A 1 592 ? -0.565 -21.296 3.680 1.00 98.06 592 GLY A CA 1
ATOM 4458 C C . GLY A 1 592 ? -0.816 -19.843 4.099 1.00 98.06 592 GLY A C 1
ATOM 4459 O O . GLY A 1 592 ? -0.429 -18.941 3.366 1.00 98.06 592 GLY A O 1
ATOM 4460 N N . ALA A 1 593 ? -1.458 -19.582 5.245 1.00 98.25 593 ALA A N 1
ATOM 4461 C CA . ALA A 1 593 ? -1.654 -18.215 5.732 1.00 98.25 593 ALA A CA 1
ATOM 4462 C C . ALA A 1 593 ? -0.320 -17.483 5.951 1.00 98.25 593 ALA A C 1
ATOM 4464 O O . ALA A 1 593 ? 0.596 -18.013 6.589 1.00 98.25 593 ALA A O 1
ATOM 4465 N N . ARG A 1 594 ? -0.250 -16.247 5.445 1.00 97.69 594 ARG A N 1
ATOM 4466 C CA . ARG A 1 594 ? 0.914 -15.357 5.533 1.00 97.69 594 ARG A CA 1
ATOM 4467 C C . ARG A 1 594 ? 0.707 -14.247 6.551 1.00 97.69 594 ARG A C 1
ATOM 4469 O O . ARG A 1 594 ? -0.428 -13.844 6.807 1.00 97.69 594 ARG A O 1
ATOM 4476 N N . THR A 1 595 ? 1.832 -13.735 7.040 1.00 98.25 595 THR A N 1
ATOM 4477 C CA . THR A 1 595 ? 1.918 -12.541 7.883 1.00 98.25 595 THR A CA 1
ATOM 4478 C C . THR A 1 595 ? 2.997 -11.626 7.330 1.00 98.25 595 THR A C 1
ATOM 4480 O O . THR A 1 595 ? 4.142 -12.064 7.204 1.00 98.25 595 THR A O 1
ATOM 4483 N N . THR A 1 596 ? 2.636 -10.384 7.006 1.00 97.62 596 THR A N 1
ATOM 4484 C CA . THR A 1 596 ? 3.588 -9.319 6.644 1.00 97.62 596 THR A CA 1
ATOM 4485 C C . THR A 1 596 ? 3.680 -8.281 7.761 1.00 97.62 596 THR A C 1
ATOM 4487 O O . THR A 1 596 ? 2.846 -8.261 8.675 1.00 97.62 596 THR A O 1
ATOM 4490 N N . ILE A 1 597 ? 4.726 -7.457 7.728 1.00 97.25 597 ILE A N 1
ATOM 4491 C CA . ILE A 1 597 ? 5.059 -6.513 8.795 1.00 97.25 597 ILE A CA 1
ATOM 4492 C C . ILE A 1 597 ? 5.070 -5.098 8.232 1.00 97.25 597 ILE A C 1
ATOM 4494 O O . ILE A 1 597 ? 5.792 -4.822 7.289 1.00 97.25 597 ILE A O 1
ATOM 4498 N N . GLN A 1 598 ? 4.360 -4.186 8.889 1.00 96.19 598 GLN A N 1
ATOM 4499 C CA . GLN A 1 598 ? 4.498 -2.748 8.667 1.00 96.19 598 GLN A CA 1
ATOM 4500 C C . GLN A 1 598 ? 4.998 -2.057 9.932 1.00 96.19 598 GLN A C 1
ATOM 4502 O O . GLN A 1 598 ? 4.791 -2.536 11.055 1.00 96.19 598 GLN A O 1
ATOM 4507 N N . ARG A 1 599 ? 5.637 -0.900 9.759 1.00 95.69 599 ARG A N 1
ATOM 4508 C CA . ARG A 1 599 ? 6.194 -0.112 10.856 1.00 95.69 599 ARG A CA 1
ATOM 4509 C C . ARG A 1 599 ? 5.791 1.349 10.734 1.00 95.69 599 ARG A C 1
ATOM 4511 O O . ARG A 1 599 ? 5.931 1.943 9.668 1.00 95.69 599 ARG A O 1
ATOM 4518 N N . TRP A 1 600 ? 5.299 1.922 11.829 1.00 95.62 600 TRP A N 1
ATOM 4519 C CA . TRP A 1 600 ? 4.712 3.262 11.845 1.00 95.62 600 TRP A CA 1
ATOM 4520 C C . TRP A 1 600 ? 5.289 4.116 12.970 1.00 95.62 600 TRP A C 1
ATOM 4522 O O . TRP A 1 600 ? 5.652 3.601 14.028 1.00 95.62 600 TRP A O 1
ATOM 4532 N N . PHE A 1 601 ? 5.301 5.430 12.769 1.00 94.81 601 PHE A N 1
ATOM 4533 C CA . PHE A 1 601 ? 5.638 6.408 13.800 1.00 94.81 601 PHE A CA 1
ATOM 4534 C C . PHE A 1 601 ? 4.524 7.448 13.964 1.00 94.81 601 PHE A C 1
ATOM 4536 O O . PHE A 1 601 ? 4.093 8.079 12.990 1.00 94.81 601 PHE A O 1
ATOM 4543 N N . ALA A 1 602 ? 4.055 7.615 15.203 1.00 92.88 602 ALA A N 1
ATOM 4544 C CA . ALA A 1 602 ? 3.032 8.583 15.576 1.00 92.88 602 ALA A CA 1
ATOM 4545 C C . ALA A 1 602 ? 3.645 9.982 15.754 1.00 92.88 602 ALA A C 1
ATOM 4547 O O . ALA A 1 602 ? 4.173 10.330 16.814 1.00 92.88 602 ALA A O 1
ATOM 4548 N N . ASP A 1 603 ? 3.552 10.781 14.690 1.00 89.31 603 ASP A N 1
ATOM 4549 C CA . ASP A 1 603 ? 4.076 12.145 14.613 1.00 89.31 603 ASP A CA 1
ATOM 4550 C C . ASP A 1 603 ? 3.648 13.022 15.812 1.00 89.31 603 ASP A C 1
ATOM 4552 O O . ASP A 1 603 ? 2.450 13.139 16.094 1.00 89.31 603 ASP A O 1
ATOM 4556 N N . PRO A 1 604 ? 4.586 13.736 16.464 1.00 86.81 604 PRO A N 1
ATOM 4557 C CA . PRO A 1 604 ? 4.240 14.774 17.426 1.00 86.81 604 PRO A CA 1
ATOM 4558 C C . PRO A 1 604 ? 3.735 16.044 16.749 1.00 86.81 604 PRO A C 1
ATOM 4560 O O . PRO A 1 604 ? 4.498 16.779 16.119 1.00 86.81 604 PRO A O 1
ATOM 4563 N N . VAL A 1 605 ? 2.443 16.331 16.926 1.00 84.94 605 VAL A N 1
ATOM 4564 C CA . VAL A 1 605 ? 1.817 17.594 16.511 1.00 84.94 605 VAL A CA 1
ATOM 4565 C C . VAL A 1 605 ? 1.675 18.496 17.732 1.00 84.94 605 VAL A C 1
ATOM 4567 O O . VAL A 1 605 ? 0.640 18.531 18.396 1.00 84.94 605 VAL A O 1
ATOM 4570 N N . VAL A 1 606 ? 2.745 19.234 18.024 1.00 78.88 606 VAL A N 1
ATOM 4571 C CA . VAL A 1 606 ? 2.836 20.143 19.172 1.00 78.88 606 VAL A CA 1
ATOM 4572 C C . VAL A 1 606 ? 2.946 21.583 18.673 1.00 78.88 606 VAL A C 1
ATOM 4574 O O . VAL A 1 606 ? 3.719 21.878 17.765 1.00 78.88 606 VAL A O 1
ATOM 4577 N N . ASN A 1 607 ? 2.139 22.483 19.239 1.00 77.25 607 ASN A N 1
ATOM 4578 C CA . ASN A 1 607 ? 2.177 23.908 18.887 1.00 77.25 607 ASN A CA 1
ATOM 4579 C C . ASN A 1 607 ? 3.271 24.670 19.663 1.00 77.25 607 ASN A C 1
ATOM 4581 O O . ASN A 1 607 ? 3.867 24.146 20.605 1.00 77.25 607 ASN A O 1
ATOM 4585 N N . VAL A 1 608 ? 3.495 25.950 19.345 1.00 75.50 608 VAL A N 1
ATOM 4586 C CA . VAL A 1 608 ? 4.531 26.774 20.005 1.00 75.50 608 VAL A CA 1
ATOM 4587 C C . VAL A 1 608 ? 4.274 27.023 21.499 1.00 75.50 608 VAL A C 1
ATOM 4589 O O . VAL A 1 608 ? 5.153 27.515 22.206 1.00 75.50 608 VAL A O 1
ATOM 4592 N N . GLN A 1 609 ? 3.066 26.741 22.001 1.00 75.50 609 GLN A N 1
ATOM 4593 C CA . GLN A 1 609 ? 2.741 26.788 23.430 1.00 75.50 609 GLN A CA 1
ATOM 4594 C C . GLN A 1 609 ? 3.024 25.462 24.156 1.00 75.50 609 GLN A C 1
ATOM 4596 O O . GLN A 1 609 ? 2.806 25.388 25.368 1.00 75.50 609 GLN A O 1
ATOM 4601 N N . GLY A 1 610 ? 3.503 24.433 23.451 1.00 74.06 610 GLY A N 1
ATOM 4602 C CA . GLY A 1 610 ? 3.760 23.106 24.009 1.00 74.06 610 GLY A CA 1
ATOM 4603 C C . GLY A 1 610 ? 2.485 22.306 24.283 1.00 74.06 610 GLY A C 1
ATOM 4604 O O . GLY A 1 610 ? 2.478 21.471 25.187 1.00 74.06 610 GLY A O 1
ATOM 4605 N N . VAL A 1 611 ? 1.391 22.602 23.574 1.00 77.38 611 VAL A N 1
ATOM 4606 C CA . VAL A 1 611 ? 0.143 21.832 23.646 1.00 77.38 611 VAL A CA 1
ATOM 4607 C C . VAL A 1 611 ? 0.189 20.740 22.585 1.00 77.38 611 VAL A C 1
ATOM 4609 O O . VAL A 1 611 ? 0.280 21.044 21.393 1.00 77.38 611 VAL A O 1
ATOM 4612 N N . ASP A 1 612 ? 0.111 19.486 23.031 1.00 78.62 612 ASP A N 1
ATOM 4613 C CA . ASP A 1 612 ? -0.045 18.321 22.162 1.00 78.62 612 ASP A CA 1
ATOM 4614 C C . ASP A 1 612 ? -1.468 18.287 21.595 1.00 78.62 612 ASP A C 1
ATOM 4616 O O . ASP A 1 612 ? -2.459 18.422 22.320 1.00 78.62 612 ASP A O 1
ATOM 4620 N N . ARG A 1 613 ? -1.561 18.158 20.275 1.00 79.69 613 ARG A N 1
ATOM 4621 C CA . ARG A 1 613 ? -2.822 18.118 19.538 1.00 79.69 613 ARG A CA 1
ATOM 4622 C C . ARG A 1 613 ? -3.154 16.718 19.029 1.00 79.69 613 ARG A C 1
ATOM 4624 O O . ARG A 1 613 ? -4.288 16.519 18.595 1.00 79.69 613 ARG A O 1
ATOM 4631 N N . GLY A 1 614 ? -2.195 15.791 19.096 1.00 77.50 614 GLY A N 1
ATOM 4632 C CA . GLY A 1 614 ? -2.263 14.464 18.497 1.00 77.50 614 GLY A CA 1
ATOM 4633 C C . GLY A 1 614 ? -2.472 14.498 16.979 1.00 77.50 614 GLY A C 1
ATOM 4634 O O . GLY A 1 614 ? -2.662 15.549 16.360 1.00 77.50 614 GLY A O 1
ATOM 4635 N N . LEU A 1 615 ? -2.484 13.314 16.366 1.00 84.75 615 LEU A N 1
ATOM 4636 C CA . LEU A 1 615 ? -2.960 13.145 14.985 1.00 84.75 615 LEU A CA 1
ATOM 4637 C C . LEU A 1 615 ? -4.492 13.014 14.913 1.00 84.75 615 LEU A C 1
ATOM 4639 O O . LEU A 1 615 ? -5.070 13.077 13.831 1.00 84.75 615 LEU A O 1
ATOM 4643 N N . GLY A 1 616 ? -5.160 12.883 16.063 1.00 79.88 616 GLY A N 1
ATOM 4644 C CA . GLY A 1 616 ? -6.608 12.743 16.155 1.00 79.88 616 GLY A CA 1
ATOM 4645 C C . GLY A 1 616 ? -7.095 11.365 15.702 1.00 79.88 616 GLY A C 1
ATOM 4646 O O . GLY A 1 616 ? -6.471 10.345 15.996 1.00 79.88 616 GLY A O 1
ATOM 4647 N N . ILE A 1 617 ? -8.243 11.350 15.020 1.00 86.94 617 ILE A N 1
ATOM 4648 C CA . ILE A 1 617 ? -8.856 10.131 14.485 1.00 86.94 617 ILE A CA 1
ATOM 4649 C C . ILE A 1 617 ? -8.259 9.858 13.114 1.00 86.94 617 ILE A C 1
ATOM 4651 O O . ILE A 1 617 ? -8.474 10.630 12.178 1.00 86.94 617 ILE A O 1
ATOM 4655 N N . ILE A 1 618 ? -7.573 8.732 13.003 1.00 90.31 618 ILE A N 1
ATOM 4656 C CA . ILE A 1 618 ? -7.024 8.232 11.750 1.00 90.31 618 ILE A CA 1
ATOM 4657 C C . ILE A 1 618 ? -7.601 6.848 11.464 1.00 90.31 618 ILE A C 1
ATOM 4659 O O . ILE A 1 618 ? -8.236 6.224 12.318 1.00 90.31 618 ILE A O 1
ATOM 4663 N N . PHE A 1 619 ? -7.417 6.363 10.247 1.00 90.69 619 PHE A N 1
ATOM 4664 C CA . PHE A 1 619 ? -7.935 5.067 9.840 1.00 90.69 619 PHE A CA 1
ATOM 4665 C C . PHE A 1 619 ? -6.950 4.361 8.920 1.00 90.69 619 PHE A C 1
ATOM 4667 O O . PHE A 1 619 ? -6.067 4.982 8.321 1.00 90.69 619 PHE A O 1
ATOM 4674 N N . THR A 1 620 ? -7.115 3.049 8.840 1.00 92.19 620 THR A N 1
ATOM 4675 C CA . THR A 1 620 ? -6.441 2.188 7.885 1.00 92.19 620 THR A CA 1
ATOM 4676 C C . THR A 1 620 ? -7.462 1.339 7.142 1.00 92.19 620 THR A C 1
ATOM 4678 O O . THR A 1 620 ? -8.520 1.008 7.685 1.00 92.19 620 THR A O 1
ATOM 4681 N N . HIS A 1 621 ? -7.204 1.071 5.869 1.00 91.69 621 HIS A N 1
ATOM 4682 C CA . HIS A 1 621 ? -8.140 0.386 4.986 1.00 91.69 621 HIS A CA 1
ATOM 4683 C C . HIS A 1 621 ? -7.403 -0.390 3.901 1.00 91.69 621 HIS A C 1
ATOM 4685 O O . HIS A 1 621 ? -6.244 -0.102 3.599 1.00 91.69 621 HIS A O 1
ATOM 4691 N N . ASP A 1 622 ? -8.090 -1.381 3.326 1.00 90.12 622 ASP A N 1
ATOM 4692 C CA . ASP A 1 622 ? -7.526 -2.152 2.225 1.00 90.12 622 ASP A CA 1
ATOM 4693 C C . ASP A 1 622 ? -7.425 -1.327 0.942 1.00 90.12 622 ASP A C 1
ATOM 4695 O O . ASP A 1 622 ? -8.431 -0.766 0.504 1.00 90.12 622 ASP A O 1
ATOM 4699 N N . HIS A 1 623 ? -6.242 -1.307 0.326 1.00 87.81 623 HIS A N 1
ATOM 4700 C CA . HIS A 1 623 ? -5.976 -0.542 -0.893 1.00 87.81 623 HIS A CA 1
ATOM 4701 C C . HIS A 1 623 ? -5.994 -1.384 -2.187 1.00 87.81 623 HIS A C 1
ATOM 4703 O O . HIS A 1 623 ? -5.956 -0.814 -3.280 1.00 87.81 623 HIS A O 1
ATOM 4709 N N . PHE A 1 624 ? -6.079 -2.721 -2.095 1.00 87.44 624 PHE A N 1
ATOM 4710 C CA . PHE A 1 624 ? -6.101 -3.619 -3.265 1.00 87.44 624 PHE A CA 1
ATOM 4711 C C . PHE A 1 624 ? -7.517 -3.934 -3.774 1.00 87.44 624 PHE A C 1
ATOM 4713 O O . PHE A 1 624 ? -7.749 -3.964 -4.984 1.00 87.44 624 PHE A O 1
ATOM 4720 N N . GLY A 1 625 ? -8.478 -4.132 -2.871 1.00 85.31 625 GLY A N 1
ATOM 4721 C CA . GLY A 1 625 ? -9.889 -4.373 -3.184 1.00 85.31 625 GLY A CA 1
ATOM 4722 C C . GLY A 1 625 ? -10.840 -3.479 -2.385 1.00 85.31 625 GLY A C 1
ATOM 4723 O O . GLY A 1 625 ? -11.760 -4.003 -1.757 1.00 85.31 625 GLY A O 1
ATOM 4724 N N . PRO A 1 626 ? -10.660 -2.146 -2.367 1.00 82.06 626 PRO A N 1
ATOM 4725 C CA . PRO A 1 626 ? -11.394 -1.264 -1.471 1.00 82.06 626 PRO A CA 1
ATOM 4726 C C . PRO A 1 626 ? -12.912 -1.263 -1.716 1.00 82.06 626 PRO A C 1
ATOM 4728 O O . PRO A 1 626 ? -13.674 -1.186 -0.754 1.00 82.06 626 PRO A O 1
ATOM 4731 N N . SER A 1 627 ? -13.395 -1.401 -2.957 1.00 80.19 627 SER A N 1
ATOM 4732 C CA . SER A 1 627 ? -14.842 -1.449 -3.233 1.00 80.19 627 SER A CA 1
ATOM 4733 C C . SER A 1 627 ? -15.444 -2.762 -2.740 1.00 80.19 627 SER A C 1
ATOM 4735 O O . SER A 1 627 ? -16.492 -2.735 -2.094 1.00 80.19 627 SER A O 1
ATOM 4737 N N . THR A 1 628 ? -14.769 -3.890 -2.988 1.00 86.25 628 THR A N 1
ATOM 4738 C CA . THR A 1 628 ? -15.175 -5.218 -2.503 1.00 86.25 628 THR A CA 1
ATOM 4739 C C . THR A 1 628 ? -15.113 -5.305 -0.973 1.00 86.25 628 THR A C 1
ATOM 4741 O O . THR A 1 628 ? -16.053 -5.764 -0.331 1.00 86.25 628 THR A O 1
ATOM 4744 N N . HIS A 1 629 ? -14.030 -4.837 -0.355 1.00 87.81 629 HIS A N 1
ATOM 4745 C CA . HIS A 1 629 ? -13.738 -5.109 1.048 1.00 87.81 629 HIS A CA 1
ATOM 4746 C C . HIS A 1 629 ? -14.278 -4.076 2.046 1.00 87.81 629 HIS A C 1
ATOM 4748 O O . HIS A 1 629 ? -14.716 -4.454 3.137 1.00 87.81 629 HIS A O 1
ATOM 4754 N N . GLN A 1 630 ? -14.267 -2.780 1.721 1.00 85.31 630 GLN A N 1
ATOM 4755 C CA . GLN A 1 630 ? -14.601 -1.748 2.714 1.00 85.31 630 GLN A CA 1
ATOM 4756 C C . GLN A 1 630 ? -16.095 -1.740 3.046 1.00 85.31 630 GLN A C 1
ATOM 4758 O O . GLN A 1 630 ? -16.465 -1.634 4.215 1.00 85.31 630 GLN A O 1
ATOM 4763 N N . GLN A 1 631 ? -16.957 -1.973 2.048 1.00 84.12 631 GLN A N 1
ATOM 4764 C CA . GLN A 1 631 ? -18.417 -2.072 2.231 1.00 84.12 631 GLN A CA 1
ATOM 4765 C C . GLN A 1 631 ? -18.830 -3.218 3.162 1.00 84.12 631 GLN A C 1
ATOM 4767 O O . GLN A 1 631 ? -19.930 -3.211 3.717 1.00 84.12 631 GLN A O 1
ATOM 4772 N N . VAL A 1 632 ? -17.952 -4.209 3.332 1.00 88.25 632 VAL A N 1
ATOM 4773 C CA . VAL A 1 632 ? -18.187 -5.402 4.151 1.00 88.25 632 VAL A CA 1
ATOM 4774 C C . VAL A 1 632 ? -17.325 -5.429 5.413 1.00 88.25 632 VAL A C 1
ATOM 4776 O O . VAL A 1 632 ? -17.165 -6.493 6.011 1.00 88.25 632 VAL A O 1
ATOM 4779 N N . GLY A 1 633 ? -16.809 -4.270 5.841 1.00 87.25 633 GLY A N 1
ATOM 4780 C CA . GLY A 1 633 ? -16.215 -4.084 7.167 1.00 87.25 633 GLY A CA 1
ATOM 4781 C C . GLY A 1 633 ? -14.695 -3.989 7.232 1.00 87.25 633 GLY A C 1
ATOM 4782 O O . GLY A 1 633 ? -14.179 -3.813 8.336 1.00 87.25 633 GLY A O 1
ATOM 4783 N N . LEU A 1 634 ? -13.972 -4.127 6.112 1.00 90.56 634 LEU A N 1
ATOM 4784 C CA . LEU A 1 634 ? -12.513 -4.246 6.145 1.00 90.56 634 LEU A CA 1
ATOM 4785 C C . LEU A 1 634 ? -11.818 -2.886 6.229 1.00 90.56 634 LEU A C 1
ATOM 4787 O O . LEU A 1 634 ? -11.300 -2.351 5.249 1.00 90.56 634 LEU A O 1
ATOM 4791 N N . TYR A 1 635 ? -11.819 -2.338 7.429 1.00 89.06 635 TYR A N 1
ATOM 4792 C CA . TYR A 1 635 ? -11.114 -1.125 7.791 1.00 89.06 635 TYR A CA 1
ATOM 4793 C C . TYR A 1 635 ? -10.904 -1.128 9.309 1.00 89.06 635 TYR A C 1
ATOM 4795 O O . TYR A 1 635 ? -11.505 -1.921 10.042 1.00 89.06 635 TYR A O 1
ATOM 4803 N N . ALA A 1 636 ? -9.986 -0.295 9.776 1.00 92.31 636 ALA A N 1
ATOM 4804 C CA . ALA A 1 636 ? -9.704 -0.120 11.189 1.00 92.31 636 ALA A CA 1
ATOM 4805 C C . ALA A 1 636 ? -9.426 1.343 11.493 1.00 92.31 636 ALA A C 1
ATOM 4807 O O . ALA A 1 636 ? -9.077 2.142 10.625 1.00 92.31 636 ALA A O 1
ATOM 4808 N N . THR A 1 637 ? -9.532 1.675 12.767 1.00 93.12 637 THR A N 1
ATOM 4809 C CA . THR A 1 637 ? -9.288 3.023 13.258 1.00 93.12 637 THR A CA 1
ATOM 4810 C C . THR A 1 637 ? -8.020 3.014 14.069 1.00 93.12 637 THR A C 1
ATOM 4812 O O . THR A 1 637 ? -7.819 2.132 14.903 1.00 93.12 637 THR A O 1
ATOM 4815 N N . VAL A 1 638 ? -7.180 4.019 13.860 1.00 93.69 638 VAL A N 1
ATOM 4816 C CA . VAL A 1 638 ? -6.055 4.283 14.746 1.00 93.69 638 VAL A CA 1
ATOM 4817 C C . VAL A 1 638 ? -6.345 5.593 15.484 1.00 93.69 638 VAL A C 1
ATOM 4819 O O . VAL A 1 638 ? -6.823 6.569 14.910 1.00 93.69 638 VAL A O 1
ATOM 4822 N N . LEU A 1 639 ? -6.171 5.596 16.798 1.00 92.56 639 LEU A N 1
ATOM 4823 C CA . LEU A 1 639 ? -6.420 6.757 17.648 1.00 92.56 639 LEU A CA 1
ATOM 4824 C C . LEU A 1 639 ? -5.112 7.112 18.333 1.00 92.56 639 LEU A C 1
ATOM 4826 O O . LEU A 1 639 ? -4.505 6.263 18.992 1.00 92.56 639 LEU A O 1
ATOM 4830 N N . ILE A 1 640 ? -4.659 8.346 18.115 1.00 90.38 640 ILE A N 1
ATOM 4831 C CA . ILE A 1 640 ? -3.416 8.846 18.696 1.00 90.38 640 ILE A CA 1
ATOM 4832 C C . ILE A 1 640 ? -3.754 9.688 19.915 1.00 90.38 640 ILE A C 1
ATOM 4834 O O . ILE A 1 640 ? -4.296 10.789 19.798 1.00 90.38 640 ILE A O 1
ATOM 4838 N N . GLU A 1 641 ? -3.429 9.140 21.075 1.00 87.88 641 GLU A N 1
ATOM 4839 C CA . GLU A 1 641 ? -3.660 9.741 22.378 1.00 87.88 641 GLU A CA 1
ATOM 4840 C C . GLU A 1 641 ? -2.479 10.620 22.800 1.00 87.88 641 GLU A C 1
ATOM 4842 O O . GLU A 1 641 ? -1.364 10.437 22.301 1.00 87.88 641 GLU A O 1
ATOM 4847 N N . PRO A 1 642 ? -2.674 11.557 23.746 1.00 82.75 642 PRO A N 1
ATOM 4848 C CA . PRO A 1 642 ? -1.573 12.332 24.303 1.00 82.75 642 PRO A CA 1
ATOM 4849 C C . PRO A 1 642 ? -0.446 11.435 24.823 1.00 82.75 642 PRO A C 1
ATOM 4851 O O . PRO A 1 642 ? -0.695 10.345 25.348 1.00 82.75 642 PRO A O 1
ATOM 4854 N N . ALA A 1 643 ? 0.793 11.914 24.726 1.00 81.44 643 ALA A N 1
ATOM 4855 C CA . ALA A 1 643 ? 1.966 11.181 25.196 1.00 81.44 643 ALA A CA 1
ATOM 4856 C C . ALA A 1 643 ? 1.794 10.641 26.634 1.00 81.44 643 ALA A C 1
ATOM 4858 O O . ALA A 1 643 ? 1.382 11.371 27.536 1.00 81.44 643 ALA A O 1
ATOM 4859 N N . ARG A 1 644 ? 2.192 9.379 26.863 1.00 81.06 644 ARG A N 1
ATOM 4860 C CA . ARG A 1 644 ? 2.129 8.690 28.174 1.00 81.06 644 ARG A CA 1
ATOM 4861 C C . ARG A 1 644 ? 0.709 8.554 28.748 1.00 81.06 644 ARG A C 1
ATOM 4863 O O . ARG A 1 644 ? 0.525 8.615 29.963 1.00 81.06 644 ARG A O 1
ATOM 4870 N N . SER A 1 645 ? -0.294 8.397 27.885 1.00 86.75 645 SER A N 1
ATOM 4871 C CA . SER A 1 645 ? -1.649 8.066 28.325 1.00 86.75 645 SER A CA 1
ATOM 4872 C C . SER A 1 645 ? -1.781 6.573 28.619 1.00 86.75 645 SER A C 1
ATOM 4874 O O . SER A 1 645 ? -1.331 5.737 27.835 1.00 86.75 645 SER A O 1
ATOM 4876 N N . ASP A 1 646 ? -2.470 6.263 29.716 1.00 89.81 646 ASP A N 1
ATOM 4877 C CA . ASP A 1 646 ? -2.944 4.922 30.047 1.00 89.81 646 ASP A CA 1
ATOM 4878 C C . ASP A 1 646 ? -4.407 4.756 29.624 1.00 89.81 646 ASP A C 1
ATOM 4880 O O . ASP A 1 646 ? -5.217 5.691 29.684 1.00 89.81 646 ASP A O 1
ATOM 4884 N N . TRP A 1 647 ? -4.781 3.534 29.250 1.00 92.25 647 TRP A N 1
ATOM 4885 C CA . TRP A 1 647 ? -6.104 3.231 28.709 1.00 92.25 647 TRP A CA 1
ATOM 4886 C C . TRP A 1 647 ? -6.772 2.104 29.481 1.00 92.25 647 TRP A C 1
ATOM 4888 O O . TRP A 1 647 ? -6.232 1.003 29.608 1.00 92.25 647 TRP A O 1
ATOM 4898 N N . VAL A 1 648 ? -7.993 2.345 29.952 1.00 92.50 648 VAL A N 1
ATOM 4899 C CA . VAL A 1 648 ? -8.812 1.309 30.592 1.00 92.50 648 VAL A CA 1
ATOM 4900 C C . VAL A 1 648 ? -10.187 1.241 29.948 1.00 92.50 648 VAL A C 1
ATOM 4902 O O . VAL A 1 648 ? -10.765 2.263 29.582 1.00 92.50 648 VAL A O 1
ATOM 4905 N N . HIS A 1 649 ? -10.751 0.042 29.829 1.00 90.00 649 HIS A N 1
ATOM 4906 C CA . HIS A 1 649 ? -12.117 -0.128 29.352 1.00 90.00 649 HIS A CA 1
ATOM 4907 C C . HIS A 1 649 ? -13.081 0.681 30.231 1.00 90.00 649 HIS A C 1
ATOM 4909 O O . HIS A 1 649 ? -13.078 0.557 31.460 1.00 90.00 649 HIS A O 1
ATOM 4915 N N . ASN A 1 650 ? -13.913 1.503 29.593 1.00 82.00 650 ASN A N 1
ATOM 4916 C CA . ASN A 1 650 ? -14.671 2.568 30.252 1.00 82.00 650 ASN A CA 1
ATOM 4917 C C . ASN A 1 650 ? -15.630 2.074 31.355 1.00 82.00 650 ASN A C 1
ATOM 4919 O O . ASN A 1 650 ? -15.932 2.794 32.309 1.00 82.00 650 ASN A O 1
ATOM 4923 N N . GLU A 1 651 ? -16.112 0.837 31.227 1.00 75.69 651 GLU A N 1
ATOM 4924 C CA . GLU A 1 651 ? -17.069 0.240 32.164 1.00 75.69 651 GLU A CA 1
ATOM 4925 C C . GLU A 1 651 ? -16.413 -0.693 33.185 1.00 75.69 651 GLU A C 1
ATOM 4927 O O . GLU A 1 651 ? -16.771 -0.678 34.359 1.00 75.69 651 GLU A O 1
ATOM 4932 N N . THR A 1 652 ? -15.448 -1.504 32.752 1.00 81.56 652 THR A N 1
ATOM 4933 C CA . THR A 1 652 ? -14.889 -2.595 33.569 1.00 81.56 652 THR A CA 1
ATOM 4934 C C . THR A 1 652 ? -13.600 -2.188 34.274 1.00 81.56 652 THR A C 1
ATOM 4936 O O . THR A 1 652 ? -13.156 -2.882 35.187 1.00 81.56 652 THR A O 1
ATOM 4939 N N . GLY A 1 653 ? -12.972 -1.089 33.841 1.00 84.88 653 GLY A N 1
ATOM 4940 C CA . GLY A 1 653 ? -11.664 -0.651 34.320 1.00 84.88 653 GLY A CA 1
ATOM 4941 C C . GLY A 1 653 ? -10.518 -1.591 33.937 1.00 84.88 653 GLY A C 1
ATOM 4942 O O . GLY A 1 653 ? -9.416 -1.427 34.453 1.00 84.88 653 GLY A O 1
ATOM 4943 N N . VAL A 1 654 ? -10.759 -2.581 33.067 1.00 90.25 654 VAL A N 1
ATOM 4944 C CA . VAL A 1 654 ? -9.719 -3.499 32.584 1.00 90.25 654 VAL A CA 1
ATOM 4945 C C . VAL A 1 654 ? -8.713 -2.705 31.746 1.00 90.25 654 VAL A C 1
ATOM 4947 O O . VAL A 1 654 ? -9.141 -2.051 30.794 1.00 90.25 654 VAL A O 1
ATOM 4950 N N . PRO A 1 655 ? -7.407 -2.753 32.060 1.00 94.50 655 PRO A N 1
ATOM 4951 C CA . PRO A 1 655 ? -6.394 -2.101 31.240 1.00 94.50 655 PRO A CA 1
ATOM 4952 C C . PRO A 1 655 ? -6.348 -2.677 29.821 1.00 94.50 655 PRO A C 1
ATOM 4954 O O . PRO A 1 655 ? -6.419 -3.896 29.632 1.00 94.50 655 PRO A O 1
ATOM 4957 N N . LEU A 1 656 ? -6.248 -1.791 28.833 1.00 94.75 656 LEU A N 1
ATOM 4958 C CA . LEU A 1 656 ? -6.064 -2.152 27.427 1.00 94.75 656 LEU A CA 1
ATOM 4959 C C . LEU A 1 656 ? -4.577 -2.375 27.125 1.00 94.75 656 LEU A C 1
ATOM 4961 O O . LEU A 1 656 ? -3.727 -1.978 27.917 1.00 94.75 656 LEU A O 1
ATOM 4965 N N . TYR A 1 657 ? -4.272 -3.020 25.994 1.00 95.25 657 TYR A N 1
ATOM 4966 C CA . TYR A 1 657 ? -2.891 -3.303 25.570 1.00 95.25 657 TYR A CA 1
ATOM 4967 C C . TYR A 1 657 ? -2.066 -4.054 26.649 1.00 95.25 657 TYR A C 1
ATOM 4969 O O . TYR A 1 657 ? -0.995 -3.637 27.078 1.00 95.25 657 TYR A O 1
ATOM 4977 N N . THR A 1 658 ? -2.595 -5.174 27.146 1.00 95.50 658 THR A N 1
ATOM 4978 C CA . THR A 1 658 ? -1.954 -6.025 28.172 1.00 95.50 658 THR A CA 1
ATOM 4979 C C . THR A 1 658 ? -1.534 -7.410 27.675 1.00 95.50 658 THR A C 1
ATOM 4981 O O . THR A 1 658 ? -0.899 -8.154 28.425 1.00 95.50 658 THR A O 1
ATOM 4984 N N . ARG A 1 659 ? -1.887 -7.774 26.438 1.00 95.62 659 ARG A N 1
ATOM 4985 C CA . ARG A 1 659 ? -1.549 -9.046 25.784 1.00 95.62 659 ARG A CA 1
ATOM 4986 C C . ARG A 1 659 ? -0.446 -8.864 24.742 1.00 95.62 659 ARG A C 1
ATOM 4988 O O . ARG A 1 659 ? -0.277 -7.781 24.188 1.00 95.62 659 ARG A O 1
ATOM 4995 N N . ASP A 1 660 ? 0.228 -9.960 24.403 1.00 94.62 660 ASP A N 1
ATOM 4996 C CA . ASP A 1 660 ? 1.327 -9.993 23.425 1.00 94.62 660 ASP A CA 1
ATOM 4997 C C . ASP A 1 660 ? 0.882 -9.714 21.975 1.00 94.62 660 ASP A C 1
ATOM 4999 O O . ASP A 1 660 ? 1.730 -9.519 21.097 1.00 94.62 660 ASP A O 1
ATOM 5003 N N . ASP A 1 661 ? -0.423 -9.766 21.695 1.00 96.62 661 ASP A N 1
ATOM 5004 C CA . ASP A 1 661 ? -1.019 -9.416 20.402 1.00 96.62 661 ASP A CA 1
ATOM 5005 C C . ASP A 1 661 ? -1.445 -7.940 20.303 1.00 96.62 661 ASP A C 1
ATOM 5007 O O . ASP A 1 661 ? -1.896 -7.510 19.244 1.00 96.62 661 ASP A O 1
ATOM 5011 N N . GLY A 1 662 ? -1.286 -7.159 21.377 1.00 95.56 662 GLY A N 1
ATOM 5012 C CA . GLY A 1 662 ? -1.702 -5.757 21.458 1.00 95.56 662 GLY A CA 1
ATOM 5013 C C . GLY A 1 662 ? -3.120 -5.550 22.004 1.00 95.56 662 GLY A C 1
ATOM 5014 O O . GLY A 1 662 ? -3.615 -4.424 22.040 1.00 95.56 662 GLY A O 1
ATOM 5015 N N . GLY A 1 663 ? -3.795 -6.614 22.450 1.00 94.94 663 GLY A N 1
ATOM 5016 C CA . GLY A 1 663 ? -5.123 -6.531 23.058 1.00 94.94 663 GLY A CA 1
ATOM 5017 C C . GLY A 1 663 ? -5.132 -6.408 24.583 1.00 94.94 663 GLY A C 1
ATOM 5018 O O . GLY A 1 663 ? -4.087 -6.465 25.223 1.00 94.94 663 GLY A O 1
ATOM 5019 N N . PRO A 1 664 ? -6.314 -6.278 25.207 1.00 94.00 664 PRO A N 1
ATOM 5020 C CA . PRO A 1 664 ? -7.592 -6.035 24.548 1.00 94.00 664 PRO A CA 1
ATOM 5021 C C . PRO A 1 664 ? -7.649 -4.617 23.960 1.00 94.00 664 PRO A C 1
ATOM 5023 O O . PRO A 1 664 ? -7.007 -3.701 24.475 1.00 94.00 664 PRO A O 1
ATOM 5026 N N . THR A 1 665 ? -8.446 -4.444 22.909 1.00 93.44 665 THR A N 1
ATOM 5027 C CA . THR A 1 665 ? -8.810 -3.140 22.332 1.00 93.44 665 THR A CA 1
ATOM 5028 C C . THR A 1 665 ? -10.309 -2.894 22.489 1.00 93.44 665 THR A C 1
ATOM 5030 O O . THR A 1 665 ? -11.078 -3.815 22.775 1.00 93.44 665 THR A O 1
ATOM 5033 N N . SER A 1 666 ? -10.736 -1.636 22.358 1.00 90.94 666 SER A N 1
ATOM 5034 C CA . SER A 1 666 ? -12.153 -1.278 22.409 1.00 90.94 666 SER A CA 1
ATOM 5035 C C . SER A 1 666 ? -12.423 0.076 21.758 1.00 90.94 666 SER A C 1
ATOM 5037 O O . SER A 1 666 ? -11.615 1.005 21.846 1.00 90.94 666 SER A O 1
ATOM 5039 N N . TRP A 1 667 ? -13.618 0.206 21.183 1.00 89.88 667 TRP A N 1
ATOM 5040 C CA . TRP A 1 667 ? -14.185 1.477 20.735 1.00 89.88 667 TRP A CA 1
ATOM 5041 C C . TRP A 1 667 ? -14.584 2.397 21.902 1.00 89.88 667 TRP A C 1
ATOM 5043 O O . TRP A 1 667 ? -14.836 3.578 21.677 1.00 89.88 667 TRP A O 1
ATOM 5053 N N . GLN A 1 668 ? -14.626 1.893 23.142 1.00 88.69 668 GLN A N 1
ATOM 5054 C CA . GLN A 1 668 ? -14.898 2.686 24.342 1.00 88.69 668 GLN A CA 1
ATOM 5055 C C . GLN A 1 668 ? -13.779 2.578 25.380 1.00 88.69 668 GLN A C 1
ATOM 5057 O O . GLN A 1 668 ? -13.346 1.490 25.765 1.00 88.69 668 GLN A O 1
ATOM 5062 N N . VAL A 1 669 ? -13.334 3.718 25.899 1.00 90.44 669 VAL A N 1
ATOM 5063 C CA . VAL A 1 669 ? -12.194 3.762 26.819 1.00 90.44 669 VAL A CA 1
ATOM 5064 C C . VAL A 1 669 ? -12.297 4.948 27.776 1.00 90.44 669 VAL A C 1
ATOM 5066 O O . VAL A 1 669 ? -12.955 5.948 27.488 1.00 90.44 669 VAL A O 1
ATOM 5069 N N . ALA A 1 670 ? -11.658 4.841 28.935 1.00 90.44 670 ALA A N 1
ATOM 5070 C CA . ALA A 1 670 ? -11.274 5.989 29.740 1.00 90.44 670 ALA A CA 1
ATOM 5071 C C . ALA A 1 670 ? -9.779 6.256 29.523 1.00 90.44 670 ALA A C 1
ATOM 5073 O O . ALA A 1 670 ? -8.950 5.382 29.790 1.00 90.44 670 ALA A O 1
ATOM 5074 N N . ILE A 1 671 ? -9.468 7.456 29.035 1.00 88.75 671 ILE A N 1
ATOM 5075 C CA . ILE A 1 671 ? -8.109 7.950 28.821 1.00 88.75 671 ILE A CA 1
ATOM 5076 C C . ILE A 1 671 ? -7.625 8.584 30.120 1.00 88.75 671 ILE A C 1
ATOM 5078 O O . ILE A 1 671 ? -8.245 9.517 30.647 1.00 88.75 671 ILE A O 1
ATOM 5082 N N . LEU A 1 672 ? -6.535 8.047 30.655 1.00 88.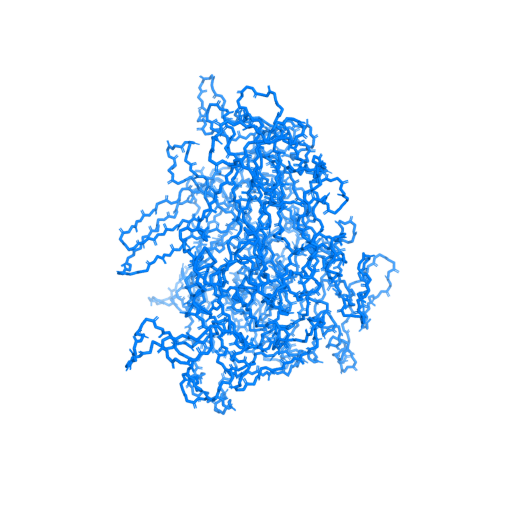06 672 LEU A N 1
ATOM 5083 C CA . LEU A 1 672 ? -5.910 8.492 31.890 1.00 88.06 672 LEU A CA 1
ATOM 5084 C C . LEU A 1 672 ? -4.589 9.179 31.536 1.00 88.06 672 LEU A C 1
ATOM 5086 O O . LEU A 1 672 ? -3.634 8.530 31.126 1.00 88.06 672 LEU A O 1
ATOM 5090 N N . THR A 1 673 ? -4.546 10.498 31.686 1.00 79.62 673 THR A N 1
ATOM 5091 C CA . THR A 1 673 ? -3.373 11.324 31.381 1.00 79.62 673 THR A CA 1
ATOM 5092 C C . THR A 1 673 ? -2.532 11.572 32.638 1.00 79.62 673 THR A C 1
ATOM 5094 O O . THR A 1 673 ? -3.060 11.813 33.732 1.00 79.62 673 THR A O 1
ATOM 5097 N N . GLU A 1 674 ? -1.204 11.538 32.509 1.00 67.25 674 GLU A N 1
ATOM 5098 C CA . GLU A 1 674 ? -0.290 11.809 33.620 1.00 67.25 674 GLU A CA 1
ATOM 5099 C C . GLU A 1 674 ? 0.076 13.296 33.749 1.00 67.25 674 GLU A C 1
ATOM 5101 O O . GLU A 1 674 ? 1.040 13.754 33.147 1.00 67.25 674 GLU A O 1
ATOM 5106 N N . GLY A 1 675 ? -0.581 14.013 34.669 1.00 56.97 675 GLY A N 1
ATOM 5107 C CA . GLY A 1 675 ? 0.012 15.049 35.543 1.00 56.97 675 GLY A CA 1
ATOM 5108 C C . GLY A 1 675 ? 0.747 16.269 34.947 1.00 56.97 675 GLY A C 1
ATOM 5109 O O . GLY A 1 675 ? 1.117 17.159 35.720 1.00 56.97 675 GLY A O 1
ATOM 5110 N N . ASN A 1 676 ? 0.968 16.361 33.637 1.00 58.69 676 ASN A N 1
ATOM 5111 C CA . ASN A 1 676 ? 1.454 17.560 32.971 1.00 58.69 676 ASN A CA 1
ATOM 5112 C C . ASN A 1 676 ? 0.317 18.597 32.982 1.00 58.69 676 ASN A C 1
ATOM 5114 O O . ASN A 1 676 ? -0.801 18.279 32.580 1.00 58.69 676 ASN A O 1
ATOM 5118 N N . PRO A 1 677 ? 0.559 19.840 33.437 1.00 59.81 677 PRO A N 1
ATOM 5119 C CA . PRO A 1 677 ? -0.468 20.883 33.460 1.00 59.81 677 PRO A CA 1
ATOM 5120 C C . PRO A 1 677 ? -1.098 21.190 32.095 1.00 59.81 677 PRO A C 1
ATOM 5122 O O . PRO A 1 677 ? -2.172 21.789 32.064 1.00 59.81 677 PRO A O 1
ATOM 5125 N N . ASN A 1 678 ? -0.412 20.833 31.004 1.00 64.19 678 ASN A N 1
ATOM 5126 C CA . ASN A 1 678 ? -0.863 21.053 29.634 1.00 64.19 678 ASN A CA 1
ATOM 5127 C C . ASN A 1 678 ? -1.625 19.858 29.038 1.00 64.19 678 ASN A C 1
ATOM 5129 O O . ASN A 1 678 ? -2.242 20.029 27.987 1.00 64.19 678 ASN A O 1
ATOM 5133 N N . ASP A 1 679 ? -1.609 18.686 29.681 1.00 66.31 679 ASP A N 1
ATOM 5134 C CA . ASP A 1 679 ? -2.338 17.521 29.178 1.00 66.31 679 ASP A CA 1
ATOM 5135 C C . ASP A 1 679 ? -3.849 17.687 29.428 1.00 66.31 679 ASP A C 1
ATOM 5137 O O . ASP A 1 679 ? -4.263 18.342 30.398 1.00 66.31 679 ASP A O 1
ATOM 5141 N N . PRO A 1 680 ? -4.708 17.080 28.587 1.00 67.25 680 PRO A N 1
ATOM 5142 C CA . PRO A 1 680 ? -6.139 17.025 28.849 1.00 67.25 680 PRO A CA 1
ATOM 5143 C C . PRO A 1 680 ? -6.419 16.393 30.215 1.00 67.25 680 PRO A C 1
ATOM 5145 O O . PRO A 1 680 ? -5.730 15.468 30.634 1.00 67.25 680 PRO A O 1
ATOM 5148 N N . VAL A 1 681 ? -7.465 16.844 30.912 1.00 79.62 681 VAL A N 1
ATOM 5149 C CA . VAL A 1 681 ? -7.969 16.109 32.085 1.00 79.62 681 VAL A CA 1
ATOM 5150 C C . VAL A 1 681 ? -8.464 14.722 31.653 1.00 79.62 681 VAL A C 1
ATOM 5152 O O . VAL A 1 681 ? -9.013 14.630 30.555 1.00 79.62 681 VAL A O 1
ATOM 5155 N N . PRO A 1 682 ? -8.345 13.670 32.490 1.00 82.88 682 PRO A N 1
ATOM 5156 C CA . PRO A 1 682 ? -8.844 12.341 32.148 1.00 82.88 682 PRO A CA 1
ATOM 5157 C C . PRO A 1 682 ? -10.290 12.378 31.647 1.00 82.88 682 PRO A C 1
ATOM 5159 O O . PRO A 1 682 ? -11.150 13.027 32.256 1.00 82.88 682 PRO A O 1
ATOM 5162 N N . PHE A 1 683 ? -10.562 11.682 30.545 1.00 84.94 683 PHE A N 1
ATOM 5163 C CA . PHE A 1 683 ? -11.851 11.728 29.859 1.00 84.94 683 PHE A CA 1
ATOM 5164 C C . PHE A 1 683 ? -12.291 10.348 29.376 1.00 84.94 683 PHE A C 1
ATOM 5166 O O . PHE A 1 683 ? -11.518 9.396 29.323 1.00 84.94 683 PHE A O 1
ATOM 5173 N N . ARG A 1 684 ? -13.582 10.233 29.064 1.00 87.31 684 ARG A N 1
ATOM 5174 C CA . ARG A 1 684 ? -14.156 9.039 28.445 1.00 87.31 684 ARG A CA 1
ATOM 5175 C C . ARG A 1 684 ? -14.275 9.279 26.958 1.00 87.31 684 ARG A C 1
ATOM 5177 O O . ARG A 1 684 ? -14.829 10.303 26.559 1.00 87.31 684 ARG A O 1
ATOM 5184 N N . GLU A 1 685 ? -13.827 8.319 26.175 1.00 86.81 685 GLU A N 1
ATOM 5185 C CA . GLU A 1 685 ? -13.940 8.353 24.731 1.00 86.81 685 GLU A CA 1
ATOM 5186 C C . GLU A 1 685 ? -14.823 7.209 24.235 1.00 86.81 685 GLU A C 1
ATOM 5188 O O . GLU A 1 685 ? -14.755 6.079 24.727 1.00 86.81 685 GLU A O 1
ATOM 5193 N N . PHE A 1 686 ? -15.668 7.539 23.260 1.00 88.69 686 PHE A N 1
ATOM 5194 C CA . PHE A 1 686 ? -16.486 6.598 22.513 1.00 88.69 686 PHE A CA 1
ATOM 5195 C C . PHE A 1 686 ? -16.274 6.869 21.029 1.00 88.69 686 PHE A C 1
ATOM 5197 O O . PHE A 1 686 ? -16.671 7.921 20.523 1.00 88.69 686 PHE A O 1
ATOM 5204 N N . TYR A 1 687 ? -15.654 5.918 20.347 1.00 88.00 687 TYR A N 1
ATOM 5205 C CA . TYR A 1 687 ? -15.479 5.962 18.911 1.00 88.00 687 TYR A CA 1
ATOM 5206 C C . TYR A 1 687 ? -16.723 5.409 18.210 1.00 88.00 687 TYR A C 1
ATOM 5208 O O . TYR A 1 687 ? -17.222 4.328 18.543 1.00 88.00 687 TYR A O 1
ATOM 5216 N N . PHE A 1 688 ? -17.228 6.175 17.245 1.00 88.56 688 PHE A N 1
ATOM 5217 C CA . PHE A 1 688 ? -18.324 5.766 16.378 1.00 88.56 688 PHE A CA 1
ATOM 5218 C C . PHE A 1 688 ? -17.813 5.635 14.956 1.00 88.56 688 PHE A C 1
ATOM 5220 O O . PHE A 1 688 ? -17.540 6.621 14.274 1.00 88.56 688 PHE A O 1
ATOM 5227 N N . GLU A 1 689 ? -17.727 4.392 14.531 1.00 87.62 689 GLU A N 1
ATOM 5228 C CA . GLU A 1 689 ? -17.386 3.993 13.192 1.00 87.62 689 GLU A CA 1
ATOM 5229 C C . GLU A 1 689 ? -18.657 3.898 12.356 1.00 87.62 689 GLU A C 1
ATOM 5231 O O . GLU A 1 689 ? -19.521 3.071 12.643 1.00 87.62 689 GLU A O 1
ATOM 5236 N N . PHE A 1 690 ? -18.793 4.744 11.341 1.00 88.00 690 PHE A N 1
ATOM 5237 C CA . PHE A 1 690 ? -19.922 4.686 10.419 1.00 88.00 690 PHE A CA 1
ATOM 5238 C C . PHE A 1 690 ? -19.524 3.882 9.187 1.00 88.00 690 PHE A C 1
ATOM 5240 O O . PHE A 1 690 ? -18.552 4.237 8.530 1.00 88.00 690 PHE A O 1
ATOM 5247 N N . ALA A 1 691 ? -20.312 2.862 8.854 1.00 87.19 691 ALA A N 1
ATOM 5248 C CA . ALA A 1 691 ? -20.242 2.203 7.555 1.00 87.19 691 ALA A CA 1
ATOM 5249 C C . ALA A 1 691 ? -21.544 2.478 6.806 1.00 87.19 691 ALA A C 1
ATOM 5251 O O . ALA A 1 691 ? -22.635 2.103 7.258 1.00 87.19 691 ALA A O 1
ATOM 5252 N N . ASP A 1 692 ? -21.434 3.176 5.684 1.00 84.19 692 ASP A N 1
ATOM 5253 C CA . ASP A 1 692 ? -22.470 3.212 4.670 1.00 84.19 692 ASP A CA 1
ATOM 5254 C C . ASP A 1 692 ? -22.337 2.000 3.740 1.00 84.19 692 ASP A C 1
ATOM 5256 O O . ASP A 1 692 ? -21.353 1.267 3.732 1.00 84.19 692 ASP A O 1
ATOM 5260 N N . PHE A 1 693 ? -23.420 1.718 3.028 1.00 88.81 693 PHE A N 1
ATOM 5261 C CA . PHE A 1 693 ? -23.535 0.601 2.093 1.00 88.81 693 PHE A CA 1
ATOM 5262 C C . PHE A 1 693 ? -23.304 -0.811 2.638 1.00 88.81 693 PHE A C 1
ATOM 5264 O O . PHE A 1 693 ? -23.213 -1.750 1.853 1.00 88.81 693 PHE A O 1
ATOM 5271 N N . GLN A 1 694 ? -23.347 -0.999 3.959 1.00 92.44 694 GLN A N 1
ATOM 5272 C CA . GLN A 1 694 ? -23.255 -2.314 4.584 1.00 92.44 694 GLN A CA 1
ATOM 5273 C C . GLN A 1 694 ? -24.282 -3.277 3.973 1.00 92.44 694 GLN A C 1
ATOM 5275 O O . GLN A 1 694 ? -25.501 -3.084 4.090 1.00 92.44 694 GLN A O 1
ATOM 5280 N N . HIS A 1 695 ? -23.782 -4.336 3.342 1.00 94.38 695 HIS A N 1
ATOM 5281 C CA . HIS A 1 695 ? -24.604 -5.412 2.803 1.00 94.38 695 HIS A CA 1
ATOM 5282 C C . HIS A 1 695 ? -25.259 -6.192 3.941 1.00 94.38 695 HIS A C 1
ATOM 5284 O O . HIS A 1 695 ? -24.673 -6.358 5.012 1.00 94.38 695 HIS A O 1
ATOM 5290 N N . ALA A 1 696 ? -26.492 -6.657 3.734 1.00 94.94 696 ALA A N 1
ATOM 5291 C CA . ALA A 1 696 ? -27.204 -7.440 4.737 1.00 94.94 696 ALA A CA 1
ATOM 5292 C C . ALA A 1 696 ? -28.344 -8.256 4.122 1.00 94.94 696 ALA A C 1
ATOM 5294 O O . ALA A 1 696 ? -29.039 -7.802 3.217 1.00 94.94 696 ALA A O 1
ATOM 5295 N N . TYR A 1 697 ? -28.612 -9.423 4.688 1.00 96.12 697 TYR A N 1
ATOM 5296 C CA . TYR A 1 697 ? -29.767 -10.259 4.391 1.00 96.12 697 TYR A CA 1
ATOM 5297 C C . TYR A 1 697 ? -30.673 -10.383 5.615 1.00 96.12 697 TYR A C 1
ATOM 5299 O O . TYR A 1 697 ? -30.264 -10.168 6.758 1.00 96.12 697 TYR A O 1
ATOM 5307 N N . GLN A 1 698 ? -31.935 -10.716 5.366 1.00 93.12 698 GLN A N 1
ATOM 5308 C CA . GLN A 1 698 ? -32.897 -11.100 6.389 1.00 93.12 698 GLN A CA 1
ATOM 5309 C C . GLN A 1 698 ? -32.445 -12.373 7.124 1.00 93.12 698 GLN A C 1
ATOM 5311 O O . GLN A 1 698 ? -31.690 -13.168 6.570 1.00 93.12 698 GLN A O 1
ATOM 5316 N N . PRO A 1 699 ? -32.941 -12.617 8.350 1.00 89.25 699 PRO A N 1
ATOM 5317 C CA . PRO A 1 699 ? -32.480 -13.733 9.168 1.00 89.25 699 PRO A CA 1
ATOM 5318 C C . PRO A 1 699 ? -32.663 -15.080 8.469 1.00 89.25 699 PRO A C 1
ATOM 5320 O O . PRO A 1 699 ? -33.778 -15.452 8.095 1.00 89.25 699 PRO A O 1
ATOM 5323 N N . GLY A 1 700 ? -31.575 -15.841 8.358 1.00 90.56 700 GLY A N 1
ATOM 5324 C CA . GLY A 1 700 ? -31.590 -17.185 7.782 1.00 90.56 700 GLY A CA 1
ATOM 5325 C C . GLY A 1 700 ? -31.562 -17.220 6.252 1.00 90.56 700 GLY A C 1
ATOM 5326 O O . GLY A 1 700 ? -31.668 -18.310 5.685 1.00 90.56 700 GLY A O 1
ATOM 5327 N N . ALA A 1 701 ? -31.415 -16.069 5.591 1.00 95.81 701 ALA A N 1
ATOM 5328 C CA . ALA A 1 701 ? -31.187 -15.982 4.157 1.00 95.81 701 ALA A CA 1
ATOM 5329 C C . ALA A 1 701 ? -29.683 -15.870 3.870 1.00 95.81 701 ALA A C 1
ATOM 5331 O O . ALA A 1 701 ? -28.981 -15.062 4.462 1.00 95.81 701 ALA A O 1
ATOM 5332 N N . PHE A 1 702 ? -29.193 -16.694 2.946 1.00 96.19 702 PHE A N 1
ATOM 5333 C CA . PHE A 1 702 ? -27.775 -16.779 2.603 1.00 96.19 702 PHE A CA 1
ATOM 5334 C C . PHE A 1 702 ? -27.607 -16.681 1.088 1.00 96.19 702 PHE A C 1
ATOM 5336 O O . PHE A 1 702 ? -28.261 -17.413 0.341 1.00 96.19 702 PHE A O 1
ATOM 5343 N N . ALA A 1 703 ? -26.730 -15.781 0.658 1.00 95.62 703 ALA A N 1
ATOM 5344 C CA . ALA A 1 703 ? -26.233 -15.655 -0.704 1.00 95.62 703 ALA A CA 1
ATOM 5345 C C . ALA A 1 703 ? -24.766 -15.195 -0.648 1.00 95.62 703 ALA A C 1
ATOM 5347 O O . ALA A 1 703 ? -24.354 -14.570 0.331 1.00 95.62 703 ALA A O 1
ATOM 5348 N N . GLY A 1 704 ? -23.978 -15.544 -1.665 1.00 95.44 704 GLY A N 1
ATOM 5349 C CA . GLY A 1 704 ? -22.516 -15.482 -1.607 1.00 95.44 704 GLY A CA 1
ATOM 5350 C C . GLY A 1 704 ? -21.968 -16.748 -0.967 1.00 95.44 704 GLY A C 1
ATOM 5351 O O . GLY A 1 704 ? -21.531 -17.661 -1.667 1.00 95.44 704 GLY A O 1
ATOM 5352 N N . VAL A 1 705 ? -22.105 -16.855 0.356 1.00 95.88 705 VAL A N 1
ATOM 5353 C CA . VAL A 1 705 ? -21.681 -18.027 1.139 1.00 95.88 705 VAL A CA 1
ATOM 5354 C C . VAL A 1 705 ? -22.742 -18.476 2.146 1.00 95.88 705 VAL A C 1
ATOM 5356 O O . VAL A 1 705 ? -23.693 -17.756 2.457 1.00 95.88 705 VAL A O 1
ATOM 5359 N N . GLY A 1 706 ? -22.595 -19.706 2.630 1.00 93.81 706 GLY A N 1
ATOM 5360 C CA . GLY A 1 706 ? -23.461 -20.335 3.615 1.00 93.81 706 GLY A CA 1
ATOM 5361 C C . GLY A 1 706 ? -23.224 -19.850 5.052 1.00 93.81 706 GLY A C 1
ATOM 5362 O O . GLY A 1 706 ? -22.416 -18.957 5.298 1.00 93.81 706 GLY A O 1
ATOM 5363 N N . PRO A 1 707 ? -23.919 -20.454 6.035 1.00 89.00 707 PRO A N 1
ATOM 5364 C CA . PRO A 1 707 ? -23.808 -20.084 7.452 1.00 89.00 707 PRO A CA 1
ATOM 5365 C C . PRO A 1 707 ? -22.429 -20.307 8.077 1.00 89.00 707 PRO A C 1
ATOM 5367 O O . PRO A 1 707 ? -22.164 -19.806 9.165 1.00 89.00 707 PRO A O 1
ATOM 5370 N N . ASP A 1 708 ? -21.590 -21.105 7.424 1.00 86.12 708 ASP A N 1
ATOM 5371 C CA . ASP A 1 708 ? -20.200 -21.336 7.799 1.00 86.12 708 ASP A CA 1
ATOM 5372 C C . ASP A 1 708 ? -19.271 -20.197 7.354 1.00 86.12 708 ASP A C 1
ATOM 5374 O O . ASP A 1 708 ? -18.100 -20.215 7.709 1.00 86.12 708 ASP A O 1
ATOM 5378 N N . GLY A 1 709 ? -19.772 -19.225 6.582 1.00 86.56 709 GLY A N 1
ATOM 5379 C CA . GLY A 1 709 ? -18.983 -18.119 6.049 1.00 86.56 709 GLY A CA 1
ATOM 5380 C C . GLY A 1 709 ? -18.065 -18.515 4.891 1.00 86.56 709 GLY A C 1
ATOM 5381 O O . GLY A 1 709 ? -17.293 -17.676 4.438 1.00 86.56 709 GLY A O 1
ATOM 5382 N N . HIS A 1 710 ? -18.124 -19.758 4.397 1.00 85.69 710 HIS A N 1
ATOM 5383 C CA . HIS A 1 710 ? -17.138 -20.278 3.440 1.00 85.69 710 HIS A CA 1
ATOM 5384 C C . HIS A 1 710 ? -17.737 -21.106 2.301 1.00 85.69 710 HIS A C 1
ATOM 5386 O O . HIS A 1 710 ? -17.240 -21.031 1.182 1.00 85.69 710 HIS A O 1
ATOM 5392 N N . THR A 1 711 ? -18.794 -21.889 2.535 1.00 91.38 711 THR A N 1
ATOM 5393 C CA . THR A 1 711 ? -19.388 -22.717 1.476 1.00 91.38 711 THR A CA 1
ATOM 5394 C C . THR A 1 711 ? -20.125 -21.827 0.470 1.00 91.38 711 THR A C 1
ATOM 5396 O O . THR A 1 711 ? -21.087 -21.179 0.877 1.00 91.38 711 THR A O 1
ATOM 5399 N N . PRO A 1 712 ? -19.778 -21.814 -0.833 1.00 94.56 712 PRO A N 1
ATOM 5400 C CA . PRO A 1 712 ? -20.448 -20.948 -1.801 1.00 94.56 712 PRO A CA 1
ATOM 5401 C C . PRO A 1 712 ? -21.952 -21.239 -1.931 1.00 94.56 712 PRO A C 1
ATOM 5403 O O . PRO A 1 712 ? -22.378 -22.388 -2.083 1.00 94.56 712 PRO A O 1
ATOM 5406 N N . VAL A 1 713 ? -22.765 -20.182 -1.918 1.00 96.12 713 VAL A N 1
ATOM 5407 C CA . VAL A 1 713 ? -24.223 -20.210 -2.114 1.00 96.12 713 VAL A CA 1
ATOM 5408 C C . VAL A 1 713 ? -24.594 -19.116 -3.124 1.00 96.12 713 VAL A C 1
ATOM 5410 O O . VAL A 1 713 ? -24.917 -17.995 -2.733 1.00 96.12 713 VAL A O 1
ATOM 5413 N N . PRO A 1 714 ? -24.558 -19.405 -4.438 1.00 94.31 714 PRO A N 1
ATOM 5414 C CA . PRO A 1 714 ? -24.800 -18.386 -5.453 1.00 94.31 714 PRO A CA 1
ATOM 5415 C C . PRO A 1 714 ? -26.211 -17.774 -5.357 1.00 94.31 714 PRO A C 1
ATOM 5417 O O . PRO A 1 714 ? -27.189 -18.516 -5.192 1.00 94.31 714 PRO A O 1
ATOM 5420 N N . PRO A 1 715 ? -26.358 -16.446 -5.517 1.00 95.19 715 PRO A N 1
ATOM 5421 C CA . PRO A 1 715 ? -27.653 -15.777 -5.544 1.00 95.19 715 PRO A CA 1
ATOM 5422 C C . PRO A 1 715 ? -28.513 -16.262 -6.714 1.00 95.19 715 PRO A C 1
ATOM 5424 O O . PRO A 1 715 ? -28.038 -16.708 -7.762 1.00 95.19 715 PRO A O 1
ATOM 5427 N N . THR A 1 716 ? -29.827 -16.131 -6.553 1.00 93.69 716 THR A N 1
ATOM 5428 C CA . THR A 1 716 ? -30.808 -16.491 -7.583 1.00 93.69 716 THR A CA 1
ATOM 5429 C C . THR A 1 716 ? -31.520 -15.247 -8.095 1.00 93.69 716 THR A C 1
ATOM 5431 O O . THR A 1 716 ? -31.448 -14.173 -7.508 1.00 93.69 716 THR A O 1
ATOM 5434 N N . ALA A 1 717 ? -32.344 -15.390 -9.134 1.00 91.81 717 ALA A N 1
ATOM 5435 C CA . ALA A 1 717 ? -33.209 -14.297 -9.581 1.00 91.81 717 ALA A CA 1
ATOM 5436 C C . ALA A 1 717 ? -34.208 -13.800 -8.509 1.00 91.81 717 ALA A C 1
ATOM 5438 O O . ALA A 1 717 ? -34.904 -12.819 -8.757 1.00 91.81 717 ALA A O 1
ATOM 5439 N N . ASN A 1 718 ? -34.320 -14.473 -7.353 1.00 92.56 718 ASN A N 1
ATOM 5440 C CA . ASN A 1 718 ? -35.209 -14.102 -6.252 1.00 92.56 718 ASN A CA 1
ATOM 5441 C C . ASN A 1 718 ? -34.500 -13.827 -4.917 1.00 92.56 718 ASN A C 1
ATOM 5443 O O . ASN A 1 718 ? -35.191 -13.361 -4.015 1.00 92.56 718 ASN A O 1
ATOM 5447 N N . SER A 1 719 ? -33.194 -14.081 -4.765 1.00 93.75 719 SER A N 1
ATOM 5448 C CA . SER A 1 719 ? -32.502 -13.896 -3.472 1.00 93.75 719 SER A CA 1
ATOM 5449 C C . SER A 1 719 ? -32.511 -12.435 -3.011 1.00 93.75 719 SER A C 1
ATOM 5451 O O . SER A 1 719 ? -32.720 -12.174 -1.830 1.00 93.75 719 SER A O 1
ATOM 5453 N N . PHE A 1 720 ? -32.499 -11.481 -3.952 1.00 92.69 720 PHE A N 1
ATOM 5454 C CA . PHE A 1 720 ? -32.678 -10.051 -3.674 1.00 92.69 720 PHE A CA 1
ATOM 5455 C C . PHE A 1 720 ? -33.922 -9.706 -2.824 1.00 92.69 720 PHE A C 1
ATOM 5457 O O . PHE A 1 720 ? -34.005 -8.625 -2.245 1.00 92.69 720 PHE A O 1
ATOM 5464 N N . ARG A 1 721 ? -34.937 -10.579 -2.769 1.00 91.56 721 ARG A N 1
ATOM 5465 C CA . ARG A 1 721 ? -36.145 -10.357 -1.954 1.00 91.56 721 ARG A CA 1
ATOM 5466 C C . ARG A 1 721 ? -35.862 -10.418 -0.458 1.00 91.56 721 ARG A C 1
ATOM 5468 O O . ARG A 1 721 ? -36.583 -9.779 0.306 1.00 91.56 721 ARG A O 1
ATOM 5475 N N . ASP A 1 722 ? -34.828 -11.160 -0.093 1.00 94.12 722 ASP A N 1
ATOM 5476 C CA . ASP A 1 722 ? -34.381 -11.341 1.280 1.00 94.12 722 ASP A CA 1
ATOM 5477 C C . ASP A 1 722 ? -33.169 -10.445 1.593 1.00 94.12 722 ASP A C 1
ATOM 5479 O O . ASP A 1 722 ? -32.760 -10.347 2.743 1.00 94.12 722 ASP A O 1
ATOM 5483 N N . SER A 1 723 ? -32.619 -9.747 0.596 1.00 94.25 723 SER A N 1
ATOM 5484 C CA . SER A 1 723 ? -31.560 -8.745 0.772 1.00 94.25 723 SER A CA 1
ATOM 5485 C C . SER A 1 723 ? -32.108 -7.396 1.257 1.00 94.25 723 SER A C 1
ATOM 5487 O O . SER A 1 723 ? -33.229 -6.994 0.923 1.00 94.25 723 SER A O 1
ATOM 5489 N N . ILE A 1 724 ? -31.308 -6.667 2.029 1.00 92.75 724 ILE A N 1
ATOM 5490 C CA . ILE A 1 724 ? -31.634 -5.334 2.531 1.00 92.75 724 ILE A CA 1
ATOM 5491 C C . ILE A 1 724 ? -31.072 -4.298 1.559 1.00 92.75 724 ILE A C 1
ATOM 5493 O O . ILE A 1 724 ? -29.861 -4.117 1.460 1.00 92.75 724 ILE A O 1
ATOM 5497 N N . ASN A 1 725 ? -31.959 -3.596 0.847 1.00 89.75 725 ASN A N 1
ATOM 5498 C CA . ASN A 1 725 ? -31.593 -2.540 -0.104 1.00 89.75 725 ASN A CA 1
ATOM 5499 C C . ASN A 1 725 ? -30.564 -2.977 -1.179 1.00 89.75 725 ASN A C 1
ATOM 5501 O O . ASN A 1 725 ? -29.545 -2.304 -1.335 1.00 89.75 725 ASN A O 1
ATOM 5505 N N . PRO A 1 726 ? -30.830 -4.040 -1.961 1.00 91.38 726 PRO A N 1
ATOM 5506 C CA . PRO A 1 726 ? -29.913 -4.499 -3.007 1.00 91.38 726 PRO A CA 1
ATOM 5507 C C . PRO A 1 726 ? -29.689 -3.449 -4.095 1.00 91.38 726 PRO A C 1
ATOM 5509 O O . PRO A 1 726 ? -30.494 -2.521 -4.258 1.00 91.38 726 PRO A O 1
ATOM 5512 N N . SER A 1 727 ? -28.653 -3.661 -4.905 1.00 90.50 727 SER A N 1
ATOM 5513 C CA . SER A 1 727 ? -28.373 -2.853 -6.090 1.00 90.50 727 SER A CA 1
ATOM 5514 C C . SER A 1 727 ? -29.559 -2.839 -7.067 1.00 90.50 727 SER A C 1
ATOM 5516 O O . SER A 1 727 ? -30.369 -3.780 -7.167 1.00 90.50 727 SER A O 1
ATOM 5518 N N . VAL A 1 728 ? -29.659 -1.730 -7.808 1.00 88.50 728 VAL A N 1
ATOM 5519 C CA . VAL A 1 728 ? -30.739 -1.410 -8.757 1.00 88.50 728 VAL A CA 1
ATOM 5520 C C . VAL A 1 728 ? -32.109 -1.272 -8.077 1.00 88.50 728 VAL A C 1
ATOM 5522 O O . VAL A 1 728 ? -32.863 -2.237 -7.913 1.00 88.50 728 VAL A O 1
ATOM 5525 N N . LYS A 1 729 ? -32.484 -0.028 -7.770 1.00 86.06 729 LYS A N 1
ATOM 5526 C CA . LYS A 1 729 ? -33.786 0.360 -7.206 1.00 86.06 729 LYS A CA 1
ATOM 5527 C C . LYS A 1 729 ? -34.404 1.435 -8.100 1.00 86.06 729 LYS A C 1
ATOM 5529 O O . LYS A 1 729 ? -33.692 2.279 -8.632 1.00 86.06 729 LYS A O 1
ATOM 5534 N N . VAL A 1 730 ? -35.722 1.419 -8.276 1.00 80.75 730 VAL A N 1
ATOM 5535 C CA . VAL A 1 730 ? -36.436 2.451 -9.048 1.00 80.75 730 VAL A CA 1
ATOM 5536 C C . VAL A 1 730 ? -37.559 3.044 -8.223 1.00 80.75 730 VAL A C 1
ATOM 5538 O O . VAL A 1 730 ? -38.322 2.317 -7.582 1.00 80.75 730 VAL A O 1
ATOM 5541 N N . GLU A 1 731 ? -37.672 4.370 -8.258 1.00 77.44 731 GLU A N 1
ATOM 5542 C CA . GLU A 1 731 ? -38.791 5.080 -7.646 1.00 77.44 731 GLU A CA 1
ATOM 5543 C C . GLU A 1 731 ? -40.119 4.520 -8.159 1.00 77.44 731 GLU A C 1
ATOM 5545 O O . GLU A 1 731 ? -40.296 4.206 -9.343 1.00 77.44 731 GLU A O 1
ATOM 5550 N N . ASN A 1 732 ? -41.076 4.380 -7.252 1.00 72.62 732 ASN A N 1
ATOM 5551 C CA . ASN A 1 732 ? -42.400 3.868 -7.552 1.00 72.62 732 ASN A CA 1
ATOM 5552 C C . ASN A 1 732 ? -43.262 4.961 -8.206 1.00 72.62 732 ASN A C 1
ATOM 5554 O O . ASN A 1 732 ? -44.172 5.527 -7.595 1.00 72.62 732 ASN A O 1
ATOM 5558 N N . GLN A 1 733 ? -42.972 5.266 -9.473 1.00 58.62 733 GLN A N 1
ATOM 5559 C CA . GLN A 1 733 ? -43.689 6.278 -10.247 1.00 58.62 733 GLN A CA 1
ATOM 5560 C C . GLN A 1 733 ? -45.103 5.792 -10.614 1.00 58.62 733 GLN A C 1
ATOM 5562 O O . GLN A 1 733 ? -45.328 5.216 -11.677 1.00 58.62 733 GLN A O 1
ATOM 5567 N N . GLY A 1 734 ? -46.075 6.013 -9.716 1.00 60.19 734 GLY A N 1
ATOM 5568 C CA . GLY A 1 734 ? -47.505 5.816 -10.006 1.00 60.19 734 GLY A CA 1
ATOM 5569 C C . GLY A 1 734 ? -48.419 5.331 -8.871 1.00 60.19 734 GLY A C 1
ATOM 5570 O O . GLY A 1 734 ? -49.583 5.052 -9.150 1.00 60.19 734 GLY A O 1
ATOM 5571 N N . ASN A 1 735 ? -47.951 5.215 -7.621 1.00 59.66 735 ASN A N 1
ATOM 5572 C CA . ASN A 1 735 ? -48.715 4.605 -6.517 1.00 59.66 735 ASN A CA 1
ATOM 5573 C C . ASN A 1 735 ? -49.026 5.556 -5.344 1.00 59.66 735 ASN A C 1
ATOM 5575 O O . ASN A 1 735 ? -48.541 6.681 -5.292 1.00 59.66 735 ASN A O 1
ATOM 5579 N N . LEU A 1 736 ? -49.835 5.069 -4.387 1.00 60.16 736 LEU A N 1
ATOM 5580 C CA . LEU A 1 736 ? -50.244 5.762 -3.146 1.00 60.16 736 LEU A CA 1
ATOM 5581 C C . LEU A 1 736 ? -49.061 6.294 -2.303 1.00 60.16 736 LEU A C 1
ATOM 5583 O O . LEU A 1 736 ? -49.261 7.190 -1.489 1.00 60.16 736 LEU A O 1
ATOM 5587 N N . TYR A 1 737 ? -47.860 5.741 -2.509 1.00 66.31 737 TYR A N 1
ATOM 5588 C CA . TYR A 1 737 ? -46.616 6.089 -1.821 1.00 66.31 737 TYR A CA 1
ATOM 5589 C C . TYR A 1 737 ? -45.503 6.341 -2.856 1.00 66.31 737 TYR A C 1
ATOM 5591 O O . TYR A 1 737 ? -44.746 5.419 -3.177 1.00 66.31 737 TYR A O 1
ATOM 5599 N N . PRO A 1 738 ? -45.440 7.550 -3.440 1.00 65.50 738 PRO A N 1
ATOM 5600 C CA . PRO A 1 738 ? -44.471 7.893 -4.485 1.00 65.50 738 PRO A CA 1
ATOM 5601 C C . PRO A 1 738 ? -43.017 7.906 -3.987 1.00 65.50 738 PRO A C 1
ATOM 5603 O O . PRO A 1 738 ? -42.114 7.726 -4.793 1.00 65.50 738 PRO A O 1
ATOM 5606 N N . ASP A 1 739 ? -42.804 8.034 -2.674 1.00 69.88 739 ASP A N 1
ATOM 5607 C CA . ASP A 1 739 ? -41.475 8.063 -2.042 1.00 69.88 739 ASP A CA 1
ATOM 5608 C C . ASP A 1 739 ? -40.884 6.658 -1.790 1.00 69.88 739 ASP A C 1
ATOM 5610 O O . ASP A 1 739 ? -39.816 6.523 -1.196 1.00 69.88 739 ASP A O 1
ATOM 5614 N N . LEU A 1 740 ? -41.581 5.587 -2.194 1.00 72.25 740 LEU A N 1
ATOM 5615 C CA . LEU A 1 740 ? -41.072 4.219 -2.071 1.00 72.25 740 LEU A CA 1
ATOM 5616 C C . LEU A 1 740 ? -40.285 3.808 -3.314 1.00 72.25 740 LEU A C 1
ATOM 5618 O O . LEU A 1 740 ? -40.683 4.085 -4.445 1.00 72.25 740 LEU A O 1
ATOM 5622 N N . PHE A 1 741 ? -39.222 3.040 -3.104 1.00 76.69 741 PHE A N 1
ATOM 5623 C CA . PHE A 1 741 ? -38.512 2.345 -4.171 1.00 76.69 741 PHE A CA 1
ATOM 5624 C C . PHE A 1 741 ? -39.070 0.932 -4.355 1.00 76.69 741 PHE A C 1
ATOM 5626 O O . PHE A 1 741 ? -39.555 0.305 -3.413 1.00 76.69 741 PHE A O 1
ATOM 5633 N N . HIS A 1 742 ? -38.992 0.413 -5.577 1.00 81.12 742 HIS A N 1
ATOM 5634 C CA . HIS A 1 742 ? -39.233 -0.995 -5.866 1.00 81.12 742 HIS A CA 1
ATOM 5635 C C . HIS A 1 742 ? -38.033 -1.609 -6.585 1.00 81.12 742 HIS A C 1
ATOM 5637 O O . HIS A 1 742 ? -37.249 -0.921 -7.243 1.00 81.12 742 HIS A O 1
ATOM 5643 N N . TYR A 1 743 ? -37.910 -2.927 -6.463 1.00 87.75 743 TYR A N 1
ATOM 5644 C CA . TYR A 1 743 ? -36.830 -3.697 -7.063 1.00 87.75 743 TYR A CA 1
ATOM 5645 C C . TYR A 1 743 ? -37.327 -4.323 -8.375 1.00 87.75 743 TYR A C 1
ATOM 5647 O O . TYR A 1 743 ? -38.190 -5.210 -8.343 1.00 87.75 743 TYR A O 1
ATOM 5655 N N . PRO A 1 744 ? -36.842 -3.867 -9.544 1.00 86.06 744 PRO A N 1
ATOM 5656 C CA . PRO A 1 744 ? -37.272 -4.410 -10.823 1.00 86.06 744 PRO A CA 1
ATOM 5657 C C . PRO A 1 744 ? -36.786 -5.863 -10.971 1.00 86.06 744 PRO A C 1
ATOM 5659 O O . PRO A 1 744 ? -35.713 -6.204 -10.467 1.00 86.06 744 PRO A O 1
ATOM 5662 N N . PRO A 1 745 ? -37.542 -6.733 -11.668 1.00 84.19 745 PRO A N 1
ATOM 5663 C CA . PRO A 1 745 ? -37.186 -8.147 -11.839 1.00 84.19 745 PRO A CA 1
ATOM 5664 C C . PRO A 1 745 ? -36.028 -8.379 -12.824 1.00 84.19 745 PRO A C 1
ATOM 5666 O O . PRO A 1 745 ? -35.510 -9.491 -12.912 1.00 84.19 745 PRO A O 1
ATOM 5669 N N . VAL A 1 746 ? -35.646 -7.351 -13.584 1.00 89.12 746 VAL A N 1
ATOM 5670 C CA . VAL A 1 746 ? -34.547 -7.372 -14.554 1.00 89.12 746 VAL A CA 1
ATOM 5671 C C . VAL A 1 746 ? -33.568 -6.247 -14.244 1.00 89.12 746 VAL A C 1
ATOM 5673 O O . VAL A 1 746 ? -33.973 -5.173 -13.796 1.00 89.12 746 VAL A O 1
ATOM 5676 N N . CYS A 1 747 ? -32.291 -6.500 -14.497 1.00 89.75 747 CYS A N 1
ATOM 5677 C CA . CYS A 1 747 ? -31.217 -5.527 -14.365 1.00 89.75 747 CYS A CA 1
ATOM 5678 C C . CYS A 1 747 ? -31.212 -4.543 -15.545 1.00 89.75 747 CYS A C 1
ATOM 5680 O O . CYS A 1 747 ? -31.835 -4.813 -16.586 1.00 89.75 747 CYS A O 1
ATOM 5682 N N . PRO A 1 748 ? -30.471 -3.422 -15.438 1.00 87.00 748 PRO A N 1
ATOM 5683 C CA . PRO A 1 748 ? -30.118 -2.610 -16.595 1.00 87.00 748 PRO A CA 1
ATOM 5684 C C . PRO A 1 748 ? -29.592 -3.494 -17.739 1.00 87.00 748 PRO A C 1
ATOM 5686 O O . PRO A 1 748 ? -28.873 -4.464 -17.512 1.00 87.00 748 PRO A O 1
ATOM 5689 N N . GLY A 1 749 ? -30.019 -3.215 -18.973 1.00 84.50 749 GLY A N 1
ATOM 5690 C CA . GLY A 1 749 ? -29.691 -4.052 -20.138 1.00 84.50 749 GLY A CA 1
ATOM 5691 C C . GLY A 1 749 ? -30.605 -5.265 -20.365 1.00 84.50 749 GLY A C 1
ATOM 5692 O O . GLY A 1 749 ? -30.438 -5.969 -21.356 1.00 84.50 749 GLY A O 1
ATOM 5693 N N . GLY A 1 750 ? -31.608 -5.495 -19.509 1.00 88.00 750 GLY A N 1
ATOM 5694 C CA . GLY A 1 750 ? -32.658 -6.496 -19.740 1.00 88.00 750 GLY A CA 1
ATOM 5695 C C . GLY A 1 750 ? -32.292 -7.930 -19.342 1.00 88.00 750 GLY A C 1
ATOM 5696 O O . GLY A 1 750 ? -33.009 -8.861 -19.711 1.00 88.00 750 GLY A O 1
ATOM 5697 N N . VAL A 1 751 ? -31.205 -8.121 -18.590 1.00 89.62 751 VAL A N 1
ATOM 5698 C CA . VAL A 1 751 ? -30.797 -9.433 -18.063 1.00 89.62 751 VAL A CA 1
ATOM 5699 C C . VAL A 1 751 ? -31.516 -9.762 -16.743 1.00 89.62 751 VAL A C 1
ATOM 5701 O O . VAL A 1 751 ? -31.897 -8.845 -16.012 1.00 89.62 751 VAL A O 1
ATOM 5704 N N . PRO A 1 752 ? -31.731 -11.048 -16.405 1.00 90.69 752 PRO A N 1
ATOM 5705 C CA . PRO A 1 752 ? -32.294 -11.431 -15.109 1.00 90.69 752 PRO A CA 1
ATOM 5706 C C . PRO A 1 752 ? -31.376 -11.070 -13.932 1.00 90.69 752 PRO A C 1
ATOM 5708 O O . PRO A 1 752 ? -30.151 -11.088 -14.077 1.00 90.69 752 PRO A O 1
ATOM 5711 N N . ARG A 1 753 ? -31.972 -10.829 -12.754 1.00 91.56 753 ARG A N 1
ATOM 5712 C CA . ARG A 1 753 ? -31.245 -10.745 -11.472 1.00 91.56 753 ARG A CA 1
ATOM 5713 C C . ARG A 1 753 ? -30.394 -12.005 -11.206 1.00 91.56 753 ARG A C 1
ATOM 5715 O O . ARG A 1 753 ? -30.768 -13.077 -11.697 1.00 91.56 753 ARG A O 1
ATOM 5722 N N . PRO A 1 754 ? -29.284 -11.899 -10.450 1.00 93.12 754 PRO A N 1
ATOM 5723 C CA . PRO A 1 754 ? -28.844 -10.749 -9.638 1.00 93.12 754 PRO A CA 1
ATOM 5724 C C . PRO A 1 754 ? -28.252 -9.601 -10.473 1.00 93.12 754 PRO A C 1
ATOM 5726 O O . PRO A 1 754 ? -27.873 -9.807 -11.632 1.00 93.12 754 PRO A O 1
ATOM 5729 N N . CYS A 1 755 ? -28.212 -8.398 -9.890 1.00 92.19 755 CYS A N 1
ATOM 5730 C CA . CYS A 1 755 ? -27.646 -7.184 -10.497 1.00 92.19 755 CYS A CA 1
ATOM 5731 C C . CYS A 1 755 ? -26.439 -6.676 -9.694 1.00 92.19 755 CYS A C 1
ATOM 5733 O O . CYS A 1 755 ? -26.489 -5.536 -9.232 1.00 92.19 755 CYS A O 1
ATOM 5735 N N . PRO A 1 756 ? -25.412 -7.515 -9.488 1.00 91.94 756 PRO A N 1
ATOM 5736 C CA . PRO A 1 756 ? -24.245 -7.102 -8.731 1.00 91.94 756 PRO A CA 1
ATOM 5737 C C . PRO A 1 756 ? -23.526 -5.937 -9.420 1.00 91.94 756 PRO A C 1
ATOM 5739 O O . PRO A 1 756 ? -23.577 -5.788 -10.647 1.00 91.94 756 PRO A O 1
ATOM 5742 N N . GLU A 1 757 ? -22.838 -5.139 -8.622 1.00 88.38 757 GLU A N 1
ATOM 5743 C CA . GLU A 1 757 ? -21.977 -4.044 -9.039 1.00 88.38 757 GLU A CA 1
ATOM 5744 C C . GLU A 1 757 ? -20.519 -4.441 -8.760 1.00 88.38 757 GLU A C 1
ATOM 5746 O O . GLU A 1 757 ? -20.221 -5.055 -7.742 1.00 88.38 757 GLU A O 1
ATOM 5751 N N . ALA A 1 758 ? -19.597 -4.123 -9.672 1.00 82.50 758 ALA A N 1
ATOM 5752 C CA . ALA A 1 758 ? -18.163 -4.200 -9.365 1.00 82.50 758 ALA A CA 1
ATOM 5753 C C . ALA A 1 758 ? -17.737 -3.002 -8.504 1.00 82.50 758 ALA A C 1
ATOM 5755 O O . ALA A 1 758 ? -16.942 -3.123 -7.587 1.00 82.50 758 ALA A O 1
ATOM 5756 N N . ILE A 1 759 ? -18.322 -1.836 -8.796 1.00 80.81 759 ILE A N 1
ATOM 5757 C CA . ILE A 1 759 ? -18.147 -0.596 -8.047 1.00 80.81 759 ILE A CA 1
ATOM 5758 C C . ILE A 1 759 ? -19.536 -0.012 -7.843 1.00 80.81 759 ILE A C 1
ATOM 5760 O O . ILE A 1 759 ? -20.270 0.224 -8.808 1.00 80.81 759 ILE A O 1
ATOM 5764 N N . SER A 1 760 ? -19.903 0.190 -6.583 1.00 77.38 760 SER A N 1
ATOM 5765 C CA . SER A 1 760 ? -21.210 0.722 -6.211 1.00 77.38 760 SER A CA 1
ATOM 5766 C C . SER A 1 760 ? -21.361 2.184 -6.638 1.00 77.38 760 SER A C 1
ATOM 5768 O O . SER A 1 760 ? -20.499 3.020 -6.366 1.00 77.38 760 SER A O 1
ATOM 5770 N N . LEU A 1 761 ? -22.479 2.499 -7.298 1.00 67.06 761 LEU A N 1
ATOM 5771 C CA . LEU A 1 761 ? -22.821 3.854 -7.759 1.00 67.06 761 LEU A CA 1
ATOM 5772 C C . LEU A 1 761 ? -24.218 4.310 -7.302 1.00 67.06 761 LEU A C 1
ATOM 5774 O O . LEU A 1 761 ? -24.650 5.406 -7.663 1.00 67.06 761 LEU A O 1
ATOM 5778 N N . SER A 1 762 ? -24.969 3.457 -6.593 1.00 70.06 762 SER A N 1
ATOM 5779 C CA . SER A 1 762 ? -26.411 3.640 -6.357 1.00 70.06 762 SER A CA 1
ATOM 5780 C C . SER A 1 762 ? -26.865 3.417 -4.907 1.00 70.06 762 SER A C 1
ATOM 5782 O O . SER A 1 762 ? -28.027 3.080 -4.652 1.00 70.06 762 SER A O 1
ATOM 5784 N N . ASP A 1 763 ? -25.954 3.650 -3.962 1.00 78.06 763 ASP A N 1
ATOM 5785 C CA . ASP A 1 763 ? -26.158 3.549 -2.517 1.00 78.06 763 ASP A CA 1
ATOM 5786 C C . ASP A 1 763 ? -26.891 2.249 -2.078 1.00 78.06 763 ASP A C 1
ATOM 5788 O O . ASP A 1 763 ? -28.000 2.298 -1.515 1.00 78.06 763 ASP A O 1
ATOM 5792 N N . PRO A 1 764 ? -26.364 1.049 -2.402 1.00 87.75 764 PRO A N 1
ATOM 5793 C CA . PRO A 1 764 ? -26.901 -0.231 -1.945 1.00 87.75 764 PRO A CA 1
ATOM 5794 C C . PRO A 1 764 ? -26.699 -0.407 -0.433 1.00 87.75 764 PRO A C 1
ATOM 5796 O O . PRO A 1 764 ? -26.015 0.377 0.197 1.00 87.75 764 PRO A O 1
ATOM 5799 N N . GLY A 1 765 ? -27.329 -1.409 0.178 1.00 90.62 765 GLY A N 1
ATOM 5800 C CA . GLY A 1 765 ? -27.105 -1.746 1.588 1.00 90.62 765 GLY A CA 1
ATOM 5801 C C . GLY A 1 765 ? -27.762 -0.798 2.602 1.00 90.62 765 GLY A C 1
ATOM 5802 O O . GLY A 1 765 ? -28.781 -0.140 2.345 1.00 90.62 765 GLY A O 1
ATOM 5803 N N . MET A 1 766 ? -27.227 -0.792 3.817 1.00 90.31 766 MET A N 1
ATOM 5804 C CA . MET A 1 766 ? -27.735 -0.023 4.953 1.00 90.31 766 MET A CA 1
ATOM 5805 C C . MET A 1 766 ? -26.604 0.684 5.701 1.00 90.31 766 MET A C 1
ATOM 5807 O O . MET A 1 766 ? -25.434 0.429 5.459 1.00 90.31 766 MET A O 1
ATOM 5811 N N . LEU A 1 767 ? -26.963 1.585 6.614 1.00 89.94 767 LEU A N 1
ATOM 5812 C CA . LEU A 1 767 ? -25.997 2.261 7.474 1.00 89.94 767 LEU A CA 1
ATOM 5813 C C . LEU A 1 767 ? -25.851 1.506 8.797 1.00 89.94 767 LEU A C 1
ATOM 5815 O O . LEU A 1 767 ? -26.859 1.167 9.428 1.00 89.94 767 LEU A O 1
ATOM 5819 N N . VAL A 1 768 ? -24.610 1.295 9.226 1.00 88.19 768 VAL A N 1
ATOM 5820 C CA . VAL A 1 768 ? -24.256 0.746 10.539 1.00 88.19 768 VAL A CA 1
ATOM 5821 C C . VAL A 1 768 ? -23.338 1.693 11.305 1.00 88.19 768 VAL A C 1
ATOM 5823 O O . VAL A 1 768 ? -22.632 2.509 10.720 1.00 88.19 768 VAL A O 1
ATOM 5826 N N . VAL A 1 769 ? -23.366 1.570 12.630 1.00 88.38 769 VAL A N 1
ATOM 5827 C CA . VAL A 1 769 ? -22.419 2.179 13.561 1.00 88.38 769 VAL A CA 1
ATOM 5828 C C . VAL A 1 769 ? -21.762 1.065 14.369 1.00 88.38 769 VAL A C 1
ATOM 5830 O O . VAL A 1 769 ? -22.476 0.296 15.015 1.00 88.38 769 VAL A O 1
ATOM 5833 N N . ASN A 1 770 ? -20.434 0.956 14.334 1.00 88.56 770 ASN A N 1
ATOM 5834 C CA . ASN A 1 770 ? -19.660 -0.109 14.987 1.00 88.56 770 ASN A CA 1
ATOM 5835 C C . ASN A 1 770 ? -20.196 -1.521 14.656 1.00 88.56 770 ASN A C 1
ATOM 5837 O O . ASN A 1 770 ? -20.449 -2.323 15.556 1.00 88.56 770 ASN A O 1
ATOM 5841 N N . TYR A 1 771 ? -20.465 -1.783 13.371 1.00 88.25 771 TYR A N 1
ATOM 5842 C CA . TYR A 1 771 ? -21.115 -3.004 12.857 1.00 88.25 771 TYR A CA 1
ATOM 5843 C C . TYR A 1 771 ? -22.512 -3.299 13.432 1.00 88.25 771 TYR A C 1
ATOM 5845 O O . TYR A 1 771 ? -22.957 -4.449 13.479 1.00 88.25 771 TYR A O 1
ATOM 5853 N N . ARG A 1 772 ? -23.242 -2.267 13.872 1.00 84.50 772 ARG A N 1
ATOM 5854 C CA . ARG A 1 772 ? -24.614 -2.395 14.382 1.00 84.50 772 ARG A CA 1
ATOM 5855 C C . ARG A 1 772 ? -25.571 -1.425 13.715 1.00 84.50 772 ARG A C 1
ATOM 5857 O O . ARG A 1 772 ? -25.235 -0.279 13.450 1.00 84.50 772 ARG A O 1
ATOM 5864 N N . ALA A 1 773 ? -26.818 -1.833 13.534 1.00 83.12 773 ALA A N 1
ATOM 5865 C CA . ALA A 1 773 ? -27.895 -0.922 13.175 1.00 83.12 773 ALA A CA 1
ATOM 5866 C C . ALA A 1 773 ? -29.143 -1.200 13.992 1.00 83.12 773 ALA A C 1
ATOM 5868 O O . ALA A 1 773 ? -29.518 -2.338 14.230 1.00 83.12 773 ALA A O 1
ATOM 5869 N N . GLU A 1 774 ? -29.867 -0.149 14.344 1.00 74.81 774 GLU A N 1
ATOM 5870 C CA . GLU A 1 774 ? -31.188 -0.272 14.955 1.00 74.81 774 GLU A CA 1
ATOM 5871 C C . GLU A 1 774 ? -32.162 0.639 14.200 1.00 74.81 774 GLU A C 1
ATOM 5873 O O . GLU A 1 774 ? -32.459 1.743 14.671 1.00 74.81 774 GLU A O 1
ATOM 5878 N N . PRO A 1 775 ? -32.634 0.223 13.003 1.00 74.81 775 PRO A N 1
ATOM 5879 C CA . PRO A 1 775 ? -33.483 1.056 12.162 1.00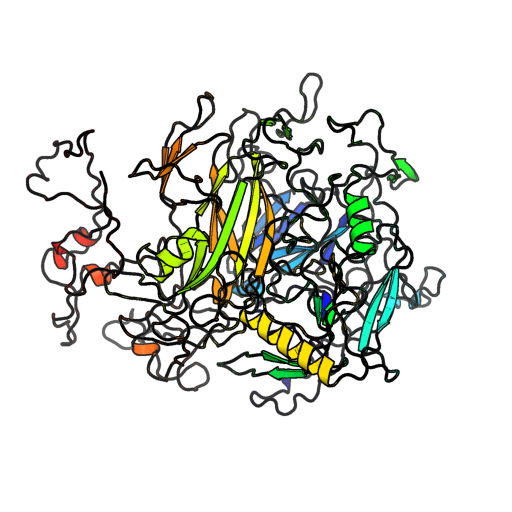 74.81 775 PRO A CA 1
ATOM 5880 C C . PRO A 1 775 ? -34.737 1.498 12.915 1.00 74.81 775 PRO A C 1
ATOM 5882 O O . PRO A 1 775 ? -35.516 0.672 13.392 1.00 74.81 775 PRO A O 1
ATOM 5885 N N . GLN A 1 776 ? -34.973 2.809 12.986 1.00 75.25 776 GLN A N 1
ATOM 5886 C CA . GLN A 1 776 ? -36.117 3.366 13.719 1.00 75.25 776 GLN A CA 1
ATOM 5887 C C . GLN A 1 776 ? -37.451 2.800 13.234 1.00 75.25 776 GLN A C 1
ATOM 5889 O O . GLN A 1 776 ? -38.328 2.519 14.047 1.00 75.25 776 GLN A O 1
ATOM 5894 N N . GLY A 1 777 ? -37.580 2.576 11.921 1.00 77.19 777 GLY A N 1
ATOM 5895 C CA . GLY A 1 777 ? -38.759 1.945 11.337 1.00 77.19 777 GLY A CA 1
ATOM 5896 C C . GLY A 1 777 ? -39.055 0.585 11.964 1.00 77.19 777 GLY A C 1
ATOM 5897 O O . GLY A 1 777 ? -40.206 0.322 12.285 1.00 77.19 777 GLY A O 1
ATOM 5898 N N . LEU A 1 778 ? -38.029 -0.233 12.229 1.00 76.88 778 LEU A N 1
ATOM 5899 C CA . LEU A 1 778 ? -38.191 -1.540 12.868 1.00 76.88 778 LEU A CA 1
ATOM 5900 C C . LEU A 1 778 ? -38.582 -1.424 14.346 1.00 76.88 778 LEU A C 1
ATOM 5902 O O . LEU A 1 778 ? -39.319 -2.276 14.820 1.00 76.88 778 LEU A O 1
ATOM 5906 N N . ARG A 1 779 ? -38.172 -0.368 15.063 1.00 74.12 779 ARG A N 1
ATOM 5907 C CA . ARG A 1 779 ? -38.554 -0.160 16.478 1.00 74.12 779 ARG A CA 1
ATOM 5908 C C . ARG A 1 779 ? -40.049 0.072 16.672 1.00 74.12 779 ARG A C 1
ATOM 5910 O O . ARG A 1 779 ? -40.593 -0.288 17.707 1.00 74.12 779 ARG A O 1
ATOM 5917 N N . VAL A 1 780 ? -40.700 0.688 15.688 1.00 80.06 780 VAL A N 1
ATOM 5918 C CA . VAL A 1 780 ? -42.132 1.016 15.744 1.00 80.06 780 VAL A CA 1
ATOM 5919 C C . VAL A 1 780 ? -42.991 0.089 14.888 1.00 80.06 780 VAL A C 1
ATOM 5921 O O . VAL A 1 780 ? -44.186 0.331 14.739 1.00 80.06 780 VAL A O 1
ATOM 5924 N N . TYR A 1 781 ? -42.404 -0.946 14.286 1.00 80.56 781 TYR A N 1
ATOM 5925 C CA . TYR A 1 781 ? -43.078 -1.824 13.334 1.00 80.56 781 TYR A CA 1
ATOM 5926 C C . TYR A 1 781 ? -43.790 -2.993 14.023 1.00 80.56 781 TYR A C 1
ATOM 5928 O O . TYR A 1 781 ? -43.192 -3.731 14.804 1.00 80.56 781 TYR A O 1
ATOM 5936 N N . ASP A 1 782 ? -45.060 -3.207 13.671 1.00 83.06 782 ASP A N 1
ATOM 5937 C CA . ASP A 1 782 ? -45.822 -4.405 14.018 1.00 83.06 782 ASP A CA 1
ATOM 5938 C C . ASP A 1 782 ? -46.057 -5.258 12.753 1.00 83.06 782 ASP A C 1
ATOM 5940 O O . ASP A 1 782 ? -46.851 -4.864 11.886 1.00 83.06 782 ASP A O 1
ATOM 5944 N N . PRO A 1 783 ? -45.418 -6.441 12.637 1.00 80.88 783 PRO A N 1
ATOM 5945 C CA . PRO A 1 783 ? -45.568 -7.315 11.472 1.00 80.88 783 PRO A CA 1
ATOM 5946 C C . PRO A 1 783 ? -46.982 -7.894 11.318 1.00 80.88 783 PRO A C 1
ATOM 5948 O O . PRO A 1 783 ? -47.354 -8.335 10.232 1.00 80.88 783 PRO A O 1
ATOM 5951 N N . ASN A 1 784 ? -47.785 -7.912 12.385 1.00 85.31 784 ASN A N 1
ATOM 5952 C CA . ASN A 1 784 ? -49.115 -8.524 12.389 1.00 85.31 784 ASN A CA 1
ATOM 5953 C C . ASN A 1 784 ? -50.238 -7.513 12.144 1.00 85.31 784 ASN A C 1
ATOM 5955 O O . ASN A 1 784 ? -51.370 -7.902 11.839 1.00 85.31 784 ASN A O 1
ATOM 5959 N N . LYS A 1 785 ? -49.954 -6.217 12.286 1.00 85.38 785 LYS A N 1
ATOM 5960 C CA . LYS A 1 785 ? -50.948 -5.163 12.099 1.00 85.38 785 LYS A CA 1
ATOM 5961 C C . LYS A 1 785 ? -51.169 -4.904 10.614 1.00 85.38 785 LYS A C 1
ATOM 5963 O O . LYS A 1 785 ? -50.219 -4.802 9.849 1.00 85.38 785 LYS A O 1
ATOM 5968 N N . LEU A 1 786 ? -52.430 -4.791 10.198 1.00 89.31 786 LEU A N 1
ATOM 5969 C CA . LEU A 1 786 ? -52.764 -4.496 8.805 1.00 89.31 786 LEU A CA 1
ATOM 5970 C C . LEU A 1 786 ? -52.544 -3.010 8.503 1.00 89.31 786 LEU A C 1
ATOM 5972 O O . LEU A 1 786 ? -53.102 -2.147 9.185 1.00 89.31 786 LEU A O 1
ATOM 5976 N N . GLY A 1 787 ? -51.751 -2.728 7.473 1.00 83.81 787 GLY A N 1
ATOM 5977 C CA . GLY A 1 787 ? -51.531 -1.389 6.948 1.00 83.81 787 GLY A CA 1
ATOM 5978 C C . GLY A 1 787 ? -52.730 -0.842 6.163 1.00 83.81 787 GLY A C 1
ATOM 5979 O O . GLY A 1 787 ? -53.713 -1.551 5.919 1.00 83.81 787 GLY A O 1
ATOM 5980 N N . PRO A 1 788 ? -52.666 0.430 5.724 1.00 80.75 788 PRO A N 1
ATOM 5981 C CA . PRO A 1 788 ? -53.717 1.060 4.918 1.00 80.75 788 PRO A CA 1
ATOM 5982 C C . PRO A 1 788 ? -53.989 0.364 3.574 1.00 80.75 788 PRO A C 1
ATOM 5984 O O . PRO A 1 788 ? -55.055 0.545 2.989 1.00 80.75 788 PRO A O 1
ATOM 5987 N N . ASP A 1 789 ? -53.041 -0.439 3.088 1.00 79.44 789 ASP A N 1
ATOM 5988 C CA . ASP A 1 789 ? -53.151 -1.268 1.886 1.00 79.44 789 ASP A CA 1
ATOM 5989 C C . ASP A 1 789 ? -53.811 -2.641 2.144 1.00 79.44 789 ASP A C 1
ATOM 5991 O O . ASP A 1 789 ? -53.990 -3.435 1.217 1.00 79.44 789 ASP A O 1
ATOM 5995 N N . GLY A 1 790 ? -54.189 -2.922 3.395 1.00 85.56 790 GLY A N 1
ATOM 5996 C CA . GLY A 1 790 ? -54.805 -4.172 3.826 1.00 85.56 790 GLY A CA 1
ATOM 5997 C C . GLY A 1 790 ? -53.832 -5.344 3.968 1.00 85.56 790 GLY A C 1
ATOM 5998 O O . GLY A 1 790 ? -54.297 -6.473 4.146 1.00 85.56 790 GLY A O 1
ATOM 5999 N N . LYS A 1 791 ? -52.514 -5.117 3.889 1.00 83.62 791 LYS A N 1
ATOM 6000 C CA . LYS A 1 791 ? -51.489 -6.153 4.081 1.00 83.62 791 LYS A CA 1
ATOM 6001 C C . LYS A 1 791 ? -50.889 -6.094 5.493 1.00 83.62 791 LYS A C 1
ATOM 6003 O O . LYS A 1 791 ? -50.892 -5.024 6.096 1.00 83.62 791 LYS A O 1
ATOM 6008 N N . PRO A 1 792 ? -50.400 -7.219 6.048 1.00 84.06 792 PRO A N 1
ATOM 6009 C CA . PRO A 1 792 ? -49.685 -7.222 7.325 1.00 84.06 792 PRO A CA 1
ATOM 6010 C C . PRO A 1 792 ? -48.401 -6.389 7.261 1.00 84.06 792 PRO A C 1
ATOM 6012 O O . PRO A 1 792 ? -47.722 -6.390 6.234 1.00 84.06 792 PRO A O 1
ATOM 6015 N N . GLY A 1 793 ? -48.072 -5.724 8.367 1.00 82.88 793 GLY A N 1
ATOM 6016 C CA . GLY A 1 793 ? -46.892 -4.885 8.515 1.00 82.88 793 GLY A CA 1
ATOM 6017 C C . GLY A 1 793 ? -47.199 -3.393 8.464 1.00 82.88 793 GLY A C 1
ATOM 6018 O O . GLY A 1 793 ? -47.265 -2.806 7.387 1.00 82.88 793 GLY A O 1
ATOM 6019 N N . THR A 1 794 ? -47.323 -2.746 9.622 1.00 86.75 794 THR A N 1
ATOM 6020 C CA . THR A 1 794 ? -47.422 -1.278 9.718 1.00 86.75 794 THR A CA 1
ATOM 6021 C C . THR A 1 794 ? -46.938 -0.793 11.084 1.00 86.75 794 THR A C 1
ATOM 6023 O O . THR A 1 794 ? -46.683 -1.589 11.981 1.00 86.75 794 THR A O 1
ATOM 6026 N N . GLN A 1 795 ? -46.821 0.521 11.262 1.00 86.75 795 GLN A N 1
ATOM 6027 C CA . GLN A 1 795 ? -46.515 1.140 12.552 1.00 86.75 795 GLN A CA 1
ATOM 6028 C C . GLN A 1 795 ? -47.490 0.668 13.647 1.00 86.75 795 GLN A C 1
ATOM 6030 O O . GLN A 1 795 ? -48.711 0.697 13.444 1.00 86.75 795 GLN A O 1
ATOM 6035 N N . ALA A 1 796 ? -46.957 0.240 14.793 1.00 85.81 796 ALA A N 1
ATOM 6036 C CA . ALA A 1 796 ? -47.692 -0.219 15.968 1.00 85.81 796 ALA A CA 1
ATOM 6037 C C . ALA A 1 796 ? -48.627 0.872 16.533 1.00 85.81 796 ALA A C 1
ATOM 6039 O O . ALA A 1 796 ? -48.557 2.039 16.153 1.00 85.81 796 ALA A O 1
ATOM 6040 N N . ASP A 1 797 ? -49.571 0.499 17.402 1.00 83.56 797 ASP A N 1
ATOM 6041 C CA . ASP A 1 797 ? -50.422 1.468 18.115 1.00 83.56 797 ASP A CA 1
ATOM 6042 C C . ASP A 1 797 ? -49.789 1.926 19.440 1.00 83.56 797 ASP A C 1
ATOM 6044 O O . ASP A 1 797 ? -49.000 1.212 20.059 1.00 83.56 797 ASP A O 1
ATOM 6048 N N . GLY A 1 798 ? -50.199 3.102 19.926 1.00 84.00 798 GLY A N 1
ATOM 6049 C CA . GLY A 1 798 ? -49.802 3.614 21.242 1.00 84.00 798 GLY A CA 1
ATOM 6050 C C . GLY A 1 798 ? -48.309 3.944 21.346 1.00 84.00 798 GLY A C 1
ATOM 6051 O O . GLY A 1 798 ? -47.692 4.337 20.362 1.00 84.00 798 GLY A O 1
ATOM 6052 N N . LEU A 1 799 ? -47.739 3.782 22.547 1.00 73.19 799 LEU A N 1
ATOM 6053 C CA . LEU A 1 799 ? -46.323 4.073 22.831 1.00 73.19 799 LEU A CA 1
ATOM 6054 C C . LEU A 1 799 ? -45.358 3.258 21.959 1.00 73.19 799 LEU A C 1
ATOM 6056 O O . LEU A 1 799 ? -44.328 3.782 21.554 1.00 73.19 799 LEU A O 1
ATOM 6060 N N . ALA A 1 800 ? -45.713 2.011 21.630 1.00 71.00 800 ALA A N 1
ATOM 6061 C CA . ALA A 1 800 ? -44.903 1.142 20.777 1.00 71.00 800 ALA A CA 1
ATOM 6062 C C . ALA A 1 800 ? -44.772 1.679 19.341 1.00 71.00 800 ALA A C 1
ATOM 6064 O O . ALA A 1 800 ? -43.790 1.410 18.662 1.00 71.00 800 ALA A O 1
ATOM 6065 N N . GLY A 1 801 ? -45.761 2.446 18.877 1.00 79.00 801 GLY A N 1
ATOM 6066 C CA . GLY A 1 801 ? -45.728 3.122 17.586 1.00 79.00 801 GLY A CA 1
ATOM 6067 C C . GLY A 1 801 ? -45.238 4.566 17.650 1.00 79.00 801 GLY A C 1
ATOM 6068 O O . GLY A 1 801 ? -45.158 5.206 16.610 1.00 79.00 801 GLY A O 1
ATOM 6069 N N . ASP A 1 802 ? -44.965 5.136 18.824 1.00 81.06 802 ASP A N 1
ATOM 6070 C CA . ASP A 1 802 ? -44.709 6.572 18.953 1.00 81.06 802 ASP A CA 1
ATOM 6071 C C . ASP A 1 802 ? -43.269 6.927 18.548 1.00 81.06 802 ASP A C 1
ATOM 6073 O O . ASP A 1 802 ? -42.304 6.605 19.243 1.00 81.06 802 ASP A O 1
ATOM 6077 N N . LEU A 1 803 ? -43.120 7.643 17.427 1.00 80.56 803 LEU A N 1
ATOM 6078 C CA . LEU A 1 803 ? -41.818 8.098 16.933 1.00 80.56 803 LEU A CA 1
ATOM 6079 C C . LEU A 1 803 ? -41.116 9.048 17.907 1.00 80.56 803 LEU A C 1
ATOM 6081 O O . LEU A 1 803 ? -39.890 9.032 17.977 1.00 80.56 803 LEU A O 1
ATOM 6085 N N . ALA A 1 804 ? -41.861 9.853 18.675 1.00 77.56 804 ALA A N 1
ATOM 6086 C CA . ALA A 1 804 ? -41.254 10.717 19.679 1.00 77.56 804 ALA A CA 1
ATOM 6087 C C . ALA A 1 804 ? -40.563 9.881 20.756 1.00 77.56 804 ALA A C 1
ATOM 6089 O O . ALA A 1 804 ? -39.493 10.269 21.205 1.00 77.56 804 ALA A O 1
ATOM 6090 N N . TYR A 1 805 ? -41.137 8.725 21.108 1.00 70.75 805 TYR A N 1
ATOM 6091 C CA . TYR A 1 805 ? -40.599 7.792 22.095 1.00 70.75 805 TYR A CA 1
ATOM 6092 C C . TYR A 1 805 ? -39.457 6.934 21.531 1.00 70.75 805 TYR A C 1
ATOM 6094 O O . TYR A 1 805 ? -38.446 6.730 22.199 1.00 70.75 805 TYR A O 1
ATOM 6102 N N . ALA A 1 806 ? -39.562 6.510 20.266 1.00 67.75 806 ALA A N 1
ATOM 6103 C CA . ALA A 1 806 ? -38.508 5.771 19.566 1.00 67.75 806 ALA A CA 1
ATOM 6104 C C . ALA A 1 806 ? -37.203 6.573 19.372 1.00 67.75 806 ALA A C 1
ATOM 6106 O O . ALA A 1 806 ? -36.136 5.971 19.211 1.00 67.75 806 ALA A O 1
ATOM 6107 N N . MET A 1 807 ? -37.302 7.908 19.407 1.00 67.31 807 MET A N 1
ATOM 6108 C CA . MET A 1 807 ? -36.208 8.878 19.263 1.00 67.31 807 MET A CA 1
ATOM 6109 C C . MET A 1 807 ? -35.626 9.378 20.594 1.00 67.31 807 MET A C 1
ATOM 6111 O O . MET A 1 807 ? -34.690 10.176 20.583 1.00 67.31 807 MET A O 1
ATOM 6115 N N . VAL A 1 808 ? -36.167 8.962 21.746 1.00 62.97 808 VAL A N 1
ATOM 6116 C CA . VAL A 1 808 ? -35.675 9.438 23.047 1.00 62.97 808 VAL A CA 1
ATOM 6117 C C . VAL A 1 808 ? -34.334 8.790 23.392 1.00 62.97 808 VAL A C 1
ATOM 6119 O O . VAL A 1 808 ? -34.224 7.571 23.493 1.00 62.97 808 VAL A O 1
ATOM 6122 N N . SER A 1 809 ? -33.341 9.629 23.689 1.00 52.31 809 SER A N 1
ATOM 6123 C CA . SER A 1 809 ? -32.095 9.253 24.365 1.00 52.31 809 SER A CA 1
ATOM 6124 C C . SER A 1 809 ? -32.086 9.885 25.759 1.00 52.31 809 SER A C 1
ATOM 6126 O O . SER A 1 809 ? -31.707 11.044 25.912 1.00 52.31 809 SER A O 1
ATOM 6128 N N . GLN A 1 810 ? -32.558 9.170 26.783 1.00 48.88 810 GLN A N 1
ATOM 6129 C CA . GLN A 1 810 ? -32.478 9.651 28.168 1.00 48.88 810 GLN A CA 1
ATOM 6130 C C . GLN A 1 810 ? -31.213 9.112 28.844 1.00 48.88 810 GLN A C 1
ATOM 6132 O O . GLN A 1 810 ? -31.052 7.904 29.011 1.00 48.88 810 GLN A O 1
ATOM 6137 N N . LEU A 1 811 ? -30.325 10.027 29.237 1.00 43.53 811 LEU A N 1
ATOM 6138 C CA . LEU A 1 811 ? -29.162 9.759 30.081 1.00 43.53 811 LEU A CA 1
ATOM 6139 C C . LEU A 1 811 ? -29.577 9.902 31.548 1.00 43.53 811 LEU A C 1
ATOM 6141 O O . LEU A 1 811 ? -30.194 10.901 31.915 1.00 43.53 811 LEU A O 1
ATOM 6145 N N . PHE A 1 812 ? -29.232 8.922 32.381 1.00 45.75 812 PHE A N 1
ATOM 6146 C CA . PHE A 1 812 ? -29.510 8.964 33.816 1.00 45.75 812 PHE A CA 1
ATOM 6147 C C . PHE A 1 812 ? -28.203 8.943 34.601 1.00 45.75 812 PHE A C 1
ATOM 6149 O O . PHE A 1 812 ? -27.393 8.031 34.430 1.00 45.75 812 PHE A O 1
ATOM 6156 N N . GLU A 1 813 ? -28.013 9.928 35.476 1.00 41.22 813 GLU A N 1
ATOM 6157 C CA . GLU A 1 813 ? -26.887 9.940 36.406 1.00 41.22 813 GLU A CA 1
ATOM 6158 C C . GLU A 1 813 ? -27.071 8.857 37.475 1.00 41.22 813 GLU A C 1
ATOM 6160 O O . GLU A 1 813 ? -28.152 8.699 38.055 1.00 41.22 813 GLU A O 1
ATOM 6165 N N . ARG A 1 814 ? -25.995 8.113 37.742 1.00 45.16 814 ARG A N 1
ATOM 6166 C CA . ARG A 1 814 ? -25.917 7.147 38.839 1.00 45.16 814 ARG A CA 1
ATOM 6167 C C . ARG A 1 814 ? -24.863 7.584 39.848 1.00 45.16 814 ARG A C 1
ATOM 6169 O O . ARG A 1 814 ? -23.843 8.159 39.474 1.00 45.16 814 ARG A O 1
ATOM 6176 N N . ASP A 1 815 ? -25.110 7.313 41.122 1.00 46.03 815 ASP A N 1
ATOM 6177 C CA . ASP A 1 815 ? -24.134 7.507 42.183 1.00 46.03 815 ASP A CA 1
ATOM 6178 C C . ASP A 1 815 ? -23.059 6.400 42.172 1.00 46.03 815 ASP A C 1
ATOM 6180 O O . ASP A 1 815 ? -23.115 5.436 41.406 1.00 46.03 815 ASP A O 1
ATOM 6184 N N . ALA A 1 816 ? -22.067 6.523 43.057 1.00 39.44 816 ALA A N 1
ATOM 6185 C CA . ALA A 1 816 ? -20.951 5.579 43.165 1.00 39.44 816 ALA A CA 1
ATOM 6186 C C . ALA A 1 816 ? -21.350 4.146 43.591 1.00 39.44 816 ALA A C 1
ATOM 6188 O O . ALA A 1 816 ? -20.484 3.279 43.683 1.00 39.44 816 ALA A O 1
ATOM 6189 N N . LYS A 1 817 ? -22.628 3.891 43.894 1.00 42.34 817 LYS A N 1
ATOM 6190 C CA . LYS A 1 817 ? -23.180 2.566 44.214 1.00 42.34 817 LYS A CA 1
ATOM 6191 C C . LYS A 1 817 ? -24.033 2.007 43.075 1.00 42.34 817 LYS A C 1
ATOM 6193 O O . LYS A 1 817 ? -24.577 0.914 43.212 1.00 42.34 817 LYS A O 1
ATOM 6198 N N . GLY A 1 818 ? -24.140 2.744 41.969 1.00 39.81 818 GLY A N 1
ATOM 6199 C CA . GLY A 1 818 ? -24.999 2.401 40.848 1.00 39.81 818 GLY A CA 1
ATOM 6200 C C . GLY A 1 818 ? -26.464 2.774 41.068 1.00 39.81 818 GLY A C 1
ATOM 6201 O O . GLY A 1 818 ? -27.290 2.408 40.233 1.00 39.81 818 GLY A O 1
ATOM 6202 N N . ASP A 1 819 ? -26.816 3.506 42.128 1.00 46.62 819 ASP A N 1
ATOM 6203 C CA . ASP A 1 819 ? -28.184 3.976 42.352 1.00 46.62 819 ASP A CA 1
ATOM 6204 C C . ASP A 1 819 ? -28.456 5.223 41.497 1.00 46.62 819 ASP A C 1
ATOM 6206 O O . ASP A 1 819 ? -27.566 6.038 41.275 1.00 46.62 819 ASP A O 1
ATOM 6210 N N . LEU A 1 820 ? -29.678 5.388 40.985 1.00 45.09 820 LEU A N 1
ATOM 6211 C CA . LEU A 1 820 ? -30.059 6.602 40.251 1.00 45.09 820 LEU A CA 1
ATOM 6212 C C . LEU A 1 820 ? -29.992 7.818 41.188 1.00 45.09 820 LEU A C 1
ATOM 6214 O O . LEU A 1 820 ? -30.510 7.760 42.306 1.00 45.09 820 LEU A O 1
ATOM 6218 N N . ILE A 1 821 ? -29.396 8.925 40.734 1.00 53.31 821 ILE A N 1
ATOM 6219 C CA . ILE A 1 821 ? -29.454 10.199 41.462 1.00 53.31 821 ILE A CA 1
ATOM 6220 C C . ILE A 1 821 ? -30.883 10.738 41.320 1.00 53.31 821 ILE A C 1
ATOM 6222 O O . ILE A 1 821 ? -31.248 11.368 40.330 1.00 53.31 821 ILE A O 1
ATOM 6226 N N . ASP A 1 822 ? -31.726 10.404 42.292 1.00 42.84 822 ASP A N 1
ATOM 6227 C CA . ASP A 1 822 ? -33.154 10.707 42.278 1.00 42.84 822 ASP A CA 1
ATOM 6228 C C . ASP A 1 822 ? -33.390 12.212 42.512 1.00 42.84 822 ASP A C 1
ATOM 6230 O O . ASP A 1 822 ? -33.113 12.750 43.589 1.00 42.84 822 ASP A O 1
ATOM 6234 N N . GLY A 1 823 ? -33.876 12.907 41.481 1.00 44.22 823 GLY A N 1
ATOM 6235 C CA . GLY A 1 823 ? -34.175 14.341 41.531 1.00 44.22 823 GLY A CA 1
ATOM 6236 C C . GLY A 1 823 ? -35.280 14.824 40.587 1.00 44.22 823 GLY A C 1
ATOM 6237 O O . GLY A 1 823 ? -35.713 15.969 40.728 1.00 44.22 823 GLY A O 1
ATOM 6238 N N . ASP A 1 824 ? -35.779 13.987 39.669 1.00 44.09 824 ASP A N 1
ATOM 6239 C CA . ASP A 1 824 ? -36.873 14.347 38.758 1.00 44.09 824 ASP A CA 1
ATOM 6240 C C . ASP A 1 824 ? -38.163 13.573 39.111 1.00 44.09 824 ASP A C 1
ATOM 6242 O O . ASP A 1 824 ? -38.217 12.353 38.957 1.00 44.09 824 ASP A O 1
ATOM 6246 N N . PRO A 1 825 ? -39.243 14.248 39.552 1.00 41.88 825 PRO A N 1
ATOM 6247 C CA . PRO A 1 825 ? -40.535 13.624 39.846 1.00 41.88 825 PRO A CA 1
ATOM 6248 C C . PRO A 1 825 ? -41.194 12.875 38.671 1.00 41.88 825 PRO A C 1
ATOM 6250 O O . PRO A 1 825 ? -42.218 12.223 38.880 1.00 41.88 825 PRO A O 1
ATOM 6253 N N . LEU A 1 826 ? -40.666 12.981 37.446 1.00 43.34 826 LEU A N 1
ATOM 6254 C CA . LEU A 1 826 ? -41.193 12.316 36.249 1.00 43.34 826 LEU A CA 1
ATOM 6255 C C . LEU A 1 826 ? -40.712 10.865 36.049 1.00 43.34 826 LEU A C 1
ATOM 6257 O O . LEU A 1 826 ? -41.227 10.194 35.156 1.00 43.34 826 LEU A O 1
ATOM 6261 N N . THR A 1 827 ? -39.776 10.351 36.858 1.00 46.34 827 THR A N 1
ATOM 6262 C CA . THR A 1 827 ? -39.117 9.043 36.619 1.00 46.34 827 THR A CA 1
ATOM 6263 C C . THR A 1 827 ? -39.397 7.982 37.695 1.00 46.34 827 THR A C 1
ATOM 6265 O O . THR A 1 827 ? -38.870 6.867 37.638 1.00 46.34 827 THR A O 1
ATOM 6268 N N . ALA A 1 828 ? -40.291 8.272 38.647 1.00 35.44 828 ALA A N 1
ATOM 6269 C CA . ALA A 1 828 ? -40.670 7.351 39.718 1.00 35.44 828 ALA A CA 1
ATOM 6270 C C . ALA A 1 828 ? -41.385 6.092 39.177 1.00 35.44 828 ALA A C 1
ATOM 6272 O O . ALA A 1 828 ? -42.580 6.116 38.879 1.00 35.44 828 ALA A O 1
ATOM 6273 N N . GLY A 1 829 ? -40.655 4.973 39.094 1.00 42.91 829 GLY A N 1
ATOM 6274 C CA . GLY A 1 829 ? -41.189 3.650 38.735 1.00 42.91 829 GLY A CA 1
ATOM 6275 C C . GLY A 1 829 ? -40.606 3.003 37.475 1.00 42.91 829 GLY A C 1
ATOM 6276 O O . GLY A 1 829 ? -41.074 1.930 37.096 1.00 42.91 829 GLY A O 1
ATOM 6277 N N . VAL A 1 830 ? -39.595 3.602 36.840 1.00 39.22 830 VAL A N 1
ATOM 6278 C CA . VAL A 1 830 ? -38.953 3.046 35.637 1.00 39.22 830 VAL A CA 1
ATOM 6279 C C . VAL A 1 830 ? -37.757 2.165 36.027 1.00 39.22 830 VAL A C 1
ATOM 6281 O O . VAL A 1 830 ? -36.904 2.559 36.819 1.00 39.22 830 VAL A O 1
ATOM 6284 N N . GLN A 1 831 ? -37.735 0.932 35.510 1.00 37.53 831 GLN A N 1
ATOM 6285 C CA . GLN A 1 831 ? -36.662 -0.053 35.707 1.00 37.53 831 GLN A CA 1
ATOM 6286 C C . GLN A 1 831 ? -35.335 0.422 35.072 1.00 37.53 831 GLN A C 1
ATOM 6288 O O . GLN A 1 831 ? -35.360 1.221 34.137 1.00 37.53 831 GLN A O 1
ATOM 6293 N N . PRO A 1 832 ? -34.173 -0.052 35.565 1.00 33.41 832 PRO A N 1
ATOM 6294 C CA . PRO A 1 832 ? -32.859 0.440 35.154 1.00 33.41 832 PRO A CA 1
ATOM 6295 C C . PRO A 1 832 ? -32.610 0.311 33.645 1.00 33.41 832 PRO A C 1
ATOM 6297 O O . PRO A 1 832 ? -32.888 -0.724 33.044 1.00 33.41 832 PRO A O 1
ATOM 6300 N N . ILE A 1 833 ? -32.013 1.352 33.059 1.00 37.41 833 ILE A N 1
ATOM 6301 C CA . ILE A 1 833 ? -31.575 1.356 31.661 1.00 37.41 833 ILE A CA 1
ATOM 6302 C C . ILE A 1 833 ? -30.255 0.616 31.510 1.00 37.41 833 ILE A C 1
ATOM 6304 O O . ILE A 1 833 ? -29.291 0.875 32.235 1.00 37.41 833 ILE A O 1
ATOM 6308 N N . GLN A 1 834 ? -30.259 -0.294 30.539 1.00 38.12 834 GLN A N 1
ATOM 6309 C CA . GLN A 1 834 ? -29.085 -0.879 29.918 1.00 38.12 834 GLN A CA 1
ATOM 6310 C C . GLN A 1 834 ? -28.803 -0.080 28.649 1.00 38.12 834 GLN A C 1
ATOM 6312 O O . GLN A 1 834 ? -29.712 0.107 27.843 1.00 38.12 834 GLN A O 1
ATOM 6317 N N . VAL A 1 835 ? -27.565 0.367 28.455 1.00 37.78 835 VAL A N 1
ATOM 6318 C CA . VAL A 1 835 ? -27.163 1.188 27.295 1.00 37.78 835 VAL A CA 1
ATOM 6319 C C . VAL A 1 835 ? -27.326 0.439 25.960 1.00 37.78 835 VAL A C 1
ATOM 6321 O O . VAL A 1 835 ? -27.312 1.054 24.903 1.00 37.78 835 VAL A O 1
ATOM 6324 N N . ASP A 1 836 ? -27.591 -0.870 26.019 1.00 36.72 836 ASP A N 1
ATOM 6325 C CA . ASP A 1 836 ? -27.748 -1.751 24.861 1.00 36.72 836 ASP A CA 1
ATOM 6326 C C . ASP A 1 836 ? -29.181 -2.308 24.668 1.00 36.72 836 ASP A C 1
ATOM 6328 O O . ASP A 1 836 ? -29.483 -3.043 23.718 1.00 36.72 836 ASP A O 1
ATOM 6332 N N . ARG A 1 837 ? -30.138 -1.952 25.540 1.00 38.06 837 ARG A N 1
ATOM 6333 C CA . ARG A 1 837 ? -31.544 -2.357 25.371 1.00 38.06 837 ARG A CA 1
ATOM 6334 C C . ARG A 1 837 ? -32.430 -1.151 25.106 1.00 38.06 837 ARG A C 1
ATOM 6336 O O . ARG A 1 837 ? -32.583 -0.273 25.946 1.00 38.06 837 ARG A O 1
ATOM 6343 N N . ALA A 1 838 ? -33.049 -1.168 23.923 1.00 41.91 838 ALA A N 1
ATOM 6344 C CA . ALA A 1 838 ? -34.223 -0.371 23.615 1.00 41.91 838 ALA A CA 1
ATOM 6345 C C . ALA A 1 838 ? -35.223 -0.461 24.776 1.00 41.91 838 ALA A C 1
ATOM 6347 O O . ALA A 1 838 ? -35.285 -1.485 25.467 1.00 41.91 838 ALA A O 1
ATOM 6348 N N . ILE A 1 839 ? -35.994 0.609 24.972 1.00 43.44 839 ILE A N 1
ATOM 6349 C CA . ILE A 1 839 ? -37.116 0.644 25.911 1.00 43.44 839 ILE A CA 1
ATOM 6350 C C . ILE A 1 839 ? -37.900 -0.671 25.728 1.00 43.44 839 ILE A C 1
ATOM 6352 O O . ILE A 1 839 ? -38.267 -0.956 24.590 1.00 43.44 839 ILE A O 1
ATOM 6356 N N . PRO A 1 840 ? -38.070 -1.533 26.750 1.00 43.28 840 PRO A N 1
ATOM 6357 C CA . PRO A 1 840 ? -38.608 -2.885 26.568 1.00 43.28 840 PRO A CA 1
ATOM 6358 C C . PRO A 1 840 ? -39.945 -2.943 25.820 1.00 43.28 840 PRO A C 1
ATOM 6360 O O . PRO A 1 840 ? -40.228 -3.915 25.125 1.00 43.28 840 PRO A O 1
ATOM 6363 N N . GLU A 1 841 ? -40.735 -1.880 25.931 1.00 44.62 841 GLU A N 1
ATOM 6364 C CA . GLU A 1 841 ? -42.004 -1.632 25.252 1.00 44.62 841 GLU A CA 1
ATOM 6365 C C . GLU A 1 841 ? -41.865 -1.344 23.740 1.00 44.62 841 GLU A C 1
ATOM 6367 O O . GLU A 1 841 ? -42.856 -1.417 23.016 1.00 44.62 841 GLU A O 1
ATOM 6372 N N . LEU A 1 842 ? -40.651 -1.036 23.269 1.00 44.12 842 LEU A N 1
ATOM 6373 C CA . LEU A 1 842 ? -40.241 -0.861 21.868 1.00 44.12 842 LEU A CA 1
ATOM 6374 C C . LEU A 1 842 ? -39.531 -2.103 21.290 1.00 44.12 842 LEU A C 1
ATOM 6376 O O . LEU A 1 842 ? -39.108 -2.084 20.134 1.00 44.12 842 LEU A O 1
ATOM 6380 N N . ASN A 1 843 ? -39.361 -3.183 22.065 1.00 49.47 843 ASN A N 1
ATOM 6381 C CA . ASN A 1 843 ? -38.828 -4.433 21.524 1.00 49.47 843 ASN A CA 1
ATOM 6382 C C . ASN A 1 843 ? -39.901 -5.117 20.670 1.00 49.47 843 ASN A C 1
ATOM 6384 O O . ASN A 1 843 ? -40.986 -5.452 21.150 1.00 49.47 843 ASN A O 1
ATOM 6388 N N . THR A 1 844 ? -39.585 -5.361 19.401 1.00 49.94 844 THR A N 1
ATOM 6389 C CA . THR A 1 844 ? -40.441 -6.165 18.528 1.00 49.94 844 THR A CA 1
ATOM 6390 C C . THR A 1 844 ? -40.414 -7.637 18.942 1.00 49.94 844 THR A C 1
ATOM 6392 O O . THR A 1 844 ? -39.547 -8.100 19.683 1.00 49.94 844 THR A O 1
ATOM 6395 N N . VAL A 1 845 ? -41.356 -8.418 18.412 1.00 50.09 845 VAL A N 1
ATOM 6396 C CA . VAL A 1 845 ? -41.447 -9.879 18.607 1.00 50.09 845 VAL A CA 1
ATOM 6397 C C . VAL A 1 845 ? -40.254 -10.659 18.012 1.00 50.09 845 VAL A C 1
ATOM 6399 O O . VAL A 1 845 ? -40.252 -11.886 18.061 1.00 50.09 845 VAL A O 1
ATOM 6402 N N . LEU A 1 846 ? -39.265 -9.970 17.426 1.00 47.22 846 LEU A N 1
ATOM 6403 C CA . LEU A 1 846 ? -38.241 -10.523 16.532 1.00 47.22 846 LEU A CA 1
ATOM 6404 C C . LEU A 1 846 ? -36.946 -10.991 17.231 1.00 47.22 846 LEU A C 1
ATOM 6406 O O . LEU A 1 846 ? -36.071 -11.522 16.559 1.00 47.22 846 LEU A O 1
ATOM 6410 N N . GLY A 1 847 ? -36.861 -10.919 18.566 1.00 49.25 847 GLY A N 1
ATOM 6411 C CA . GLY A 1 847 ? -35.825 -11.606 19.357 1.00 49.25 847 GLY A CA 1
ATOM 6412 C C . GLY A 1 847 ? -34.618 -10.756 19.785 1.00 49.25 847 GLY A C 1
ATOM 6413 O O . GLY A 1 847 ? -34.600 -9.540 19.626 1.00 49.25 847 GLY A O 1
ATOM 6414 N N . ASN A 1 848 ? -33.638 -11.421 20.414 1.00 50.53 848 ASN A N 1
ATOM 6415 C CA . ASN A 1 848 ? -32.326 -10.865 20.778 1.00 50.53 848 ASN A CA 1
ATOM 6416 C C . ASN A 1 848 ? -31.280 -11.326 19.748 1.00 50.53 848 ASN A C 1
ATOM 6418 O O . ASN A 1 848 ? -31.450 -12.378 19.131 1.00 50.53 848 ASN A O 1
ATOM 6422 N N . THR A 1 849 ? -30.177 -10.588 19.613 1.00 53.69 849 THR A N 1
ATOM 6423 C CA . THR A 1 849 ? -29.012 -11.018 18.822 1.00 53.69 849 THR A CA 1
ATOM 6424 C C . THR A 1 849 ? -28.424 -12.337 19.366 1.00 53.69 849 THR A C 1
ATOM 6426 O O . THR A 1 849 ? -28.607 -12.643 20.548 1.00 53.69 849 THR A O 1
ATOM 6429 N N . PRO A 1 850 ? -27.726 -13.146 18.537 1.00 50.75 850 PRO A N 1
ATOM 6430 C CA . PRO A 1 850 ? -27.050 -14.362 19.009 1.00 50.75 850 PRO A CA 1
ATOM 6431 C C . PRO A 1 850 ? -25.826 -14.056 19.877 1.00 50.75 850 PRO A C 1
ATOM 6433 O O . PRO A 1 850 ? -25.361 -14.926 20.610 1.00 50.75 850 PRO A O 1
ATOM 6436 N N . TYR A 1 851 ? -25.312 -12.829 19.799 1.00 51.78 851 TYR A N 1
ATOM 6437 C CA . TYR A 1 851 ? -24.253 -12.360 20.673 1.00 51.78 851 TYR A CA 1
ATOM 6438 C C . TYR A 1 851 ? -24.777 -12.198 22.100 1.00 51.78 851 TYR A C 1
ATOM 6440 O O . TYR A 1 851 ? -25.949 -11.847 22.294 1.00 51.78 851 TYR A O 1
ATOM 6448 N N . PRO A 1 852 ? -23.924 -12.402 23.118 1.00 42.94 852 PRO A N 1
ATOM 6449 C CA . PRO A 1 852 ? -24.270 -11.952 24.451 1.00 42.94 852 PRO A CA 1
ATOM 6450 C C . PRO A 1 852 ? -24.683 -10.469 24.382 1.00 42.94 852 PRO A C 1
ATOM 6452 O O . PRO A 1 852 ? -24.085 -9.710 23.612 1.00 42.94 852 PRO A O 1
ATOM 6455 N N . PRO A 1 853 ? -25.702 -10.038 25.154 1.00 42.78 853 PRO A N 1
ATOM 6456 C CA . PRO A 1 853 ? -25.931 -8.609 25.336 1.00 42.78 853 PRO A CA 1
ATOM 6457 C C . PRO A 1 853 ? -24.606 -7.983 25.774 1.00 42.78 853 PRO A C 1
ATOM 6459 O O . PRO A 1 853 ? -23.885 -8.644 26.533 1.00 42.78 853 PRO A O 1
ATOM 6462 N N . LEU A 1 854 ? -24.293 -6.751 25.351 1.00 39.69 854 LEU A N 1
ATOM 6463 C CA . LEU A 1 854 ? -23.213 -6.001 25.992 1.00 39.69 854 LEU A CA 1
ATOM 6464 C C . LEU A 1 854 ? -23.625 -5.843 27.460 1.00 39.69 854 LEU A C 1
ATOM 6466 O O . LEU A 1 854 ? -24.486 -5.041 27.831 1.00 39.69 854 LEU A O 1
ATOM 6470 N N . ASN A 1 855 ? -23.154 -6.775 28.283 1.00 30.42 855 ASN A N 1
ATOM 6471 C CA . ASN A 1 855 ? -23.594 -6.912 29.651 1.00 30.42 855 ASN A CA 1
ATOM 6472 C C . ASN A 1 855 ? -22.785 -5.914 30.461 1.00 30.42 855 ASN A C 1
ATOM 6474 O O . ASN A 1 855 ? -21.584 -6.081 30.641 1.00 30.42 855 ASN A O 1
ATOM 6478 N N . LEU A 1 856 ? -23.506 -4.929 30.988 1.00 34.84 856 LEU A N 1
ATOM 6479 C CA . LEU A 1 856 ? -23.107 -4.097 32.111 1.00 34.84 856 LEU A CA 1
ATOM 6480 C C . LEU A 1 856 ? -22.671 -4.992 33.276 1.00 34.84 856 LEU A C 1
ATOM 6482 O O . LEU A 1 856 ? -23.500 -5.481 34.046 1.00 34.84 856 LEU A O 1
ATOM 6486 N N . GLY A 1 857 ? -21.372 -5.235 33.371 1.00 30.58 857 GLY A N 1
ATOM 6487 C CA . GLY A 1 857 ? -20.736 -5.730 34.578 1.00 30.58 857 GLY A CA 1
ATOM 6488 C C . GLY A 1 857 ? -20.244 -4.542 35.391 1.00 30.58 857 GLY A C 1
ATOM 6489 O O . GLY A 1 857 ? -19.133 -4.079 35.158 1.00 30.58 857 GLY A O 1
ATOM 6490 N N . LEU A 1 858 ? -21.067 -4.070 36.331 1.00 25.50 858 LEU A N 1
ATOM 6491 C CA . LEU A 1 858 ? -20.620 -3.321 37.508 1.00 25.50 858 LEU A CA 1
ATOM 6492 C C . LEU A 1 858 ? -21.006 -4.100 38.764 1.00 25.50 858 LEU A C 1
ATOM 6494 O O . LEU A 1 858 ? -22.201 -4.467 38.876 1.00 25.50 858 LEU A O 1
#

Sequence (858 aa):
MHDCLDCAYEEFFLAASTVGDVGMLVDVPANVGLEACDPALNNCAAVGPKANVALYPDDPSNVHHSYTNDAVKFRNLHAGPKEQHIFHLHNHQWLFNANDDNSNYLDAQGIGPGSGYTYEINFGGSGNRNKTSGDAIFHCHFYPHFAMGMWEMWRVHDVLETGTELAASGGAGFHAAPFELGASPPAAGARALPDGEILAGTPIPALVPLPGKPLAPLPGRVQVVQKDANGDGIPESSQAQVIDRNQNPGYPFWIAGIEDTVGQRSATPPLDMDPTAGGVDGGLPRHTLDGYAAGGASIDTQNRLDFSKVITAAKPVFYPEDGTDVEKAAMAFHAERCHDSALADGTPANCDPASANDSGKLSRGGFVTNGQPSIAGAPYNEPCIDDEGDLFLTGQSGDFFDGVLPQPGFESLTTVGTPEFGADAPRVYKAAVIQTDVVLNKTGYHFPQQRIIVLNEDVAPTLDKTRPPEPFVIRLNTFDCATYQHTNLVPEVYELDDYQVRTPTDIIGQHIHLPKWDLTAADGSANGWNYEDGTLSPGMVRERIEAINHFNETAPTPVATIPTLGEVGGRTHLEPEAHPFFGAGPDGTWLGARTTIQRWFADPVVNVQGVDRGLGIIFTHDHFGPSTHQQVGLYATVLIEPARSDWVHNETGVPLYTRDDGGPTSWQVAILTEGNPNDPVPFREFYFEFADFQHAYQPGAFAGVGPDGHTPVPPTANSFRDSINPSVKVENQGNLYPDLFHYPPVCPGGVPRPCPEAISLSDPGMLVVNYRAEPQGLRVYDPNKLGPDGKPGTQADGLAGDLAYAMVSQLFERDAKGDLIDGDPLTAGVQPIQVDRAIPELNTVLGNTPYPPLNLGL